Protein AF-A0AAU9RUQ5-F1 (afdb_monomer)

Radius of gyration: 40.22 Å; Cα contacts (8 Å, |Δi|>4): 1260; chains: 1; bounding box: 96×125×112 Å

Organism: Thlaspi arvense (NCBI:txid13288)

pLDDT: mean 75.15, std 22.43, range [21.08, 98.25]

Solvent-accessible surface area (backbone atoms only — not comparable to full-atom values): 66043 Å² total; per-residue (Å²): 98,69,48,56,52,53,36,49,50,48,51,51,51,40,51,61,57,54,75,52,42,85,72,29,80,54,49,41,46,38,46,51,52,51,51,52,52,50,50,51,50,53,50,49,52,51,50,49,44,64,73,44,45,58,80,89,43,51,86,71,60,43,67,57,38,50,53,24,33,45,54,48,31,50,45,52,50,54,44,42,52,51,48,51,60,51,56,45,94,63,49,65,67,31,46,44,61,70,46,74,74,62,55,43,58,57,67,43,44,48,37,51,41,43,49,43,48,61,29,39,55,52,26,51,50,60,37,22,36,67,37,75,87,53,67,67,61,18,51,53,43,43,51,53,61,54,59,70,46,39,74,89,51,69,41,74,68,55,35,38,72,75,42,8,72,82,64,76,42,36,71,70,63,58,58,43,62,62,50,26,55,53,49,31,49,50,55,45,49,52,53,39,50,52,63,53,68,54,84,57,93,82,68,50,78,58,54,45,54,51,33,57,48,51,47,44,70,74,67,54,84,48,82,79,78,42,79,50,44,58,40,61,58,57,72,64,37,95,65,50,43,79,77,47,73,41,77,93,61,82,41,30,30,36,30,32,44,54,91,40,70,30,28,33,42,46,51,73,54,76,57,81,88,43,31,68,60,52,39,53,52,54,66,54,77,52,77,20,38,61,47,41,67,50,46,26,35,32,84,91,74,33,36,39,38,38,34,26,68,66,65,76,45,30,44,43,61,53,46,62,75,63,47,46,100,89,38,56,73,78,63,56,70,73,40,44,51,50,47,52,38,33,50,29,48,28,50,35,54,34,50,44,71,73,45,62,58,75,70,52,46,44,72,29,30,33,34,30,80,42,94,90,43,94,84,40,63,50,43,24,42,46,82,54,71,65,63,74,61,52,58,58,52,58,72,72,61,85,70,80,85,92,60,83,65,76,66,80,42,56,26,48,67,45,57,53,53,59,65,57,48,81,76,57,96,72,82,81,78,86,63,62,45,78,48,39,46,36,23,10,49,25,50,46,50,49,24,64,73,58,62,43,66,81,56,70,90,50,96,64,63,63,71,60,40,54,51,40,42,56,75,60,57,72,74,81,80,62,91,76,59,60,64,72,60,52,53,52,37,57,38,28,54,39,82,56,53,86,73,26,65,54,43,64,58,49,35,55,45,45,44,45,53,52,28,52,47,37,57,42,62,84,53,79,46,83,71,77,75,68,75,96,60,64,61,65,64,50,49,55,50,50,46,72,73,64,59,86,81,60,100,61,73,65,78,79,59,68,78,49,46,45,52,53,56,47,44,50,49,28,59,53,53,59,72,68,52,78,87,86,79,88,80,86,84,80,87,81,87,82,88,78,88,86,87,89,87,92,88,90,86,86,89,88,83,85,86,82,82,90,80,89,81,84,88,87,88,88,84,88,82,90,84,78,88,84,89,85,86,87,84,90,81,89,86,82,88,80,88,81,89,82,84,88,85,84,81,88,82,86,85,85,84,84,83,90,83,91,86,85,88,85,86,90,91,90,86,91,90,92,91,89,89,89,91,84,88,90,87,88,89,89,88,86,86,87,88,87,80,86,86,85,86,88,87,84,89,90,85,90,86,88,90,88,81,84,89,88,85,90,76,62,69,66,59,54,56,51,50,54,56,48,52,55,52,54,71,70,48,91,55,66,66,59,51,53,56,49,47,60,76,68,69,59,57,73,69,59,54,50,52,55,51,54,53,60,73,66,51,96,79,71,51,63,72,54,51,54,52,51,49,56,48,35,52,75,68,62,51,64,75,41,57,67,55,49,32,51,51,34,46,52,27,42,74,51,74,35,54,67,62,27,48,53,57,56,72,73,46,87,75,69,44,67,66,38,52,41,44,53,36,38,39,30,20,75,68,70,37,50,68,62,24,51,51,50,50,52,52,35,70,74,41,97,52,70,82,51,53,66,42,54,25,38,49,25,43,29,26,29,75,69,59,39,61,68,61,35,50,49,53,52,51,52,35,39,76,69,71,43,59,70,34,66,67,24,39,25,31,41,28,37,18,28,17,70,56,69,39,47,68,62,22,50,52,55,56,67,70,32,92,77,71,51,73,64,34,51,27,26,51,26,26,23,26,9,72,67,68,44,31,68,63,19,50,53,50,49,52,51,40,49,76,72,68,51,78,80,48,79,61,38,56,46,16,54,38,55,25,45,52,49,52,89,42,46,68,56,52,50,50,57,49,51,49,29,60,75,70,59,51,54,81,38,60,71,41,32,27,39,50,17,36,24,27,19,47,24,65,37,53,71,60,16,50,54,44,51,73,68,38,93,73,70,49,73,64,28,52,47,27,44,32,50,22,29,37,76,70,69,41,28,67,62,21,54,51,52,51,52,52,45,50,74,72,73,53,83,79,55,66,67,50,51,20,51,51,28,43,29,23,21,77,67,42,37,56,70,62,36,50,54,52,49,59,48,33,52,78,69,71,38,67,79,39,65,62,32,42,39,22,48,30,43,20,29,42,58,47,70,39,52,68,62,20,50,54,55,60,71,70,54,89,73,84,49,74,64,46,52,52,47,51,51,52,59,75,73,105

Structure (mmCIF, N/CA/C/O backbone):
data_AF-A0AAU9RUQ5-F1
#
_entry.id   AF-A0AAU9RUQ5-F1
#
loop_
_atom_site.group_PDB
_atom_site.id
_atom_site.type_symbol
_atom_site.label_atom_id
_atom_site.label_alt_id
_atom_site.label_comp_id
_atom_site.label_asym_id
_atom_site.label_entity_id
_atom_site.label_seq_id
_atom_site.pdbx_PDB_ins_code
_atom_site.Cartn_x
_atom_site.Cartn_y
_atom_site.Cartn_z
_atom_site.occupancy
_atom_site.B_iso_or_equiv
_atom_site.auth_seq_id
_atom_site.auth_comp_id
_atom_site.auth_asym_id
_atom_site.auth_atom_id
_atom_site.pdbx_PDB_model_num
ATOM 1 N N . MET A 1 1 ? 15.666 9.505 -5.680 1.00 88.88 1 MET A N 1
ATOM 2 C CA . MET A 1 1 ? 15.274 10.873 -5.272 1.00 88.88 1 MET A CA 1
ATOM 3 C C . MET A 1 1 ? 13.767 11.008 -5.094 1.00 88.88 1 MET A C 1
ATOM 5 O O . MET A 1 1 ? 13.356 11.403 -4.017 1.00 88.88 1 MET A O 1
ATOM 9 N N . GLU A 1 2 ? 12.942 10.638 -6.081 1.00 90.69 2 GLU A N 1
ATOM 10 C CA . GLU A 1 2 ? 11.476 10.785 -5.973 1.00 90.69 2 GLU A CA 1
ATOM 11 C C . GLU A 1 2 ? 10.876 10.088 -4.742 1.00 90.69 2 GLU A C 1
ATOM 13 O O . GLU A 1 2 ? 10.156 10.710 -3.975 1.00 90.69 2 GLU A O 1
ATOM 18 N N . GLN A 1 3 ? 11.274 8.841 -4.466 1.00 93.81 3 GLN A N 1
ATOM 19 C CA . GLN A 1 3 ? 10.844 8.135 -3.250 1.00 93.81 3 GLN A CA 1
ATOM 20 C C . GLN A 1 3 ? 11.214 8.897 -1.963 1.00 93.81 3 GLN A C 1
ATOM 22 O O . GLN A 1 3 ? 10.429 8.956 -1.028 1.00 93.81 3 GLN A O 1
ATOM 27 N N . PHE A 1 4 ? 12.386 9.542 -1.922 1.00 96.12 4 PHE A N 1
ATOM 28 C CA . PHE A 1 4 ? 12.804 10.341 -0.767 1.00 96.12 4 PHE A CA 1
ATOM 29 C C . PHE A 1 4 ? 11.964 11.618 -0.609 1.00 96.12 4 PHE A C 1
ATOM 31 O O . PHE A 1 4 ? 11.578 11.972 0.504 1.00 96.12 4 PHE A O 1
ATOM 38 N N . ARG A 1 5 ? 11.616 12.270 -1.726 1.00 96.31 5 ARG A N 1
ATOM 39 C CA . ARG A 1 5 ? 10.698 13.418 -1.756 1.00 96.31 5 ARG A CA 1
ATOM 40 C C . ARG A 1 5 ? 9.328 13.039 -1.184 1.00 96.31 5 ARG A C 1
ATOM 42 O O . ARG A 1 5 ? 8.827 13.749 -0.321 1.00 96.31 5 ARG A O 1
ATOM 49 N N . GLN A 1 6 ? 8.786 11.891 -1.591 1.00 95.94 6 GLN A N 1
ATOM 50 C CA . GLN A 1 6 ? 7.507 11.366 -1.096 1.00 95.94 6 GLN A CA 1
ATOM 51 C C . GLN A 1 6 ? 7.524 11.082 0.415 1.00 95.94 6 GLN A C 1
ATOM 53 O O . GLN A 1 6 ? 6.544 11.362 1.102 1.00 95.94 6 GLN A O 1
ATOM 58 N N . ILE A 1 7 ? 8.636 10.572 0.965 1.00 97.31 7 ILE A N 1
ATOM 59 C CA . ILE A 1 7 ? 8.805 10.436 2.426 1.00 97.31 7 ILE A CA 1
ATOM 60 C C . ILE A 1 7 ? 8.715 11.812 3.098 1.00 97.31 7 ILE A C 1
ATOM 62 O O . ILE A 1 7 ? 8.012 11.961 4.097 1.00 97.31 7 ILE A O 1
ATOM 66 N N . GLY A 1 8 ? 9.383 12.820 2.528 1.00 97.44 8 GLY A N 1
ATOM 67 C CA . GLY A 1 8 ? 9.329 14.201 3.010 1.00 97.44 8 GLY A CA 1
ATOM 68 C C . GLY A 1 8 ? 7.918 14.797 2.981 1.00 97.44 8 GLY A C 1
ATOM 69 O O . GLY A 1 8 ? 7.518 15.448 3.940 1.00 97.44 8 GLY A O 1
ATOM 70 N N . GLU A 1 9 ? 7.130 14.527 1.938 1.00 97.25 9 GLU A N 1
ATOM 71 C CA . GLU A 1 9 ? 5.724 14.955 1.856 1.00 97.25 9 GLU A CA 1
ATOM 72 C C . GLU A 1 9 ? 4.858 14.314 2.943 1.00 97.25 9 GLU A C 1
ATOM 74 O O . GLU A 1 9 ? 4.066 15.000 3.590 1.00 97.25 9 GLU A O 1
ATOM 79 N N . VAL A 1 10 ? 5.025 13.010 3.184 1.00 97.00 10 VAL A N 1
ATOM 80 C CA . VAL A 1 10 ? 4.287 12.304 4.242 1.00 97.00 10 VAL A CA 1
ATOM 81 C C . VAL A 1 10 ? 4.681 12.826 5.619 1.00 97.00 10 VAL A C 1
ATOM 83 O O . VAL A 1 10 ? 3.803 13.056 6.448 1.00 97.00 10 VAL A O 1
ATOM 86 N N . LEU A 1 11 ? 5.971 13.071 5.861 1.00 97.81 11 LEU A N 1
ATOM 87 C CA . LEU A 1 11 ? 6.432 13.679 7.109 1.00 97.81 11 LEU A CA 1
ATOM 88 C C . LEU A 1 11 ? 5.920 15.121 7.266 1.00 97.81 11 LEU A C 1
ATOM 90 O O . LEU A 1 11 ? 5.547 15.521 8.365 1.00 97.81 11 LEU A O 1
ATOM 94 N N . GLY A 1 12 ? 5.858 15.899 6.184 1.00 97.06 12 GLY A N 1
ATOM 95 C CA . GLY A 1 12 ? 5.263 17.237 6.182 1.00 97.06 12 GLY A CA 1
ATOM 96 C C . GLY A 1 12 ? 3.772 17.210 6.527 1.00 97.06 12 GLY A C 1
ATOM 97 O O . GLY A 1 12 ? 3.315 17.992 7.356 1.00 97.06 12 GLY A O 1
ATOM 98 N N . SER A 1 13 ? 3.028 16.260 5.959 1.00 96.12 13 SER A N 1
ATOM 99 C CA . SER A 1 13 ? 1.619 16.023 6.289 1.00 96.12 13 SER A CA 1
ATOM 100 C C . SER A 1 13 ? 1.434 15.579 7.746 1.00 96.12 13 SER A C 1
ATOM 102 O O . SER A 1 13 ? 0.557 16.090 8.441 1.00 96.12 13 SER A O 1
ATOM 104 N N . LEU A 1 14 ? 2.300 14.693 8.249 1.00 95.31 14 LEU A N 1
ATOM 105 C CA . LEU A 1 14 ? 2.303 14.282 9.654 1.00 95.31 14 LEU A CA 1
ATOM 106 C C . LEU A 1 14 ? 2.566 15.466 10.593 1.00 95.31 14 LEU A C 1
ATOM 108 O O . LEU A 1 14 ? 1.846 15.632 11.572 1.00 95.31 14 LEU A O 1
ATOM 112 N N . ASN A 1 15 ? 3.545 16.315 10.272 1.00 95.50 15 ASN A N 1
ATOM 113 C CA . ASN A 1 15 ? 3.806 17.547 11.015 1.00 95.50 15 ASN A CA 1
ATOM 114 C C . ASN A 1 15 ? 2.582 18.468 11.024 1.00 95.50 15 ASN A C 1
ATOM 116 O O . ASN A 1 15 ? 2.203 18.950 12.084 1.00 95.50 15 ASN A O 1
ATOM 120 N N . ALA A 1 16 ? 1.932 18.671 9.874 1.00 95.00 16 ALA A N 1
ATOM 121 C CA . ALA A 1 16 ? 0.734 19.504 9.777 1.00 95.00 16 ALA A CA 1
ATOM 122 C C . ALA A 1 16 ? -0.424 18.978 10.642 1.00 95.00 16 ALA A C 1
ATOM 124 O O . ALA A 1 16 ? -1.115 19.768 11.278 1.00 95.00 16 ALA A O 1
ATOM 125 N N . LEU A 1 17 ? -0.611 17.655 10.710 1.00 93.38 17 LEU A N 1
ATOM 126 C CA . LEU A 1 17 ? -1.580 17.030 11.616 1.00 93.38 17 LEU A CA 1
ATOM 127 C C . LEU A 1 17 ? -1.211 17.264 13.087 1.00 93.38 17 LEU A C 1
ATOM 129 O O . LEU A 1 17 ? -2.061 17.634 13.890 1.00 93.38 17 LEU A O 1
ATOM 133 N N . MET A 1 18 ? 0.067 17.101 13.426 1.00 95.06 18 MET A N 1
ATOM 134 C CA . MET A 1 18 ? 0.565 17.230 14.797 1.00 95.06 18 MET A CA 1
ATOM 135 C C . MET A 1 18 ? 0.661 18.680 15.297 1.00 95.06 18 MET A C 1
ATOM 137 O O . MET A 1 18 ? 0.854 18.887 16.491 1.00 95.06 18 MET A O 1
ATOM 141 N N . VAL A 1 19 ? 0.444 19.693 14.447 1.00 94.06 19 VAL A N 1
ATOM 142 C CA . VAL A 1 19 ? 0.189 21.073 14.915 1.00 94.06 19 VAL A CA 1
ATOM 143 C C . VAL A 1 19 ? -1.044 21.116 15.826 1.00 94.06 19 VAL A C 1
ATOM 145 O O . VAL A 1 19 ? -1.069 21.877 16.787 1.00 94.06 19 VAL A O 1
ATOM 148 N N . LEU A 1 20 ? -2.036 20.261 15.565 1.00 90.94 20 LEU A N 1
ATOM 149 C CA . LEU A 1 20 ? -3.260 20.116 16.357 1.00 90.94 20 LEU A CA 1
ATOM 150 C C . LEU A 1 20 ? -3.142 18.982 17.391 1.00 90.94 20 LEU A C 1
ATOM 152 O O . LEU A 1 20 ? -4.118 18.307 17.707 1.00 90.94 20 LEU A O 1
ATOM 156 N N . GLN A 1 21 ? -1.935 18.718 17.903 1.00 90.75 21 GLN A N 1
ATOM 157 C CA . GLN A 1 21 ? -1.704 17.615 18.843 1.00 90.75 21 GLN A CA 1
ATOM 158 C C . GLN A 1 21 ? -2.541 17.711 20.123 1.00 90.75 21 GLN A C 1
ATOM 160 O O . GLN A 1 21 ? -2.805 16.679 20.731 1.00 90.75 21 GLN A O 1
ATOM 165 N N . ASP A 1 22 ? -2.946 18.909 20.548 1.00 88.94 22 ASP A N 1
ATOM 166 C CA . ASP A 1 22 ? -3.745 19.105 21.765 1.00 88.94 22 ASP A CA 1
ATOM 167 C C . ASP A 1 22 ? -5.185 18.583 21.612 1.00 88.94 22 ASP A C 1
ATOM 169 O O . ASP A 1 22 ? -5.830 18.243 22.604 1.00 88.94 22 ASP A O 1
ATOM 173 N N . ASP A 1 23 ? -5.656 18.401 20.373 1.00 88.25 23 ASP A N 1
ATOM 174 C CA . ASP A 1 23 ? -6.944 17.766 20.073 1.00 88.25 23 ASP A CA 1
ATOM 175 C C . ASP A 1 23 ? -6.878 16.227 20.192 1.00 88.25 23 ASP A C 1
ATOM 177 O O . ASP A 1 23 ? -7.902 15.531 20.162 1.00 88.25 23 ASP A O 1
ATOM 181 N N . ILE A 1 24 ? -5.675 15.652 20.339 1.00 89.00 24 ILE A N 1
ATOM 182 C CA . ILE A 1 24 ? -5.480 14.210 20.515 1.00 89.00 24 ILE A CA 1
ATOM 183 C C . ILE A 1 24 ? -5.749 13.836 21.973 1.00 89.00 24 ILE A C 1
ATOM 185 O O . ILE A 1 24 ? -4.873 13.862 22.831 1.00 89.00 24 ILE A O 1
ATOM 189 N N . LEU A 1 25 ? -6.977 13.399 22.238 1.00 85.75 25 LEU A N 1
ATOM 190 C CA . LEU A 1 25 ? -7.412 13.014 23.585 1.00 85.75 25 LEU A CA 1
ATOM 191 C C . LEU A 1 25 ? -6.837 11.673 24.078 1.00 85.75 25 LEU A C 1
ATOM 193 O O . LEU A 1 25 ? -6.913 11.378 25.269 1.00 85.75 25 LEU A O 1
ATOM 197 N N . ILE A 1 26 ? -6.341 10.818 23.176 1.00 87.56 26 ILE A N 1
ATOM 198 C CA . ILE A 1 26 ? -5.825 9.479 23.496 1.00 87.56 26 ILE A CA 1
ATOM 199 C C . ILE A 1 26 ? -4.575 9.217 22.657 1.00 87.56 26 ILE A C 1
ATOM 201 O O . ILE A 1 26 ? -4.599 9.417 21.445 1.00 87.56 26 ILE A O 1
ATOM 205 N N . ASN A 1 27 ? -3.519 8.711 23.297 1.00 91.12 27 ASN A N 1
ATOM 206 C CA . ASN A 1 27 ? -2.228 8.383 22.683 1.00 91.12 27 ASN A CA 1
ATOM 207 C C . ASN A 1 27 ? -1.432 9.593 22.154 1.00 91.12 27 ASN A C 1
ATOM 209 O O . ASN A 1 27 ? -0.665 9.457 21.196 1.00 91.12 27 ASN A O 1
ATOM 213 N N . GLN A 1 28 ? -1.606 10.777 22.751 1.00 93.88 28 GLN A N 1
ATOM 214 C CA . GLN A 1 28 ? -0.901 11.996 22.344 1.00 93.88 28 GLN A CA 1
ATOM 215 C C . GLN A 1 28 ? 0.623 11.816 22.425 1.00 93.88 28 GLN A C 1
ATOM 217 O O . GLN A 1 28 ? 1.320 12.065 21.440 1.00 93.88 28 GLN A O 1
ATOM 222 N N . ARG A 1 29 ? 1.154 11.314 23.550 1.00 94.81 29 ARG A N 1
ATOM 223 C CA . ARG A 1 29 ? 2.601 11.119 23.758 1.00 94.81 29 ARG A CA 1
ATOM 224 C C . ARG A 1 29 ? 3.181 10.090 22.803 1.00 94.81 29 ARG A C 1
ATOM 226 O O . ARG A 1 29 ? 4.263 10.308 22.260 1.00 94.81 29 ARG A O 1
ATOM 233 N N . GLN A 1 30 ? 2.456 9.006 22.541 1.00 94.62 30 GLN A N 1
ATOM 234 C CA . GLN A 1 30 ? 2.819 8.027 21.521 1.00 94.62 30 GLN A CA 1
ATOM 235 C C . GLN A 1 30 ? 2.865 8.647 20.116 1.00 94.62 30 GLN A C 1
ATOM 237 O O . GLN A 1 30 ? 3.784 8.336 19.360 1.00 94.62 30 GLN A O 1
ATOM 242 N N . CYS A 1 31 ? 1.929 9.533 19.758 1.00 95.69 31 CYS A N 1
ATOM 243 C CA . CYS A 1 31 ? 1.961 10.232 18.468 1.00 95.69 31 CYS A CA 1
ATOM 244 C C . CYS A 1 31 ? 3.152 11.203 18.372 1.00 95.69 31 CYS A C 1
ATOM 246 O O . CYS A 1 31 ? 3.827 11.228 17.342 1.00 95.69 31 CYS A O 1
ATOM 248 N N . CYS A 1 32 ? 3.470 11.937 19.446 1.00 95.69 32 CYS A N 1
ATOM 249 C CA . CYS A 1 32 ? 4.662 12.794 19.508 1.00 95.69 32 CYS A CA 1
ATOM 250 C C . CYS A 1 32 ? 5.956 11.977 19.364 1.00 95.69 32 CYS A C 1
ATOM 252 O O . CYS A 1 32 ? 6.831 12.338 18.583 1.00 95.69 32 CYS A O 1
ATOM 254 N N . LEU A 1 33 ? 6.068 10.843 20.066 1.00 95.88 33 LEU A N 1
ATOM 255 C CA . LEU A 1 33 ? 7.206 9.929 19.932 1.00 95.88 33 LEU A CA 1
ATOM 256 C C . LEU A 1 33 ? 7.366 9.445 18.485 1.00 95.88 33 LEU A C 1
ATOM 258 O O . LEU A 1 33 ? 8.481 9.424 17.965 1.00 95.88 33 LEU A O 1
ATOM 262 N N . LEU A 1 34 ? 6.265 9.066 17.831 1.00 96.62 34 LEU A N 1
ATOM 263 C CA . LEU A 1 34 ? 6.296 8.602 16.447 1.00 96.62 34 LEU A CA 1
ATOM 264 C C . LEU A 1 34 ? 6.790 9.700 15.498 1.00 96.62 34 LEU A C 1
ATOM 266 O O . LEU A 1 34 ? 7.645 9.433 14.652 1.00 96.62 34 LEU A O 1
ATOM 270 N N . LEU A 1 35 ? 6.298 10.932 15.671 1.00 96.69 35 LEU A N 1
ATOM 271 C CA . LEU A 1 35 ? 6.747 12.089 14.899 1.00 96.69 35 LEU A CA 1
ATOM 272 C C . LEU A 1 35 ? 8.244 12.360 15.099 1.00 96.69 35 LEU A C 1
ATOM 274 O O . LEU A 1 35 ? 8.956 12.576 14.116 1.00 96.69 35 LEU A O 1
ATOM 278 N N . ASP A 1 36 ? 8.730 12.313 16.339 1.00 95.56 36 ASP A N 1
ATOM 279 C CA . ASP A 1 36 ? 10.141 12.552 16.659 1.00 95.56 36 ASP A CA 1
ATOM 280 C C . ASP A 1 36 ? 11.050 11.504 16.010 1.00 95.56 36 ASP A C 1
ATOM 282 O O . ASP A 1 36 ? 12.063 11.842 15.392 1.00 95.56 36 ASP A O 1
ATOM 286 N N . VAL A 1 37 ? 10.677 10.225 16.103 1.00 96.44 37 VAL A N 1
ATOM 287 C CA . VAL A 1 37 ? 11.446 9.118 15.517 1.00 96.44 37 VAL A CA 1
ATOM 288 C C . VAL A 1 37 ? 11.427 9.186 13.987 1.00 96.44 37 VAL A C 1
ATOM 290 O O . VAL A 1 37 ? 12.459 8.962 13.354 1.00 96.44 37 VAL A O 1
ATOM 293 N N . PHE A 1 38 ? 10.293 9.534 13.374 1.00 97.75 38 PHE A N 1
ATOM 294 C CA . PHE A 1 38 ? 10.195 9.708 11.920 1.00 97.75 38 PHE A CA 1
ATOM 295 C C . PHE A 1 38 ? 10.985 10.924 11.432 1.00 97.75 38 PHE A C 1
ATOM 297 O O . PHE A 1 38 ? 11.667 10.840 10.410 1.00 97.75 38 PHE A O 1
ATOM 304 N N . SER A 1 39 ? 10.957 12.026 12.182 1.00 97.06 39 SER A N 1
ATOM 305 C CA . SER A 1 39 ? 11.746 13.224 11.887 1.00 97.06 39 SER A CA 1
ATOM 306 C C . SER A 1 39 ? 13.242 12.938 11.984 1.00 97.06 39 SER A C 1
ATOM 308 O O . SER A 1 39 ? 13.994 13.283 11.072 1.00 97.06 39 SER A O 1
ATOM 310 N N . LEU A 1 40 ? 13.673 12.231 13.034 1.00 96.19 40 LEU A N 1
ATOM 311 C CA . LEU A 1 40 ? 15.052 11.765 13.165 1.00 96.19 40 LEU A CA 1
ATOM 312 C C . LEU A 1 40 ? 15.432 10.844 11.998 1.00 96.19 40 LEU A C 1
ATOM 314 O O . LEU A 1 40 ? 16.466 11.055 11.374 1.00 96.19 40 LEU A O 1
ATOM 318 N N . GLY A 1 41 ? 14.568 9.886 11.650 1.00 97.44 41 GLY A N 1
ATOM 319 C CA . GLY A 1 41 ? 14.757 8.985 10.513 1.00 97.44 41 GLY A CA 1
ATOM 320 C C . GLY A 1 41 ? 14.969 9.718 9.193 1.00 97.44 41 GLY A C 1
ATOM 321 O O . GLY A 1 41 ? 15.933 9.441 8.479 1.00 97.44 41 GLY A O 1
ATOM 322 N N . PHE A 1 42 ? 14.105 10.682 8.880 1.00 98.25 42 PHE A N 1
ATOM 323 C CA . PHE A 1 42 ? 14.219 11.492 7.669 1.00 98.25 42 PHE A CA 1
ATOM 324 C C . PHE A 1 42 ? 15.503 12.329 7.655 1.00 98.25 42 PHE A C 1
ATOM 326 O O . PHE A 1 42 ? 16.222 12.321 6.655 1.00 98.25 42 PHE A O 1
ATOM 333 N N . ASN A 1 43 ? 15.821 13.001 8.766 1.00 97.50 43 ASN A N 1
ATOM 334 C CA . ASN A 1 43 ? 17.016 13.837 8.881 1.00 97.50 43 ASN A CA 1
ATOM 335 C C . ASN A 1 43 ? 18.301 13.014 8.748 1.00 97.50 43 ASN A C 1
ATOM 337 O O . ASN A 1 43 ? 19.187 13.398 7.988 1.00 97.50 43 ASN A O 1
ATOM 341 N N . THR A 1 44 ? 18.383 11.851 9.399 1.00 97.75 44 THR A N 1
ATOM 342 C CA . THR A 1 44 ? 19.530 10.942 9.273 1.00 97.75 44 THR A CA 1
ATOM 343 C C . THR A 1 44 ? 19.696 10.452 7.836 1.00 97.75 44 THR A C 1
ATOM 345 O O . THR A 1 44 ? 20.799 10.506 7.303 1.00 97.75 44 THR A O 1
ATOM 348 N N . VAL A 1 45 ? 18.617 10.044 7.155 1.00 97.75 45 VAL A N 1
ATOM 349 C CA . VAL A 1 45 ? 18.698 9.654 5.734 1.00 97.75 45 VAL A CA 1
ATOM 350 C C . VAL A 1 45 ? 19.146 10.834 4.863 1.00 97.75 45 VAL A C 1
ATOM 352 O O . VAL A 1 45 ? 19.984 10.652 3.980 1.00 97.75 45 VAL A O 1
ATOM 355 N N . ALA A 1 46 ? 18.640 12.045 5.114 1.00 97.25 46 ALA A N 1
ATOM 356 C CA . ALA A 1 46 ? 19.042 13.248 4.384 1.00 97.25 46 ALA A CA 1
ATOM 357 C C . ALA A 1 46 ? 20.539 13.554 4.554 1.00 97.25 46 ALA A C 1
ATOM 359 O O . ALA A 1 46 ? 21.219 13.883 3.579 1.00 97.25 46 ALA A O 1
ATOM 360 N N . GLU A 1 47 ? 21.048 13.453 5.783 1.00 96.56 47 GLU A N 1
ATOM 361 C CA . GLU A 1 47 ? 22.459 13.663 6.113 1.00 96.56 47 GLU A CA 1
ATOM 362 C C . GLU A 1 47 ? 23.355 12.614 5.455 1.00 96.56 47 GLU A C 1
ATOM 364 O O . GLU A 1 47 ? 24.340 12.978 4.815 1.00 96.56 47 GLU A O 1
ATOM 369 N N . GLU A 1 48 ? 22.985 11.336 5.525 1.00 95.56 48 GLU A N 1
ATOM 370 C CA . GLU A 1 48 ? 23.741 10.242 4.906 1.00 95.56 48 GLU A CA 1
ATOM 371 C C . GLU A 1 48 ? 23.753 10.345 3.375 1.00 95.56 48 GLU A C 1
ATOM 373 O O . GLU A 1 48 ? 24.789 10.117 2.749 1.00 95.56 48 GLU A O 1
ATOM 378 N N . ILE A 1 49 ? 22.641 10.751 2.752 1.00 95.12 49 ILE A N 1
ATOM 379 C CA . ILE A 1 49 ? 22.601 11.041 1.311 1.00 95.12 49 ILE A CA 1
ATOM 380 C C . ILE A 1 49 ? 23.532 12.212 0.980 1.00 95.12 49 ILE A C 1
ATOM 382 O O . ILE A 1 49 ? 24.308 12.117 0.032 1.00 95.12 49 ILE A O 1
ATOM 386 N N . ARG A 1 50 ? 23.486 13.302 1.757 1.00 94.00 50 ARG A N 1
ATOM 387 C CA . ARG A 1 50 ? 24.317 14.495 1.526 1.00 94.00 50 ARG A CA 1
ATOM 388 C C . ARG A 1 50 ? 25.808 14.206 1.703 1.00 94.00 50 ARG A C 1
ATOM 390 O O . ARG A 1 50 ? 26.620 14.792 0.996 1.00 94.00 50 ARG A O 1
ATOM 397 N N . HIS A 1 51 ? 26.167 13.340 2.649 1.00 92.25 51 HIS A N 1
ATOM 398 C CA . HIS A 1 51 ? 27.559 13.020 2.954 1.00 92.25 51 HIS A CA 1
ATOM 399 C C . HIS A 1 51 ? 28.155 11.996 1.978 1.00 92.25 51 HIS A C 1
ATOM 401 O O . HIS A 1 51 ? 29.313 12.126 1.585 1.00 92.25 51 HIS A O 1
ATOM 407 N N . ASN A 1 52 ? 27.371 10.993 1.566 1.00 92.00 52 ASN A N 1
ATOM 408 C CA . ASN A 1 52 ? 27.892 9.850 0.814 1.00 92.00 52 ASN A CA 1
ATOM 409 C C . ASN A 1 52 ? 27.554 9.866 -0.684 1.00 92.00 52 ASN A C 1
ATOM 411 O O . ASN A 1 52 ? 28.214 9.160 -1.443 1.00 92.00 52 ASN A O 1
ATOM 415 N N . LEU A 1 53 ? 26.571 10.641 -1.154 1.00 92.62 53 LEU A N 1
ATOM 416 C CA . LEU A 1 53 ? 26.131 10.618 -2.557 1.00 92.62 53 LEU A CA 1
ATOM 417 C C . LEU A 1 53 ? 26.290 11.979 -3.242 1.00 92.62 53 LEU A C 1
ATOM 419 O O . LEU A 1 53 ? 26.144 13.029 -2.621 1.00 92.62 53 LEU A O 1
ATOM 423 N N . LYS A 1 54 ? 26.533 11.957 -4.558 1.00 89.12 54 LYS A N 1
ATOM 424 C CA . LYS A 1 54 ? 26.529 13.156 -5.415 1.00 89.12 54 LYS A CA 1
ATOM 425 C C . LYS A 1 54 ? 25.155 13.334 -6.073 1.00 89.12 54 LYS A C 1
ATOM 427 O O . LYS A 1 54 ? 24.596 12.380 -6.624 1.00 89.12 54 LYS A O 1
ATOM 432 N N . LEU A 1 55 ? 24.581 14.537 -5.983 1.00 88.38 55 LEU A N 1
ATOM 433 C CA . LEU A 1 55 ? 23.209 14.836 -6.432 1.00 88.38 55 LEU A CA 1
ATOM 434 C C . LEU A 1 55 ? 23.066 14.820 -7.960 1.00 88.38 55 LEU A C 1
ATOM 436 O O . LEU A 1 55 ? 21.983 14.549 -8.483 1.00 88.38 55 LEU A O 1
ATOM 440 N N . GLU A 1 56 ? 24.157 15.068 -8.674 1.00 87.44 56 GLU A N 1
ATOM 441 C CA . GLU A 1 56 ? 24.245 15.050 -10.133 1.00 87.44 56 GLU A CA 1
ATOM 442 C C . GLU A 1 56 ? 24.002 13.636 -10.690 1.00 87.44 56 GLU A C 1
ATOM 444 O O . GLU A 1 56 ? 23.467 13.469 -11.784 1.00 87.44 56 GLU A O 1
ATOM 449 N N . GLU A 1 57 ? 24.316 12.600 -9.905 1.00 88.38 57 GLU A N 1
ATOM 450 C CA . GLU A 1 57 ? 24.228 11.184 -10.291 1.00 88.38 57 GLU A CA 1
ATOM 451 C C . GLU A 1 57 ? 22.856 10.550 -9.967 1.00 88.38 57 GLU A C 1
ATOM 453 O O . GLU A 1 57 ? 22.687 9.326 -10.031 1.00 88.38 57 GLU A O 1
ATOM 458 N N . LYS A 1 58 ? 21.847 11.370 -9.631 1.00 84.81 58 LYS A N 1
ATOM 459 C CA . LYS A 1 58 ? 20.541 10.921 -9.108 1.00 84.81 58 LYS A CA 1
ATOM 460 C C . LYS A 1 58 ? 19.733 10.001 -10.033 1.00 84.81 58 LYS A C 1
ATOM 462 O O . LYS A 1 58 ? 18.853 9.296 -9.544 1.00 84.81 58 LYS A O 1
ATOM 467 N N . HIS A 1 59 ? 19.990 10.014 -11.343 1.00 82.75 59 HIS A N 1
ATOM 468 C CA . HIS A 1 59 ? 19.274 9.195 -12.335 1.00 82.75 59 HIS A CA 1
ATOM 469 C C . HIS A 1 59 ? 20.047 7.950 -12.789 1.00 82.75 59 HIS A C 1
ATOM 471 O O . HIS A 1 59 ? 19.476 7.096 -13.459 1.00 82.75 59 HIS A O 1
ATOM 477 N N . THR A 1 60 ? 21.331 7.838 -12.441 1.00 83.44 60 THR A N 1
ATOM 478 C CA . THR A 1 60 ? 22.209 6.768 -12.935 1.00 83.44 60 THR A CA 1
ATOM 479 C C . THR A 1 60 ? 22.599 5.805 -11.820 1.00 83.44 60 THR A C 1
ATOM 481 O O . THR A 1 60 ? 22.305 4.615 -11.906 1.00 83.44 60 THR A O 1
ATOM 484 N N . LYS A 1 61 ? 23.212 6.310 -10.744 1.00 84.88 61 LYS A N 1
ATOM 485 C CA . LYS A 1 61 ? 23.814 5.476 -9.688 1.00 84.88 61 LYS A CA 1
ATOM 486 C C . LYS A 1 61 ? 22.911 5.246 -8.474 1.00 84.88 61 LYS A C 1
ATOM 488 O O . LYS A 1 61 ? 23.187 4.380 -7.655 1.00 84.88 61 LYS A O 1
ATOM 493 N N . TRP A 1 62 ? 21.797 5.972 -8.370 1.00 89.50 62 TRP A N 1
ATOM 494 C CA . TRP A 1 62 ? 20.885 5.895 -7.219 1.00 89.50 62 TRP A CA 1
ATOM 495 C C . TRP A 1 62 ? 19.814 4.797 -7.337 1.00 89.50 62 TRP A C 1
ATOM 497 O O . TRP A 1 62 ? 18.922 4.715 -6.491 1.00 89.50 62 TRP A O 1
ATOM 507 N N . ARG A 1 63 ? 19.877 3.942 -8.369 1.00 86.81 63 ARG A N 1
ATOM 508 C CA . ARG A 1 63 ? 18.874 2.890 -8.616 1.00 86.81 63 ARG A CA 1
ATOM 509 C C . ARG A 1 63 ? 18.722 1.925 -7.432 1.00 86.81 63 ARG A C 1
ATOM 511 O O . ARG A 1 63 ? 17.606 1.540 -7.108 1.00 86.81 63 ARG A O 1
ATOM 518 N N . ALA A 1 64 ? 19.817 1.605 -6.737 1.00 87.00 64 ALA A N 1
ATOM 519 C CA . ALA A 1 64 ? 19.804 0.718 -5.569 1.00 87.00 64 ALA A CA 1
ATOM 520 C C . ALA A 1 64 ? 18.980 1.257 -4.379 1.00 87.00 64 ALA A C 1
ATOM 522 O O . ALA A 1 64 ? 18.524 0.480 -3.545 1.00 87.00 64 ALA A O 1
ATOM 523 N N . LEU A 1 65 ? 18.744 2.575 -4.301 1.00 92.44 65 LEU A N 1
ATOM 524 C CA . LEU A 1 65 ? 17.961 3.180 -3.217 1.00 92.44 65 LEU A CA 1
ATOM 525 C C . LEU A 1 65 ? 16.443 3.088 -3.427 1.00 92.44 65 LEU A C 1
ATOM 527 O O . LEU A 1 65 ? 15.690 3.368 -2.496 1.00 92.44 65 LEU A O 1
ATOM 531 N N . GLU A 1 66 ? 15.973 2.740 -4.627 1.00 91.50 66 GLU A N 1
ATOM 532 C CA . GLU A 1 66 ? 14.552 2.828 -4.979 1.00 91.50 66 GLU A CA 1
ATOM 533 C C . GLU A 1 66 ? 13.666 1.965 -4.072 1.00 91.50 66 GLU A C 1
ATOM 535 O O . GLU A 1 66 ? 12.736 2.484 -3.453 1.00 91.50 66 GLU A O 1
ATOM 540 N N . GLN A 1 67 ? 13.965 0.668 -3.960 1.00 91.62 67 GLN A N 1
ATOM 541 C CA . GLN A 1 67 ? 13.148 -0.265 -3.185 1.00 91.62 67 GLN A CA 1
ATOM 542 C C . GLN A 1 67 ? 13.245 -0.030 -1.662 1.00 91.62 67 GLN A C 1
ATOM 544 O O . GLN A 1 67 ? 12.192 0.027 -1.022 1.00 91.62 67 GLN A O 1
ATOM 549 N N . PRO A 1 68 ? 14.434 0.185 -1.059 1.00 95.25 68 PRO A N 1
ATOM 550 C CA . PRO A 1 68 ? 14.537 0.537 0.359 1.00 95.25 68 PRO A CA 1
ATOM 551 C C . PRO A 1 68 ? 13.772 1.810 0.732 1.00 95.25 68 PRO A C 1
ATOM 553 O O . PRO A 1 68 ? 13.054 1.823 1.733 1.00 95.25 68 PRO A O 1
ATOM 556 N N . LEU A 1 69 ? 13.863 2.867 -0.083 1.00 96.25 69 LEU A N 1
ATOM 557 C CA . LEU A 1 69 ? 13.126 4.107 0.173 1.00 96.25 69 LEU A CA 1
ATOM 558 C C . LEU A 1 69 ? 11.617 3.944 -0.047 1.00 96.25 69 LEU A C 1
ATOM 560 O O . LEU A 1 69 ? 10.841 4.546 0.687 1.00 96.25 69 LEU A O 1
ATOM 564 N N . ARG A 1 70 ? 11.184 3.104 -0.994 1.00 93.50 70 ARG A N 1
ATOM 565 C CA . ARG A 1 70 ? 9.761 2.782 -1.188 1.00 93.50 70 ARG A CA 1
ATOM 566 C C . ARG A 1 70 ? 9.157 2.083 0.030 1.00 93.50 70 ARG A C 1
ATOM 568 O O . ARG A 1 70 ? 8.041 2.396 0.441 1.00 93.50 70 ARG A O 1
ATOM 575 N N . GLU A 1 71 ? 9.884 1.142 0.624 1.00 92.25 71 GLU A N 1
ATOM 576 C CA . GLU A 1 71 ? 9.441 0.471 1.850 1.00 92.25 71 GLU A CA 1
ATOM 577 C C . GLU A 1 71 ? 9.464 1.425 3.053 1.00 92.25 71 GLU A C 1
ATOM 579 O O . GLU A 1 71 ? 8.540 1.405 3.865 1.00 92.25 71 GLU A O 1
ATOM 584 N N . LEU A 1 72 ? 10.452 2.323 3.140 1.00 95.81 72 LEU A N 1
ATOM 585 C CA . LEU A 1 72 ? 10.479 3.362 4.173 1.00 95.81 72 LEU A CA 1
ATOM 586 C C . LEU A 1 72 ? 9.293 4.333 4.037 1.00 95.81 72 LEU A C 1
ATOM 588 O O . LEU A 1 72 ? 8.621 4.621 5.025 1.00 95.81 72 LEU A O 1
ATOM 592 N N . TYR A 1 73 ? 8.978 4.770 2.814 1.00 95.69 73 TYR A N 1
ATOM 593 C CA . TYR A 1 73 ? 7.780 5.558 2.505 1.00 95.69 73 TYR A CA 1
ATOM 594 C C . TYR A 1 73 ? 6.504 4.870 2.989 1.00 95.69 73 TYR A C 1
ATOM 596 O O . TYR A 1 73 ? 5.666 5.504 3.635 1.00 95.69 73 TYR A O 1
ATOM 604 N N . ARG A 1 74 ? 6.378 3.560 2.748 1.00 92.75 74 ARG A N 1
ATOM 605 C CA . ARG A 1 74 ? 5.242 2.774 3.236 1.00 92.75 74 ARG A CA 1
ATOM 606 C C . ARG A 1 74 ? 5.103 2.859 4.755 1.00 92.75 74 ARG A C 1
ATOM 608 O O . ARG A 1 74 ? 4.008 3.129 5.238 1.00 92.75 74 ARG A O 1
ATOM 615 N N . VAL A 1 75 ? 6.192 2.653 5.496 1.00 94.38 75 VAL A N 1
ATOM 616 C CA . VAL A 1 75 ? 6.175 2.723 6.968 1.00 94.38 75 VAL A CA 1
ATOM 617 C C . VAL A 1 75 ? 5.751 4.110 7.453 1.00 94.38 75 VAL A C 1
ATOM 619 O O . VAL A 1 75 ? 4.923 4.216 8.358 1.00 94.38 75 VAL A O 1
ATOM 622 N N . PHE A 1 76 ? 6.262 5.173 6.825 1.00 96.06 76 PHE A N 1
ATOM 623 C CA . PHE A 1 76 ? 5.876 6.547 7.156 1.00 96.06 76 PHE A CA 1
ATOM 624 C C . PHE A 1 76 ? 4.381 6.777 6.917 1.00 96.06 76 PHE A C 1
ATOM 626 O O . PHE A 1 76 ? 3.699 7.359 7.762 1.00 96.06 76 PHE A O 1
ATOM 633 N N . LYS A 1 77 ? 3.846 6.263 5.804 1.00 94.44 77 LYS A N 1
ATOM 634 C CA . LYS A 1 77 ? 2.419 6.365 5.483 1.00 94.44 77 LYS A CA 1
ATOM 635 C C . LYS A 1 77 ? 1.547 5.593 6.473 1.00 94.44 77 LYS A C 1
ATOM 637 O O . LYS A 1 77 ? 0.500 6.092 6.877 1.00 94.44 77 LYS A O 1
ATOM 642 N N . GLU A 1 78 ? 1.975 4.405 6.900 1.00 92.69 78 GLU A N 1
ATOM 643 C CA . GLU A 1 78 ? 1.281 3.636 7.941 1.00 92.69 78 GLU A CA 1
ATOM 644 C C . GLU A 1 78 ? 1.246 4.392 9.278 1.00 92.69 78 GLU A C 1
ATOM 646 O O . GLU A 1 78 ? 0.196 4.436 9.920 1.00 92.69 78 GLU A O 1
ATOM 651 N N . GLY A 1 79 ? 2.354 5.023 9.680 1.00 94.06 79 GLY A N 1
ATOM 652 C CA . GLY A 1 79 ? 2.400 5.834 10.901 1.00 94.06 79 GLY A CA 1
ATOM 653 C C . GLY A 1 79 ? 1.540 7.099 10.820 1.00 94.06 79 GLY A C 1
ATOM 654 O O . GLY A 1 79 ? 0.836 7.429 11.772 1.00 94.06 79 GLY A O 1
ATOM 655 N N . GLU A 1 80 ? 1.501 7.764 9.664 1.00 94.75 80 GLU A N 1
ATOM 656 C CA . GLU A 1 80 ? 0.599 8.900 9.431 1.00 94.75 80 GLU A CA 1
ATOM 657 C C . GLU A 1 80 ? -0.878 8.496 9.578 1.00 94.75 80 GLU A C 1
ATOM 659 O O . GLU A 1 80 ? -1.675 9.209 10.191 1.00 94.75 80 GLU A O 1
ATOM 664 N N . MET A 1 81 ? -1.253 7.327 9.054 1.00 91.94 81 MET A N 1
ATOM 665 C CA . MET A 1 81 ? -2.614 6.802 9.185 1.00 91.94 81 MET A CA 1
ATOM 666 C C . MET A 1 81 ? -2.981 6.456 10.628 1.00 91.94 81 MET A C 1
ATOM 668 O O . MET A 1 81 ? -4.130 6.662 11.025 1.00 91.94 81 MET A O 1
ATOM 672 N N . TYR A 1 82 ? -2.024 5.973 11.420 1.00 92.62 82 TYR A N 1
ATOM 673 C CA . TYR A 1 82 ? -2.217 5.763 12.852 1.00 92.62 82 TYR A CA 1
ATOM 674 C C . TYR A 1 82 ? -2.518 7.075 13.581 1.00 92.62 82 TYR A C 1
ATOM 676 O O . TYR A 1 82 ? -3.530 7.155 14.278 1.00 92.62 82 TYR A O 1
ATOM 684 N N . VAL A 1 83 ? -1.742 8.135 13.327 1.00 93.69 83 VAL A N 1
ATOM 685 C CA . VAL A 1 83 ? -1.998 9.463 13.914 1.00 93.69 83 VAL A CA 1
ATOM 686 C C . VAL A 1 83 ? -3.366 10.007 13.499 1.00 93.69 83 VAL A C 1
ATOM 688 O O . VAL A 1 83 ? -4.137 10.442 14.356 1.00 93.69 83 VAL A O 1
ATOM 691 N N . ARG A 1 84 ? -3.745 9.893 12.217 1.00 92.06 84 ARG A N 1
ATOM 692 C CA . ARG A 1 84 ? -5.100 10.268 11.763 1.00 92.06 84 ARG A CA 1
ATOM 693 C C . ARG A 1 84 ? -6.201 9.507 12.505 1.00 92.06 84 ARG A C 1
ATOM 695 O O . ARG A 1 84 ? -7.245 10.082 12.806 1.00 92.06 84 ARG A O 1
ATOM 702 N N . ASN A 1 85 ? -5.995 8.221 12.790 1.00 89.75 85 ASN A N 1
ATOM 703 C CA . ASN A 1 85 ? -6.973 7.417 13.519 1.00 89.75 85 ASN A CA 1
ATOM 704 C C . ASN A 1 85 ? -7.117 7.896 14.976 1.00 89.75 85 ASN A C 1
ATOM 706 O O . ASN A 1 85 ? -8.245 8.053 15.453 1.00 89.75 85 ASN A O 1
ATOM 710 N N . CYS A 1 86 ? -6.002 8.222 15.641 1.00 89.75 86 CYS A N 1
ATOM 711 C CA . CYS A 1 86 ? -5.997 8.831 16.975 1.00 89.75 86 CYS A CA 1
ATOM 712 C C . CYS A 1 86 ? -6.732 10.187 16.989 1.00 89.75 86 CYS A C 1
ATOM 714 O O . CYS A 1 86 ? -7.536 10.442 17.890 1.00 89.75 86 CYS A O 1
ATOM 716 N N . MET A 1 87 ? -6.558 11.005 15.944 1.00 88.81 87 MET A N 1
ATOM 717 C CA . MET A 1 87 ? -7.212 12.314 15.777 1.00 88.81 87 MET A CA 1
ATOM 718 C C . MET A 1 87 ? -8.690 12.262 15.354 1.00 88.81 87 MET A C 1
ATOM 720 O O . MET A 1 87 ? -9.376 13.269 15.441 1.00 88.81 87 MET A O 1
ATOM 724 N N . SER A 1 88 ? -9.211 11.124 14.884 1.00 85.00 88 SER A N 1
ATOM 725 C CA . SER A 1 88 ? -10.542 11.052 14.245 1.00 85.00 88 SER A CA 1
ATOM 726 C C . SER A 1 88 ? -11.694 11.628 15.092 1.00 85.00 88 SER A C 1
ATOM 728 O O . SER A 1 88 ? -11.723 11.443 16.294 1.00 85.00 88 SER A O 1
ATOM 730 N N . ASN A 1 89 ? -12.735 12.235 14.522 1.00 74.56 89 ASN A N 1
ATOM 731 C CA . ASN A 1 89 ? -13.861 12.765 15.329 1.00 74.56 89 ASN A CA 1
ATOM 732 C C . ASN A 1 89 ? -14.861 11.680 15.796 1.00 74.56 89 ASN A C 1
ATOM 734 O O . ASN A 1 89 ? -16.052 11.943 15.940 1.00 74.56 89 ASN A O 1
ATOM 738 N N . LYS A 1 90 ? -14.402 10.433 15.966 1.00 78.38 90 LYS A N 1
ATOM 739 C CA . LYS A 1 90 ? -15.224 9.316 16.449 1.00 78.38 90 LYS A CA 1
ATOM 740 C C . LYS A 1 90 ? -15.612 9.493 17.916 1.00 78.38 90 LYS A C 1
ATOM 742 O O . LYS A 1 90 ? -14.932 10.204 18.655 1.00 78.38 90 LYS A O 1
ATOM 747 N N . ASP A 1 91 ? -16.666 8.780 18.321 1.00 83.62 91 ASP A N 1
ATOM 748 C CA . ASP A 1 91 ? -17.120 8.724 19.709 1.00 83.62 91 ASP A CA 1
ATOM 749 C C . ASP A 1 91 ? -15.954 8.446 20.670 1.00 83.62 91 ASP A C 1
ATOM 751 O O . ASP A 1 91 ? -15.138 7.538 20.463 1.00 83.62 91 ASP A O 1
ATOM 755 N N . TRP A 1 92 ? -15.862 9.263 21.719 1.00 86.62 92 TRP A N 1
ATOM 756 C CA . TRP A 1 92 ? -14.740 9.218 22.647 1.00 86.62 92 TRP A CA 1
ATOM 757 C C . TRP A 1 92 ? -14.676 7.882 23.394 1.00 86.62 92 TRP A C 1
ATOM 759 O O . TRP A 1 92 ? -13.588 7.328 23.541 1.00 86.62 92 TRP A O 1
ATOM 769 N N . TRP A 1 93 ? -15.813 7.320 23.815 1.00 86.12 93 TRP A N 1
ATOM 770 C CA . TRP A 1 93 ? -15.843 6.034 24.513 1.00 86.12 93 TRP A CA 1
ATOM 771 C C . TRP A 1 93 ? -15.450 4.884 23.590 1.00 86.12 93 TRP A C 1
ATOM 773 O O . TRP A 1 93 ? -14.653 4.034 23.994 1.00 86.12 93 TRP A O 1
ATOM 783 N N . GLY A 1 94 ? -15.933 4.884 22.345 1.00 85.88 94 GLY A N 1
ATOM 784 C CA . GLY A 1 94 ? -15.526 3.905 21.332 1.00 85.88 94 GLY A CA 1
ATOM 785 C C . GLY A 1 94 ? -14.011 3.914 21.106 1.00 85.88 94 GLY A C 1
ATOM 786 O O . GLY A 1 94 ? -13.366 2.859 21.080 1.00 85.88 94 GLY A O 1
ATOM 787 N N . LYS A 1 95 ? -13.407 5.109 21.055 1.00 88.25 95 LYS A N 1
ATOM 788 C CA . LYS A 1 95 ? -11.948 5.254 20.999 1.00 88.25 95 LYS A CA 1
ATOM 789 C C . LYS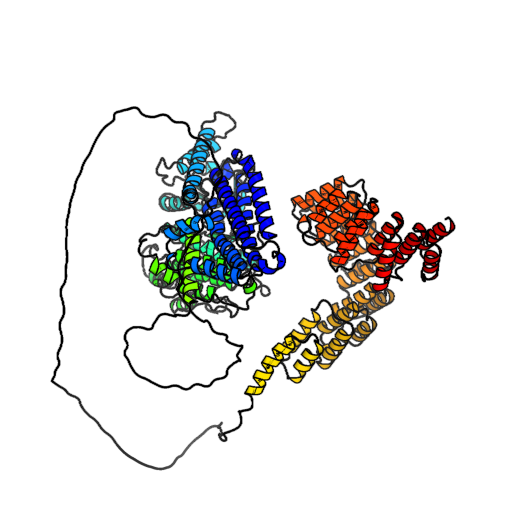 A 1 95 ? -11.248 4.742 22.253 1.00 88.25 95 LYS A C 1
ATOM 791 O O . LYS A 1 95 ? -10.264 4.022 22.119 1.00 88.25 95 LYS A O 1
ATOM 796 N N . VAL A 1 96 ? -11.721 5.080 23.454 1.00 89.50 96 VAL A N 1
ATOM 797 C CA . VAL A 1 96 ? -11.120 4.585 24.707 1.00 89.50 96 VAL A CA 1
ATOM 798 C C . VAL A 1 96 ? -11.098 3.059 24.714 1.00 89.50 96 VAL A C 1
ATOM 800 O O . VAL A 1 96 ? -10.056 2.462 24.979 1.00 89.50 96 VAL A O 1
ATOM 803 N N . ILE A 1 97 ? -12.202 2.409 24.344 1.00 87.75 97 ILE A N 1
ATOM 804 C CA . ILE A 1 97 ? -12.261 0.946 24.277 1.00 87.75 97 ILE A CA 1
ATOM 805 C C . ILE A 1 97 ? -11.242 0.385 23.278 1.00 87.75 97 ILE A C 1
ATOM 807 O O . ILE A 1 97 ? -10.530 -0.551 23.633 1.00 87.75 97 ILE A O 1
ATOM 811 N N . ASN A 1 98 ? -11.079 0.988 22.099 1.00 85.94 98 ASN A N 1
ATOM 812 C CA . ASN A 1 98 ? -10.080 0.553 21.116 1.00 85.94 98 ASN A CA 1
ATOM 813 C C . ASN A 1 98 ? -8.622 0.829 21.534 1.00 85.94 98 ASN A C 1
ATOM 815 O O . ASN A 1 98 ? -7.736 0.033 21.225 1.00 85.94 98 ASN A O 1
ATOM 819 N N . PHE A 1 99 ? -8.353 1.942 22.226 1.00 86.44 99 PHE A N 1
ATOM 820 C CA . PHE A 1 99 ? -6.990 2.450 22.415 1.00 86.44 99 PHE A CA 1
ATOM 821 C C . PHE A 1 99 ? -6.417 2.322 23.833 1.00 86.44 99 PHE A C 1
ATOM 823 O O . PHE A 1 99 ? -5.205 2.431 23.983 1.00 86.44 99 PHE A O 1
ATOM 830 N N . HIS A 1 100 ? -7.216 2.044 24.869 1.00 83.81 100 HIS A N 1
ATOM 831 C CA . HIS A 1 100 ? -6.757 2.060 26.273 1.00 83.81 100 HIS A CA 1
ATOM 832 C C . HIS A 1 100 ? -5.594 1.106 26.603 1.00 83.81 100 HIS A C 1
ATOM 834 O O . HIS A 1 100 ? -4.879 1.320 27.580 1.00 83.81 100 HIS A O 1
ATOM 840 N N . GLN A 1 101 ? -5.419 0.036 25.825 1.00 82.06 101 GLN A N 1
ATOM 841 C CA . GLN A 1 101 ? -4.300 -0.901 25.953 1.00 82.06 101 GLN A CA 1
ATOM 842 C C . GLN A 1 101 ? -3.285 -0.769 24.810 1.00 82.06 101 GLN A C 1
ATOM 844 O O . GLN A 1 101 ? -2.255 -1.427 24.862 1.00 82.06 101 GLN A O 1
ATOM 849 N N . ASN A 1 102 ? -3.529 0.079 23.810 1.00 85.50 102 ASN A N 1
ATOM 850 C CA . ASN A 1 102 ? -2.776 0.104 22.559 1.00 85.50 102 ASN A CA 1
ATOM 851 C C . ASN A 1 102 ? -1.278 0.384 22.768 1.00 85.50 102 ASN A C 1
ATOM 853 O O . ASN A 1 102 ? -0.905 1.331 23.462 1.00 85.50 102 ASN A O 1
ATOM 857 N N . LYS A 1 103 ? -0.442 -0.447 22.137 1.00 87.31 103 LYS A N 1
ATOM 858 C CA . LYS A 1 103 ? 1.023 -0.321 22.084 1.00 87.31 103 LYS A CA 1
ATOM 859 C C . LYS A 1 103 ? 1.548 -0.216 20.646 1.00 87.31 103 LYS A C 1
ATOM 861 O O . LYS A 1 103 ? 2.749 -0.345 20.414 1.00 87.31 103 LYS A O 1
ATOM 866 N N . ASP A 1 104 ? 0.668 0.012 19.669 1.00 88.69 104 ASP A N 1
ATOM 867 C CA . ASP A 1 104 ? 0.992 -0.123 18.243 1.00 88.69 104 ASP A CA 1
ATOM 868 C C . ASP A 1 104 ? 2.043 0.893 17.777 1.00 88.69 104 ASP A C 1
ATOM 870 O O . ASP A 1 104 ? 2.784 0.619 16.833 1.00 88.69 104 ASP A O 1
ATOM 874 N N . CYS A 1 105 ? 2.171 2.046 18.446 1.00 92.19 105 CYS A N 1
ATOM 875 C CA . CYS A 1 105 ? 3.226 3.011 18.134 1.00 92.19 105 CYS A CA 1
ATOM 876 C C . CYS A 1 105 ? 4.618 2.354 18.159 1.00 92.19 105 CYS A C 1
ATOM 878 O O . CYS A 1 105 ? 5.338 2.383 17.157 1.00 92.19 105 CYS A O 1
ATOM 880 N N . VAL A 1 106 ? 4.968 1.699 19.269 1.00 89.50 106 VAL A N 1
ATOM 881 C CA . VAL A 1 106 ? 6.267 1.030 19.424 1.00 89.50 106 VAL A CA 1
ATOM 882 C C . VAL A 1 106 ? 6.240 -0.348 18.766 1.00 89.50 106 VAL A C 1
ATOM 884 O O . VAL A 1 106 ? 7.087 -0.650 17.921 1.00 89.50 106 VAL A O 1
ATOM 887 N N . GLU A 1 107 ? 5.233 -1.156 19.097 1.00 90.06 107 GLU A N 1
ATOM 888 C CA . GLU A 1 107 ? 5.190 -2.570 18.722 1.00 90.06 107 GLU A CA 1
ATOM 889 C C . GLU A 1 107 ? 4.890 -2.808 17.245 1.00 90.06 107 GLU A C 1
ATOM 891 O O . GLU A 1 107 ? 5.201 -3.876 16.720 1.00 90.06 107 GLU A O 1
ATOM 896 N N . PHE A 1 108 ? 4.344 -1.833 16.526 1.00 92.25 108 PHE A N 1
ATOM 897 C CA . PHE A 1 108 ? 4.043 -1.986 15.109 1.00 92.25 108 PHE A CA 1
ATOM 898 C C . PHE A 1 108 ? 4.781 -0.965 14.244 1.00 92.25 108 PHE A C 1
ATOM 900 O O . PHE A 1 108 ? 5.562 -1.360 13.373 1.00 92.25 108 PHE A O 1
ATOM 907 N N . HIS A 1 109 ? 4.596 0.334 14.485 1.00 94.81 109 HIS A N 1
ATOM 908 C CA . HIS A 1 109 ? 5.142 1.367 13.598 1.00 94.81 109 HIS A CA 1
ATOM 909 C C . HIS A 1 109 ? 6.661 1.532 13.739 1.00 94.81 109 HIS A C 1
ATOM 911 O O . HIS A 1 109 ? 7.375 1.447 12.735 1.00 94.81 109 HIS A O 1
ATOM 917 N N . ILE A 1 110 ? 7.177 1.701 14.963 1.00 95.94 110 ILE A N 1
ATOM 918 C CA . ILE A 1 110 ? 8.627 1.812 15.211 1.00 95.94 110 ILE A CA 1
ATOM 919 C C . ILE A 1 110 ? 9.328 0.478 14.929 1.00 95.94 110 ILE A C 1
ATOM 921 O O . ILE A 1 110 ? 10.391 0.468 14.307 1.00 95.94 110 ILE A O 1
ATOM 925 N N . HIS A 1 111 ? 8.713 -0.656 15.284 1.00 94.88 111 HIS A N 1
ATOM 926 C CA . HIS A 1 111 ? 9.213 -1.974 14.885 1.00 94.88 111 HIS A CA 1
ATOM 927 C C . HIS A 1 111 ? 9.426 -2.076 13.366 1.00 94.88 111 HIS A C 1
ATOM 929 O O . HIS A 1 111 ? 10.506 -2.467 12.910 1.00 94.88 111 HIS A O 1
ATOM 935 N N . ASN A 1 112 ? 8.413 -1.724 12.564 1.00 94.38 112 ASN A N 1
ATOM 936 C CA . ASN A 1 112 ? 8.522 -1.787 11.108 1.00 94.38 112 ASN A CA 1
ATOM 937 C C . ASN A 1 112 ? 9.597 -0.825 10.599 1.00 94.38 112 ASN A C 1
ATOM 939 O O . ASN A 1 112 ? 10.410 -1.230 9.767 1.00 94.38 112 ASN A O 1
ATOM 943 N N . LEU A 1 113 ? 9.677 0.391 11.147 1.00 96.81 113 LEU A N 1
ATOM 944 C CA . LEU A 1 113 ? 10.751 1.331 10.827 1.00 96.81 113 LEU A CA 1
ATOM 945 C C . LEU A 1 113 ? 12.126 0.693 11.043 1.00 96.81 113 LEU A C 1
ATOM 947 O O . LEU A 1 113 ? 12.928 0.662 10.115 1.00 96.81 113 LEU A O 1
ATOM 951 N N . PHE A 1 114 ? 12.383 0.109 12.212 1.00 96.50 114 PHE A N 1
ATOM 952 C CA . PHE A 1 114 ? 13.673 -0.511 12.531 1.00 96.50 114 PHE A CA 1
ATOM 953 C C . PHE A 1 114 ? 13.982 -1.770 11.719 1.00 96.50 114 PHE A C 1
ATOM 955 O O . PHE A 1 114 ? 15.154 -2.098 11.537 1.00 96.50 114 PHE A O 1
ATOM 962 N N . CYS A 1 115 ? 12.974 -2.454 11.177 1.00 94.94 115 CYS A N 1
ATOM 963 C CA . CYS A 1 115 ? 13.196 -3.561 10.248 1.00 94.94 115 CYS A CA 1
ATOM 964 C C . CYS A 1 115 ? 13.712 -3.093 8.878 1.00 94.94 115 CYS A C 1
ATOM 966 O O . CYS A 1 115 ? 14.512 -3.794 8.259 1.00 94.94 115 CYS A O 1
ATOM 968 N N . TYR A 1 116 ? 13.257 -1.932 8.395 1.00 95.12 116 TYR A N 1
ATOM 969 C CA . TYR A 1 116 ? 13.603 -1.424 7.062 1.00 95.12 116 TYR A CA 1
ATOM 970 C C . TYR A 1 116 ? 14.740 -0.397 7.069 1.00 95.12 116 TYR A C 1
ATOM 972 O O . TYR A 1 116 ? 15.490 -0.316 6.098 1.00 95.12 116 TYR A O 1
ATOM 980 N N . PHE A 1 117 ? 14.919 0.359 8.154 1.00 97.06 117 PHE A N 1
ATOM 981 C CA . PHE A 1 117 ? 15.917 1.429 8.232 1.00 97.06 117 PHE A CA 1
ATOM 982 C C . PHE A 1 117 ? 17.358 0.942 7.978 1.00 97.06 117 PHE A C 1
ATOM 984 O O . PHE A 1 117 ? 18.063 1.581 7.196 1.00 97.06 117 PHE A O 1
ATOM 991 N N . PRO A 1 118 ? 17.802 -0.222 8.504 1.00 96.94 118 PRO A N 1
ATOM 992 C CA . PRO A 1 118 ? 19.122 -0.757 8.176 1.00 96.94 118 PRO A CA 1
ATOM 993 C C . PRO A 1 118 ? 19.325 -1.066 6.687 1.00 96.94 118 PRO A C 1
ATOM 995 O O . PRO A 1 118 ? 20.447 -0.957 6.204 1.00 96.94 118 PRO A O 1
ATOM 998 N N . ALA A 1 119 ? 18.267 -1.431 5.949 1.00 95.12 119 ALA A N 1
ATOM 999 C CA . ALA A 1 119 ? 18.347 -1.627 4.498 1.00 95.12 119 ALA A CA 1
ATOM 1000 C C . ALA A 1 119 ? 18.575 -0.301 3.758 1.00 95.12 119 ALA A C 1
ATOM 1002 O O . ALA A 1 119 ? 19.297 -0.271 2.768 1.00 95.12 119 ALA A 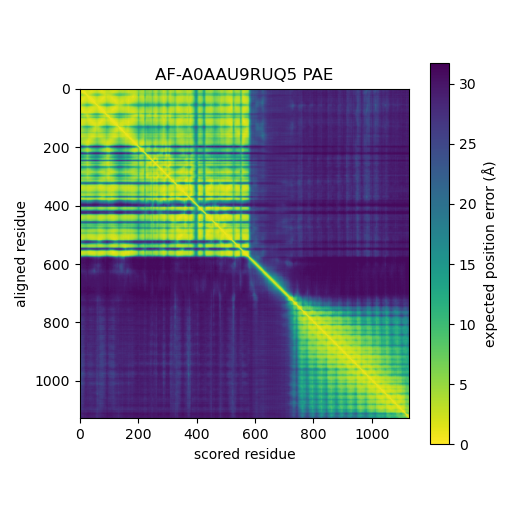O 1
ATOM 1003 N N . VAL A 1 120 ? 17.981 0.794 4.245 1.00 96.75 120 VAL A N 1
ATOM 1004 C CA . VAL A 1 120 ? 18.157 2.135 3.669 1.00 96.75 120 VAL A CA 1
ATOM 1005 C C . VAL A 1 120 ? 19.589 2.621 3.868 1.00 96.75 120 VAL A C 1
ATOM 1007 O O . VAL A 1 120 ? 20.210 3.057 2.902 1.00 96.75 120 VAL A O 1
ATOM 1010 N N . ILE A 1 121 ? 20.134 2.488 5.082 1.00 96.19 121 ILE A N 1
ATOM 1011 C CA . ILE A 1 121 ? 21.532 2.844 5.369 1.00 96.19 121 ILE A CA 1
ATOM 1012 C C . ILE A 1 121 ? 22.484 2.022 4.494 1.00 96.19 121 ILE A C 1
ATOM 1014 O O . ILE A 1 121 ? 23.322 2.593 3.806 1.00 96.19 121 ILE A O 1
ATOM 1018 N N . GLU A 1 122 ? 22.307 0.701 4.430 1.00 93.31 122 GLU A N 1
ATOM 1019 C CA . GLU A 1 122 ? 23.154 -0.158 3.594 1.00 93.31 122 GLU A CA 1
ATOM 1020 C C . GLU A 1 122 ? 23.042 0.162 2.091 1.00 93.31 122 GLU A C 1
ATOM 1022 O O . GLU A 1 122 ? 24.037 0.108 1.366 1.00 93.31 122 GLU A O 1
ATOM 1027 N N . ALA A 1 123 ? 21.857 0.534 1.603 1.00 93.62 123 ALA A N 1
ATOM 1028 C CA . ALA A 1 123 ? 21.675 0.938 0.212 1.00 93.62 123 ALA A CA 1
ATOM 1029 C C . ALA A 1 123 ? 22.353 2.282 -0.105 1.00 93.62 123 ALA A C 1
ATOM 1031 O O . ALA A 1 123 ? 22.912 2.434 -1.193 1.00 93.62 123 ALA A O 1
ATOM 1032 N N . ILE A 1 124 ? 22.348 3.234 0.838 1.00 94.62 124 ILE A N 1
ATOM 1033 C CA . ILE A 1 124 ? 23.102 4.494 0.718 1.00 94.62 124 ILE A CA 1
ATOM 1034 C C . ILE A 1 124 ? 24.603 4.205 0.674 1.00 94.62 124 ILE A C 1
ATOM 1036 O O . ILE A 1 124 ? 25.292 4.749 -0.183 1.00 94.62 124 ILE A O 1
ATOM 1040 N N . GLU A 1 125 ? 25.103 3.321 1.540 1.00 92.38 125 GLU A N 1
ATOM 1041 C CA . GLU A 1 125 ? 26.515 2.913 1.558 1.00 92.38 125 GLU A CA 1
ATOM 1042 C C . GLU A 1 125 ? 26.925 2.259 0.237 1.00 92.38 125 GLU A C 1
ATOM 1044 O O . GLU A 1 125 ? 27.900 2.674 -0.383 1.00 92.38 125 GLU A O 1
ATOM 1049 N N . THR A 1 126 ? 26.128 1.305 -0.248 1.00 90.19 126 THR A N 1
ATOM 1050 C CA . THR A 1 126 ? 26.383 0.591 -1.509 1.00 90.19 126 THR A CA 1
ATOM 1051 C C . THR A 1 126 ? 26.388 1.546 -2.707 1.00 90.19 126 THR A C 1
ATOM 1053 O O . THR A 1 126 ? 27.252 1.454 -3.577 1.00 90.19 126 THR A O 1
ATOM 1056 N N . ALA A 1 127 ? 25.459 2.505 -2.751 1.00 91.25 127 ALA A N 1
ATOM 1057 C CA . ALA A 1 127 ? 25.468 3.552 -3.771 1.00 91.25 127 ALA A CA 1
ATOM 1058 C C . ALA A 1 127 ? 26.650 4.527 -3.591 1.00 91.25 127 ALA A C 1
ATOM 1060 O O . ALA A 1 127 ? 27.187 5.033 -4.577 1.00 91.25 127 ALA A O 1
ATOM 1061 N N . GLY A 1 128 ? 27.083 4.764 -2.351 1.00 90.12 128 GLY A N 1
ATOM 1062 C CA . GLY A 1 128 ? 28.221 5.611 -1.996 1.00 90.12 128 GLY A CA 1
ATOM 1063 C C . GLY A 1 128 ? 29.575 5.033 -2.409 1.00 90.12 128 GLY A C 1
ATOM 1064 O O . GLY A 1 128 ? 30.455 5.811 -2.779 1.00 90.12 128 GLY A O 1
ATOM 1065 N N . GLU A 1 129 ? 29.730 3.703 -2.412 1.00 89.94 129 GLU A N 1
ATOM 1066 C CA . GLU A 1 129 ? 30.934 2.996 -2.893 1.00 89.94 129 GLU A CA 1
ATOM 1067 C C . GLU A 1 129 ? 31.225 3.261 -4.376 1.00 89.94 129 GLU A C 1
ATOM 1069 O O . GLU A 1 129 ? 32.383 3.261 -4.786 1.00 89.94 129 GLU A O 1
ATOM 1074 N N . ILE A 1 130 ? 30.180 3.486 -5.179 1.00 87.75 130 ILE A N 1
ATOM 1075 C CA . ILE A 1 130 ? 30.282 3.719 -6.628 1.00 87.75 130 ILE A CA 1
ATOM 1076 C C . ILE A 1 130 ? 30.037 5.183 -7.023 1.00 87.75 130 ILE A C 1
ATOM 1078 O O . ILE A 1 130 ? 30.096 5.521 -8.210 1.00 87.75 130 ILE A O 1
ATOM 1082 N N . SER A 1 131 ? 29.710 6.057 -6.065 1.00 87.12 131 SER A N 1
ATOM 1083 C CA . SER A 1 131 ? 29.398 7.465 -6.332 1.00 87.12 131 SER A CA 1
ATOM 1084 C C . SER A 1 131 ? 30.670 8.288 -6.539 1.00 87.12 131 SER A C 1
ATOM 1086 O O . SER A 1 131 ? 31.653 8.137 -5.815 1.00 87.12 131 SER A O 1
ATOM 1088 N N . GLY A 1 132 ? 30.636 9.195 -7.517 1.00 84.69 132 GLY A N 1
ATOM 1089 C CA . GLY A 1 132 ? 31.789 9.987 -7.938 1.00 84.69 132 GLY A CA 1
ATOM 1090 C C . GLY A 1 132 ? 32.547 9.420 -9.139 1.00 84.69 132 GLY A C 1
ATOM 1091 O O . GLY A 1 132 ? 32.282 8.321 -9.624 1.00 84.69 132 GLY A O 1
ATOM 1092 N N . LEU A 1 133 ? 33.469 10.236 -9.656 1.00 79.19 133 LEU A N 1
ATOM 1093 C CA . LEU A 1 133 ? 34.312 9.909 -10.809 1.00 79.19 133 LEU A CA 1
ATOM 1094 C C . LEU A 1 133 ? 35.743 9.526 -10.405 1.00 79.19 133 LEU A C 1
ATOM 1096 O O . LEU A 1 133 ? 36.439 8.932 -11.216 1.00 79.19 133 LEU A O 1
ATOM 1100 N N . ASP A 1 134 ? 36.171 9.852 -9.179 1.00 88.06 134 ASP A N 1
ATOM 1101 C CA . ASP A 1 134 ? 37.523 9.584 -8.681 1.00 88.06 134 ASP A CA 1
ATOM 1102 C C . ASP A 1 134 ? 37.636 8.149 -8.124 1.00 88.06 134 ASP A C 1
ATOM 1104 O O . ASP A 1 134 ? 37.024 7.841 -7.094 1.00 88.06 134 ASP A O 1
ATOM 1108 N N . PRO A 1 135 ? 38.426 7.260 -8.759 1.00 88.56 135 PRO A N 1
ATOM 1109 C CA . PRO A 1 135 ? 38.644 5.899 -8.273 1.00 88.56 135 PRO A CA 1
ATOM 1110 C C . PRO A 1 135 ? 39.287 5.824 -6.887 1.00 88.56 135 PRO A C 1
ATOM 1112 O O . PRO A 1 135 ? 39.002 4.885 -6.142 1.00 88.56 135 PRO A O 1
ATOM 1115 N N . SER A 1 136 ? 40.113 6.806 -6.518 1.00 88.75 136 SER A N 1
ATOM 1116 C CA . SER A 1 136 ? 40.757 6.865 -5.201 1.00 88.75 136 SER A CA 1
ATOM 1117 C C . SER A 1 136 ? 39.733 7.146 -4.098 1.00 88.75 136 SER A C 1
ATOM 1119 O O . SER A 1 136 ? 39.705 6.463 -3.069 1.00 88.75 136 SER A O 1
ATOM 1121 N N . GLU A 1 137 ? 38.824 8.098 -4.338 1.00 86.44 137 GLU A N 1
ATOM 1122 C CA . GLU A 1 137 ? 37.711 8.404 -3.435 1.00 86.44 137 GLU A CA 1
ATOM 1123 C C . GLU A 1 137 ? 36.778 7.190 -3.261 1.00 86.44 137 GLU A C 1
ATOM 1125 O O . GLU A 1 137 ? 36.402 6.859 -2.131 1.00 86.44 137 GLU A O 1
ATOM 1130 N N . MET A 1 138 ? 36.455 6.489 -4.356 1.00 86.06 138 MET A N 1
ATOM 1131 C CA . MET A 1 138 ? 35.630 5.271 -4.330 1.00 86.06 138 MET A CA 1
ATOM 1132 C C . MET A 1 138 ? 36.276 4.153 -3.499 1.00 86.06 138 MET A C 1
ATOM 1134 O O . MET A 1 138 ? 35.619 3.564 -2.635 1.00 86.06 138 MET A O 1
ATOM 1138 N N . GLU A 1 139 ? 37.572 3.891 -3.689 1.00 88.94 139 GLU A N 1
ATOM 1139 C CA . GLU A 1 139 ? 38.286 2.864 -2.921 1.00 88.94 139 GLU A CA 1
ATOM 1140 C C . GLU A 1 139 ? 38.390 3.237 -1.435 1.00 88.94 139 GLU A C 1
ATOM 1142 O O . GLU A 1 139 ? 38.129 2.407 -0.560 1.00 88.94 139 GLU A O 1
ATOM 1147 N N . ARG A 1 140 ? 38.660 4.511 -1.116 1.00 89.19 140 ARG A N 1
ATOM 1148 C CA . ARG A 1 140 ? 38.652 4.997 0.273 1.00 89.19 140 ARG A CA 1
ATOM 1149 C C . ARG A 1 140 ? 37.293 4.762 0.941 1.00 89.19 140 ARG A C 1
ATOM 1151 O O . ARG A 1 140 ? 37.255 4.299 2.082 1.00 89.19 140 ARG A O 1
ATOM 1158 N N . ARG A 1 141 ? 36.183 5.058 0.257 1.00 87.94 141 ARG A N 1
ATOM 1159 C CA . ARG A 1 141 ? 34.822 4.830 0.780 1.00 87.94 141 ARG A CA 1
ATOM 1160 C C . ARG A 1 141 ? 34.534 3.346 0.987 1.00 87.94 141 ARG A C 1
ATOM 1162 O O . ARG A 1 141 ? 34.041 2.976 2.051 1.00 87.94 141 ARG A O 1
ATOM 1169 N N . ARG A 1 142 ? 34.928 2.490 0.041 1.00 87.69 142 ARG A N 1
ATOM 1170 C CA . ARG A 1 142 ? 34.818 1.028 0.171 1.00 87.69 142 ARG A CA 1
ATOM 1171 C C . ARG A 1 142 ? 35.554 0.505 1.406 1.00 87.69 142 ARG A C 1
ATOM 1173 O O . ARG A 1 142 ? 35.001 -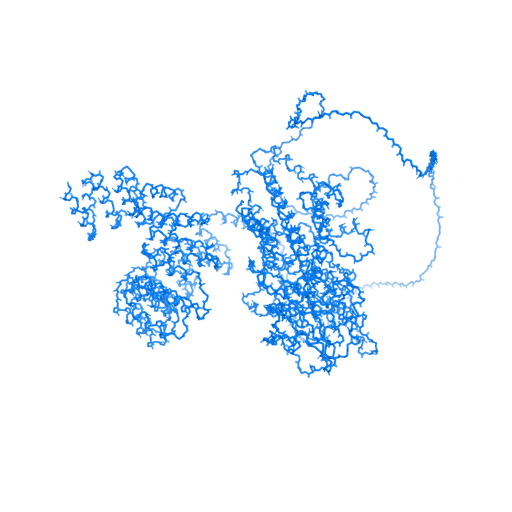0.303 2.151 1.00 87.69 142 ARG A O 1
ATOM 1180 N N . VAL A 1 143 ? 36.764 0.999 1.680 1.00 89.19 143 VAL A N 1
ATOM 1181 C CA . VAL A 1 143 ? 37.518 0.634 2.893 1.00 89.19 143 VAL A CA 1
ATOM 1182 C C . VAL A 1 143 ? 36.809 1.118 4.161 1.00 89.19 143 VAL A C 1
ATOM 1184 O O . VAL A 1 143 ? 36.704 0.354 5.123 1.00 89.19 143 VAL A O 1
ATOM 1187 N N . VAL A 1 144 ? 36.289 2.350 4.174 1.00 89.25 144 VAL A N 1
ATOM 1188 C CA . VAL A 1 144 ? 35.539 2.899 5.320 1.00 89.25 144 VAL A CA 1
ATOM 1189 C C . VAL A 1 144 ? 34.298 2.055 5.622 1.00 89.25 144 VAL A C 1
ATOM 1191 O O . VAL A 1 144 ? 34.118 1.628 6.765 1.00 89.25 144 VAL A O 1
ATOM 1194 N N . PHE A 1 145 ? 33.478 1.750 4.613 1.00 88.94 145 PHE A N 1
ATOM 1195 C CA . PHE A 1 145 ? 32.295 0.907 4.795 1.00 88.94 145 PHE A CA 1
ATOM 1196 C C . PHE A 1 145 ? 32.660 -0.541 5.125 1.00 88.94 145 PHE A C 1
ATOM 1198 O O . PHE A 1 145 ? 31.966 -1.177 5.910 1.00 88.94 145 PHE A O 1
ATOM 1205 N N . SER A 1 146 ? 33.778 -1.066 4.619 1.00 87.56 146 SER A N 1
ATOM 1206 C CA . SER A 1 146 ? 34.278 -2.383 5.027 1.00 87.56 146 SER A CA 1
ATOM 1207 C C . SER A 1 146 ? 34.635 -2.426 6.516 1.00 87.56 146 SER A C 1
ATOM 1209 O O . SER A 1 146 ? 34.194 -3.339 7.213 1.00 87.56 146 SER A O 1
ATOM 1211 N N . ARG A 1 147 ? 35.370 -1.425 7.022 1.00 89.69 147 ARG A N 1
ATOM 1212 C CA . ARG A 1 147 ? 35.762 -1.341 8.443 1.00 89.69 147 ARG A CA 1
ATOM 1213 C C . ARG A 1 147 ? 34.577 -1.127 9.385 1.00 89.69 147 ARG A C 1
ATOM 1215 O O . ARG A 1 147 ? 34.612 -1.553 10.537 1.00 89.69 147 ARG A O 1
ATOM 1222 N N . LYS A 1 148 ? 33.489 -0.512 8.903 1.00 91.12 148 LYS A N 1
ATOM 1223 C CA . LYS A 1 148 ? 32.239 -0.382 9.671 1.00 91.12 148 LYS A CA 1
ATOM 1224 C C . LYS A 1 148 ? 31.689 -1.738 10.121 1.00 91.12 148 LYS A C 1
ATOM 1226 O O . LYS A 1 148 ? 31.037 -1.785 11.158 1.00 91.12 148 LYS A O 1
ATOM 1231 N N . TYR A 1 149 ? 31.938 -2.817 9.379 1.00 91.50 149 TYR A N 1
ATOM 1232 C CA . TYR A 1 149 ? 31.433 -4.160 9.682 1.00 91.50 149 TYR A CA 1
ATOM 1233 C C . TYR A 1 149 ? 32.518 -5.103 10.235 1.00 91.50 149 TYR A C 1
ATOM 1235 O O . TYR A 1 149 ? 32.392 -6.318 10.105 1.00 91.50 149 TYR A O 1
ATOM 1243 N N . ASP A 1 150 ? 33.580 -4.570 10.848 1.00 89.06 150 ASP A N 1
ATOM 1244 C CA . ASP A 1 150 ? 34.582 -5.388 11.541 1.00 89.06 150 ASP A CA 1
ATOM 1245 C C . ASP A 1 150 ? 34.009 -6.057 12.804 1.00 89.06 150 ASP A C 1
ATOM 1247 O O . ASP A 1 150 ? 33.149 -5.506 13.498 1.00 89.06 150 ASP A O 1
ATOM 1251 N N . ARG A 1 151 ? 34.519 -7.252 13.142 1.00 86.19 151 ARG A N 1
ATOM 1252 C CA . ARG A 1 151 ? 34.046 -8.053 14.291 1.00 86.19 151 ARG A CA 1
ATOM 1253 C C . ARG A 1 151 ? 34.138 -7.339 15.635 1.00 86.19 151 ARG A C 1
ATOM 1255 O O . ARG A 1 151 ? 33.369 -7.666 16.539 1.00 86.19 151 ARG A O 1
ATOM 1262 N N . GLU A 1 152 ? 35.070 -6.403 15.764 1.00 87.81 152 GLU A N 1
ATOM 1263 C CA . GLU A 1 152 ? 35.305 -5.611 16.975 1.00 87.81 152 GLU A CA 1
ATOM 1264 C C . GLU A 1 152 ? 34.069 -4.798 17.377 1.00 87.81 152 GLU A C 1
ATOM 1266 O O . GLU A 1 152 ? 33.815 -4.592 18.561 1.00 87.81 152 GLU A O 1
ATOM 1271 N N . TRP A 1 153 ? 33.250 -4.408 16.397 1.00 87.31 153 TRP A N 1
ATOM 1272 C CA . TRP A 1 153 ? 32.027 -3.639 16.613 1.00 87.31 153 TRP A CA 1
ATOM 1273 C C . TRP A 1 153 ? 30.795 -4.505 16.898 1.00 87.31 153 TRP A C 1
ATOM 1275 O O . TRP A 1 153 ? 29.712 -3.973 17.143 1.00 87.31 153 TRP A O 1
ATOM 1285 N N . ASN A 1 154 ? 30.926 -5.836 16.869 1.00 90.69 154 ASN A N 1
ATOM 1286 C CA . ASN A 1 154 ? 29.815 -6.769 17.056 1.00 90.69 154 ASN A CA 1
ATOM 1287 C C . ASN A 1 154 ? 29.515 -7.000 18.553 1.00 90.69 154 ASN A C 1
ATOM 1289 O O . ASN A 1 154 ? 29.641 -8.123 19.051 1.00 90.69 154 ASN A O 1
ATOM 1293 N N . ASP A 1 155 ? 29.148 -5.919 19.245 1.00 90.88 155 ASP A N 1
ATOM 1294 C CA . ASP A 1 155 ? 28.682 -5.846 20.636 1.00 90.88 155 ASP A CA 1
ATOM 1295 C C . ASP A 1 155 ? 27.531 -4.816 20.739 1.00 90.88 155 ASP A C 1
ATOM 1297 O O . ASP A 1 155 ? 27.646 -3.734 20.151 1.00 90.88 155 ASP A O 1
ATOM 1301 N N . PRO A 1 156 ? 26.435 -5.092 21.476 1.00 89.88 156 PRO A N 1
ATOM 1302 C CA . PRO A 1 156 ? 25.280 -4.192 21.534 1.00 89.88 156 PRO A CA 1
ATOM 1303 C C . PRO A 1 156 ? 25.604 -2.784 22.057 1.00 89.88 156 PRO A C 1
ATOM 1305 O O . PRO A 1 156 ? 25.082 -1.793 21.539 1.00 89.88 156 PRO A O 1
ATOM 1308 N N . LYS A 1 157 ? 26.464 -2.669 23.079 1.00 90.38 157 LYS A N 1
ATOM 1309 C CA . LYS A 1 157 ? 26.792 -1.385 23.719 1.00 90.38 157 LYS A CA 1
ATOM 1310 C C . LYS A 1 157 ? 27.724 -0.566 22.832 1.00 90.38 157 LYS A C 1
ATOM 1312 O O . LYS A 1 157 ? 27.498 0.636 22.672 1.00 90.38 157 LYS A O 1
ATOM 1317 N N . LEU A 1 158 ? 28.731 -1.204 22.230 1.00 92.12 158 LEU A N 1
ATOM 1318 C CA . LEU A 1 158 ? 29.634 -0.555 21.273 1.00 92.12 158 LEU A CA 1
ATOM 1319 C C . LEU A 1 158 ? 28.884 -0.098 20.021 1.00 92.12 158 LEU A C 1
ATOM 1321 O O . LEU A 1 158 ? 29.059 1.044 19.590 1.00 92.12 158 LEU A O 1
ATOM 1325 N N . PHE A 1 159 ? 27.995 -0.939 19.486 1.00 93.50 159 PHE A N 1
ATOM 1326 C CA . PHE A 1 159 ? 27.129 -0.581 18.367 1.00 93.50 159 PHE A CA 1
ATOM 1327 C C . PHE A 1 159 ? 26.255 0.631 18.702 1.00 93.50 159 PHE A C 1
ATOM 1329 O O . PHE A 1 159 ? 26.226 1.597 17.939 1.00 93.50 159 PHE A O 1
ATOM 1336 N N . GLN A 1 160 ? 25.585 0.628 19.859 1.00 92.69 160 GLN A N 1
ATOM 1337 C CA . GLN A 1 160 ? 24.733 1.746 20.264 1.00 92.69 160 GLN A CA 1
ATOM 1338 C C . GLN A 1 160 ? 25.537 3.039 20.455 1.00 92.69 160 GLN A C 1
ATOM 1340 O O . GLN A 1 160 ? 25.089 4.113 20.054 1.00 92.69 160 GLN A O 1
ATOM 1345 N N . TRP A 1 161 ? 26.731 2.959 21.042 1.00 91.62 161 TRP A N 1
ATOM 1346 C CA . TRP A 1 161 ? 27.590 4.127 21.227 1.00 91.62 161 TRP A CA 1
ATOM 1347 C C . TRP A 1 161 ? 28.084 4.697 19.892 1.00 91.62 161 TRP A C 1
ATOM 1349 O O . TRP A 1 161 ? 28.013 5.908 19.677 1.00 91.62 161 TRP A O 1
ATOM 1359 N N . ARG A 1 162 ? 28.549 3.837 18.977 1.00 92.81 162 ARG A N 1
ATOM 1360 C CA . ARG A 1 162 ? 29.179 4.265 17.722 1.00 92.81 162 ARG A CA 1
ATOM 1361 C C . ARG A 1 162 ? 28.175 4.615 16.628 1.00 92.81 162 ARG A C 1
ATOM 1363 O O . ARG A 1 162 ? 28.360 5.615 15.936 1.00 92.81 162 ARG A O 1
ATOM 1370 N N . PHE A 1 163 ? 27.146 3.789 16.469 1.00 94.81 163 PHE A N 1
ATOM 1371 C CA . PHE A 1 163 ? 26.190 3.844 15.362 1.00 94.81 163 PHE A CA 1
ATOM 1372 C C . PHE A 1 163 ? 24.752 4.120 15.820 1.00 94.81 163 PHE A C 1
ATOM 1374 O O . PHE A 1 163 ? 23.858 4.218 14.983 1.00 94.81 163 PHE A O 1
ATOM 1381 N N . GLY A 1 164 ? 24.493 4.303 17.120 1.00 92.81 164 GLY A N 1
ATOM 1382 C CA . GLY A 1 164 ? 23.127 4.451 17.630 1.00 92.81 164 GLY A CA 1
ATOM 1383 C C . GLY A 1 164 ? 22.355 5.626 17.033 1.00 92.81 164 GLY A C 1
ATOM 1384 O O . GLY A 1 164 ? 21.174 5.478 16.746 1.00 92.81 164 GLY A O 1
ATOM 1385 N N . LYS A 1 165 ? 23.007 6.765 16.754 1.00 92.56 165 LYS A N 1
ATOM 1386 C CA . LYS A 1 165 ? 22.365 7.882 16.033 1.00 92.56 165 LYS A CA 1
ATOM 1387 C C . LYS A 1 165 ? 22.013 7.506 14.589 1.00 92.56 165 LYS A C 1
ATOM 1389 O O . LYS A 1 165 ? 20.907 7.783 14.149 1.00 92.56 165 LYS A O 1
ATOM 1394 N N . GLN A 1 166 ? 22.928 6.824 13.897 1.00 94.75 166 GLN A N 1
ATOM 1395 C CA . GLN A 1 166 ? 22.752 6.397 12.507 1.00 94.75 166 GLN A CA 1
ATOM 1396 C C . GLN A 1 166 ? 21.632 5.360 12.345 1.00 94.75 166 GLN A C 1
ATOM 1398 O O . GLN A 1 166 ? 21.012 5.304 11.296 1.00 94.75 166 GLN A O 1
ATOM 1403 N N . TYR A 1 167 ? 21.355 4.551 13.371 1.00 95.94 167 TYR A N 1
ATOM 1404 C CA . TYR A 1 167 ? 20.303 3.527 13.352 1.00 95.94 167 TYR A CA 1
ATOM 1405 C C . TYR A 1 167 ? 19.107 3.854 14.258 1.00 95.94 167 TYR A C 1
ATOM 1407 O O . TYR A 1 167 ? 18.365 2.950 14.633 1.00 95.94 167 TYR A O 1
ATOM 1415 N N . LEU A 1 168 ? 18.906 5.132 14.602 1.00 95.62 168 LEU A N 1
ATOM 1416 C CA . LEU A 1 168 ? 17.738 5.623 15.352 1.00 95.62 168 LEU A CA 1
ATOM 1417 C C . LEU A 1 168 ? 17.548 5.020 16.756 1.00 95.62 168 LEU A C 1
ATOM 1419 O O . LEU A 1 168 ? 16.449 5.042 17.306 1.00 95.62 168 LEU A O 1
ATOM 1423 N N . VAL A 1 169 ? 18.626 4.535 17.372 1.00 94.00 169 VAL A N 1
ATOM 1424 C CA . VAL A 1 169 ? 18.641 3.972 18.733 1.00 94.00 169 VAL A CA 1
ATOM 1425 C C . VAL A 1 169 ? 19.542 4.749 19.713 1.00 94.00 169 VAL A C 1
ATOM 1427 O O . VAL A 1 169 ? 20.296 4.135 20.478 1.00 94.00 169 VAL A O 1
ATOM 1430 N N . PRO A 1 170 ? 19.507 6.101 19.758 1.00 92.19 170 PRO A N 1
ATOM 1431 C CA . PRO A 1 170 ? 20.169 6.825 20.836 1.00 92.19 170 PRO A CA 1
ATOM 1432 C C . PRO A 1 170 ? 19.483 6.509 22.176 1.00 92.19 170 PRO A C 1
ATOM 1434 O O . PRO A 1 170 ? 18.278 6.249 22.224 1.00 92.19 170 PRO A O 1
ATOM 1437 N N . LYS A 1 171 ? 20.246 6.555 23.277 1.00 87.94 171 LYS A N 1
ATOM 1438 C CA . LYS A 1 171 ? 19.745 6.216 24.625 1.00 87.94 171 LYS A CA 1
ATOM 1439 C C . LYS A 1 171 ? 18.488 7.004 25.011 1.00 87.94 171 LYS A C 1
ATOM 1441 O O . LYS A 1 171 ? 17.579 6.435 25.603 1.00 87.94 171 LYS A O 1
ATOM 1446 N N . ASP A 1 172 ? 18.439 8.275 24.621 1.00 88.25 172 ASP A N 1
ATOM 1447 C CA . ASP A 1 172 ? 17.339 9.192 24.920 1.00 88.25 172 ASP A CA 1
ATOM 1448 C C . ASP A 1 172 ? 16.013 8.716 24.292 1.00 88.25 172 ASP A C 1
ATOM 1450 O O . ASP A 1 172 ? 15.044 8.448 24.997 1.00 88.25 172 ASP A O 1
ATOM 1454 N N . ILE A 1 173 ? 16.005 8.451 22.977 1.00 87.94 173 ILE A N 1
ATOM 1455 C CA . ILE A 1 173 ? 14.836 7.913 22.253 1.00 87.94 173 ILE A CA 1
ATOM 1456 C C . ILE A 1 173 ? 14.418 6.546 22.811 1.00 87.94 173 ILE A C 1
ATOM 1458 O O . ILE A 1 173 ? 13.234 6.320 23.043 1.00 87.94 173 ILE A O 1
ATOM 1462 N N . CYS A 1 174 ? 15.377 5.648 23.068 1.00 88.75 174 CYS A N 1
ATOM 1463 C CA . CYS A 1 174 ? 15.070 4.301 23.560 1.00 88.75 174 CYS A CA 1
ATOM 1464 C C . CYS A 1 174 ? 14.385 4.330 24.933 1.00 88.75 174 CYS A C 1
ATOM 1466 O O . CYS A 1 174 ? 13.486 3.532 25.185 1.00 88.75 174 CYS A O 1
ATOM 1468 N N . SER A 1 175 ? 14.780 5.260 25.811 1.00 87.31 175 SER A N 1
ATOM 1469 C CA . SER A 1 175 ? 14.137 5.423 27.119 1.00 87.31 175 SER A CA 1
ATOM 1470 C C . SER A 1 175 ? 12.672 5.857 26.988 1.00 87.31 175 SER A C 1
ATOM 1472 O O . SER A 1 175 ? 11.815 5.407 27.749 1.00 87.31 175 SER A O 1
ATOM 1474 N N . ARG A 1 176 ? 12.345 6.654 25.962 1.00 91.56 176 ARG A N 1
ATOM 1475 C CA . ARG A 1 176 ? 11.001 7.205 25.743 1.00 91.56 176 ARG A CA 1
ATOM 1476 C C . ARG A 1 176 ? 9.965 6.185 25.269 1.00 91.56 176 ARG A C 1
ATOM 1478 O O . ARG A 1 176 ? 8.776 6.480 25.384 1.00 91.56 176 ARG A O 1
ATOM 1485 N N . PHE A 1 177 ? 10.365 5.014 24.767 1.00 89.56 177 PHE A N 1
ATOM 1486 C CA . PHE A 1 177 ? 9.430 3.994 24.264 1.00 89.56 177 PHE A CA 1
ATOM 1487 C C . PHE A 1 177 ? 8.437 3.536 25.338 1.00 89.56 177 PHE A C 1
ATOM 1489 O O . PHE A 1 177 ? 7.228 3.576 25.124 1.00 89.56 177 PHE A O 1
ATOM 1496 N N . GLU A 1 178 ? 8.940 3.193 26.522 1.00 87.00 178 GLU A N 1
ATOM 1497 C CA . GLU A 1 178 ? 8.109 2.791 27.661 1.00 87.00 178 GLU A CA 1
ATOM 1498 C C . GLU A 1 178 ? 7.434 3.989 28.341 1.00 87.00 178 GLU A C 1
ATOM 1500 O O . GLU A 1 178 ? 6.267 3.911 28.726 1.00 87.00 178 GLU A O 1
ATOM 1505 N N . HIS A 1 179 ? 8.144 5.117 28.473 1.00 90.62 179 HIS A N 1
ATOM 1506 C CA . HIS A 1 179 ? 7.605 6.306 29.138 1.00 90.62 179 HIS A CA 1
ATOM 1507 C C . HIS A 1 179 ? 6.383 6.879 28.414 1.00 90.62 179 HIS A C 1
ATOM 1509 O O . HIS A 1 179 ? 5.382 7.161 29.066 1.00 90.62 179 HIS A O 1
ATOM 1515 N N . SER A 1 180 ? 6.416 6.965 27.080 1.00 92.19 180 SER A N 1
ATOM 1516 C CA . SER A 1 180 ? 5.316 7.549 26.295 1.00 92.19 180 SER A CA 1
ATOM 1517 C C . SER A 1 180 ? 4.009 6.770 26.473 1.00 92.19 180 SER A C 1
ATOM 1519 O O . SER A 1 180 ? 2.951 7.365 26.662 1.00 92.19 180 SER A O 1
ATOM 1521 N N . TRP A 1 181 ? 4.080 5.433 26.488 1.00 89.19 181 TRP A N 1
ATOM 1522 C CA . TRP A 1 181 ? 2.912 4.582 26.734 1.00 89.19 181 TRP A CA 1
ATOM 1523 C C . TRP A 1 181 ? 2.367 4.733 28.164 1.00 89.19 181 TRP A C 1
ATOM 1525 O O . TRP A 1 181 ? 1.152 4.791 28.367 1.00 89.19 181 TRP A O 1
ATOM 1535 N N . ARG A 1 182 ? 3.250 4.832 29.168 1.00 89.81 182 ARG A N 1
ATOM 1536 C CA . ARG A 1 182 ? 2.844 5.018 30.573 1.00 89.81 182 ARG A CA 1
ATOM 1537 C C . ARG A 1 182 ? 2.210 6.384 30.820 1.00 89.81 182 ARG A C 1
ATOM 1539 O O . ARG A 1 182 ? 1.214 6.451 31.536 1.00 89.81 182 ARG A O 1
ATOM 1546 N N . GLU A 1 183 ? 2.757 7.443 30.229 1.00 92.12 183 GLU A N 1
ATOM 1547 C CA . GLU A 1 183 ? 2.203 8.796 30.330 1.00 92.12 183 GLU A CA 1
ATOM 1548 C C . GLU A 1 183 ? 0.813 8.886 29.699 1.00 92.12 183 GLU A C 1
ATOM 1550 O O . GLU A 1 183 ? -0.113 9.369 30.343 1.00 92.12 183 GLU A O 1
ATOM 1555 N N . ASP A 1 184 ? 0.622 8.356 28.487 1.00 92.12 184 ASP A N 1
ATOM 1556 C CA . ASP A 1 184 ? -0.701 8.348 27.850 1.00 92.12 184 ASP A CA 1
ATOM 1557 C C . ASP A 1 184 ? -1.733 7.570 28.674 1.00 92.12 184 ASP A C 1
ATOM 1559 O O . ASP A 1 184 ? -2.884 7.992 28.804 1.00 92.12 184 ASP A O 1
ATOM 1563 N N . ARG A 1 185 ? -1.319 6.456 29.290 1.00 89.50 185 ARG A N 1
ATOM 1564 C CA . ARG A 1 185 ? -2.176 5.700 30.210 1.00 89.50 185 ARG A CA 1
ATOM 1565 C C . ARG A 1 185 ? -2.552 6.523 31.442 1.00 89.50 185 ARG A C 1
ATOM 1567 O O . ARG A 1 185 ? -3.702 6.458 31.874 1.00 89.50 185 ARG A O 1
ATOM 1574 N N . TRP A 1 186 ? -1.613 7.281 32.007 1.00 90.69 186 TRP A N 1
ATOM 1575 C CA . TRP A 1 186 ? -1.878 8.172 33.138 1.00 90.69 186 TRP A CA 1
ATOM 1576 C C . TRP A 1 186 ? -2.860 9.287 32.758 1.00 90.69 186 TRP A C 1
ATOM 1578 O O . TRP A 1 186 ? -3.878 9.460 33.430 1.00 90.69 186 TRP A O 1
ATOM 1588 N N . ASN A 1 187 ? -2.620 9.963 31.632 1.00 91.44 187 ASN A N 1
ATOM 1589 C CA . ASN A 1 187 ? -3.491 11.016 31.102 1.00 91.44 187 ASN A CA 1
ATOM 1590 C C . ASN A 1 187 ? -4.914 10.493 30.848 1.00 91.44 187 ASN A C 1
ATOM 1592 O O . ASN A 1 187 ? -5.901 11.155 31.168 1.00 91.44 187 ASN A O 1
ATOM 1596 N N . LEU A 1 188 ? -5.038 9.266 30.331 1.00 91.69 188 LEU A N 1
ATOM 1597 C CA . LEU A 1 188 ? -6.333 8.619 30.128 1.00 91.69 188 LEU A CA 1
ATOM 1598 C C . LEU A 1 188 ? -7.063 8.355 31.454 1.00 91.69 188 LEU A C 1
ATOM 1600 O O . LEU A 1 188 ? -8.274 8.570 31.543 1.00 91.69 188 LEU A O 1
ATOM 1604 N N . VAL A 1 189 ? -6.351 7.898 32.489 1.00 91.06 189 VAL A N 1
ATOM 1605 C CA . VAL A 1 189 ? -6.922 7.703 33.832 1.00 91.06 189 VAL A CA 1
ATOM 1606 C C . VAL A 1 189 ? -7.431 9.030 34.394 1.00 91.06 189 VAL A C 1
ATOM 1608 O O . VAL A 1 189 ? -8.548 9.078 34.910 1.00 91.06 189 VAL A O 1
ATOM 1611 N N . GLU A 1 190 ? -6.670 10.112 34.257 1.00 90.38 190 GLU A N 1
ATOM 1612 C CA . GLU A 1 190 ? -7.090 11.446 34.692 1.00 90.38 190 GLU A CA 1
ATOM 1613 C C . GLU A 1 190 ? -8.341 11.927 33.936 1.00 90.38 190 GLU A C 1
ATOM 1615 O O . GLU A 1 190 ? -9.336 12.310 34.560 1.00 90.38 190 GLU A O 1
ATOM 1620 N N . ALA A 1 191 ? -8.361 11.794 32.607 1.00 89.69 191 ALA A N 1
ATOM 1621 C CA . ALA A 1 191 ? -9.514 12.148 31.779 1.00 89.69 191 ALA A CA 1
ATOM 1622 C C . ALA A 1 191 ? -10.784 11.362 32.167 1.00 89.69 191 ALA A C 1
ATOM 1624 O O . ALA A 1 191 ? -11.883 11.927 32.245 1.00 89.69 191 ALA A O 1
ATOM 1625 N N . LEU A 1 192 ? -10.645 10.067 32.473 1.00 89.69 192 LEU A N 1
ATOM 1626 C CA . LEU A 1 192 ? -11.739 9.228 32.972 1.00 89.69 192 LEU A CA 1
ATOM 1627 C C . LEU A 1 192 ? -12.240 9.691 34.350 1.00 89.69 192 LEU A C 1
ATOM 1629 O O . LEU A 1 192 ? -13.452 9.708 34.581 1.00 89.69 192 LEU A O 1
ATOM 1633 N N . GLN A 1 193 ? -11.349 10.100 35.259 1.00 88.69 193 GLN A N 1
ATOM 1634 C CA . GLN A 1 193 ? -11.739 10.633 36.572 1.00 88.69 193 GLN A CA 1
ATOM 1635 C C . GLN A 1 193 ? -12.505 11.955 36.456 1.00 88.69 193 GLN A C 1
ATOM 1637 O O . GLN A 1 193 ? -13.490 12.150 37.174 1.00 88.69 193 GLN A O 1
ATOM 1642 N N . VAL A 1 194 ? -12.086 12.846 35.553 1.00 86.94 194 VAL A N 1
ATOM 1643 C CA . VAL A 1 194 ? -12.776 14.119 35.291 1.00 86.94 194 VAL A CA 1
ATOM 1644 C C . VAL A 1 194 ? -14.186 13.861 34.756 1.00 86.94 194 VAL A C 1
ATOM 1646 O O . VAL A 1 194 ? -15.158 14.367 35.322 1.00 86.94 194 VAL A O 1
ATOM 1649 N N . LYS A 1 195 ? -14.331 12.998 33.741 1.00 83.62 195 LYS A N 1
ATOM 1650 C CA . LYS A 1 195 ? -15.650 12.626 33.194 1.00 83.62 195 LYS A CA 1
ATOM 1651 C C . LYS A 1 195 ? -16.546 11.933 34.219 1.00 83.62 195 LYS A C 1
ATOM 1653 O O . LYS A 1 195 ? -17.739 12.217 34.262 1.00 83.62 195 LYS A O 1
ATOM 1658 N N . ARG A 1 196 ? -15.988 11.086 35.091 1.00 83.50 196 ARG A N 1
ATOM 1659 C CA . ARG A 1 196 ? -16.730 10.460 36.199 1.00 83.50 196 ARG A CA 1
ATOM 1660 C C . ARG A 1 196 ? -17.298 11.500 37.175 1.00 83.50 196 ARG A C 1
ATOM 1662 O O . ARG A 1 196 ? -18.422 11.336 37.645 1.00 83.50 196 ARG A O 1
ATOM 1669 N N . LYS A 1 197 ? -16.516 12.531 37.518 1.00 79.56 197 LYS A N 1
ATOM 1670 C CA . LYS A 1 197 ? -16.876 13.562 38.512 1.00 79.56 197 LYS A CA 1
ATOM 1671 C C . LYS A 1 197 ? -17.784 14.667 37.957 1.00 79.56 197 LYS A C 1
ATOM 1673 O O . LYS A 1 197 ? -18.364 15.403 38.755 1.00 79.56 197 LYS A O 1
ATOM 1678 N N . SER A 1 198 ? -17.915 14.792 36.634 1.00 73.56 198 SER A N 1
ATOM 1679 C CA . SER A 1 198 ? -18.782 15.801 36.020 1.00 73.56 198 SER A CA 1
ATOM 1680 C C . SER A 1 198 ? -20.245 15.606 36.442 1.00 73.56 198 SER A C 1
ATOM 1682 O O . SER A 1 198 ? -20.823 14.524 36.300 1.00 73.56 198 SER A O 1
ATOM 1684 N N . LYS A 1 199 ? -20.837 16.670 36.999 1.00 53.84 199 LYS A N 1
ATOM 1685 C CA . LYS A 1 199 ? -22.217 16.706 37.509 1.00 53.84 199 LYS A CA 1
ATOM 1686 C C . LYS A 1 199 ? -23.261 17.018 36.428 1.00 53.84 199 LYS A C 1
ATOM 1688 O O . LYS A 1 199 ? -24.432 17.109 36.774 1.00 53.84 199 LYS A O 1
ATOM 1693 N N . SER A 1 200 ? -22.869 17.198 35.163 1.00 53.09 200 SER A N 1
ATOM 1694 C CA . SER A 1 200 ? -23.822 17.515 34.095 1.00 53.09 200 SER A CA 1
ATOM 1695 C C . SER A 1 200 ? -24.790 16.351 33.836 1.00 53.09 200 SER A C 1
ATOM 1697 O O . SER A 1 200 ? -24.390 15.183 33.819 1.00 53.09 200 SER A O 1
ATOM 1699 N N . ASP A 1 201 ? -26.061 16.688 33.599 1.00 51.16 201 ASP A N 1
ATOM 1700 C CA . ASP A 1 201 ? -27.139 15.765 33.201 1.00 51.16 201 ASP A CA 1
ATOM 1701 C C . ASP A 1 201 ? -26.903 15.100 31.826 1.00 51.16 201 ASP A C 1
ATOM 1703 O O . ASP A 1 201 ? -27.681 14.252 31.396 1.00 51.16 201 ASP A O 1
ATOM 1707 N N . GLU A 1 202 ? -25.809 15.447 31.139 1.00 51.12 202 GLU A N 1
ATOM 1708 C CA . GLU A 1 202 ? -25.443 14.918 29.821 1.00 51.12 202 GLU A CA 1
ATOM 1709 C C . GLU A 1 202 ? -24.808 13.520 29.863 1.00 51.12 202 GLU A C 1
ATOM 1711 O O . GLU A 1 202 ? -24.933 12.778 28.892 1.00 51.12 202 GLU A O 1
ATOM 1716 N N . ILE A 1 203 ? -24.148 13.126 30.965 1.00 59.91 203 ILE A N 1
ATOM 1717 C CA . ILE A 1 203 ? -23.475 11.817 31.052 1.00 59.91 203 ILE A CA 1
ATOM 1718 C C . ILE A 1 203 ? -24.443 10.765 31.603 1.00 59.91 203 ILE A C 1
ATOM 1720 O O . ILE A 1 203 ? -24.833 10.795 32.779 1.00 59.91 203 ILE A O 1
ATOM 1724 N N . GLY A 1 204 ? -24.785 9.788 30.764 1.00 68.50 204 GLY A N 1
ATOM 1725 C CA . GLY A 1 204 ? -25.701 8.702 31.091 1.00 68.50 204 GLY A CA 1
ATOM 1726 C C . GLY A 1 204 ? -25.202 7.829 32.250 1.00 68.50 204 GLY A C 1
ATOM 1727 O O . GLY A 1 204 ? -24.006 7.612 32.451 1.00 68.50 204 GLY A O 1
ATOM 1728 N N . LYS A 1 205 ? -26.132 7.250 33.023 1.00 73.75 205 LYS A N 1
ATOM 1729 C CA . LYS A 1 205 ? -25.827 6.328 34.142 1.00 73.75 205 LYS A CA 1
ATOM 1730 C C . LYS A 1 205 ? -24.952 5.133 33.716 1.00 73.75 205 LYS A C 1
ATOM 1732 O O . LYS A 1 205 ? -24.189 4.610 34.526 1.00 73.75 205 LYS A O 1
ATOM 1737 N N . THR A 1 206 ? -25.061 4.704 32.460 1.00 74.19 206 THR A N 1
ATOM 1738 C CA . THR A 1 206 ? -24.250 3.646 31.836 1.00 74.19 206 THR A CA 1
ATOM 1739 C C . THR A 1 206 ? -22.797 4.073 31.610 1.00 74.19 206 THR A C 1
ATOM 1741 O O . THR A 1 206 ? -21.888 3.301 31.905 1.00 74.19 206 THR A O 1
ATOM 1744 N N . GLU A 1 207 ? -22.557 5.312 31.185 1.00 77.94 207 GLU A N 1
ATOM 1745 C CA . GLU A 1 207 ? -21.217 5.857 30.929 1.00 77.94 207 GLU A CA 1
ATOM 1746 C C . GLU A 1 207 ? -20.425 6.060 32.225 1.00 77.94 207 GLU A C 1
ATOM 1748 O O . GLU A 1 207 ? -19.241 5.738 32.283 1.00 77.94 207 GLU A O 1
ATOM 1753 N N . LYS A 1 208 ? -21.085 6.496 33.309 1.00 80.00 208 LYS A N 1
ATOM 1754 C CA . LYS A 1 208 ? -20.455 6.576 34.644 1.00 80.00 208 LYS A CA 1
ATOM 1755 C C . LYS A 1 208 ? -19.980 5.202 35.131 1.00 80.00 208 LYS A C 1
ATOM 1757 O O . LYS A 1 208 ? -18.866 5.078 35.633 1.00 80.00 208 LYS A O 1
ATOM 1762 N N . ARG A 1 209 ? -20.784 4.151 34.917 1.00 78.88 209 ARG A N 1
ATOM 1763 C CA . ARG A 1 209 ? -20.408 2.760 35.241 1.00 78.88 209 ARG A CA 1
ATOM 1764 C C . ARG A 1 209 ? -19.236 2.264 34.390 1.00 78.88 209 ARG A C 1
ATOM 1766 O O . ARG A 1 209 ? -18.359 1.579 34.913 1.00 78.88 209 ARG A O 1
ATOM 1773 N N . LEU A 1 210 ? -19.209 2.618 33.103 1.00 82.62 210 LEU A N 1
ATOM 1774 C CA . LEU A 1 210 ? -18.097 2.298 32.205 1.00 82.62 210 LEU A CA 1
ATOM 1775 C C . LEU A 1 210 ? -16.800 2.993 32.655 1.00 82.62 210 LEU A C 1
ATOM 1777 O O . LEU A 1 210 ? -15.755 2.343 32.720 1.00 82.62 210 LEU A O 1
ATOM 1781 N N . ALA A 1 211 ? -16.882 4.271 33.044 1.00 85.31 211 ALA A N 1
ATOM 1782 C CA . ALA A 1 211 ? -15.766 5.046 33.591 1.00 85.31 211 ALA A CA 1
ATOM 1783 C C . ALA A 1 211 ? -15.165 4.382 34.838 1.00 85.31 211 ALA A C 1
ATOM 1785 O O . ALA A 1 211 ? -13.959 4.144 34.899 1.00 85.31 211 ALA A O 1
ATOM 1786 N N . ASP A 1 212 ? -16.013 4.045 35.814 1.00 80.44 212 ASP A N 1
ATOM 1787 C CA . ASP A 1 212 ? -15.604 3.434 37.082 1.00 80.44 212 ASP A CA 1
ATOM 1788 C C . ASP A 1 212 ? -14.845 2.131 36.875 1.00 80.44 212 ASP A C 1
ATOM 1790 O O . ASP A 1 212 ? -13.836 1.869 37.532 1.00 80.44 212 ASP A O 1
ATOM 1794 N N . PHE A 1 213 ? -15.314 1.316 35.941 1.00 76.62 213 PHE A N 1
ATOM 1795 C CA . PHE A 1 213 ? -14.706 0.030 35.675 1.00 76.62 213 PHE A CA 1
ATOM 1796 C C . PHE A 1 213 ? -13.402 0.153 34.882 1.00 76.62 213 PHE A C 1
ATOM 1798 O O . PHE A 1 213 ? -12.422 -0.510 35.221 1.00 76.62 213 PHE A O 1
ATOM 1805 N N . LEU A 1 214 ? -13.347 1.011 33.856 1.00 84.00 214 LEU A N 1
ATOM 1806 C CA . LEU A 1 214 ? -12.099 1.269 33.130 1.00 84.00 214 LEU A CA 1
ATOM 1807 C C . LEU A 1 214 ? -11.024 1.831 34.066 1.00 84.00 214 LEU A C 1
ATOM 1809 O O . LEU A 1 214 ? -9.874 1.406 33.989 1.00 84.00 214 LEU A O 1
ATOM 1813 N N . LEU A 1 215 ? -11.400 2.696 35.013 1.00 85.62 215 LEU A N 1
ATOM 1814 C CA . LEU A 1 215 ? -10.502 3.169 36.069 1.00 85.62 215 LEU A CA 1
ATOM 1815 C C . LEU A 1 215 ? -9.970 2.020 36.931 1.00 85.62 215 LEU A C 1
ATOM 1817 O O . LEU A 1 215 ? -8.768 1.977 37.194 1.00 85.62 215 LEU A O 1
ATOM 1821 N N . LYS A 1 216 ? -10.817 1.062 37.327 1.00 78.25 216 LYS A N 1
ATOM 1822 C CA . LYS A 1 216 ? -10.371 -0.148 38.044 1.00 78.25 216 LYS A CA 1
ATOM 1823 C C . LYS A 1 216 ? -9.412 -0.997 37.201 1.00 78.25 216 LYS A C 1
ATOM 1825 O O . LYS A 1 216 ? -8.368 -1.403 37.706 1.00 78.25 216 LYS A O 1
ATOM 1830 N N . LYS A 1 217 ? -9.720 -1.211 35.913 1.00 78.00 217 LYS A N 1
ATOM 1831 C CA . LYS A 1 217 ? -8.875 -1.977 34.973 1.00 78.00 217 LYS A CA 1
ATOM 1832 C C . LYS A 1 217 ? -7.506 -1.316 34.779 1.00 78.00 217 LYS A C 1
ATOM 1834 O O . LYS A 1 217 ? -6.488 -2.000 34.714 1.00 78.00 217 LYS A O 1
ATOM 1839 N N . LEU A 1 218 ? -7.472 0.012 34.675 1.00 81.38 218 LEU A N 1
ATOM 1840 C CA . LEU A 1 218 ? -6.258 0.762 34.356 1.00 81.38 218 LEU A CA 1
ATOM 1841 C C . LEU A 1 218 ? -5.369 1.042 35.574 1.00 81.38 218 LEU A C 1
ATOM 1843 O O . LEU A 1 218 ? -4.150 1.078 35.403 1.00 81.38 218 LEU A O 1
ATOM 1847 N N . THR A 1 219 ? -5.934 1.220 36.772 1.00 74.25 219 THR A N 1
ATOM 1848 C CA . THR A 1 219 ? -5.159 1.532 37.990 1.00 74.25 219 THR A CA 1
ATOM 1849 C C . THR A 1 219 ? -4.695 0.301 38.763 1.00 74.25 219 THR A C 1
ATOM 1851 O O . THR A 1 219 ? -3.748 0.409 39.533 1.00 74.25 219 THR A O 1
ATOM 1854 N N . GLY A 1 220 ? -5.331 -0.864 38.576 1.00 64.69 220 GLY A N 1
ATOM 1855 C CA . GLY A 1 220 ? -4.960 -2.095 39.287 1.00 64.69 220 GLY A CA 1
ATOM 1856 C C . GLY A 1 220 ? -5.118 -2.018 40.815 1.00 64.69 220 GLY A C 1
ATOM 1857 O O . GLY A 1 220 ? -4.558 -2.849 41.521 1.00 64.69 220 GLY A O 1
ATOM 1858 N N . LEU A 1 221 ? -5.857 -1.018 41.325 1.00 46.56 221 LEU A N 1
ATOM 1859 C CA . LEU A 1 221 ? -6.022 -0.711 42.758 1.00 46.56 221 LEU A CA 1
ATOM 1860 C C . LEU A 1 221 ? -6.867 -1.736 43.536 1.00 46.56 221 LEU A C 1
ATOM 1862 O O . LEU A 1 221 ? -6.886 -1.723 44.761 1.00 46.56 221 LEU A O 1
ATOM 1866 N N . GLU A 1 222 ? -7.520 -2.655 42.838 1.00 41.19 222 GLU A N 1
ATOM 1867 C CA . GLU A 1 222 ? -8.004 -3.918 43.385 1.00 41.19 222 GLU A CA 1
ATOM 1868 C C . GLU A 1 222 ? -7.385 -4.994 42.493 1.00 41.19 222 GLU A C 1
ATOM 1870 O O . GLU A 1 222 ? -7.323 -4.786 41.276 1.00 41.19 222 GLU A O 1
ATOM 1875 N N . GLN A 1 223 ? -6.933 -6.128 43.051 1.00 40.59 223 GLN A N 1
ATOM 1876 C CA . GLN A 1 223 ? -6.704 -7.323 42.233 1.00 40.59 223 GLN A CA 1
ATOM 1877 C C . GLN A 1 223 ? -7.934 -7.458 41.345 1.00 40.59 223 GLN A C 1
ATOM 1879 O O . GLN A 1 223 ? -9.053 -7.619 41.839 1.00 40.59 223 GLN A O 1
ATOM 1884 N N . PHE A 1 224 ? -7.752 -7.250 40.046 1.00 45.88 224 PHE A N 1
ATOM 1885 C CA . PHE A 1 224 ? -8.841 -7.331 39.103 1.00 45.88 224 PHE A CA 1
ATOM 1886 C C . PHE A 1 224 ? -9.191 -8.817 39.051 1.00 45.88 224 PHE A C 1
ATOM 1888 O O . PHE A 1 224 ? -8.612 -9.567 38.274 1.00 45.88 224 PHE A O 1
ATOM 1895 N N . ASN A 1 225 ? -10.061 -9.254 39.967 1.00 44.06 225 ASN A N 1
ATOM 1896 C CA . ASN A 1 225 ? -10.435 -10.645 40.231 1.00 44.06 225 ASN A CA 1
ATOM 1897 C C . ASN A 1 225 ? -11.315 -11.196 39.101 1.00 44.06 225 ASN A C 1
ATOM 1899 O O . ASN A 1 225 ? -12.343 -11.817 39.358 1.00 44.06 225 ASN A O 1
ATOM 1903 N N . GLY A 1 226 ? -10.991 -10.862 37.851 1.00 51.12 226 GLY A N 1
ATOM 1904 C CA . GLY A 1 226 ? -11.723 -11.254 36.658 1.00 51.12 226 GLY A CA 1
ATOM 1905 C C . GLY A 1 226 ? -13.203 -10.890 36.646 1.00 51.12 226 GLY A C 1
ATOM 1906 O O . GLY A 1 226 ? -13.947 -11.423 35.831 1.00 51.12 226 GLY A O 1
ATOM 1907 N N . LYS A 1 227 ? -13.661 -9.972 37.513 1.00 58.81 227 LYS A N 1
ATOM 1908 C CA . LYS A 1 227 ? -15.062 -9.544 37.517 1.00 58.81 227 LYS A CA 1
ATOM 1909 C C . LYS A 1 227 ? -15.373 -8.871 36.187 1.00 58.81 227 LYS A C 1
ATOM 1911 O O . LYS A 1 227 ? -14.991 -7.730 35.947 1.00 58.81 227 LYS A O 1
ATOM 1916 N N . LEU A 1 228 ? -16.039 -9.627 35.324 1.00 74.62 228 LEU A N 1
ATOM 1917 C CA . LEU A 1 228 ? -16.557 -9.186 34.044 1.00 74.62 228 LEU A CA 1
ATOM 1918 C C . LEU A 1 228 ? -17.569 -8.052 34.256 1.00 74.62 228 LEU A C 1
ATOM 1920 O O . LEU A 1 228 ? -18.207 -7.938 35.304 1.00 74.62 228 LEU A O 1
ATOM 1924 N N . PHE A 1 229 ? -17.709 -7.194 33.253 1.00 79.81 229 PHE A N 1
ATOM 1925 C CA . PHE A 1 229 ? -18.725 -6.151 33.225 1.00 79.81 229 PHE A CA 1
ATOM 1926 C C . PHE A 1 229 ? -20.132 -6.779 33.309 1.00 79.81 229 PHE A C 1
ATOM 1928 O O . PHE A 1 229 ? -20.380 -7.797 32.667 1.00 79.81 229 PHE A O 1
ATOM 1935 N N . PRO A 1 230 ? -21.109 -6.186 34.007 1.00 81.88 230 PRO A N 1
ATOM 1936 C CA . PRO A 1 230 ? -22.489 -6.645 33.882 1.00 81.88 230 PRO A CA 1
ATOM 1937 C C . PRO A 1 230 ? -22.991 -6.431 32.444 1.00 81.88 230 PRO A C 1
ATOM 1939 O O . PRO A 1 230 ? -22.819 -5.343 31.880 1.00 81.88 230 PRO A O 1
ATOM 1942 N N . SER A 1 231 ? -23.642 -7.446 31.864 1.00 83.56 231 SER A N 1
ATOM 1943 C CA . SER A 1 231 ? -24.184 -7.433 30.487 1.00 83.56 231 SER A CA 1
ATOM 1944 C C . SER A 1 231 ? -25.076 -6.215 30.191 1.00 83.56 231 SER A C 1
ATOM 1946 O O . SER A 1 231 ? -25.099 -5.716 29.064 1.00 83.56 231 SER A O 1
ATOM 1948 N N . SER A 1 232 ? -25.729 -5.663 31.220 1.00 80.12 232 SER A N 1
ATOM 1949 C CA . SER A 1 232 ? -26.547 -4.443 31.149 1.00 80.12 232 SER A CA 1
ATOM 1950 C C . SER A 1 232 ? -25.813 -3.192 30.645 1.00 80.12 232 SER A C 1
ATOM 1952 O O . SER A 1 232 ? -26.468 -2.295 30.123 1.00 80.12 232 SER A O 1
ATOM 1954 N N . ILE A 1 233 ? -24.481 -3.104 30.757 1.00 81.69 233 ILE A N 1
ATOM 1955 C CA . ILE A 1 233 ? -23.705 -1.978 30.196 1.00 81.69 233 ILE A CA 1
ATOM 1956 C C . ILE A 1 233 ? -23.661 -2.059 28.665 1.00 81.69 233 ILE A C 1
ATOM 1958 O O . ILE A 1 233 ? -23.743 -1.034 27.993 1.00 81.69 233 ILE A O 1
ATOM 1962 N N . LEU A 1 234 ? -23.549 -3.276 28.127 1.00 83.50 234 LEU A N 1
ATOM 1963 C CA . LEU A 1 234 ? -23.507 -3.525 26.690 1.00 83.50 234 LEU A CA 1
ATOM 1964 C C . LEU A 1 234 ? -24.916 -3.439 26.090 1.00 83.50 234 LEU A C 1
ATOM 1966 O O . LEU A 1 234 ? -25.167 -2.619 25.213 1.00 83.50 234 LEU A O 1
ATOM 1970 N N . VAL A 1 235 ? -25.850 -4.241 26.611 1.00 80.12 235 VAL A N 1
ATOM 1971 C CA . VAL A 1 235 ? -27.224 -4.356 26.086 1.00 80.12 235 VAL A CA 1
ATOM 1972 C C . VAL A 1 235 ? -28.064 -3.113 26.394 1.00 80.12 235 VAL A C 1
ATOM 1974 O O . VAL A 1 235 ? -28.972 -2.780 25.641 1.00 80.12 235 VAL A O 1
ATOM 1977 N N . GLY A 1 236 ? -27.762 -2.406 27.485 1.00 73.56 236 GLY A N 1
ATOM 1978 C CA . GLY A 1 236 ? -28.454 -1.176 27.871 1.00 73.56 236 GLY A CA 1
ATOM 1979 C C . GLY A 1 236 ? -27.964 0.084 27.151 1.00 73.56 236 GLY A C 1
ATOM 1980 O O . GLY A 1 236 ? -28.495 1.163 27.420 1.00 73.56 236 GLY A O 1
ATOM 1981 N N . SER A 1 237 ? -26.958 -0.012 26.271 1.00 80.44 237 SER A N 1
ATOM 1982 C CA . SER A 1 237 ? -26.529 1.128 25.452 1.00 80.44 237 SER A CA 1
ATOM 1983 C C . SER A 1 237 ? -27.562 1.435 24.370 1.00 80.44 237 SER A C 1
ATOM 1985 O O . SER A 1 237 ? -28.061 0.528 23.708 1.00 80.44 237 SER A O 1
ATOM 1987 N N . LYS A 1 238 ? -27.852 2.723 24.144 1.00 77.81 238 LYS A N 1
ATOM 1988 C CA . LYS A 1 238 ? -28.858 3.165 23.157 1.00 77.81 238 LYS A CA 1
ATOM 1989 C C . LYS A 1 238 ? -28.510 2.763 21.719 1.00 77.81 238 LYS A C 1
ATOM 1991 O O . LYS A 1 238 ? -29.405 2.628 20.892 1.00 77.81 238 LYS A O 1
ATOM 1996 N N . ASP A 1 239 ? -27.225 2.606 21.422 1.00 85.19 239 ASP A N 1
ATOM 1997 C CA . ASP A 1 239 ? -26.685 2.343 20.088 1.00 85.19 239 ASP A CA 1
ATOM 1998 C C . ASP A 1 239 ? -26.242 0.885 19.874 1.00 85.19 239 ASP A C 1
ATOM 2000 O O . ASP A 1 239 ? -25.715 0.559 18.810 1.00 85.19 239 ASP A O 1
ATOM 2004 N N . TYR A 1 240 ? -26.459 0.003 20.858 1.00 89.19 240 TYR A N 1
ATOM 2005 C CA . TYR A 1 240 ? -26.079 -1.402 20.744 1.00 89.19 240 TYR A CA 1
ATOM 2006 C C . TYR A 1 240 ? -26.950 -2.132 19.717 1.00 89.19 240 TYR A C 1
ATOM 2008 O O . TYR A 1 240 ? -28.163 -2.269 19.891 1.00 89.19 240 TYR A O 1
ATOM 2016 N N . GLN A 1 241 ? -26.328 -2.646 18.655 1.00 91.50 241 GLN A N 1
ATOM 2017 C CA . GLN A 1 241 ? -27.009 -3.432 17.624 1.00 91.50 241 GLN A CA 1
ATOM 2018 C C . GLN A 1 241 ? -26.154 -4.604 17.146 1.00 91.50 241 GLN A C 1
ATOM 2020 O O . GLN A 1 241 ? -24.960 -4.465 16.893 1.00 91.50 241 GLN A O 1
ATOM 2025 N N . VAL A 1 242 ? -26.768 -5.772 16.949 1.00 90.06 242 VAL A N 1
ATOM 2026 C CA . VAL A 1 242 ? -26.106 -6.918 16.308 1.00 90.06 242 VAL A CA 1
ATOM 2027 C C . VAL A 1 242 ? -26.286 -6.797 14.795 1.00 90.06 242 VAL A C 1
ATOM 2029 O O . VAL A 1 242 ? -27.402 -6.933 14.301 1.00 90.06 242 VAL A O 1
ATOM 2032 N N . ARG A 1 243 ? -25.200 -6.566 14.047 1.00 89.50 243 ARG A N 1
ATOM 2033 C CA . ARG A 1 243 ? -25.249 -6.357 12.587 1.00 89.50 243 ARG A CA 1
ATOM 2034 C C . ARG A 1 243 ? -25.378 -7.666 11.818 1.00 89.50 243 ARG A C 1
ATOM 2036 O O . ARG A 1 243 ? -26.186 -7.774 10.903 1.00 89.50 243 ARG A O 1
ATOM 2043 N N . ARG A 1 244 ? -24.563 -8.664 12.172 1.00 87.19 244 ARG A N 1
ATOM 2044 C CA . ARG A 1 244 ? -24.580 -10.005 11.561 1.00 87.19 244 ARG A CA 1
ATOM 2045 C C . ARG A 1 244 ? -23.916 -11.040 12.462 1.00 87.19 244 ARG A C 1
ATOM 2047 O O . ARG A 1 244 ? -23.158 -10.697 13.364 1.00 87.19 244 ARG A O 1
ATOM 2054 N N . ARG A 1 245 ? -24.175 -12.322 12.203 1.00 84.12 245 ARG A N 1
ATOM 2055 C CA . ARG A 1 245 ? -23.440 -13.437 12.822 1.00 84.12 245 ARG A CA 1
ATOM 2056 C C . ARG A 1 245 ? -22.233 -13.785 11.951 1.00 84.12 245 ARG A C 1
ATOM 2058 O O . ARG A 1 245 ? -22.345 -13.770 10.727 1.00 84.12 245 ARG A O 1
ATOM 2065 N N . LEU A 1 246 ? -21.090 -14.045 12.578 1.00 76.44 246 LEU A N 1
ATOM 2066 C CA . LEU A 1 246 ? -19.832 -14.364 11.903 1.00 76.44 246 LEU A CA 1
ATOM 2067 C C . LEU A 1 246 ? -19.524 -15.859 12.072 1.00 76.44 246 LEU A C 1
ATOM 2069 O O . LEU A 1 246 ? -19.627 -16.392 13.175 1.00 76.44 246 LEU A O 1
ATOM 2073 N N . GLY A 1 247 ? -19.126 -16.524 10.984 1.00 64.56 247 GLY A N 1
ATOM 2074 C CA . GLY A 1 247 ? -18.805 -17.957 10.975 1.00 64.56 247 GLY A CA 1
ATOM 2075 C C . GLY A 1 247 ? -20.025 -18.895 10.997 1.00 64.56 247 GLY A C 1
ATOM 2076 O O . GLY A 1 247 ? -21.171 -18.461 11.094 1.00 64.56 247 GLY A O 1
ATOM 2077 N N . GLY A 1 248 ? -19.769 -20.205 10.868 1.00 49.50 248 GLY A N 1
ATOM 2078 C CA . GLY A 1 248 ? -20.811 -21.248 10.819 1.00 49.50 248 GLY A CA 1
ATOM 2079 C C . GLY A 1 248 ? -21.356 -21.681 12.187 1.00 49.50 248 GLY A C 1
ATOM 2080 O O . GLY A 1 248 ? -22.490 -22.140 12.283 1.00 49.50 248 GLY A O 1
ATOM 2081 N N . GLY A 1 249 ? -20.580 -21.502 13.260 1.00 56.22 249 GLY A N 1
ATOM 2082 C CA . GLY A 1 249 ? -21.031 -21.702 14.637 1.00 56.22 249 GLY A CA 1
ATOM 2083 C C . GLY A 1 249 ? -21.402 -20.351 15.226 1.00 56.22 249 GLY A C 1
ATOM 2084 O O . GLY A 1 249 ? -20.530 -19.503 15.370 1.00 56.22 249 GLY A O 1
ATOM 2085 N N . GLY A 1 250 ? -22.674 -20.126 15.552 1.00 62.53 250 GLY A N 1
ATOM 2086 C CA . GLY A 1 250 ? -23.226 -18.812 15.909 1.00 62.53 250 GLY A CA 1
ATOM 2087 C C . GLY A 1 250 ? -22.681 -18.127 17.173 1.00 62.53 250 GLY A C 1
ATOM 2088 O O . GLY A 1 250 ? -23.396 -17.292 17.705 1.00 62.53 250 GLY A O 1
ATOM 2089 N N . GLN A 1 251 ? -21.477 -18.460 17.652 1.00 78.94 251 GLN A N 1
ATOM 2090 C CA . GLN A 1 251 ? -20.786 -17.903 18.823 1.00 78.94 251 GLN A CA 1
ATOM 2091 C C . GLN A 1 251 ? -20.231 -16.489 18.593 1.00 78.94 251 GLN A C 1
ATOM 2093 O O . GLN A 1 251 ? -20.108 -15.727 19.552 1.00 78.94 251 GLN A O 1
ATOM 2098 N N . TYR A 1 252 ? -19.921 -16.121 17.346 1.00 86.81 252 TYR A N 1
ATOM 2099 C CA . TYR A 1 252 ? -19.375 -14.807 16.998 1.00 86.81 252 TYR A CA 1
ATOM 2100 C C . TYR A 1 252 ? -20.439 -13.923 16.338 1.00 86.81 252 TYR A C 1
ATOM 2102 O O . TYR A 1 252 ? -21.178 -14.351 15.447 1.00 86.81 252 TYR A O 1
ATOM 2110 N N . LYS A 1 253 ? -20.519 -12.667 16.769 1.00 90.06 253 LYS A N 1
ATOM 2111 C CA . LYS A 1 253 ? -21.450 -11.653 16.260 1.00 90.06 253 LYS A CA 1
ATOM 2112 C C . LYS A 1 253 ? -20.676 -10.380 15.936 1.00 90.06 253 LYS A C 1
ATOM 2114 O O . LYS A 1 253 ? -19.869 -9.946 16.745 1.00 90.06 253 LYS A O 1
ATOM 2119 N N . GLU A 1 254 ? -20.926 -9.767 14.787 1.00 92.31 254 GLU A N 1
ATOM 2120 C CA . GLU A 1 254 ? -20.523 -8.379 14.553 1.00 92.31 254 GLU A CA 1
ATOM 2121 C C . GLU A 1 254 ? -21.540 -7.476 15.250 1.00 92.31 254 GLU A C 1
ATOM 2123 O O . GLU A 1 254 ? -22.739 -7.554 14.962 1.00 92.31 254 GLU A O 1
ATOM 2128 N N . ILE A 1 255 ? -21.066 -6.649 16.174 1.00 92.50 255 ILE A N 1
ATOM 2129 C CA . ILE A 1 255 ? -21.879 -5.707 16.938 1.00 92.50 255 ILE A CA 1
ATOM 2130 C C . ILE A 1 255 ? -21.471 -4.274 16.606 1.00 92.50 255 ILE A C 1
ATOM 2132 O O . ILE A 1 255 ? -20.309 -4.000 16.317 1.00 92.50 255 ILE A O 1
ATOM 2136 N N . GLN A 1 256 ? -22.431 -3.364 16.663 1.00 91.81 256 GLN A N 1
ATOM 2137 C CA . GLN A 1 256 ? -22.214 -1.928 16.686 1.00 91.81 256 GLN A CA 1
ATOM 2138 C C . GLN A 1 256 ? -22.450 -1.450 18.116 1.00 91.81 256 GLN A C 1
ATOM 2140 O O . GLN A 1 256 ? -23.480 -1.781 18.702 1.00 91.81 256 GLN A O 1
ATOM 2145 N N . TRP A 1 257 ? -21.475 -0.753 18.691 1.00 89.88 257 TRP A N 1
ATOM 2146 C CA . TRP A 1 257 ? -21.513 -0.252 20.065 1.00 89.88 257 TRP A CA 1
ATOM 2147 C C . TRP A 1 257 ? -20.543 0.925 20.200 1.00 89.88 257 TRP A C 1
ATOM 2149 O O . TRP A 1 257 ? -19.448 0.869 19.648 1.00 89.88 257 TRP A O 1
ATOM 2159 N N . LEU A 1 258 ? -20.930 1.988 20.905 1.00 86.06 258 LEU A N 1
ATOM 2160 C CA . LEU A 1 258 ? -20.156 3.231 21.045 1.00 86.06 258 LEU A CA 1
ATOM 2161 C C . LEU A 1 258 ? -19.733 3.827 19.689 1.00 86.06 258 LEU A C 1
ATOM 2163 O O . LEU A 1 258 ? -18.589 4.240 19.498 1.00 86.06 258 LEU A O 1
ATOM 2167 N N . GLY A 1 259 ? -20.640 3.795 18.709 1.00 82.75 259 GLY A N 1
ATOM 2168 C CA . GLY A 1 259 ? -20.404 4.324 17.360 1.00 82.75 259 GLY A CA 1
ATOM 2169 C C . GLY A 1 259 ? -19.384 3.561 16.496 1.00 82.75 259 GLY A C 1
ATOM 2170 O O . GLY A 1 259 ? -19.163 3.961 15.352 1.00 82.75 259 GLY A O 1
ATOM 2171 N N . ASP A 1 260 ? -18.797 2.464 16.984 1.00 87.19 260 ASP A N 1
ATOM 2172 C CA . ASP A 1 260 ? -17.836 1.632 16.248 1.00 87.19 260 ASP A CA 1
ATOM 2173 C C . ASP A 1 260 ? -18.320 0.176 16.116 1.00 87.19 260 ASP A C 1
ATOM 2175 O O . ASP A 1 260 ? -19.293 -0.250 16.742 1.00 87.19 260 ASP A O 1
ATOM 2179 N N . SER A 1 261 ? -17.674 -0.588 15.229 1.00 90.38 261 SER A N 1
ATOM 2180 C CA . SER A 1 261 ? -17.989 -2.005 15.003 1.00 90.38 261 SER A CA 1
ATOM 2181 C C . SER A 1 261 ? -16.970 -2.918 15.679 1.00 90.38 261 SER A C 1
ATOM 2183 O O . SER A 1 261 ? -15.764 -2.775 15.474 1.00 90.38 261 SER A O 1
ATOM 2185 N N . PHE A 1 262 ? -17.471 -3.896 16.426 1.00 92.25 262 PHE A N 1
ATOM 2186 C CA . PHE A 1 262 ? -16.690 -4.865 17.187 1.00 92.25 262 PHE A CA 1
ATOM 2187 C C . PHE A 1 262 ? -17.156 -6.292 16.896 1.00 92.25 262 PHE A C 1
ATOM 2189 O O . PHE A 1 262 ? -18.233 -6.520 16.340 1.00 92.25 262 PHE A O 1
ATOM 2196 N N . VAL A 1 263 ? -16.357 -7.270 17.311 1.00 92.31 263 VAL A N 1
ATOM 2197 C CA . VAL A 1 263 ? -16.774 -8.673 17.355 1.00 92.31 263 VAL A CA 1
ATOM 2198 C C . VAL A 1 263 ? -17.159 -9.016 18.785 1.00 92.31 263 VAL A C 1
ATOM 2200 O O . VAL A 1 263 ? -16.474 -8.647 19.728 1.00 92.31 263 VAL A O 1
ATOM 2203 N N . LEU A 1 264 ? -18.256 -9.739 18.956 1.00 91.31 264 LEU A N 1
ATOM 2204 C CA . LEU A 1 264 ? -18.710 -10.278 20.225 1.00 91.31 264 LEU A CA 1
ATOM 2205 C C . LEU A 1 264 ? -18.666 -11.801 20.155 1.00 91.31 264 LEU A C 1
ATOM 2207 O O . LEU A 1 264 ? -19.409 -12.411 19.381 1.00 91.31 264 LEU A O 1
ATOM 2211 N N . ARG A 1 265 ? -17.820 -12.414 20.978 1.00 89.75 265 ARG A N 1
ATOM 2212 C CA . ARG A 1 265 ? -17.818 -13.857 21.227 1.00 89.75 265 ARG A CA 1
ATOM 2213 C C . ARG A 1 265 ? -18.651 -14.130 22.472 1.00 89.75 265 ARG A C 1
ATOM 2215 O O . ARG A 1 265 ? -18.313 -13.624 23.533 1.00 89.75 265 ARG A O 1
ATOM 2222 N N . HIS A 1 266 ? -19.693 -14.945 22.366 1.00 87.56 266 HIS A N 1
ATOM 2223 C CA . HIS A 1 266 ? -20.509 -15.327 23.522 1.00 87.56 266 HIS A CA 1
ATOM 2224 C C . HIS A 1 266 ? -20.561 -16.841 23.710 1.00 87.56 266 HIS A C 1
ATOM 2226 O O . HIS A 1 266 ? -20.496 -17.604 22.742 1.00 87.56 266 HIS A O 1
ATOM 2232 N N . PHE A 1 267 ? -20.651 -17.266 24.966 1.00 86.31 267 PHE A N 1
ATOM 2233 C CA . PHE A 1 267 ? -20.782 -18.662 25.369 1.00 86.31 267 PHE A CA 1
ATOM 2234 C C . PHE A 1 267 ? -21.477 -18.764 26.732 1.00 86.31 267 PHE A C 1
ATOM 2236 O O . PHE A 1 267 ? -21.501 -17.805 27.500 1.00 86.31 267 PHE A O 1
ATOM 2243 N N . PHE A 1 268 ? -22.037 -19.936 27.027 1.00 83.81 268 PHE A N 1
ATOM 2244 C CA . PHE A 1 268 ? -22.750 -20.212 28.276 1.00 83.81 268 PHE A CA 1
ATOM 2245 C C . PHE A 1 268 ? -21.896 -21.090 29.189 1.00 83.81 268 PHE A C 1
ATOM 2247 O O . PHE A 1 268 ? -21.282 -22.045 28.708 1.00 83.81 268 PHE A O 1
ATOM 2254 N N . GLY A 1 269 ? -21.867 -20.786 30.484 1.00 77.56 269 GLY A N 1
ATOM 2255 C CA . GLY A 1 269 ? -21.132 -21.570 31.477 1.00 77.56 269 GLY A CA 1
ATOM 2256 C C . GLY A 1 269 ? -20.897 -20.812 32.781 1.00 77.56 269 GLY A C 1
ATOM 2257 O O . GLY A 1 269 ? -20.992 -19.586 32.819 1.00 77.56 269 GLY A O 1
ATOM 2258 N N . ASP A 1 270 ? -20.581 -21.551 33.845 1.00 74.88 270 ASP A N 1
ATOM 2259 C CA . ASP A 1 270 ? -20.247 -20.962 35.142 1.00 74.88 270 ASP A CA 1
ATOM 2260 C C . ASP A 1 270 ? -18.911 -20.201 35.068 1.00 74.88 270 ASP A C 1
ATOM 2262 O O . ASP A 1 270 ? -17.932 -20.680 34.488 1.00 74.88 270 ASP A O 1
ATOM 2266 N N . LEU A 1 271 ? -18.875 -19.001 35.657 1.00 73.00 271 LEU A N 1
ATOM 2267 C CA . LEU A 1 271 ? -17.723 -18.098 35.573 1.00 73.00 271 LEU A CA 1
ATOM 2268 C C . LEU A 1 271 ? -16.534 -18.550 36.433 1.00 73.00 271 LEU A C 1
ATOM 2270 O O . LEU A 1 271 ? -15.391 -18.379 36.015 1.00 73.00 271 LEU A O 1
ATOM 2274 N N . GLU A 1 272 ? -16.782 -19.135 37.609 1.00 73.75 272 GLU A N 1
ATOM 2275 C CA . GLU A 1 272 ? -15.733 -19.514 38.570 1.00 73.75 272 GLU A CA 1
ATOM 2276 C C . GLU A 1 272 ? -14.573 -20.332 37.966 1.00 73.75 272 GLU A C 1
ATOM 2278 O O . GLU A 1 272 ? -13.424 -19.918 38.140 1.00 73.75 272 GLU A O 1
ATOM 2283 N N . PRO A 1 273 ? -14.802 -21.420 37.199 1.00 73.50 273 PRO A N 1
ATOM 2284 C CA . PRO A 1 273 ? -13.706 -22.202 36.620 1.00 73.50 273 PRO A CA 1
ATOM 2285 C C . PRO A 1 273 ? -12.949 -21.482 35.492 1.00 73.50 273 PRO A C 1
ATOM 2287 O O . PRO A 1 273 ? -11.817 -21.854 35.184 1.00 73.50 273 PRO A O 1
ATOM 2290 N N . LEU A 1 274 ? -13.554 -20.473 34.857 1.00 75.50 274 LEU A N 1
ATOM 2291 C CA . LEU A 1 274 ? -12.999 -19.775 33.688 1.00 75.50 274 LEU A CA 1
ATOM 2292 C C . LEU A 1 274 ? -12.385 -18.414 34.035 1.00 75.50 274 LEU A C 1
ATOM 2294 O O . LEU A 1 274 ? -11.698 -17.817 33.206 1.00 75.50 274 LEU A O 1
ATOM 2298 N N . ASN A 1 275 ? -12.604 -17.919 35.252 1.00 77.50 275 ASN A N 1
ATOM 2299 C CA . ASN A 1 275 ? -12.286 -16.550 35.634 1.00 77.50 275 ASN A CA 1
ATOM 2300 C C . ASN A 1 275 ? -10.792 -16.209 35.489 1.00 77.50 275 ASN A C 1
ATOM 2302 O O . ASN A 1 275 ? -10.431 -15.163 34.947 1.00 77.50 275 ASN A O 1
ATOM 2306 N N . ALA A 1 276 ? -9.912 -17.119 35.919 1.00 76.50 276 ALA A N 1
ATOM 2307 C CA . ALA A 1 276 ? -8.465 -16.947 35.794 1.00 76.50 276 ALA A CA 1
ATOM 2308 C C . ALA A 1 276 ? -8.006 -16.931 34.322 1.00 76.50 276 ALA A C 1
ATOM 2310 O O . ALA A 1 276 ? -7.174 -16.110 33.938 1.00 76.50 276 ALA A O 1
ATOM 2311 N N . GLU A 1 277 ? -8.593 -17.789 33.482 1.00 79.31 277 GLU A N 1
ATOM 2312 C CA . GLU A 1 277 ? -8.265 -17.886 32.055 1.00 79.31 277 GLU A CA 1
ATOM 2313 C C . GLU A 1 277 ? -8.734 -16.641 31.285 1.00 79.31 277 GLU A C 1
ATOM 2315 O O . GLU A 1 277 ? -7.973 -16.068 30.508 1.00 79.31 277 GLU A O 1
ATOM 2320 N N . ILE A 1 278 ? -9.952 -16.159 31.553 1.00 81.69 278 ILE A N 1
ATOM 2321 C CA . ILE A 1 278 ? -10.479 -14.928 30.942 1.00 81.69 278 ILE A CA 1
ATOM 2322 C C . ILE A 1 278 ? -9.679 -13.701 31.398 1.00 81.69 278 ILE A C 1
ATOM 2324 O O . ILE A 1 278 ? -9.383 -12.824 30.587 1.00 81.69 278 ILE A O 1
ATOM 2328 N N . SER A 1 279 ? -9.290 -13.645 32.675 1.00 81.31 279 SER A N 1
ATOM 2329 C CA . SER A 1 279 ? -8.458 -12.556 33.205 1.00 81.31 279 SER A CA 1
ATOM 2330 C C . SER A 1 279 ? -7.099 -12.493 32.516 1.00 81.31 279 SER A C 1
ATOM 2332 O O . SER A 1 279 ? -6.664 -11.411 32.124 1.00 81.31 279 SER A O 1
ATOM 2334 N N . SER A 1 280 ? -6.464 -13.652 32.311 1.00 81.94 280 SER A N 1
ATOM 2335 C CA . SER A 1 280 ? -5.222 -13.750 31.542 1.00 81.94 280 SER A CA 1
ATOM 2336 C C . SER A 1 280 ? -5.427 -13.236 30.112 1.00 81.94 280 SER A C 1
ATOM 2338 O O . SER A 1 280 ? -4.702 -12.338 29.686 1.00 81.94 280 SER A O 1
ATOM 2340 N N . LEU A 1 281 ? -6.482 -13.669 29.410 1.00 83.50 281 LEU A N 1
ATOM 2341 C CA . LEU A 1 281 ? -6.782 -13.214 28.043 1.00 83.50 281 LEU A CA 1
ATOM 2342 C C . LEU A 1 281 ? -7.006 -11.697 27.924 1.00 83.50 281 LEU A C 1
ATOM 2344 O O . LEU A 1 281 ? -6.542 -11.091 26.962 1.00 83.50 281 LEU A O 1
ATOM 2348 N N . LEU A 1 282 ? -7.690 -11.075 28.888 1.00 84.12 282 LEU A N 1
ATOM 2349 C CA . LEU A 1 282 ? -7.946 -9.624 28.907 1.00 84.12 282 LEU A CA 1
ATOM 2350 C C . LEU A 1 282 ? -6.700 -8.782 29.247 1.00 84.12 282 LEU A C 1
ATOM 2352 O O . LEU A 1 282 ? -6.712 -7.557 29.061 1.00 84.12 282 LEU A O 1
ATOM 2356 N N . SER A 1 283 ? -5.655 -9.418 29.785 1.00 82.81 283 SER A N 1
ATOM 2357 C CA . SER A 1 283 ? -4.385 -8.770 30.129 1.00 82.81 283 SER A CA 1
ATOM 2358 C C . SER A 1 283 ? -3.399 -8.714 28.961 1.00 82.81 283 SER A C 1
ATOM 2360 O O . SER A 1 283 ? -2.547 -7.824 28.933 1.00 82.81 283 SER A O 1
ATOM 2362 N N . LEU A 1 284 ? -3.545 -9.617 27.985 1.00 86.19 284 LEU A N 1
ATOM 2363 C CA . LEU A 1 284 ? -2.686 -9.677 26.807 1.00 86.19 284 LEU A CA 1
ATOM 2364 C C . LEU A 1 284 ? -2.858 -8.424 25.959 1.00 86.19 284 LEU A C 1
ATOM 2366 O O . LEU A 1 284 ? -3.976 -7.953 25.770 1.00 86.19 284 LEU A O 1
ATOM 2370 N N . CYS A 1 285 ? -1.754 -7.894 25.444 1.00 86.56 285 CYS A N 1
ATOM 2371 C CA . CYS A 1 285 ? -1.759 -6.788 24.501 1.00 86.56 285 CYS A CA 1
ATOM 2372 C C . CYS A 1 285 ? -0.534 -6.844 23.594 1.00 86.56 285 CYS A C 1
ATOM 2374 O O . CYS A 1 285 ? 0.589 -6.614 24.043 1.00 86.56 285 CYS A O 1
ATOM 2376 N N . HIS A 1 286 ? -0.774 -7.112 22.312 1.00 90.50 286 HIS A N 1
ATOM 2377 C CA . HIS A 1 286 ? 0.250 -7.103 21.277 1.00 90.50 286 HIS A CA 1
ATOM 2378 C C . HIS A 1 286 ? -0.391 -6.861 19.904 1.00 90.50 286 HIS A C 1
ATOM 2380 O O . HIS A 1 286 ? -1.477 -7.369 19.619 1.00 90.50 286 HIS A O 1
ATOM 2386 N N . SER A 1 287 ? 0.293 -6.137 19.015 1.00 91.19 287 SER A N 1
ATOM 2387 C CA . SER A 1 287 ? -0.256 -5.744 17.709 1.00 91.19 287 SER A CA 1
ATOM 2388 C C . SER A 1 287 ? -0.601 -6.929 16.800 1.00 91.19 287 SER A C 1
ATOM 2390 O O . SER A 1 287 ? -1.450 -6.798 15.931 1.00 91.19 287 SER A O 1
ATOM 2392 N N . ASN A 1 288 ? 0.021 -8.097 16.985 1.00 95.00 288 ASN A N 1
ATOM 2393 C CA . ASN A 1 288 ? -0.266 -9.316 16.208 1.00 95.00 288 ASN A CA 1
ATOM 2394 C C . ASN A 1 288 ? -1.105 -10.363 16.955 1.00 95.00 288 ASN A C 1
ATOM 2396 O O . ASN A 1 288 ? -1.227 -11.498 16.493 1.00 95.00 288 ASN A O 1
ATOM 2400 N N . ILE A 1 289 ? -1.696 -9.999 18.090 1.00 93.50 289 ILE A N 1
ATOM 2401 C CA . ILE A 1 289 ? -2.636 -10.836 18.837 1.00 93.50 289 ILE A CA 1
ATOM 2402 C C . ILE A 1 289 ? -4.018 -10.194 18.773 1.00 93.50 289 ILE A C 1
ATOM 2404 O O . ILE A 1 289 ? -4.144 -8.979 18.905 1.00 93.50 289 ILE A O 1
ATOM 2408 N N . LEU A 1 290 ? -5.054 -11.001 18.527 1.00 91.69 290 LEU A N 1
ATOM 2409 C CA . LEU A 1 290 ? -6.429 -10.515 18.529 1.00 91.69 290 LEU A CA 1
ATOM 2410 C C . LEU A 1 290 ? -6.786 -10.018 19.932 1.00 91.69 290 LEU A C 1
ATOM 2412 O O . LEU A 1 290 ? -6.845 -10.806 20.880 1.00 91.69 290 LEU A O 1
ATOM 2416 N N . GLN A 1 291 ? -7.040 -8.718 20.047 1.00 88.75 291 GLN A N 1
ATOM 2417 C CA . GLN A 1 291 ? -7.253 -8.084 21.340 1.00 88.75 291 GLN A CA 1
ATOM 2418 C C . GLN A 1 291 ? -8.657 -8.367 21.883 1.00 88.75 291 GLN A C 1
ATOM 2420 O O . GLN A 1 291 ? -9.665 -8.054 21.241 1.00 88.75 291 GLN A O 1
ATOM 2425 N N . TYR A 1 292 ? -8.719 -8.881 23.113 1.00 87.88 292 TYR A N 1
ATOM 2426 C CA . TYR A 1 292 ? -9.940 -8.914 23.916 1.00 87.88 292 TYR A CA 1
ATOM 2427 C C . TYR A 1 292 ? -10.042 -7.605 24.708 1.00 87.88 292 TYR A C 1
ATOM 2429 O O . TYR A 1 292 ? -9.293 -7.369 25.656 1.00 87.88 292 TYR A O 1
ATOM 2437 N N . LEU A 1 293 ? -10.952 -6.724 24.297 1.00 86.69 293 LEU A N 1
ATOM 2438 C CA . LEU A 1 293 ? -11.038 -5.356 24.817 1.00 86.69 293 LEU A CA 1
ATOM 2439 C C . LEU A 1 293 ? -11.758 -5.330 26.172 1.00 86.69 293 LEU A C 1
ATOM 2441 O O . LEU A 1 293 ? -11.274 -4.749 27.151 1.00 86.69 293 LEU A O 1
ATOM 2445 N N . CYS A 1 294 ? -12.906 -6.002 26.245 1.00 86.31 294 CYS A N 1
ATOM 2446 C CA . CYS A 1 294 ? -13.746 -6.077 27.434 1.00 86.31 294 CYS A CA 1
ATOM 2447 C C . CYS A 1 294 ? -14.531 -7.393 27.485 1.00 86.31 294 CYS A C 1
ATOM 2449 O O . CYS A 1 294 ? -14.814 -8.003 26.457 1.00 86.31 294 CYS A O 1
ATOM 2451 N N . GLY A 1 295 ? -14.884 -7.838 28.691 1.00 87.56 295 GLY A N 1
ATOM 2452 C CA . GLY A 1 295 ? -15.662 -9.056 28.898 1.00 87.56 295 GLY A CA 1
ATOM 2453 C C . GLY A 1 295 ? -16.837 -8.824 29.834 1.00 87.56 295 GLY A C 1
ATOM 2454 O O . GLY A 1 295 ? -16.662 -8.241 30.896 1.00 87.56 295 GLY A O 1
ATOM 2455 N N . PHE A 1 296 ? -18.018 -9.278 29.441 1.00 87.12 296 PHE A N 1
ATOM 2456 C CA . PHE A 1 296 ? -19.289 -9.098 30.124 1.00 87.12 296 PHE A CA 1
ATOM 2457 C C . PHE A 1 296 ? -19.827 -10.439 30.634 1.00 87.12 296 PHE A C 1
ATOM 2459 O O . PHE A 1 296 ? -19.598 -11.474 30.007 1.00 87.12 296 PHE A O 1
ATOM 2466 N N . TYR A 1 297 ? -20.558 -10.419 31.743 1.00 86.94 297 TYR A N 1
ATOM 2467 C CA . TYR A 1 297 ? -21.242 -11.580 32.300 1.00 86.94 297 TYR A CA 1
ATOM 2468 C C . TYR A 1 297 ? -22.669 -11.231 32.703 1.00 86.94 297 TYR A C 1
ATOM 2470 O O . TYR A 1 297 ? -22.949 -10.137 33.203 1.00 86.94 297 TYR A O 1
ATOM 2478 N N . ASP A 1 298 ? -23.561 -12.178 32.455 1.00 85.69 298 ASP A N 1
ATOM 2479 C CA . ASP A 1 298 ? -24.957 -12.144 32.852 1.00 85.69 298 ASP A CA 1
ATOM 2480 C C . ASP A 1 298 ? -25.201 -13.265 33.869 1.00 85.69 298 ASP A C 1
ATOM 2482 O O . ASP A 1 298 ? -25.157 -14.445 33.514 1.00 85.69 298 ASP A O 1
ATOM 2486 N N . GLU A 1 299 ? -25.410 -12.899 35.137 1.00 82.44 299 GLU A N 1
ATOM 2487 C CA . GLU A 1 299 ? -25.619 -13.865 36.224 1.00 82.44 299 GLU A CA 1
ATOM 2488 C C . GLU A 1 299 ? -26.925 -14.653 36.055 1.00 82.44 299 GLU A C 1
ATOM 2490 O O . GLU A 1 299 ? -26.957 -15.845 36.359 1.00 82.44 299 GLU A O 1
ATOM 2495 N N . GLU A 1 300 ? -27.976 -14.025 35.519 1.00 83.19 300 GLU A N 1
ATOM 2496 C CA . GLU A 1 300 ? -29.285 -14.659 35.329 1.00 83.19 300 GLU A CA 1
ATOM 2497 C C . GLU A 1 300 ? -29.238 -15.694 34.201 1.00 83.19 300 GLU A C 1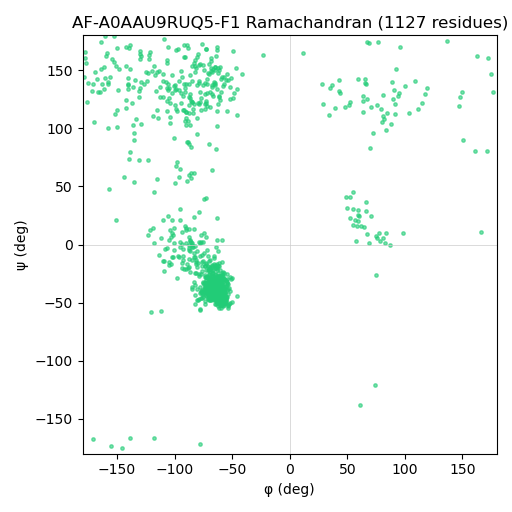
ATOM 2499 O O . GLU A 1 300 ? -29.809 -16.781 34.311 1.00 83.19 300 GLU A O 1
ATOM 2504 N N . ARG A 1 301 ? -28.532 -15.375 33.110 1.00 81.94 301 ARG A N 1
ATOM 2505 C CA . ARG A 1 301 ? -28.434 -16.238 31.918 1.00 81.94 301 ARG A CA 1
ATOM 2506 C C . ARG A 1 301 ? -27.237 -17.182 31.926 1.00 81.94 301 ARG A C 1
ATOM 2508 O O . ARG A 1 301 ? -27.149 -18.037 31.042 1.00 81.94 301 ARG A O 1
ATOM 2515 N N . LYS A 1 302 ? -26.309 -17.014 32.873 1.00 85.31 302 LYS A N 1
ATOM 2516 C CA . LYS A 1 302 ? -24.981 -17.655 32.867 1.00 85.31 302 LYS A CA 1
ATOM 2517 C C . LYS A 1 302 ? -24.268 -17.487 31.518 1.00 85.31 302 LYS A C 1
ATOM 2519 O O . LYS A 1 302 ? -23.677 -18.428 30.980 1.00 85.31 302 LYS A O 1
ATOM 2524 N N . GLU A 1 303 ? -24.382 -16.295 30.934 1.00 87.00 303 GLU A N 1
ATOM 2525 C CA . GLU A 1 303 ? -23.848 -15.966 29.609 1.00 87.00 303 GLU A CA 1
ATOM 2526 C C . GLU A 1 303 ? -22.616 -15.068 29.750 1.00 87.00 303 GLU A C 1
ATOM 2528 O O . GLU A 1 303 ? -22.678 -13.988 30.337 1.00 87.00 303 GLU A O 1
ATOM 2533 N N . CYS A 1 304 ? -21.492 -15.500 29.180 1.00 88.00 304 CYS A N 1
ATOM 2534 C CA . CYS A 1 304 ? -20.279 -14.700 29.061 1.00 88.00 304 CYS A CA 1
ATOM 2535 C C . CYS A 1 304 ? -20.173 -14.125 27.646 1.00 88.00 304 CYS A C 1
ATOM 2537 O O . CYS A 1 304 ? -20.407 -14.821 26.658 1.00 88.00 304 CYS A O 1
ATOM 2539 N N . SER A 1 305 ? -19.805 -12.852 27.552 1.00 90.06 305 SER A N 1
ATOM 2540 C CA . SER A 1 305 ? -19.768 -12.063 26.324 1.00 90.06 305 SER A CA 1
ATOM 2541 C C . SER A 1 305 ? -18.449 -11.298 26.233 1.00 90.06 305 SER A C 1
ATOM 2543 O O . SER A 1 305 ? -18.236 -10.336 26.956 1.00 90.06 305 SER A O 1
ATOM 2545 N N . LEU A 1 306 ? -17.546 -11.699 25.347 1.00 90.19 306 LEU A N 1
ATOM 2546 C CA . LEU A 1 306 ? -16.237 -11.076 25.157 1.00 90.19 306 LEU A CA 1
ATOM 2547 C C . LEU A 1 306 ? -16.232 -10.213 23.895 1.00 90.19 306 LEU A C 1
ATOM 2549 O O . LEU A 1 306 ? -16.472 -10.712 22.795 1.00 90.19 306 LEU A O 1
ATOM 2553 N N . VAL A 1 307 ? -15.939 -8.926 24.052 1.00 91.25 307 VAL A N 1
ATOM 2554 C CA . VAL A 1 307 ? -15.811 -7.964 22.955 1.00 91.25 307 VAL A CA 1
ATOM 2555 C C . VAL A 1 307 ? -14.361 -7.916 22.482 1.00 91.25 307 VAL A C 1
ATOM 2557 O O . VAL A 1 307 ? -13.424 -7.789 23.273 1.00 91.25 307 VAL A O 1
ATOM 2560 N N . MET A 1 308 ? -14.195 -8.005 21.171 1.00 91.00 308 MET A N 1
ATOM 2561 C CA . MET A 1 308 ? -12.930 -8.071 20.450 1.00 91.00 308 MET A CA 1
ATOM 2562 C C . MET A 1 308 ? -12.926 -7.042 19.319 1.00 91.00 308 MET A C 1
ATOM 2564 O O . MET A 1 308 ? -13.976 -6.594 18.848 1.00 91.00 308 MET A O 1
ATOM 2568 N N . GLU A 1 309 ? -11.737 -6.694 18.847 1.00 89.75 309 GLU A N 1
ATOM 2569 C CA . GLU A 1 309 ? -11.591 -5.881 17.640 1.00 89.75 309 GLU A CA 1
ATOM 2570 C C . GLU A 1 309 ? -12.113 -6.599 16.380 1.00 89.75 309 GLU A C 1
ATOM 2572 O O . GLU A 1 309 ? -12.113 -7.830 16.278 1.00 89.75 309 GLU A O 1
ATOM 2577 N N . LEU A 1 310 ? -12.548 -5.817 15.390 1.00 89.69 310 LEU A N 1
ATOM 2578 C CA . LEU A 1 310 ? -13.045 -6.339 14.120 1.00 89.69 310 LEU A CA 1
ATOM 2579 C C . LEU A 1 310 ? -11.910 -6.557 13.105 1.00 89.69 310 LEU A C 1
ATOM 2581 O O . LEU A 1 310 ? -11.242 -5.612 12.676 1.00 89.69 310 LEU A O 1
ATOM 2585 N N . MET A 1 311 ? -11.764 -7.809 12.666 1.00 89.69 311 MET A N 1
ATOM 2586 C CA . MET A 1 311 ? -10.899 -8.235 11.558 1.00 89.69 311 MET A CA 1
ATOM 2587 C C . MET A 1 311 ? -11.742 -8.588 10.322 1.00 89.69 311 MET A C 1
ATOM 2589 O O . MET A 1 311 ? -12.925 -8.901 10.452 1.00 89.69 311 MET A O 1
ATOM 2593 N N . HIS A 1 312 ? -11.165 -8.527 9.114 1.00 85.88 312 HIS A N 1
ATOM 2594 C CA . HIS A 1 312 ? -11.947 -8.687 7.879 1.00 85.88 312 HIS A CA 1
ATOM 2595 C C . HIS A 1 312 ? -12.288 -10.153 7.578 1.00 85.88 312 HIS A C 1
ATOM 2597 O O . HIS A 1 312 ? -13.463 -10.469 7.382 1.00 85.88 312 HIS A O 1
ATOM 2603 N N . LYS A 1 313 ? -11.277 -11.031 7.498 1.00 87.19 313 LYS A N 1
ATOM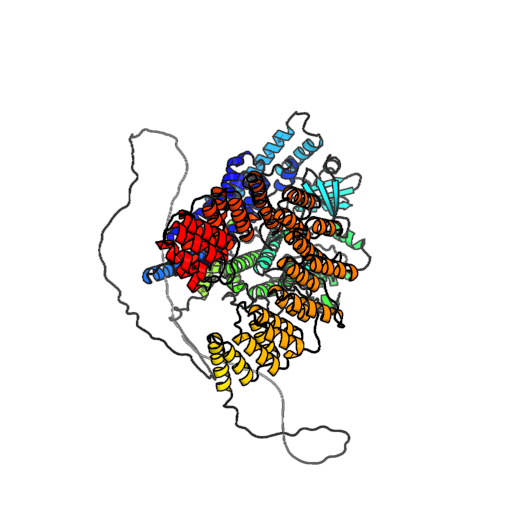 2604 C CA . LYS A 1 313 ? -11.420 -12.458 7.137 1.00 87.19 313 LYS A CA 1
ATOM 2605 C C . LYS A 1 313 ? -10.301 -13.299 7.750 1.00 87.19 313 LYS A C 1
ATOM 2607 O O . LYS A 1 313 ? -9.230 -12.767 8.022 1.00 87.19 313 LYS A O 1
ATOM 2612 N N . ASP A 1 314 ? -10.519 -14.599 7.928 1.00 90.19 314 ASP A N 1
ATOM 2613 C CA . ASP A 1 314 ? -9.444 -15.544 8.245 1.00 90.19 314 ASP A CA 1
ATOM 2614 C C . ASP A 1 314 ? -8.620 -15.922 6.998 1.00 90.19 314 ASP A C 1
ATOM 2616 O O . ASP A 1 314 ? -9.097 -15.825 5.861 1.00 90.19 314 ASP A O 1
ATOM 2620 N N . LEU A 1 315 ? -7.369 -16.341 7.210 1.00 91.69 315 LEU A N 1
ATOM 2621 C CA . LEU A 1 315 ? -6.417 -16.675 6.150 1.00 91.69 315 LEU A CA 1
ATOM 2622 C C . LEU A 1 315 ? -6.931 -17.831 5.280 1.00 91.69 315 LEU A C 1
ATOM 2624 O O . LEU A 1 315 ? -6.820 -17.746 4.059 1.00 91.69 315 LEU A O 1
ATOM 2628 N N . LYS A 1 316 ? -7.561 -18.862 5.861 1.00 89.50 316 LYS A N 1
ATOM 2629 C CA . LYS A 1 316 ? -8.123 -19.991 5.094 1.00 89.50 316 LYS A CA 1
ATOM 2630 C C . LYS A 1 316 ? -9.202 -19.532 4.118 1.00 89.50 316 LYS A C 1
ATOM 2632 O O . LYS A 1 316 ? -9.160 -19.881 2.937 1.00 89.50 316 LYS A O 1
ATOM 2637 N N . SER A 1 317 ? -10.168 -18.754 4.602 1.00 88.88 317 SER A N 1
ATOM 2638 C CA . SER A 1 317 ? -11.245 -18.199 3.780 1.00 88.88 317 SER A CA 1
ATOM 2639 C C . SER A 1 317 ? -10.684 -17.294 2.687 1.00 88.88 317 SER A C 1
ATOM 2641 O O . SER A 1 317 ? -11.075 -17.421 1.527 1.00 88.88 317 SER A O 1
ATOM 2643 N N . TYR A 1 318 ? -9.711 -16.444 3.027 1.00 88.88 318 TYR A N 1
ATOM 2644 C CA . TYR A 1 318 ? -9.054 -15.567 2.060 1.00 88.88 318 TYR A CA 1
ATOM 2645 C C . TYR A 1 318 ? -8.332 -16.358 0.960 1.00 88.88 318 TYR A C 1
ATOM 2647 O O . TYR A 1 318 ? -8.457 -16.035 -0.222 1.00 88.88 318 TYR A O 1
ATOM 2655 N N . MET A 1 319 ? -7.607 -17.417 1.320 1.00 86.19 319 MET A N 1
ATOM 2656 C CA . MET A 1 319 ? -6.919 -18.265 0.349 1.00 86.19 319 MET A CA 1
ATOM 2657 C C . MET A 1 319 ? -7.909 -19.017 -0.538 1.00 86.19 319 MET A C 1
ATOM 2659 O O . MET A 1 319 ? -7.775 -18.983 -1.756 1.00 86.19 319 MET A O 1
ATOM 2663 N N . LYS A 1 320 ? -8.962 -19.607 0.033 1.00 84.12 320 LYS A N 1
ATOM 2664 C CA . LYS A 1 320 ? -9.982 -20.338 -0.734 1.00 84.12 320 LYS A CA 1
ATOM 2665 C C . LYS A 1 320 ? -10.705 -19.465 -1.766 1.00 84.12 320 LYS A C 1
ATOM 2667 O O . LYS A 1 320 ? -11.017 -19.945 -2.850 1.00 84.12 320 LYS A O 1
ATOM 2672 N N . GLU A 1 321 ? -10.996 -18.210 -1.432 1.00 83.81 321 GLU A N 1
ATOM 2673 C CA . GLU A 1 321 ? -11.685 -17.283 -2.338 1.00 83.81 321 GLU A CA 1
ATOM 2674 C C . GLU A 1 321 ? -10.791 -16.785 -3.483 1.00 83.81 321 GLU A C 1
ATOM 2676 O O . GLU A 1 321 ? -11.282 -16.532 -4.582 1.00 83.81 321 GLU A O 1
ATOM 2681 N N . ASN A 1 322 ? -9.487 -16.632 -3.233 1.00 77.00 322 ASN A N 1
ATOM 2682 C CA . ASN A 1 322 ? -8.572 -15.987 -4.176 1.00 77.00 322 ASN A CA 1
ATOM 2683 C C . ASN A 1 322 ? -7.648 -16.967 -4.925 1.00 77.00 322 ASN A C 1
ATOM 2685 O O . ASN A 1 322 ? -7.055 -16.593 -5.944 1.00 77.00 322 ASN A O 1
ATOM 2689 N N . CYS A 1 323 ? -7.531 -18.213 -4.461 1.00 69.94 323 CYS A N 1
ATOM 2690 C CA . CYS A 1 323 ? -6.809 -19.285 -5.141 1.00 69.94 323 CYS A CA 1
ATOM 2691 C C . CYS A 1 323 ? -7.733 -20.012 -6.126 1.00 69.94 323 CYS A C 1
ATOM 2693 O O . CYS A 1 323 ? -8.800 -20.508 -5.777 1.00 69.94 323 CYS A O 1
ATOM 2695 N N . GLY A 1 324 ? -7.292 -20.119 -7.379 1.00 61.06 324 GLY A N 1
ATOM 2696 C CA . GLY A 1 324 ? -7.972 -20.896 -8.415 1.00 61.06 324 GLY A CA 1
ATOM 2697 C C . GLY A 1 324 ? -6.968 -21.606 -9.324 1.00 61.06 324 GLY A C 1
ATOM 2698 O O . GLY A 1 324 ? -5.777 -21.284 -9.291 1.00 61.06 324 GLY A O 1
ATOM 2699 N N . PRO A 1 325 ? -7.409 -22.527 -10.202 1.00 53.41 325 PRO A N 1
ATOM 2700 C CA . PRO A 1 325 ? -6.507 -23.335 -11.030 1.00 53.41 325 PRO A CA 1
ATOM 2701 C C . PRO A 1 325 ? -5.562 -22.509 -11.923 1.00 53.41 325 PRO A C 1
ATOM 2703 O O . PRO A 1 325 ? -4.479 -22.978 -12.271 1.00 53.41 325 PRO A O 1
ATOM 2706 N N . ARG A 1 326 ? -5.943 -21.264 -12.256 1.00 51.41 326 ARG A N 1
ATOM 2707 C CA . ARG A 1 326 ? -5.153 -20.307 -13.054 1.00 51.41 326 ARG A CA 1
ATOM 2708 C C . ARG A 1 326 ? -4.269 -19.354 -12.226 1.00 51.41 326 ARG A C 1
ATOM 2710 O O . ARG A 1 326 ? -3.394 -18.719 -12.804 1.00 51.41 326 ARG A O 1
ATOM 2717 N N . ARG A 1 327 ? -4.463 -19.247 -10.902 1.00 58.41 327 ARG A N 1
ATOM 2718 C CA . ARG A 1 327 ? -3.784 -18.282 -10.010 1.00 58.41 327 ARG A CA 1
ATOM 2719 C C . ARG A 1 327 ? -3.215 -19.003 -8.780 1.00 58.41 327 ARG A C 1
ATOM 2721 O O . ARG A 1 327 ? -3.762 -18.916 -7.688 1.00 58.41 327 ARG A O 1
ATOM 2728 N N . ARG A 1 328 ? -2.134 -19.768 -8.990 1.00 58.06 328 ARG A N 1
ATOM 2729 C CA . ARG A 1 328 ? -1.490 -20.593 -7.944 1.00 58.06 328 ARG A CA 1
ATOM 2730 C C . ARG A 1 328 ? -0.684 -19.783 -6.920 1.00 58.06 328 ARG A C 1
ATOM 2732 O O . ARG A 1 328 ? -0.561 -20.215 -5.786 1.00 58.06 328 ARG A O 1
ATOM 2739 N N . TYR A 1 329 ? -0.157 -18.619 -7.304 1.00 67.19 329 TYR A N 1
ATOM 2740 C CA . TYR A 1 329 ? 0.594 -17.733 -6.409 1.00 67.19 329 TYR A CA 1
ATOM 2741 C C . TYR A 1 329 ? -0.287 -16.551 -6.012 1.00 67.19 329 TYR A C 1
ATOM 2743 O O . TYR A 1 329 ? -0.545 -15.669 -6.834 1.00 67.19 329 TYR A O 1
ATOM 2751 N N . LEU A 1 330 ? -0.790 -16.576 -4.776 1.00 72.56 330 LEU A N 1
ATOM 2752 C CA . LEU A 1 330 ? -1.690 -15.546 -4.256 1.00 72.56 330 LEU A CA 1
ATOM 2753 C C . LEU A 1 330 ? -0.928 -14.297 -3.800 1.00 72.56 330 LEU A C 1
ATOM 2755 O O . LEU A 1 330 ? -1.285 -13.181 -4.169 1.00 72.56 330 LEU A O 1
ATOM 2759 N N . PHE A 1 331 ? 0.135 -14.503 -3.024 1.00 84.00 331 PHE A N 1
ATOM 2760 C CA . PHE A 1 331 ? 0.944 -13.444 -2.432 1.00 84.00 331 PHE A CA 1
ATOM 2761 C C . PHE A 1 331 ? 2.325 -13.382 -3.087 1.00 84.00 331 PHE A C 1
ATOM 2763 O O . PHE A 1 331 ? 2.899 -14.406 -3.462 1.00 84.00 331 PHE A O 1
ATOM 2770 N N . SER A 1 332 ? 2.884 -12.176 -3.200 1.00 85.50 332 SER A N 1
ATOM 2771 C CA . SER A 1 332 ? 4.295 -12.009 -3.547 1.00 85.50 332 SER A CA 1
ATOM 2772 C C . SER A 1 332 ? 5.181 -12.471 -2.383 1.00 85.50 332 SER A C 1
ATOM 2774 O O . SER A 1 332 ? 4.765 -12.447 -1.224 1.00 85.50 332 SER A O 1
ATOM 2776 N N . VAL A 1 333 ? 6.424 -12.869 -2.668 1.00 86.94 333 VAL A N 1
ATOM 2777 C CA . VAL A 1 333 ? 7.368 -13.325 -1.629 1.00 86.94 333 VAL A CA 1
ATOM 2778 C C . VAL A 1 333 ? 7.539 -12.302 -0.484 1.00 86.94 333 VAL A C 1
ATOM 2780 O O . VAL A 1 333 ? 7.487 -12.722 0.674 1.00 86.94 333 VAL A O 1
ATOM 2783 N N . PRO A 1 334 ? 7.652 -10.978 -0.737 1.00 88.50 334 PRO A N 1
ATOM 2784 C CA . PRO A 1 334 ? 7.709 -9.978 0.334 1.00 88.50 334 PRO A CA 1
ATOM 2785 C C . PRO A 1 334 ? 6.471 -9.956 1.241 1.00 88.50 334 PRO A C 1
ATOM 2787 O O . PRO A 1 334 ? 6.609 -9.787 2.451 1.00 88.50 334 PRO A O 1
ATOM 2790 N N . VAL A 1 335 ? 5.274 -10.158 0.678 1.00 90.38 335 VAL A N 1
ATOM 2791 C CA . VAL A 1 335 ? 4.018 -10.216 1.444 1.00 90.38 335 VAL A CA 1
ATOM 2792 C C . VAL A 1 335 ? 3.953 -11.492 2.280 1.00 90.38 335 VAL A C 1
ATOM 2794 O O . VAL A 1 335 ? 3.594 -11.431 3.453 1.00 90.38 335 VAL A O 1
ATOM 2797 N N . VAL A 1 336 ? 4.349 -12.639 1.714 1.00 92.06 336 VAL A N 1
ATOM 2798 C CA . VAL A 1 336 ? 4.411 -13.915 2.449 1.00 92.06 336 VAL A CA 1
ATOM 2799 C C . VAL A 1 336 ? 5.299 -13.780 3.683 1.00 92.06 336 VAL A C 1
ATOM 2801 O O . VAL A 1 336 ? 4.879 -14.127 4.783 1.00 92.06 336 VAL A O 1
ATOM 2804 N N . ILE A 1 337 ? 6.500 -13.222 3.520 1.00 92.81 337 ILE A N 1
ATOM 2805 C CA . ILE A 1 337 ? 7.448 -13.035 4.626 1.00 92.81 337 ILE A CA 1
ATOM 2806 C C . ILE A 1 337 ? 6.899 -12.065 5.671 1.00 92.81 337 ILE A C 1
ATOM 2808 O O . ILE A 1 337 ? 7.090 -12.290 6.863 1.00 92.81 337 ILE A O 1
ATOM 2812 N N . ASP A 1 338 ? 6.199 -11.009 5.251 1.00 93.69 338 ASP A N 1
ATOM 2813 C CA . ASP A 1 338 ? 5.581 -10.063 6.179 1.00 93.69 338 ASP A CA 1
ATOM 2814 C C . ASP A 1 338 ? 4.472 -10.712 7.022 1.00 93.69 338 ASP A C 1
ATOM 2816 O O . ASP A 1 338 ? 4.416 -10.493 8.232 1.00 93.69 338 ASP A O 1
ATOM 2820 N N . ILE A 1 339 ? 3.635 -11.564 6.419 1.00 95.62 339 ILE A N 1
ATOM 2821 C CA . ILE A 1 339 ? 2.616 -12.342 7.142 1.00 95.62 339 ILE A CA 1
ATOM 2822 C C . ILE A 1 339 ? 3.287 -13.347 8.090 1.00 95.62 339 ILE A C 1
ATOM 2824 O O . ILE A 1 339 ? 2.924 -13.411 9.265 1.00 95.62 339 ILE A O 1
ATOM 2828 N N . MET A 1 340 ? 4.298 -14.089 7.619 1.00 97.06 340 MET A N 1
ATOM 2829 C CA . MET A 1 340 ? 5.062 -15.033 8.448 1.00 97.06 340 MET A CA 1
ATOM 2830 C C . MET A 1 340 ? 5.692 -14.339 9.660 1.00 97.06 340 MET A C 1
ATOM 2832 O O . MET A 1 340 ? 5.621 -14.864 10.769 1.00 97.06 340 MET A O 1
ATOM 2836 N N . LEU A 1 341 ? 6.279 -13.153 9.467 1.00 96.94 341 LEU A N 1
ATOM 2837 C CA . LEU A 1 341 ? 6.903 -12.379 10.538 1.00 96.94 341 LEU A CA 1
ATOM 2838 C C . LEU A 1 341 ? 5.868 -11.900 11.563 1.00 96.94 341 LEU A C 1
ATOM 2840 O O . LEU A 1 341 ? 6.111 -12.007 12.760 1.00 96.94 341 LEU A O 1
ATOM 2844 N N . GLN A 1 342 ? 4.710 -11.411 11.117 1.00 96.94 342 GLN A N 1
ATOM 2845 C CA . GLN A 1 342 ? 3.630 -10.987 12.014 1.00 96.94 342 GLN A CA 1
ATOM 2846 C C . GLN A 1 342 ? 3.099 -12.143 12.871 1.00 96.94 342 GLN A C 1
ATOM 2848 O O . GLN A 1 342 ? 2.906 -11.974 14.075 1.00 96.94 342 GLN A O 1
ATOM 2853 N N . ILE A 1 343 ? 2.919 -13.330 12.281 1.00 97.88 343 ILE A N 1
ATOM 2854 C CA . ILE A 1 343 ? 2.518 -14.529 13.031 1.00 97.88 343 ILE A CA 1
ATOM 2855 C C . ILE A 1 343 ? 3.628 -14.933 14.013 1.00 97.88 343 ILE A C 1
ATOM 2857 O O . ILE A 1 343 ? 3.349 -15.172 15.183 1.00 97.88 343 ILE A O 1
ATOM 2861 N N . ALA A 1 344 ? 4.890 -14.968 13.578 1.00 97.31 344 ALA A N 1
ATOM 2862 C CA . ALA A 1 344 ? 6.006 -15.335 14.450 1.00 97.31 344 ALA A CA 1
ATOM 2863 C C . ALA A 1 344 ? 6.125 -14.399 15.666 1.00 97.31 344 ALA A C 1
ATOM 2865 O O . ALA A 1 344 ? 6.306 -14.886 16.778 1.00 97.31 344 ALA A O 1
ATOM 2866 N N . ARG A 1 345 ? 5.931 -13.085 15.480 1.00 95.62 345 ARG A N 1
ATOM 2867 C CA . ARG A 1 345 ? 5.928 -12.101 16.576 1.00 95.62 345 ARG A CA 1
ATOM 2868 C C . ARG A 1 345 ? 4.776 -12.298 17.552 1.00 95.62 345 ARG A C 1
ATOM 2870 O O . ARG A 1 345 ? 4.982 -12.258 18.758 1.00 95.62 345 ARG A O 1
ATOM 2877 N N . GLY A 1 346 ? 3.566 -12.543 17.044 1.00 95.06 346 GLY A N 1
ATOM 2878 C CA . GLY A 1 346 ? 2.428 -12.867 17.906 1.00 95.06 346 GLY A CA 1
ATOM 2879 C C . GLY A 1 346 ? 2.693 -14.122 18.744 1.00 95.06 346 GLY A C 1
ATOM 2880 O O . GLY A 1 346 ? 2.441 -14.130 19.945 1.00 95.06 346 GLY A O 1
ATOM 2881 N N . MET A 1 347 ? 3.262 -15.164 18.137 1.00 95.25 347 MET A N 1
ATOM 2882 C CA . MET A 1 347 ? 3.591 -16.403 18.844 1.00 95.25 347 MET A CA 1
ATOM 2883 C C . MET A 1 347 ? 4.736 -16.242 19.851 1.00 95.25 347 MET A C 1
ATOM 2885 O O . MET A 1 347 ? 4.657 -16.803 20.939 1.00 95.25 347 MET A O 1
ATOM 2889 N N . GLU A 1 348 ? 5.768 -15.462 19.523 1.00 94.50 348 GLU A N 1
ATOM 2890 C CA . GLU A 1 348 ? 6.842 -15.094 20.455 1.00 94.50 348 GLU A CA 1
ATOM 2891 C C . GLU A 1 348 ? 6.282 -14.417 21.709 1.00 94.50 348 GLU A C 1
ATOM 2893 O O . GLU A 1 348 ? 6.634 -14.807 22.821 1.00 94.50 348 GLU A O 1
ATOM 2898 N N . TYR A 1 349 ? 5.356 -13.471 21.531 1.00 92.56 349 TYR A N 1
ATOM 2899 C CA . TYR A 1 349 ? 4.670 -12.798 22.631 1.00 92.56 349 TYR A CA 1
ATOM 2900 C C . TYR A 1 349 ? 3.819 -13.757 23.479 1.00 92.56 349 TYR A C 1
ATOM 2902 O O . TYR A 1 349 ? 3.837 -13.692 24.706 1.00 92.56 349 TYR A O 1
ATOM 2910 N N . LEU A 1 350 ? 3.073 -14.680 22.863 1.00 91.06 350 LEU A N 1
ATOM 2911 C CA . LEU A 1 350 ? 2.315 -15.675 23.636 1.00 91.06 350 LEU A CA 1
ATOM 2912 C C . LEU A 1 350 ? 3.251 -16.565 24.462 1.00 91.06 350 LEU A C 1
ATOM 2914 O O . LEU A 1 350 ? 2.990 -16.808 25.639 1.00 91.06 350 LEU A O 1
ATOM 2918 N N . HIS A 1 351 ? 4.370 -16.997 23.876 1.00 90.75 351 HIS A N 1
ATOM 2919 C CA . HIS A 1 351 ? 5.344 -17.854 24.552 1.00 90.75 351 HIS A CA 1
ATOM 2920 C C . HIS A 1 351 ? 6.112 -17.131 25.663 1.00 90.75 351 HIS A C 1
ATOM 2922 O O . HIS A 1 351 ? 6.417 -17.768 26.668 1.00 90.75 351 HIS A O 1
ATOM 2928 N N . SER A 1 352 ? 6.381 -15.825 25.541 1.00 88.81 352 SER A N 1
ATOM 2929 C CA . SER A 1 352 ? 6.982 -15.034 26.631 1.00 88.81 352 SER A CA 1
ATOM 2930 C C . SER A 1 352 ? 6.051 -14.891 27.841 1.00 88.81 352 SER A C 1
ATOM 2932 O O . SER A 1 352 ? 6.526 -14.734 28.962 1.00 88.81 352 SER A O 1
ATOM 2934 N N . ASN A 1 353 ? 4.737 -15.012 27.624 1.00 86.81 353 ASN A N 1
ATOM 2935 C CA . ASN A 1 353 ? 3.711 -15.054 28.668 1.00 86.81 353 ASN A CA 1
ATOM 2936 C C . ASN A 1 353 ? 3.345 -16.491 29.097 1.00 86.81 353 ASN A C 1
ATOM 2938 O O . ASN A 1 353 ? 2.348 -16.678 29.790 1.00 86.81 353 ASN A O 1
ATOM 2942 N N . GLU A 1 354 ? 4.113 -17.504 28.673 1.00 86.44 354 GLU A N 1
ATOM 2943 C CA . GLU A 1 354 ? 3.875 -18.932 28.957 1.00 86.44 354 GLU A CA 1
ATOM 2944 C C . GLU A 1 354 ? 2.515 -19.465 28.455 1.00 86.44 354 GLU A C 1
ATOM 2946 O O . GLU A 1 354 ? 1.981 -20.455 28.959 1.00 86.44 354 GLU A O 1
ATOM 2951 N N . ILE A 1 355 ? 1.950 -18.835 27.420 1.00 86.62 355 ILE A N 1
ATOM 2952 C CA . ILE A 1 355 ? 0.697 -19.253 26.785 1.00 86.62 355 ILE A CA 1
ATOM 2953 C C . ILE A 1 355 ? 1.010 -20.031 25.507 1.00 86.62 355 ILE A C 1
ATOM 2955 O O . ILE A 1 355 ? 1.588 -19.501 24.558 1.00 86.62 355 ILE A O 1
ATOM 2959 N N . PHE A 1 356 ? 0.567 -21.286 25.448 1.00 87.38 356 PHE A N 1
ATOM 2960 C CA . PHE A 1 356 ? 0.658 -22.119 24.246 1.00 87.38 356 PHE A CA 1
ATOM 2961 C C . PHE A 1 356 ? -0.616 -21.993 23.411 1.00 87.38 356 PHE A C 1
ATOM 2963 O O . PHE A 1 356 ? -1.727 -21.996 23.951 1.00 87.38 356 PHE A O 1
ATOM 2970 N N . HIS A 1 357 ? -0.476 -21.901 22.089 1.00 90.06 357 HIS A N 1
ATOM 2971 C CA . HIS A 1 357 ? -1.636 -21.778 21.208 1.00 90.06 357 HIS A CA 1
ATOM 2972 C C . HIS A 1 357 ? -2.353 -23.123 21.039 1.00 90.06 357 HIS A C 1
ATOM 2974 O O . HIS A 1 357 ? -3.582 -23.191 21.104 1.00 90.06 357 HIS A O 1
ATOM 2980 N N . GLY A 1 358 ? -1.596 -24.196 20.794 1.00 83.31 358 GLY A N 1
ATOM 2981 C CA . GLY A 1 358 ? -2.069 -25.583 20.743 1.00 83.31 358 GLY A CA 1
ATOM 2982 C C . GLY A 1 358 ? -2.852 -25.977 19.486 1.00 83.31 358 GLY A C 1
ATOM 2983 O O . GLY A 1 358 ? -2.831 -27.140 19.108 1.00 83.31 358 GLY A O 1
ATOM 2984 N N . ASP A 1 359 ? -3.514 -25.034 18.812 1.00 84.12 359 ASP A N 1
ATOM 2985 C CA . ASP A 1 359 ? -4.274 -25.263 17.566 1.00 84.12 359 ASP A CA 1
ATOM 2986 C C . ASP A 1 359 ? -3.996 -24.171 16.513 1.00 84.12 359 ASP A C 1
ATOM 2988 O O . ASP A 1 359 ? -4.892 -23.457 16.061 1.00 84.12 359 ASP A O 1
ATOM 2992 N N . LEU A 1 360 ? -2.725 -23.923 16.186 1.00 91.19 360 LEU A N 1
ATOM 2993 C CA . LEU A 1 360 ? -2.378 -22.878 15.218 1.00 91.19 360 LEU A CA 1
ATOM 2994 C C . LEU A 1 360 ? -2.648 -23.369 13.788 1.00 91.19 360 LEU A C 1
ATOM 2996 O O . LEU A 1 360 ? -2.008 -24.295 13.300 1.00 91.19 360 LEU A O 1
ATOM 3000 N N . ASN A 1 361 ? -3.590 -22.733 13.096 1.00 90.94 361 ASN A N 1
ATOM 3001 C CA . ASN A 1 361 ? -3.975 -23.093 11.734 1.00 90.94 361 ASN A CA 1
ATOM 3002 C C . ASN A 1 361 ? -4.467 -21.846 10.961 1.00 90.94 361 ASN A C 1
ATOM 3004 O O . ASN A 1 361 ? -4.714 -20.802 11.574 1.00 90.94 361 ASN A O 1
ATOM 3008 N N . PRO A 1 362 ? -4.650 -21.921 9.630 1.00 92.00 362 PRO A N 1
ATOM 3009 C CA . PRO A 1 362 ? -5.059 -20.767 8.823 1.00 92.00 362 PRO A CA 1
ATOM 3010 C C . PRO A 1 362 ? -6.449 -20.189 9.153 1.00 92.00 362 PRO A C 1
ATOM 3012 O O . PRO A 1 362 ? -6.730 -19.056 8.779 1.00 92.00 362 PRO A O 1
ATOM 3015 N N . MET A 1 363 ? -7.332 -20.911 9.854 1.00 89.06 363 MET A N 1
ATOM 3016 C CA . MET A 1 363 ? -8.626 -20.361 10.314 1.00 89.06 363 MET A CA 1
ATOM 3017 C C . MET A 1 363 ? -8.456 -19.457 11.538 1.00 89.06 363 MET A C 1
ATOM 3019 O O . MET A 1 363 ? -9.262 -18.562 11.774 1.00 89.06 363 MET A O 1
ATOM 3023 N N . ASN A 1 364 ? -7.394 -19.693 12.306 1.00 91.88 364 ASN A N 1
ATOM 3024 C CA . ASN A 1 364 ? -7.060 -18.962 13.521 1.00 91.88 364 ASN A CA 1
ATOM 3025 C C . ASN A 1 364 ? -6.161 -17.740 13.248 1.00 91.88 364 ASN A C 1
ATOM 3027 O O . ASN A 1 364 ? -5.818 -17.010 14.177 1.00 91.88 364 ASN A O 1
ATOM 3031 N N . ILE A 1 365 ? -5.818 -17.466 11.985 1.00 95.62 365 ILE A N 1
ATOM 3032 C CA . ILE A 1 365 ? -5.073 -16.274 11.564 1.00 95.62 365 ILE A CA 1
ATOM 3033 C C . ILE A 1 365 ? -6.035 -15.326 10.862 1.00 95.62 365 ILE A C 1
ATOM 3035 O O . ILE A 1 365 ? -6.544 -15.634 9.787 1.00 95.62 365 ILE A O 1
ATOM 3039 N N . LEU A 1 366 ? -6.270 -14.162 11.455 1.00 94.69 366 LEU A N 1
ATOM 3040 C CA . LEU A 1 366 ? -7.177 -13.148 10.934 1.00 94.69 366 LEU A CA 1
ATOM 3041 C C . LEU A 1 366 ? -6.393 -12.073 10.185 1.00 94.69 366 LEU A C 1
ATOM 3043 O O . LEU A 1 366 ? -5.391 -11.561 10.682 1.00 94.69 366 LEU A O 1
ATOM 3047 N N . LEU A 1 367 ? -6.871 -11.709 9.000 1.00 93.50 367 LEU A N 1
ATOM 3048 C CA . LEU A 1 367 ? -6.275 -10.718 8.117 1.00 93.50 367 LEU A CA 1
ATOM 3049 C C . LEU A 1 367 ? -7.134 -9.453 8.050 1.00 93.50 367 LEU A C 1
ATOM 3051 O O . LEU A 1 367 ? -8.368 -9.495 7.979 1.00 93.50 367 LEU A O 1
ATOM 3055 N N . LYS A 1 368 ? -6.451 -8.311 8.022 1.00 91.25 368 LYS A N 1
ATOM 3056 C CA . LYS A 1 368 ? -7.012 -6.988 7.755 1.00 91.25 368 LYS A CA 1
ATOM 3057 C C . LYS A 1 368 ? -6.155 -6.295 6.702 1.00 91.25 368 LYS A C 1
ATOM 3059 O O . LYS A 1 368 ? -4.941 -6.217 6.848 1.00 91.25 368 LYS A O 1
ATOM 3064 N N . GLU A 1 369 ? -6.767 -5.820 5.626 1.00 87.94 369 GLU A N 1
ATOM 3065 C CA . GLU A 1 369 ? -6.042 -5.133 4.549 1.00 87.94 369 GLU A CA 1
ATOM 3066 C C . GLU A 1 369 ? -5.447 -3.809 5.040 1.00 87.94 369 GLU A C 1
ATOM 3068 O O . GLU A 1 369 ? -6.102 -3.050 5.763 1.00 87.94 369 GLU A O 1
ATOM 3073 N N . ARG A 1 370 ? -4.208 -3.517 4.635 1.00 83.88 370 ARG A N 1
ATOM 3074 C CA . ARG A 1 370 ? -3.558 -2.232 4.907 1.00 83.88 370 ARG A CA 1
ATOM 3075 C C . ARG A 1 370 ? -3.860 -1.276 3.746 1.00 83.88 370 ARG A C 1
ATOM 3077 O O . ARG A 1 370 ? -3.353 -1.437 2.642 1.00 83.88 370 ARG A O 1
ATOM 3084 N N . GLY A 1 371 ? -4.735 -0.296 3.986 1.00 60.38 371 GLY A N 1
ATOM 3085 C CA . GLY A 1 371 ? -5.463 0.444 2.939 1.00 60.38 371 GLY A CA 1
ATOM 3086 C C . GLY A 1 371 ? -4.659 1.214 1.875 1.00 60.38 371 GLY A C 1
ATOM 3087 O O . GLY A 1 371 ? -5.240 1.567 0.857 1.00 60.38 371 GLY A O 1
ATOM 3088 N N . HIS A 1 372 ? -3.358 1.467 2.058 1.00 62.44 372 HIS A N 1
ATOM 3089 C CA . HIS A 1 372 ? -2.512 2.187 1.083 1.00 62.44 372 HIS A CA 1
ATOM 3090 C C . HIS A 1 372 ? -1.449 1.306 0.412 1.00 62.44 372 HIS A C 1
ATOM 3092 O O . HIS A 1 372 ? -0.590 1.807 -0.311 1.00 62.44 372 HIS A O 1
ATOM 3098 N N . THR A 1 373 ? -1.464 -0.000 0.672 1.00 63.00 373 THR A N 1
ATOM 3099 C CA . THR A 1 373 ? -0.384 -0.908 0.281 1.00 63.00 373 THR A CA 1
ATOM 3100 C C . THR A 1 373 ? -0.962 -2.105 -0.444 1.00 63.00 373 THR A C 1
ATOM 3102 O O . THR A 1 373 ? -1.524 -3.001 0.186 1.00 63.00 373 THR A O 1
ATOM 3105 N N . GLU A 1 374 ? -0.829 -2.115 -1.769 1.00 63.06 374 GLU A N 1
ATOM 3106 C CA . GLU A 1 374 ? -1.325 -3.208 -2.602 1.00 63.06 374 GLU A CA 1
ATOM 3107 C C . GLU A 1 374 ? -0.756 -4.552 -2.119 1.00 63.06 374 GLU A C 1
ATOM 3109 O O . GLU A 1 374 ? 0.451 -4.792 -2.147 1.00 63.06 374 GLU A O 1
ATOM 3114 N N . GLY A 1 375 ? -1.645 -5.421 -1.634 1.00 76.31 375 GLY A N 1
ATOM 3115 C CA . GLY A 1 375 ? -1.327 -6.792 -1.241 1.00 76.31 375 GLY A CA 1
ATOM 3116 C C . GLY A 1 375 ? -0.747 -6.996 0.162 1.00 76.31 375 GLY A C 1
ATOM 3117 O O . GLY A 1 375 ? -0.487 -8.146 0.496 1.00 76.31 375 GLY A O 1
ATOM 3118 N N . TYR A 1 376 ? -0.558 -5.965 0.996 1.00 88.69 376 TYR A N 1
ATOM 3119 C CA . TYR A 1 376 ? -0.095 -6.149 2.384 1.00 88.69 376 TYR A CA 1
ATOM 3120 C C . TYR A 1 376 ? -1.249 -6.236 3.387 1.00 88.69 376 TYR A C 1
ATOM 3122 O O . TYR A 1 376 ? -2.259 -5.533 3.292 1.00 88.69 376 TYR A O 1
ATOM 3130 N N . PHE A 1 377 ? -1.054 -7.075 4.405 1.00 92.31 377 PHE A N 1
ATOM 3131 C CA . PHE A 1 377 ? -2.051 -7.361 5.430 1.00 92.31 377 PHE A CA 1
ATOM 3132 C C . PHE A 1 377 ? -1.495 -7.104 6.823 1.00 92.31 377 PHE A C 1
ATOM 3134 O O . PHE A 1 377 ? -0.309 -7.274 7.106 1.00 92.31 377 PHE A O 1
ATOM 3141 N N . HIS A 1 378 ? -2.375 -6.693 7.719 1.00 92.69 378 HIS A N 1
ATOM 3142 C CA . HIS A 1 378 ? -2.171 -6.796 9.145 1.00 92.69 378 HIS A CA 1
ATOM 3143 C C . HIS A 1 378 ? -2.760 -8.128 9.621 1.00 92.69 378 HIS A C 1
ATOM 3145 O O . HIS A 1 378 ? -3.961 -8.364 9.465 1.00 92.69 378 HIS A O 1
ATOM 3151 N N . ALA A 1 379 ? -1.902 -9.011 10.128 1.00 95.50 379 ALA A N 1
ATOM 3152 C CA . ALA A 1 379 ? -2.268 -10.350 10.568 1.00 95.50 379 ALA A CA 1
ATOM 3153 C C . ALA A 1 379 ? -2.288 -10.422 12.098 1.00 95.50 379 ALA A C 1
ATOM 3155 O O . ALA A 1 379 ? -1.338 -9.983 12.757 1.00 95.50 379 ALA A O 1
ATOM 3156 N N . LYS A 1 380 ? -3.359 -11.000 12.647 1.00 95.38 380 LYS A N 1
ATOM 3157 C CA . LYS A 1 380 ? -3.518 -11.245 14.082 1.00 95.38 380 LYS A CA 1
ATOM 3158 C C . LYS A 1 380 ? -3.900 -12.690 14.358 1.00 95.38 380 LYS A C 1
ATOM 3160 O O . LYS A 1 380 ? -4.716 -13.273 13.647 1.00 95.38 380 LYS A O 1
ATOM 3165 N N . ILE A 1 381 ? -3.315 -13.255 15.404 1.00 95.62 381 ILE A N 1
ATOM 3166 C CA . ILE A 1 381 ? -3.582 -14.626 15.843 1.00 95.62 381 ILE A CA 1
ATOM 3167 C C . ILE A 1 381 ? -4.813 -14.623 16.746 1.00 95.62 381 ILE A C 1
ATOM 3169 O O . ILE A 1 381 ? -5.001 -13.708 17.546 1.00 95.62 381 ILE A O 1
ATOM 3173 N N . SER A 1 382 ? -5.660 -15.636 16.614 1.00 91.00 382 SER A N 1
ATOM 3174 C CA . SER A 1 382 ? -6.903 -15.813 17.362 1.00 91.00 382 SER A CA 1
ATOM 3175 C C . SER A 1 382 ? -7.084 -17.276 17.758 1.00 91.00 382 SER A C 1
ATOM 3177 O O . SER A 1 382 ? -6.371 -18.143 17.281 1.00 91.00 382 SER A O 1
ATOM 3179 N N . GLY A 1 383 ? -8.049 -17.579 18.626 1.00 81.50 383 GLY A N 1
ATOM 3180 C CA . GLY A 1 383 ? -8.360 -18.970 18.965 1.00 81.50 383 GLY A CA 1
ATOM 3181 C C . GLY A 1 383 ? -7.432 -19.612 20.005 1.00 81.50 383 GLY A C 1
ATOM 3182 O O . GLY A 1 383 ? -7.617 -20.786 20.309 1.00 81.50 383 GLY A O 1
ATOM 3183 N N . PHE A 1 384 ? -6.507 -18.878 20.613 1.00 82.88 384 PHE A N 1
ATOM 3184 C CA . PHE A 1 384 ? -5.835 -19.313 21.841 1.00 82.88 384 PHE A CA 1
ATOM 3185 C C . PHE A 1 384 ? -6.743 -19.087 23.069 1.00 82.88 384 PHE A C 1
ATOM 3187 O O . PHE A 1 384 ? -7.637 -18.233 23.053 1.00 82.88 384 PHE A O 1
ATOM 3194 N N . GLY A 1 385 ? -6.525 -19.876 24.125 1.00 70.88 385 GLY A N 1
ATOM 3195 C CA . GLY A 1 385 ? -7.315 -19.844 25.362 1.00 70.88 385 GLY A CA 1
ATOM 3196 C C . GLY A 1 385 ? -8.767 -20.343 25.236 1.00 70.88 385 GLY A C 1
ATOM 3197 O O . GLY A 1 385 ? -9.283 -20.639 24.153 1.00 70.88 385 GLY A O 1
ATOM 3198 N N . LEU A 1 386 ? -9.436 -20.449 26.385 1.00 70.12 386 LEU A N 1
ATOM 3199 C CA . LEU A 1 386 ? -10.769 -21.028 26.608 1.00 70.12 386 LEU A CA 1
ATOM 3200 C C . LEU A 1 386 ? -10.897 -22.474 26.102 1.00 70.12 386 LEU A C 1
ATOM 3202 O O . LEU A 1 386 ? -11.883 -22.846 25.452 1.00 70.12 386 LEU A O 1
ATOM 3206 N N . ILE A 1 387 ? -9.894 -23.301 26.406 1.00 65.31 387 ILE A N 1
ATOM 3207 C CA . ILE A 1 387 ? -9.778 -24.686 25.908 1.00 65.31 387 ILE A CA 1
ATOM 3208 C C . ILE A 1 387 ? -10.960 -25.551 26.391 1.00 65.31 387 ILE A C 1
ATOM 3210 O O . ILE A 1 387 ? -11.537 -26.321 25.616 1.00 65.31 387 ILE A O 1
ATOM 3214 N N . SER A 1 388 ? -11.397 -25.370 27.640 1.00 59.38 388 SER A N 1
ATOM 3215 C CA . SER A 1 388 ? -12.535 -26.100 28.224 1.00 59.38 388 SER A CA 1
ATOM 3216 C C . SER A 1 388 ? -13.856 -25.820 27.491 1.00 59.38 388 SER A C 1
ATOM 3218 O O . SER A 1 388 ? -14.635 -26.739 27.237 1.00 59.38 388 SER A O 1
ATOM 3220 N N . VAL A 1 389 ? -14.077 -24.570 27.063 1.00 57.44 389 VAL A N 1
ATOM 3221 C CA . VAL A 1 389 ? -15.280 -24.153 26.315 1.00 57.44 389 VAL A CA 1
ATOM 3222 C C . VAL A 1 389 ? -15.251 -24.694 24.883 1.00 57.44 389 VAL A C 1
ATOM 3224 O O . VAL A 1 389 ? -16.272 -25.156 24.367 1.00 57.44 389 VAL A O 1
ATOM 3227 N N . LYS A 1 390 ? -14.073 -24.705 24.241 1.00 56.69 390 LYS A N 1
ATOM 3228 C CA . LYS A 1 390 ? -13.896 -25.318 22.914 1.00 56.69 390 LYS A CA 1
ATOM 3229 C C . LYS A 1 390 ? -14.275 -26.802 22.932 1.00 56.69 390 LYS A C 1
ATOM 3231 O O . LYS A 1 390 ? -15.038 -27.243 22.074 1.00 56.69 390 LYS A O 1
ATOM 3236 N N . THR A 1 391 ? -13.839 -27.542 23.949 1.00 48.81 391 THR A N 1
ATOM 3237 C CA . THR A 1 391 ? -14.084 -28.991 24.087 1.00 48.81 391 THR A CA 1
ATOM 3238 C C . THR A 1 391 ? -15.582 -29.333 24.224 1.00 48.81 391 THR A C 1
ATOM 3240 O O . THR A 1 391 ? -16.061 -30.303 23.635 1.00 48.81 391 THR A O 1
ATOM 3243 N N . GLN A 1 392 ? -16.366 -28.493 24.911 1.00 45.56 392 GLN A N 1
ATOM 3244 C CA . GLN A 1 392 ? -17.830 -28.644 25.012 1.00 45.56 392 GLN A CA 1
ATOM 3245 C C . GLN A 1 392 ? -18.578 -28.290 23.713 1.00 45.56 392 GLN A C 1
ATOM 3247 O O . GLN A 1 392 ? -19.654 -28.820 23.440 1.00 45.56 392 GLN A O 1
ATOM 3252 N N . SER A 1 393 ? -18.024 -27.401 22.883 1.00 43.62 393 SER A N 1
ATOM 3253 C CA . SER A 1 393 ? -18.628 -27.066 21.586 1.00 43.62 393 SER A CA 1
ATOM 3254 C C . SER A 1 393 ? -18.426 -28.161 20.529 1.00 43.62 393 SER A C 1
ATOM 3256 O O . SER A 1 393 ? -19.333 -28.406 19.734 1.00 43.62 393 SER A O 1
ATOM 3258 N N . PHE A 1 394 ? -17.299 -28.884 20.576 1.00 38.34 394 PHE A N 1
ATOM 3259 C CA . PHE A 1 394 ? -17.030 -30.034 19.702 1.00 38.34 394 PHE A CA 1
ATOM 3260 C C . PHE A 1 394 ? -17.957 -31.224 19.980 1.00 38.34 394 PHE A C 1
ATOM 3262 O O . PHE A 1 394 ? -18.385 -31.896 19.047 1.00 38.34 394 PHE A O 1
ATOM 3269 N N . THR A 1 395 ? -18.333 -31.454 21.240 1.00 33.84 395 THR A N 1
ATOM 3270 C CA . THR A 1 395 ? -19.244 -32.550 21.620 1.00 33.84 395 THR A CA 1
ATOM 3271 C C . THR A 1 395 ? -20.699 -32.307 21.204 1.00 33.84 395 THR A C 1
ATOM 3273 O O . THR A 1 395 ? -21.446 -33.265 21.031 1.00 33.84 395 THR A O 1
ATOM 3276 N N . ARG A 1 396 ? -21.107 -31.051 20.970 1.00 33.19 396 ARG A N 1
ATOM 3277 C CA . ARG A 1 396 ? -22.454 -30.699 20.474 1.00 33.19 396 ARG A CA 1
ATOM 3278 C C . ARG A 1 396 ? -22.582 -30.671 18.947 1.00 33.19 396 ARG A C 1
ATOM 3280 O O . ARG A 1 396 ? -23.700 -30.718 18.444 1.00 33.19 396 ARG A O 1
ATOM 3287 N N . ALA A 1 397 ? -21.475 -30.614 18.208 1.00 30.75 397 ALA A N 1
ATOM 3288 C CA . ALA A 1 397 ? -21.462 -30.566 16.745 1.00 30.75 397 ALA A CA 1
ATOM 3289 C C . ALA A 1 397 ? -21.166 -31.948 16.125 1.00 30.75 397 ALA A C 1
ATOM 3291 O O . ALA A 1 397 ? -20.273 -32.089 15.294 1.00 30.75 397 ALA A O 1
ATOM 3292 N N . SER A 1 398 ? -21.910 -32.992 16.510 1.00 28.45 398 SER A N 1
ATOM 3293 C CA . SER A 1 398 ? -21.796 -34.331 15.906 1.00 28.45 398 SER A CA 1
ATOM 3294 C C . SER A 1 398 ? -22.656 -34.478 14.639 1.00 28.45 398 SER A C 1
ATOM 3296 O O . SER A 1 398 ? -23.507 -35.364 14.538 1.00 28.45 398 SER A O 1
ATOM 3298 N N . SER A 1 399 ? -22.449 -33.621 13.639 1.00 29.03 399 SER A N 1
ATOM 3299 C CA . SER A 1 399 ? -23.051 -33.807 12.312 1.00 29.03 399 SER A CA 1
ATOM 3300 C C . SER A 1 399 ? -22.023 -33.550 11.207 1.00 29.03 399 SER A C 1
ATOM 3302 O O . SER A 1 399 ? -21.818 -32.408 10.820 1.00 29.03 399 SER A O 1
ATOM 3304 N N . ARG A 1 400 ? -21.412 -34.651 10.730 1.00 28.62 400 ARG A N 1
ATOM 3305 C CA . ARG A 1 400 ? -20.573 -34.846 9.520 1.00 28.62 400 ARG A CA 1
ATOM 3306 C C . ARG A 1 400 ? -19.443 -33.818 9.258 1.00 28.62 400 ARG A C 1
ATOM 3308 O O . ARG A 1 400 ? -19.730 -32.669 8.936 1.00 28.62 400 ARG A O 1
ATOM 3315 N N . PRO A 1 401 ? -18.156 -34.223 9.236 1.00 35.38 401 PRO A N 1
ATOM 3316 C CA . PRO A 1 401 ? -17.070 -33.305 8.907 1.00 35.38 401 PRO A CA 1
ATOM 3317 C C . PRO A 1 401 ? -16.960 -33.120 7.384 1.00 35.38 401 PRO A C 1
ATOM 3319 O O . PRO A 1 401 ? -16.513 -34.003 6.662 1.00 35.38 401 PRO A O 1
ATOM 3322 N N . THR A 1 402 ? -17.343 -31.945 6.883 1.00 30.78 402 THR A N 1
ATOM 3323 C CA . THR A 1 402 ? -16.983 -31.456 5.534 1.00 30.78 402 THR A CA 1
ATOM 3324 C C . THR A 1 402 ? -15.644 -30.699 5.526 1.00 30.78 402 THR A C 1
ATOM 3326 O O . THR A 1 402 ? -15.335 -29.983 4.575 1.00 30.78 402 THR A O 1
ATOM 3329 N N . THR A 1 403 ? -14.851 -30.796 6.596 1.00 42.78 403 THR A N 1
ATOM 3330 C CA . THR A 1 403 ? -13.571 -30.094 6.767 1.00 42.78 403 THR A CA 1
ATOM 3331 C C . THR A 1 403 ? -12.389 -31.059 6.641 1.00 42.78 403 THR A C 1
ATOM 3333 O O . THR A 1 403 ? -12.478 -32.151 7.199 1.00 42.78 403 THR A O 1
ATOM 3336 N N . PRO A 1 404 ? -11.279 -30.669 5.973 1.00 48.78 404 PRO A N 1
ATOM 3337 C CA . PRO A 1 404 ? -10.040 -31.445 5.986 1.00 48.78 404 PRO A CA 1
ATOM 3338 C C . PRO A 1 404 ? -9.606 -31.732 7.423 1.00 48.78 404 PRO A C 1
ATOM 3340 O O . PRO A 1 404 ? -9.760 -30.866 8.288 1.00 48.78 404 PRO A O 1
ATOM 3343 N N . ASP A 1 405 ? -9.092 -32.937 7.645 1.00 56.75 405 ASP A N 1
ATOM 3344 C CA . ASP A 1 405 ? -8.743 -33.476 8.958 1.00 56.75 405 ASP A CA 1
ATOM 3345 C C . ASP A 1 405 ? -7.883 -32.497 9.784 1.00 56.75 405 ASP A C 1
ATOM 3347 O O . ASP A 1 405 ? -6.822 -32.082 9.306 1.00 56.75 405 ASP A O 1
ATOM 3351 N N . PRO A 1 406 ? -8.271 -32.137 11.025 1.00 66.06 406 PRO A N 1
ATOM 3352 C CA . PRO A 1 406 ? -7.486 -31.238 11.883 1.00 66.06 406 PRO A CA 1
ATOM 3353 C C . PRO A 1 406 ? -6.087 -31.792 12.216 1.00 66.06 406 PRO A C 1
ATOM 3355 O O . PRO A 1 406 ? -5.198 -31.039 12.604 1.00 66.06 406 PRO A O 1
ATOM 3358 N N . VAL A 1 407 ? -5.870 -33.090 11.988 1.00 81.00 407 VAL A N 1
ATOM 3359 C CA . VAL A 1 407 ? -4.623 -33.833 12.216 1.00 81.00 407 VAL A CA 1
ATOM 3360 C C . VAL A 1 407 ? -3.407 -33.223 11.506 1.00 81.00 407 VAL A C 1
ATOM 3362 O O . VAL A 1 407 ? -2.315 -33.243 12.067 1.00 81.00 407 VAL A O 1
ATOM 3365 N N . ILE A 1 408 ? -3.569 -32.654 10.304 1.00 87.12 408 ILE A N 1
ATOM 3366 C CA . ILE A 1 408 ? -2.432 -32.185 9.481 1.00 87.12 408 ILE A CA 1
ATOM 3367 C C . ILE A 1 408 ? -1.681 -30.985 10.079 1.00 87.12 408 ILE A C 1
ATOM 3369 O O . ILE A 1 408 ? -0.556 -30.698 9.672 1.00 87.12 408 ILE A O 1
ATOM 3373 N N . TRP A 1 409 ? -2.304 -30.276 11.024 1.00 89.94 409 TRP A N 1
ATOM 3374 C CA . TRP A 1 409 ? -1.745 -29.081 11.660 1.00 89.94 409 TRP A CA 1
ATOM 3375 C C . TRP A 1 409 ? -1.005 -29.389 12.966 1.00 89.94 409 TRP A C 1
ATOM 3377 O O . TRP A 1 409 ? -0.244 -28.544 13.441 1.00 89.94 409 TRP A O 1
ATOM 3387 N N . TYR A 1 410 ? -1.203 -30.577 13.547 1.00 89.81 410 TYR A N 1
ATOM 3388 C CA . TYR A 1 410 ? -0.603 -30.960 14.825 1.00 89.81 410 TYR A CA 1
ATOM 3389 C C . TYR A 1 410 ? 0.791 -31.561 14.660 1.00 89.81 410 TYR A C 1
ATOM 3391 O O . TYR A 1 410 ? 1.081 -32.285 13.708 1.00 89.81 410 TYR A O 1
ATOM 3399 N N . ALA A 1 411 ? 1.651 -31.286 15.641 1.00 91.38 411 ALA A N 1
ATOM 3400 C CA . ALA A 1 411 ? 3.001 -31.822 15.677 1.00 91.38 411 ALA A CA 1
ATOM 3401 C C . ALA A 1 411 ? 3.022 -33.349 15.928 1.00 91.38 411 ALA A C 1
ATOM 3403 O O . ALA A 1 411 ? 2.130 -33.873 16.602 1.00 91.38 411 ALA A O 1
ATOM 3404 N N . PRO A 1 412 ? 4.047 -34.077 15.441 1.00 91.12 412 PRO A N 1
ATOM 3405 C CA . PRO A 1 412 ? 4.147 -35.534 15.580 1.00 91.12 412 PRO A CA 1
ATOM 3406 C C . PRO A 1 412 ? 4.051 -36.051 17.024 1.00 91.12 412 PRO A C 1
ATOM 3408 O O . PRO A 1 412 ? 3.430 -37.086 17.274 1.00 91.12 412 PRO A O 1
ATOM 3411 N N . GLU A 1 413 ? 4.656 -35.339 17.973 1.00 89.44 413 GLU A N 1
ATOM 3412 C CA . GLU A 1 413 ? 4.635 -35.673 19.398 1.00 89.44 413 GLU A CA 1
ATOM 3413 C C . GLU A 1 413 ? 3.228 -35.530 19.996 1.00 89.44 413 GLU A C 1
ATOM 3415 O O . GLU A 1 413 ? 2.754 -36.441 20.669 1.00 89.44 413 GLU A O 1
ATOM 3420 N N . VAL A 1 414 ? 2.501 -34.472 19.621 1.00 87.44 414 VAL A N 1
ATOM 3421 C CA . VAL A 1 414 ? 1.116 -34.228 20.056 1.00 87.44 414 VAL A CA 1
ATOM 3422 C C . VAL A 1 414 ? 0.195 -35.338 19.548 1.00 87.44 414 VAL A C 1
ATOM 3424 O O . VAL A 1 414 ? -0.629 -35.864 20.293 1.00 87.44 414 VAL A O 1
ATOM 3427 N N . LEU A 1 415 ? 0.372 -35.754 18.290 1.00 84.69 415 LEU A N 1
ATOM 3428 C CA . LEU A 1 415 ? -0.380 -36.865 17.698 1.00 84.69 415 LEU A CA 1
ATOM 3429 C C . LEU A 1 415 ? -0.085 -38.211 18.375 1.00 84.69 415 LEU A C 1
ATOM 3431 O O . LEU A 1 415 ? -0.950 -39.084 18.412 1.00 84.69 415 LEU A O 1
ATOM 3435 N N . THR A 1 416 ? 1.130 -38.401 18.890 1.00 83.25 416 THR A N 1
ATOM 3436 C CA . THR A 1 416 ? 1.526 -39.640 19.575 1.00 83.25 416 THR A CA 1
ATOM 3437 C C . THR A 1 416 ? 0.867 -39.747 20.946 1.00 83.25 416 THR A C 1
ATOM 3439 O O . THR A 1 416 ? 0.376 -40.815 21.303 1.00 83.25 416 THR A O 1
ATOM 3442 N N . GLU A 1 417 ? 0.789 -38.639 21.680 1.00 75.19 417 GLU A N 1
ATOM 3443 C CA . GLU A 1 417 ? 0.121 -38.572 22.984 1.00 75.19 417 GLU A CA 1
ATOM 3444 C C . GLU A 1 417 ? -1.408 -38.680 22.864 1.00 75.19 417 GLU A C 1
ATOM 3446 O O . GLU A 1 417 ? -2.053 -39.343 23.674 1.00 75.19 417 GLU A O 1
ATOM 3451 N N . MET A 1 418 ? -2.006 -38.098 21.815 1.00 73.38 418 MET A N 1
ATOM 3452 C CA . MET A 1 418 ? -3.447 -38.222 21.548 1.00 73.38 418 MET A CA 1
ATOM 3453 C C . MET A 1 418 ? -3.897 -39.677 21.324 1.00 73.38 418 MET A C 1
ATOM 3455 O O . MET A 1 418 ? -4.993 -40.040 21.742 1.00 73.38 418 MET A O 1
ATOM 3459 N N . ASP A 1 419 ? -3.055 -40.508 20.703 1.00 69.62 419 ASP A N 1
ATOM 3460 C CA . ASP A 1 419 ? -3.314 -41.939 20.461 1.00 69.62 419 ASP A CA 1
ATOM 3461 C C . ASP A 1 419 ? -3.213 -42.768 21.765 1.00 69.62 419 ASP A C 1
ATOM 3463 O O . ASP A 1 419 ? -3.916 -43.761 21.953 1.00 69.62 419 ASP A O 1
ATOM 3467 N N . GLN A 1 420 ? -2.367 -42.337 22.709 1.00 64.75 420 GLN A N 1
ATOM 3468 C CA . GLN A 1 420 ? -2.182 -43.000 24.008 1.00 64.75 420 GLN A CA 1
ATOM 3469 C C . GLN A 1 420 ? -3.347 -42.735 24.981 1.00 64.75 420 GLN A C 1
ATOM 3471 O O . GLN A 1 420 ? -3.735 -43.631 25.734 1.00 64.75 420 GLN A O 1
ATOM 3476 N N . ASP A 1 421 ? -3.968 -41.553 24.914 1.00 55.22 421 ASP A N 1
ATOM 3477 C CA . ASP A 1 421 ? -5.071 -41.139 25.798 1.00 55.22 421 ASP A CA 1
ATOM 3478 C C . ASP A 1 421 ? -6.437 -41.758 25.472 1.00 55.22 421 ASP A C 1
ATOM 3480 O O . ASP A 1 421 ? -7.350 -41.698 26.295 1.00 55.22 421 ASP A O 1
ATOM 3484 N N . LEU A 1 422 ? -6.584 -42.460 24.344 1.00 53.75 422 LEU A N 1
ATOM 3485 C CA . LEU A 1 422 ? -7.746 -43.332 24.108 1.00 53.75 422 LEU A CA 1
ATOM 3486 C C . LEU A 1 422 ? -7.841 -44.484 25.137 1.00 53.75 422 LEU A C 1
ATOM 3488 O O . LEU A 1 422 ? -8.821 -45.229 25.134 1.00 53.75 422 LEU A O 1
ATOM 3492 N N . LYS A 1 423 ? -6.845 -44.631 26.029 1.00 47.09 423 LYS A N 1
ATOM 3493 C CA . LYS A 1 423 ? -6.774 -45.648 27.089 1.00 47.09 423 LYS A CA 1
ATOM 3494 C C . LYS A 1 423 ? -6.622 -45.100 28.526 1.00 47.09 423 LYS A C 1
ATOM 3496 O O . LYS A 1 423 ? -6.424 -45.916 29.424 1.00 47.09 423 LYS A O 1
ATOM 3501 N N . GLY A 1 424 ? -6.726 -43.788 28.795 1.00 41.12 424 GLY A N 1
ATOM 3502 C CA . GLY A 1 424 ? -6.429 -43.224 30.133 1.00 41.12 424 GLY A CA 1
ATOM 3503 C C . GLY A 1 424 ? -7.226 -41.977 30.559 1.00 41.12 424 GLY A C 1
ATOM 3504 O O . GLY A 1 424 ? -7.660 -41.180 29.739 1.00 41.12 424 GLY A O 1
ATOM 3505 N N . THR A 1 425 ? -7.419 -41.825 31.876 1.00 42.66 425 THR A N 1
ATOM 3506 C CA . THR A 1 425 ? -8.378 -40.943 32.586 1.00 42.66 425 THR A CA 1
ATOM 3507 C C . THR A 1 425 ? -7.834 -39.572 33.051 1.00 42.66 425 THR A C 1
ATOM 3509 O O . THR A 1 425 ? -8.407 -38.966 33.958 1.00 42.66 425 THR A O 1
ATOM 3512 N N . THR A 1 426 ? -6.745 -39.043 32.481 1.00 35.47 426 THR A N 1
ATOM 3513 C CA . THR A 1 426 ? -6.109 -37.780 32.940 1.00 35.47 426 THR A CA 1
ATOM 3514 C C . THR A 1 426 ? -6.416 -36.550 32.061 1.00 35.47 426 THR A C 1
ATOM 3516 O O . THR A 1 426 ? -6.555 -36.678 30.847 1.00 35.47 426 THR A O 1
ATOM 3519 N N . PRO A 1 427 ? -6.525 -35.331 32.640 1.00 41.22 427 PRO A N 1
ATOM 3520 C CA . PRO A 1 427 ? -6.922 -34.125 31.908 1.00 41.22 427 PRO A CA 1
ATOM 3521 C C . PRO A 1 427 ? -5.804 -33.565 30.992 1.00 41.22 427 PRO A C 1
ATOM 3523 O O . PRO A 1 427 ? -4.624 -33.648 31.324 1.00 41.22 427 PRO A O 1
ATOM 3526 N N . PRO A 1 428 ? -6.151 -32.909 29.863 1.00 47.00 428 PRO A N 1
ATOM 3527 C CA . PRO A 1 428 ? -5.299 -32.761 28.671 1.00 47.00 428 PRO A CA 1
ATOM 3528 C C . PRO A 1 428 ? -4.273 -31.607 28.710 1.00 47.00 428 PRO A C 1
ATOM 3530 O O . PRO A 1 428 ? -3.871 -31.108 27.659 1.00 47.00 428 PRO A O 1
ATOM 3533 N N . ARG A 1 429 ? -3.861 -31.127 29.891 1.00 44.56 429 ARG A N 1
ATOM 3534 C CA . ARG A 1 429 ? -3.023 -29.912 30.008 1.00 44.56 429 ARG A CA 1
ATOM 3535 C C . ARG A 1 429 ? -1.542 -30.111 29.648 1.00 44.56 429 ARG A C 1
ATOM 3537 O O . ARG A 1 429 ? -0.887 -29.120 29.356 1.00 44.56 429 ARG A O 1
ATOM 3544 N N . SER A 1 430 ? -1.019 -31.339 29.618 1.00 49.81 430 SER A N 1
ATOM 3545 C CA . SER A 1 430 ? 0.409 -31.612 29.357 1.00 49.81 430 SER A CA 1
ATOM 3546 C C . SER A 1 430 ? 0.800 -31.720 27.874 1.00 49.81 430 SER A C 1
ATOM 3548 O O . SER A 1 430 ? 1.960 -31.986 27.589 1.00 49.81 430 SER A O 1
ATOM 3550 N N . LYS A 1 431 ? -0.140 -31.528 26.936 1.00 63.19 431 LYS A N 1
ATOM 3551 C CA . LYS A 1 431 ? 0.019 -31.930 25.522 1.00 63.19 431 LYS A CA 1
ATOM 3552 C C . LYS A 1 431 ? 0.671 -30.897 24.607 1.00 63.19 431 LYS A C 1
ATOM 3554 O O . LYS A 1 431 ? 1.110 -31.226 23.510 1.00 63.19 431 LYS A O 1
ATOM 3559 N N . PHE A 1 432 ? 0.670 -29.626 24.998 1.00 76.44 432 PHE A N 1
ATOM 3560 C CA . PHE A 1 432 ? 1.061 -28.526 24.118 1.00 76.44 432 PHE A CA 1
ATOM 3561 C C . PHE A 1 432 ? 2.355 -27.892 24.608 1.00 76.44 432 PHE A C 1
ATOM 3563 O O . PHE A 1 432 ? 2.468 -27.504 25.767 1.00 76.44 432 PHE A O 1
ATOM 3570 N N . THR A 1 433 ? 3.333 -27.786 23.711 1.00 87.19 433 THR A N 1
ATOM 3571 C CA . THR A 1 433 ? 4.640 -27.197 24.004 1.00 87.19 433 THR A CA 1
ATOM 3572 C C . THR A 1 433 ? 4.920 -26.032 23.067 1.00 87.19 433 THR A C 1
ATOM 3574 O O . THR A 1 433 ? 4.391 -25.962 21.955 1.00 87.19 433 THR A O 1
ATOM 3577 N N . HIS A 1 434 ? 5.846 -25.160 23.466 1.00 88.56 434 HIS A N 1
ATOM 3578 C CA . HIS A 1 434 ? 6.348 -24.098 22.596 1.00 88.56 434 HIS A CA 1
ATOM 3579 C C . HIS A 1 434 ? 6.888 -24.641 21.254 1.00 88.56 434 HIS A C 1
ATOM 3581 O O . HIS A 1 434 ? 6.748 -23.996 20.218 1.00 88.56 434 HIS A O 1
ATOM 3587 N N . LYS A 1 435 ? 7.468 -25.851 21.231 1.00 92.75 435 LYS A N 1
ATOM 3588 C CA . LYS A 1 435 ? 7.983 -26.487 20.003 1.00 92.75 435 LYS A CA 1
ATOM 3589 C C . LYS A 1 435 ? 6.895 -27.115 19.133 1.00 92.75 435 LYS A C 1
ATOM 3591 O O . LYS A 1 435 ? 7.102 -27.234 17.922 1.00 92.75 435 LYS A O 1
ATOM 3596 N N . ALA A 1 436 ? 5.762 -27.506 19.713 1.00 92.25 436 ALA A N 1
ATOM 3597 C CA . ALA A 1 436 ? 4.623 -28.014 18.956 1.00 92.25 436 ALA A CA 1
ATOM 3598 C C . ALA A 1 436 ? 4.005 -26.900 18.094 1.00 92.25 436 ALA A C 1
ATOM 3600 O O . ALA A 1 436 ? 3.809 -27.091 16.896 1.00 92.25 436 ALA A O 1
ATOM 3601 N N . ASP A 1 437 ? 3.825 -25.700 18.655 1.00 94.31 437 ASP A N 1
ATOM 3602 C CA . ASP A 1 437 ? 3.302 -24.543 17.912 1.00 94.31 437 ASP A CA 1
ATOM 3603 C C . ASP A 1 437 ? 4.207 -24.141 16.727 1.00 94.31 437 ASP A C 1
ATOM 3605 O O . ASP A 1 437 ? 3.721 -23.705 15.682 1.00 94.31 437 ASP A O 1
ATOM 3609 N N . VAL A 1 438 ? 5.530 -24.321 16.853 1.00 96.56 438 VAL A N 1
ATOM 3610 C CA . VAL A 1 438 ? 6.495 -24.055 15.766 1.00 96.56 438 VAL A CA 1
ATOM 3611 C C . VAL A 1 438 ? 6.276 -24.990 14.571 1.00 96.56 438 VAL A C 1
ATOM 3613 O O . VAL A 1 438 ? 6.423 -24.565 13.422 1.00 96.56 438 VAL A O 1
ATOM 3616 N N . TYR A 1 439 ? 5.884 -26.244 14.812 1.00 96.25 439 TYR A N 1
ATOM 3617 C CA . TYR A 1 439 ? 5.517 -27.170 13.738 1.00 96.25 439 TYR A CA 1
ATOM 3618 C C . TYR A 1 439 ? 4.250 -26.698 13.017 1.00 96.25 439 TYR A C 1
ATOM 3620 O O . TYR A 1 439 ? 4.220 -26.637 11.788 1.00 96.25 439 TYR A O 1
ATOM 3628 N N . SER A 1 440 ? 3.223 -26.309 13.772 1.00 95.38 440 SER A N 1
ATOM 3629 C CA . SER A 1 440 ? 1.973 -25.792 13.210 1.00 95.38 440 SER A CA 1
ATOM 3630 C C . SER A 1 440 ? 2.207 -24.516 12.392 1.00 95.38 440 SER A C 1
ATOM 3632 O O . SER A 1 440 ? 1.707 -24.386 11.273 1.00 95.38 440 SER A O 1
ATOM 3634 N N . PHE A 1 441 ? 3.068 -23.616 12.879 1.00 97.50 441 PHE A N 1
ATOM 3635 C CA . PHE A 1 441 ? 3.533 -22.449 12.126 1.00 97.50 441 PHE A CA 1
ATOM 3636 C C . PHE A 1 441 ? 4.205 -22.844 10.803 1.00 97.50 441 PHE A C 1
ATOM 3638 O O . PHE A 1 441 ? 3.921 -22.243 9.767 1.00 97.50 441 PHE A O 1
ATOM 3645 N N . ALA A 1 442 ? 5.053 -23.877 10.804 1.00 96.94 442 ALA A N 1
ATOM 3646 C CA . ALA A 1 442 ? 5.711 -24.379 9.598 1.00 96.94 442 ALA A CA 1
ATOM 3647 C C . ALA A 1 442 ? 4.705 -24.863 8.540 1.00 96.94 442 ALA A C 1
ATOM 3649 O O . ALA A 1 442 ? 4.891 -24.597 7.351 1.00 96.94 442 ALA A O 1
ATOM 3650 N N . MET A 1 443 ? 3.622 -25.523 8.965 1.00 95.12 443 MET A N 1
ATOM 3651 C CA . MET A 1 443 ? 2.543 -25.956 8.071 1.00 95.12 443 MET A CA 1
ATOM 3652 C C . MET A 1 443 ? 1.780 -24.772 7.478 1.00 95.12 443 MET A C 1
ATOM 3654 O O . MET A 1 443 ? 1.514 -24.756 6.277 1.00 95.12 443 MET A O 1
ATOM 3658 N N . VAL A 1 444 ? 1.489 -23.743 8.280 1.00 95.25 444 VAL A N 1
ATOM 3659 C CA . VAL A 1 444 ? 0.874 -22.502 7.777 1.00 95.25 444 VAL A CA 1
ATOM 3660 C C . VAL A 1 444 ? 1.792 -21.828 6.752 1.00 95.25 444 VAL A C 1
ATOM 3662 O O . VAL A 1 444 ? 1.341 -21.389 5.696 1.00 95.25 444 VAL A O 1
ATOM 3665 N N . CYS A 1 445 ? 3.098 -21.781 7.024 1.00 95.31 445 CYS A N 1
ATOM 3666 C CA . CYS A 1 445 ? 4.084 -21.219 6.102 1.00 95.31 445 CYS A CA 1
ATOM 3667 C C . CYS A 1 445 ? 4.181 -22.011 4.790 1.00 95.31 445 CYS A C 1
ATOM 3669 O O . CYS A 1 445 ? 4.360 -21.414 3.726 1.00 95.31 445 CYS A O 1
ATOM 3671 N N . PHE A 1 446 ? 4.051 -23.341 4.844 1.00 93.00 446 PHE A N 1
ATOM 3672 C CA . PHE A 1 446 ? 3.977 -24.180 3.648 1.00 93.00 446 PHE A CA 1
ATOM 3673 C C . PHE A 1 446 ? 2.783 -23.784 2.774 1.00 93.00 446 PHE A C 1
ATOM 3675 O O . PHE A 1 446 ? 2.951 -23.573 1.569 1.00 93.00 446 PHE A O 1
ATOM 3682 N N . GLU A 1 447 ? 1.599 -23.633 3.370 1.00 91.00 447 GLU A N 1
ATOM 3683 C CA . GLU A 1 447 ? 0.401 -23.216 2.640 1.00 91.00 447 GLU A CA 1
ATOM 3684 C C . GLU A 1 447 ? 0.564 -21.803 2.059 1.00 91.00 447 GLU A C 1
ATOM 3686 O O . GLU A 1 447 ? 0.314 -21.608 0.872 1.00 91.00 447 GLU A O 1
ATOM 3691 N N . LEU A 1 448 ? 1.100 -20.843 2.822 1.00 91.12 448 LEU A N 1
ATOM 3692 C CA . LEU A 1 448 ? 1.357 -19.476 2.340 1.00 91.12 448 LEU A CA 1
ATOM 3693 C C . LEU A 1 448 ? 2.286 -19.421 1.115 1.00 91.12 448 LEU A C 1
ATOM 3695 O O . LEU A 1 448 ? 2.062 -18.616 0.211 1.00 91.12 448 LEU A O 1
ATOM 3699 N N . ILE A 1 449 ? 3.330 -20.257 1.073 1.00 88.62 449 ILE A N 1
ATOM 3700 C CA . ILE A 1 449 ? 4.294 -20.284 -0.042 1.00 88.62 449 ILE A CA 1
ATOM 3701 C C . ILE A 1 449 ? 3.729 -21.005 -1.264 1.00 88.62 449 ILE A C 1
ATOM 3703 O O . ILE A 1 449 ? 3.997 -20.608 -2.400 1.00 88.62 449 ILE A O 1
ATOM 3707 N N . THR A 1 450 ? 3.014 -22.107 -1.048 1.00 86.19 450 THR A N 1
ATOM 3708 C CA . THR A 1 450 ? 2.586 -22.996 -2.138 1.00 86.19 450 THR A CA 1
ATOM 3709 C C . THR A 1 450 ? 1.189 -22.683 -2.661 1.00 86.19 450 THR A C 1
ATOM 3711 O O . THR A 1 450 ? 0.865 -23.087 -3.779 1.00 86.19 450 THR A O 1
ATOM 3714 N N . GLY A 1 451 ? 0.371 -21.982 -1.872 1.00 84.44 451 GLY A N 1
ATOM 3715 C CA . GLY A 1 451 ? -1.053 -21.780 -2.126 1.00 84.44 451 GLY A CA 1
ATOM 3716 C C . GLY A 1 451 ? -1.884 -23.064 -2.026 1.00 84.44 451 GLY A C 1
ATOM 3717 O O . GLY A 1 451 ? -3.040 -23.053 -2.439 1.00 84.44 451 GLY A O 1
ATOM 3718 N N . LYS A 1 452 ? -1.296 -24.168 -1.544 1.00 84.50 452 LYS A N 1
ATOM 3719 C CA . LYS A 1 452 ? -1.921 -25.492 -1.443 1.00 84.50 452 LYS A CA 1
ATOM 3720 C C . LYS A 1 452 ? -2.012 -25.932 0.008 1.00 84.50 452 LYS A C 1
ATOM 3722 O O . LYS A 1 452 ? -1.091 -25.692 0.793 1.00 84.50 452 LYS A O 1
ATOM 3727 N N . VAL A 1 453 ? -3.079 -26.650 0.335 1.00 87.00 453 VAL A N 1
ATOM 3728 C CA . VAL A 1 453 ? -3.222 -27.258 1.661 1.00 87.00 453 VAL A CA 1
ATOM 3729 C C . VAL A 1 453 ? -2.158 -28.362 1.811 1.00 87.00 453 VAL A C 1
ATOM 3731 O O . VAL A 1 453 ? -1.936 -29.127 0.864 1.00 87.00 453 VAL A O 1
ATOM 3734 N N . PRO A 1 454 ? -1.468 -28.477 2.963 1.00 88.12 454 PRO A N 1
ATOM 3735 C CA . PRO A 1 454 ? -0.522 -29.564 3.197 1.00 88.12 454 PRO A CA 1
ATOM 3736 C C . PRO A 1 454 ? -1.161 -30.933 2.927 1.00 88.12 454 PRO A C 1
ATOM 3738 O O . PRO A 1 454 ? -2.280 -31.195 3.360 1.00 88.12 454 PRO A O 1
ATOM 3741 N N . PHE A 1 455 ? -0.436 -31.807 2.223 1.00 86.00 455 PHE A N 1
ATOM 3742 C CA . PHE A 1 455 ? -0.863 -33.174 1.887 1.00 86.00 455 PHE A CA 1
ATOM 3743 C C . PHE A 1 455 ? -2.098 -33.301 0.966 1.00 86.00 455 PHE A C 1
ATOM 3745 O O . PHE A 1 455 ? -2.617 -34.404 0.813 1.00 86.00 455 PHE A O 1
ATOM 3752 N N . GLU A 1 456 ? -2.534 -32.233 0.285 1.00 76.62 456 GLU A N 1
ATOM 3753 C CA . GLU A 1 456 ? -3.708 -32.241 -0.616 1.00 76.62 456 GLU A CA 1
ATOM 3754 C C . GLU A 1 456 ? -3.661 -33.328 -1.713 1.00 76.62 456 GLU A C 1
ATOM 3756 O O . GLU A 1 456 ? -4.690 -33.889 -2.077 1.00 76.62 456 GLU A O 1
ATOM 3761 N N . GLU A 1 457 ? -2.470 -33.663 -2.220 1.00 68.12 457 GLU A N 1
ATOM 3762 C CA . GLU A 1 457 ? -2.279 -34.679 -3.273 1.00 68.12 457 GLU A CA 1
ATOM 3763 C C . GLU A 1 457 ? -2.221 -36.121 -2.732 1.00 68.12 457 GLU A C 1
ATOM 3765 O O . GLU A 1 457 ? -2.214 -37.077 -3.506 1.00 68.12 457 GLU A O 1
ATOM 3770 N N . SER A 1 458 ? -2.187 -36.305 -1.410 1.00 64.31 458 SER A N 1
ATOM 3771 C CA . SER A 1 458 ? -2.175 -37.632 -0.798 1.00 64.31 458 SER A CA 1
ATOM 3772 C C . SER A 1 458 ? -3.606 -38.152 -0.623 1.00 64.31 458 SER A C 1
ATOM 3774 O O . SER A 1 458 ? -4.456 -37.515 -0.009 1.00 64.31 458 SER A O 1
ATOM 3776 N N . HIS A 1 459 ? -3.897 -39.347 -1.138 1.00 62.59 459 HIS A N 1
ATOM 3777 C CA . HIS A 1 459 ? -5.222 -39.975 -1.007 1.00 62.59 459 HIS A CA 1
ATOM 3778 C C . HIS A 1 459 ? -5.512 -40.529 0.407 1.00 62.59 459 HIS A C 1
ATOM 3780 O O . HIS A 1 459 ? -6.473 -41.274 0.600 1.00 62.59 459 HIS A O 1
ATOM 3786 N N . LEU A 1 460 ? -4.665 -40.224 1.394 1.00 66.06 460 LEU A N 1
ATOM 3787 C CA . LEU A 1 460 ? -4.735 -40.759 2.753 1.00 66.06 460 LEU A CA 1
ATOM 3788 C C . LEU A 1 460 ? -5.407 -39.740 3.686 1.00 66.06 460 LEU A C 1
ATOM 3790 O O . LEU A 1 460 ? -5.051 -38.568 3.689 1.00 66.06 460 LEU A O 1
ATOM 3794 N N . GLN A 1 461 ? -6.363 -40.197 4.497 1.00 67.38 461 GLN A N 1
ATOM 3795 C CA . GLN A 1 461 ? -7.102 -39.380 5.473 1.00 67.38 461 GLN A CA 1
ATOM 3796 C C . GLN A 1 461 ? -7.082 -40.046 6.861 1.00 67.38 461 GLN A C 1
ATOM 3798 O O . GLN A 1 461 ? -6.781 -41.243 6.972 1.00 67.38 461 GLN A O 1
ATOM 3803 N N . GLY A 1 462 ? -7.385 -39.282 7.911 1.00 69.44 462 GLY A N 1
ATOM 3804 C CA . GLY A 1 462 ? -7.524 -39.758 9.288 1.00 69.44 462 GLY A CA 1
ATOM 3805 C C . GLY A 1 462 ? -6.257 -40.374 9.871 1.00 69.44 462 GLY A C 1
ATOM 3806 O O . GLY A 1 462 ? -5.135 -39.908 9.651 1.00 69.44 462 GLY A O 1
ATOM 3807 N N . ASP A 1 463 ? -6.436 -41.483 10.584 1.00 70.69 463 ASP A N 1
ATOM 3808 C CA . ASP A 1 463 ? -5.383 -42.185 11.329 1.00 70.69 463 ASP A CA 1
ATOM 3809 C C . ASP A 1 463 ? -4.193 -42.626 10.466 1.00 70.69 463 ASP A C 1
ATOM 3811 O O . ASP A 1 463 ? -3.061 -42.719 10.950 1.00 70.69 463 ASP A O 1
ATOM 3815 N N . LYS A 1 464 ? -4.423 -42.889 9.171 1.00 78.44 464 LYS A N 1
ATOM 3816 C CA . LYS A 1 464 ? -3.347 -43.230 8.228 1.00 78.44 464 LYS A CA 1
ATOM 3817 C C . LYS A 1 464 ? -2.415 -42.038 8.010 1.00 78.44 464 LYS A C 1
ATOM 3819 O O . LYS A 1 464 ? -1.201 -42.208 8.061 1.00 78.44 464 LYS A O 1
ATOM 3824 N N . MET A 1 465 ? -2.974 -40.839 7.845 1.00 82.06 465 MET A N 1
ATOM 3825 C CA . MET A 1 465 ? -2.197 -39.602 7.740 1.00 82.06 465 MET A CA 1
ATOM 3826 C C . MET A 1 465 ? -1.465 -39.298 9.054 1.00 82.06 465 MET A C 1
ATOM 3828 O O . MET A 1 465 ? -0.268 -39.012 9.046 1.00 82.06 465 MET A O 1
ATOM 3832 N N . ALA A 1 466 ? -2.143 -39.463 10.198 1.00 81.62 466 ALA A N 1
ATOM 3833 C CA . ALA A 1 466 ? -1.528 -39.296 11.518 1.00 81.62 466 ALA A CA 1
ATOM 3834 C C . ALA A 1 466 ? -0.303 -40.210 11.709 1.00 81.62 466 ALA A C 1
ATOM 3836 O O . ALA A 1 466 ? 0.717 -39.804 12.267 1.00 81.62 466 ALA A O 1
ATOM 3837 N N . ARG A 1 467 ? -0.377 -41.463 11.240 1.00 84.19 467 ARG A N 1
ATOM 3838 C CA . ARG A 1 467 ? 0.745 -42.413 11.282 1.00 84.19 467 ARG A CA 1
ATOM 3839 C C . ARG A 1 467 ? 1.906 -41.965 10.393 1.00 84.19 467 ARG A C 1
ATOM 3841 O O . ARG A 1 467 ? 3.048 -41.990 10.841 1.00 84.19 467 ARG A O 1
ATOM 3848 N N . ASN A 1 468 ? 1.622 -41.502 9.182 1.00 86.19 468 ASN A N 1
ATOM 3849 C CA . ASN A 1 468 ? 2.639 -41.041 8.239 1.00 86.19 468 ASN A CA 1
ATOM 3850 C C . ASN A 1 468 ? 3.408 -39.810 8.750 1.00 86.19 468 ASN A C 1
ATOM 3852 O O . ASN A 1 468 ? 4.644 -39.780 8.724 1.00 86.19 468 ASN A O 1
ATOM 3856 N N . ILE A 1 469 ? 2.698 -38.832 9.317 1.00 88.94 469 ILE A N 1
ATOM 3857 C CA . ILE A 1 469 ? 3.312 -37.652 9.942 1.00 88.94 469 ILE A CA 1
ATOM 3858 C C . ILE A 1 469 ? 4.257 -38.064 11.083 1.00 88.94 469 ILE A C 1
ATOM 3860 O O . ILE A 1 469 ? 5.382 -37.550 11.160 1.00 88.94 469 ILE A O 1
ATOM 3864 N N . ARG A 1 470 ? 3.840 -39.033 11.916 1.00 87.12 470 ARG A N 1
ATOM 3865 C CA . ARG A 1 470 ? 4.661 -39.619 12.994 1.00 87.12 470 ARG A CA 1
ATOM 3866 C C . ARG A 1 470 ? 5.914 -40.319 12.468 1.00 87.12 470 ARG A C 1
ATOM 3868 O O . ARG A 1 470 ? 6.976 -40.170 13.060 1.00 87.12 470 ARG A O 1
ATOM 3875 N N . THR A 1 471 ? 5.830 -41.003 11.325 1.00 88.62 471 THR A N 1
ATOM 3876 C CA . THR A 1 471 ? 7.005 -41.622 10.676 1.00 88.62 471 THR A CA 1
ATOM 3877 C C . THR A 1 471 ? 7.967 -40.618 10.030 1.00 88.62 471 THR A C 1
ATOM 3879 O O . THR A 1 471 ? 9.032 -41.008 9.561 1.00 88.62 471 THR A O 1
ATOM 3882 N N . GLY A 1 472 ? 7.630 -39.324 10.027 1.00 88.00 472 GLY A N 1
ATOM 3883 C CA . GLY A 1 472 ? 8.481 -38.268 9.480 1.00 88.00 472 GLY A CA 1
ATOM 3884 C C . GLY A 1 472 ? 8.117 -37.828 8.063 1.00 88.00 472 GLY A C 1
ATOM 3885 O O . GLY A 1 472 ? 8.868 -37.051 7.475 1.00 88.00 472 GLY A O 1
ATOM 3886 N N . GLU A 1 473 ? 6.979 -38.261 7.512 1.00 88.19 473 GLU A N 1
ATOM 3887 C CA . GLU A 1 473 ? 6.516 -37.773 6.211 1.00 88.19 473 GLU A CA 1
ATOM 3888 C C . GLU A 1 473 ? 6.179 -36.272 6.288 1.00 88.19 473 GLU A C 1
ATOM 3890 O O . GLU A 1 473 ? 5.608 -35.789 7.272 1.00 88.19 473 GLU A O 1
ATOM 3895 N N . ARG A 1 474 ? 6.577 -35.509 5.266 1.00 91.19 474 ARG A N 1
ATOM 3896 C CA . ARG A 1 474 ? 6.376 -34.055 5.161 1.00 91.19 474 ARG A CA 1
ATOM 3897 C C . ARG A 1 474 ? 5.964 -33.691 3.734 1.00 91.19 474 ARG A C 1
ATOM 3899 O O . ARG A 1 474 ? 6.395 -34.373 2.802 1.00 91.19 474 ARG A O 1
ATOM 3906 N N . PRO A 1 475 ? 5.186 -32.614 3.534 1.00 90.56 475 PRO A N 1
ATOM 3907 C CA . PRO A 1 475 ? 4.753 -32.228 2.202 1.00 90.56 475 PRO A CA 1
ATOM 3908 C C . PRO A 1 475 ? 5.929 -31.674 1.379 1.00 90.56 475 PRO A C 1
ATOM 3910 O O . PRO A 1 475 ? 6.867 -31.066 1.904 1.00 90.56 475 PRO A O 1
ATOM 3913 N N . LEU A 1 476 ? 5.892 -31.895 0.065 1.00 87.62 476 LEU A N 1
ATOM 3914 C CA . LEU A 1 476 ? 6.965 -31.499 -0.846 1.00 87.62 476 LEU A CA 1
ATOM 3915 C C . LEU A 1 476 ? 6.730 -30.093 -1.406 1.00 87.62 476 LEU A C 1
ATOM 3917 O O . LEU A 1 476 ? 5.637 -29.758 -1.858 1.00 87.62 476 LEU A O 1
ATOM 3921 N N . PHE A 1 477 ? 7.783 -29.274 -1.417 1.00 87.00 477 PHE A N 1
ATOM 3922 C CA . PHE A 1 477 ? 7.749 -27.962 -2.061 1.00 87.00 477 PHE A CA 1
ATOM 3923 C C . PHE A 1 477 ? 7.911 -28.091 -3.584 1.00 87.00 477 PHE A C 1
ATOM 3925 O O . PHE A 1 477 ? 8.747 -28.875 -4.041 1.00 87.00 477 PHE A O 1
ATOM 3932 N N . PRO A 1 478 ? 7.182 -27.295 -4.385 1.00 80.44 478 PRO A N 1
ATOM 3933 C CA . PRO A 1 478 ? 7.382 -27.250 -5.827 1.00 80.44 478 PRO A CA 1
ATOM 3934 C C . PRO A 1 478 ? 8.743 -26.603 -6.178 1.00 80.44 478 PRO A C 1
ATOM 3936 O O . PRO A 1 478 ? 9.219 -25.707 -5.484 1.00 80.44 478 PRO A O 1
ATOM 3939 N N . PHE A 1 479 ? 9.360 -27.020 -7.295 1.00 63.53 479 PHE A N 1
ATOM 3940 C CA . PHE A 1 479 ? 10.678 -26.539 -7.767 1.00 63.53 479 PHE A CA 1
ATOM 3941 C C . PHE A 1 479 ? 10.878 -24.998 -7.836 1.00 63.53 479 PHE A C 1
ATOM 3943 O O . PHE A 1 479 ? 12.010 -24.562 -7.638 1.00 63.53 479 PHE A O 1
ATOM 3950 N N . PRO A 1 480 ? 9.852 -24.141 -8.055 1.00 74.88 480 PRO A N 1
ATOM 3951 C CA . PRO A 1 480 ? 10.013 -22.679 -7.988 1.00 74.88 480 PRO A CA 1
ATOM 3952 C C . PRO A 1 480 ? 10.093 -22.059 -6.573 1.00 74.88 480 PRO A C 1
ATOM 3954 O O . PRO A 1 480 ? 10.154 -20.835 -6.468 1.00 74.88 480 PRO A O 1
ATOM 3957 N N . SER A 1 481 ? 10.058 -22.826 -5.476 1.00 81.19 481 SER A N 1
ATOM 3958 C CA . SER A 1 481 ? 10.042 -22.245 -4.120 1.00 81.19 481 SER A CA 1
ATOM 3959 C C . SER A 1 481 ? 11.401 -21.651 -3.679 1.00 81.19 481 SER A C 1
ATOM 3961 O O . SER A 1 481 ? 12.442 -22.283 -3.885 1.00 81.19 481 SER A O 1
ATOM 3963 N N . PRO A 1 482 ? 11.429 -20.479 -3.003 1.00 83.56 482 PRO A N 1
ATOM 3964 C CA . PRO A 1 482 ? 12.675 -19.855 -2.548 1.00 83.56 482 PRO A CA 1
ATOM 3965 C C . PRO A 1 482 ? 13.446 -20.721 -1.540 1.00 83.56 482 PRO A C 1
ATOM 3967 O O . PRO A 1 482 ? 12.945 -21.026 -0.456 1.00 83.56 482 PRO A O 1
ATOM 3970 N N . LYS A 1 483 ? 14.696 -21.083 -1.868 1.00 84.62 483 LYS A N 1
ATOM 3971 C CA . LYS A 1 483 ? 15.516 -22.020 -1.070 1.00 84.62 483 LYS A CA 1
ATOM 3972 C C . LYS A 1 483 ? 15.695 -21.596 0.393 1.00 84.62 483 LYS A C 1
ATOM 3974 O O . LYS A 1 483 ? 15.653 -22.452 1.270 1.00 84.62 483 LYS A O 1
ATOM 3979 N N . TYR A 1 484 ? 15.863 -20.300 0.660 1.00 85.00 484 TYR A N 1
ATOM 3980 C CA . TYR A 1 484 ? 16.062 -19.774 2.017 1.00 85.00 484 TYR A CA 1
ATOM 3981 C C . TYR A 1 484 ? 14.809 -19.933 2.901 1.00 85.00 484 TYR A C 1
ATOM 3983 O O . TYR A 1 484 ? 14.930 -20.322 4.060 1.00 85.00 484 TYR A O 1
ATOM 3991 N N . LEU A 1 485 ? 13.600 -19.740 2.352 1.00 89.38 485 LEU A N 1
ATOM 3992 C CA . LEU A 1 485 ? 12.349 -20.006 3.083 1.00 89.38 485 LEU A CA 1
ATOM 3993 C C . LEU A 1 485 ? 12.122 -21.503 3.278 1.00 89.38 485 LEU A C 1
ATOM 3995 O O . LEU A 1 485 ? 11.718 -21.933 4.356 1.00 89.38 485 LEU A O 1
ATOM 3999 N N . VAL A 1 486 ? 12.420 -22.303 2.251 1.00 90.31 486 VAL A N 1
ATOM 4000 C CA . VAL A 1 486 ? 12.317 -23.764 2.335 1.00 90.31 486 VAL A CA 1
ATOM 4001 C C . VAL A 1 486 ? 13.268 -24.316 3.401 1.00 90.31 486 VAL A C 1
ATOM 4003 O O . VAL A 1 486 ? 12.865 -25.210 4.139 1.00 90.31 486 VAL A O 1
ATOM 4006 N N . SER A 1 487 ? 14.495 -23.789 3.518 1.00 90.50 487 SER A N 1
ATOM 4007 C CA . SER A 1 487 ? 15.444 -24.184 4.573 1.00 90.50 487 SER A CA 1
ATOM 4008 C C . SER A 1 487 ? 14.866 -23.909 5.963 1.00 90.50 487 SER A C 1
ATOM 4010 O O . SER A 1 487 ? 14.774 -24.830 6.776 1.00 90.50 487 SER A O 1
ATOM 4012 N N . LEU A 1 488 ? 14.367 -22.687 6.200 1.00 92.94 488 LEU A N 1
ATOM 4013 C CA . LEU A 1 488 ? 13.754 -22.294 7.473 1.00 92.94 488 LEU A CA 1
ATOM 4014 C C . LEU A 1 488 ? 12.570 -23.198 7.845 1.00 92.94 488 LEU A C 1
ATOM 4016 O O . LEU A 1 488 ? 12.565 -23.792 8.923 1.00 92.94 488 LEU A O 1
ATOM 4020 N N . ILE A 1 489 ? 11.601 -23.367 6.939 1.00 94.38 489 ILE A N 1
ATOM 4021 C CA . ILE A 1 489 ? 10.413 -24.200 7.195 1.00 94.38 489 ILE A CA 1
ATOM 4022 C C . ILE A 1 489 ? 10.820 -25.649 7.448 1.00 94.38 489 ILE A C 1
ATOM 4024 O O . ILE A 1 489 ? 10.294 -26.288 8.362 1.00 94.38 489 ILE A O 1
ATOM 4028 N N . LYS A 1 490 ? 11.819 -26.151 6.706 1.00 93.44 490 LYS A N 1
ATOM 4029 C CA . LYS A 1 490 ? 12.336 -27.503 6.914 1.00 93.44 490 LYS A CA 1
ATOM 4030 C C . LYS A 1 490 ? 12.911 -27.734 8.306 1.00 93.44 490 LYS A C 1
ATOM 4032 O O . LYS A 1 490 ? 12.904 -28.872 8.775 1.00 93.44 490 LYS A O 1
ATOM 4037 N N . ARG A 1 491 ? 13.396 -26.687 8.972 1.00 93.69 491 ARG A N 1
ATOM 4038 C CA . ARG A 1 491 ? 13.855 -26.768 10.366 1.00 93.69 491 ARG A CA 1
ATOM 4039 C C . ARG A 1 491 ? 12.712 -26.609 11.360 1.00 93.69 491 ARG A C 1
ATOM 4041 O O . ARG A 1 491 ? 12.685 -27.332 12.350 1.00 93.69 491 ARG A O 1
ATOM 4048 N N . CYS A 1 492 ? 11.730 -25.758 11.072 1.00 95.75 492 CYS A N 1
ATOM 4049 C CA . CYS A 1 492 ? 10.552 -25.586 11.926 1.00 95.75 492 CYS A CA 1
ATOM 4050 C C . CYS A 1 492 ? 9.707 -26.866 12.069 1.00 95.75 492 CYS A C 1
ATOM 4052 O O . CYS A 1 492 ? 9.160 -27.100 13.140 1.00 95.75 492 CYS A O 1
ATOM 4054 N N . TRP A 1 493 ? 9.634 -27.729 11.049 1.00 94.81 493 TRP A N 1
ATOM 4055 C CA . TRP A 1 493 ? 8.847 -28.975 11.104 1.00 94.81 493 TRP A CA 1
ATOM 4056 C C . TRP A 1 493 ? 9.670 -30.258 11.339 1.00 94.81 493 TRP A C 1
ATOM 4058 O O . TRP A 1 493 ? 9.244 -31.360 10.966 1.00 94.81 493 TRP A O 1
ATOM 4068 N N . HIS A 1 494 ? 10.883 -30.128 11.887 1.00 94.94 494 HIS A N 1
ATOM 4069 C CA . HIS A 1 494 ? 11.752 -31.270 12.183 1.00 94.94 494 HIS A CA 1
ATOM 4070 C C . HIS A 1 494 ? 11.044 -32.278 13.109 1.00 94.94 494 HIS A C 1
ATOM 4072 O O . HIS A 1 494 ? 10.264 -31.874 13.970 1.00 94.94 494 HIS A O 1
ATOM 4078 N N . SER A 1 495 ? 11.271 -33.586 12.934 1.00 91.50 495 SER A N 1
ATOM 4079 C CA . SER A 1 495 ? 10.595 -34.612 13.750 1.00 91.50 495 SER A CA 1
ATOM 4080 C C . SER A 1 495 ? 10.895 -34.433 15.235 1.00 91.50 495 SER A C 1
ATOM 4082 O O . SER A 1 495 ? 9.974 -34.375 16.039 1.00 91.50 495 SER A O 1
ATOM 4084 N N . GLU A 1 496 ? 12.169 -34.231 15.565 1.00 91.31 496 GLU A N 1
ATOM 4085 C CA . GLU A 1 496 ? 12.624 -33.963 16.927 1.00 91.31 496 GLU A CA 1
ATOM 4086 C C . GLU A 1 496 ? 12.256 -32.529 17.378 1.00 91.31 496 GLU A C 1
ATOM 4088 O O . GLU A 1 496 ? 12.726 -31.578 16.738 1.00 91.31 496 GLU A O 1
ATOM 4093 N N . PRO A 1 497 ? 11.472 -32.337 18.462 1.00 92.81 497 PRO A N 1
ATOM 4094 C CA . PRO A 1 497 ? 11.039 -31.011 18.921 1.00 92.81 497 PRO A CA 1
ATOM 4095 C C . PRO A 1 497 ? 12.192 -30.093 19.340 1.00 92.81 497 PRO A C 1
ATOM 4097 O O . PRO A 1 497 ? 12.156 -28.892 19.070 1.00 92.81 497 PRO A O 1
ATOM 4100 N N . SER A 1 498 ? 13.242 -30.650 19.953 1.00 91.38 498 SER A N 1
ATOM 4101 C CA . SER A 1 498 ? 14.403 -29.887 20.441 1.00 91.38 498 SER A CA 1
ATOM 4102 C C . SER A 1 498 ? 15.215 -29.226 19.319 1.00 91.38 498 SER A C 1
ATOM 4104 O O . SER A 1 498 ? 15.818 -28.177 19.534 1.00 91.38 498 SER A O 1
ATOM 4106 N N . GLN A 1 499 ? 15.178 -29.786 18.105 1.00 92.56 499 GLN A N 1
ATOM 4107 C CA . GLN A 1 499 ? 15.875 -29.234 16.938 1.00 92.56 499 GLN A CA 1
ATOM 4108 C C . GLN A 1 499 ? 15.109 -28.102 16.243 1.00 92.56 499 GLN A C 1
ATOM 4110 O O . GLN A 1 499 ? 15.661 -27.429 15.370 1.00 92.56 499 GLN A O 1
ATOM 4115 N N . ARG A 1 500 ? 13.839 -27.879 16.599 1.00 94.06 500 ARG A N 1
ATOM 4116 C CA . ARG A 1 500 ? 13.044 -26.789 16.026 1.00 94.06 500 ARG A CA 1
ATOM 4117 C C . ARG A 1 500 ? 13.490 -25.456 16.649 1.00 94.06 500 ARG A C 1
ATOM 4119 O O . ARG A 1 500 ? 13.672 -25.393 17.868 1.00 94.06 500 ARG A O 1
ATOM 4126 N N . PRO A 1 501 ? 13.642 -24.372 15.871 1.00 94.38 501 PRO A N 1
ATOM 4127 C CA . PRO A 1 501 ? 13.996 -23.056 16.410 1.00 94.38 501 PRO A CA 1
ATOM 4128 C C . PRO A 1 501 ? 12.915 -22.490 17.344 1.00 94.38 501 PRO A C 1
ATOM 4130 O O . PRO A 1 501 ? 11.779 -22.959 17.354 1.00 94.38 501 PRO A O 1
ATOM 4133 N N . THR A 1 502 ? 13.262 -21.494 18.162 1.00 94.19 502 THR A N 1
ATOM 4134 C CA . THR A 1 502 ? 12.272 -20.693 18.909 1.00 94.19 502 THR A CA 1
ATOM 4135 C C . THR A 1 502 ? 11.668 -19.616 18.007 1.00 94.19 502 THR A C 1
ATOM 4137 O O . THR A 1 502 ? 12.260 -19.258 16.985 1.00 94.19 502 THR A O 1
ATOM 4140 N N . PHE A 1 503 ? 10.511 -19.059 18.383 1.00 94.94 503 PHE A N 1
ATOM 4141 C CA . PHE A 1 503 ? 9.924 -17.951 17.626 1.00 94.94 503 PHE A CA 1
ATOM 4142 C C . PHE A 1 503 ? 10.823 -16.711 17.592 1.00 94.94 503 PHE A C 1
ATOM 4144 O O . PHE A 1 503 ? 10.931 -16.111 16.530 1.00 94.94 503 PHE A O 1
ATOM 4151 N N . SER A 1 504 ? 11.583 -16.410 18.651 1.00 92.56 504 SER A N 1
ATOM 4152 C CA . SER A 1 504 ? 12.578 -15.324 18.641 1.00 92.56 504 SER A CA 1
ATOM 4153 C C . SER A 1 504 ? 13.629 -15.499 17.537 1.00 92.56 504 SER A C 1
ATOM 4155 O O . SER A 1 504 ? 13.891 -14.578 16.757 1.00 92.56 504 SER A O 1
ATOM 4157 N N . SER A 1 505 ? 14.172 -16.715 17.387 1.00 93.62 505 SER A N 1
ATOM 4158 C CA . SER A 1 505 ? 15.096 -17.045 16.292 1.00 93.62 505 SER A CA 1
ATOM 4159 C C . SER A 1 505 ? 14.437 -16.904 14.922 1.00 93.62 505 SER A C 1
ATOM 4161 O O . SER A 1 505 ? 15.022 -16.325 14.005 1.00 93.62 505 SER A O 1
ATOM 4163 N N . ILE A 1 506 ? 13.199 -17.385 14.780 1.00 95.44 506 ILE A N 1
ATOM 4164 C CA . ILE A 1 506 ? 12.426 -17.262 13.537 1.00 95.44 506 ILE A CA 1
ATOM 4165 C C . ILE A 1 506 ? 12.191 -15.781 13.192 1.00 95.44 506 ILE A C 1
ATOM 4167 O O . ILE A 1 506 ? 12.408 -15.385 12.047 1.00 95.44 506 ILE A O 1
ATOM 4171 N N . CYS A 1 507 ? 11.817 -14.945 14.164 1.00 95.12 507 CYS A N 1
ATOM 4172 C CA . CYS A 1 507 ? 11.599 -13.509 13.996 1.00 95.12 507 CYS A CA 1
ATOM 4173 C C . CYS A 1 507 ? 12.854 -12.798 13.475 1.00 95.12 507 CYS A C 1
ATOM 4175 O O . CYS A 1 507 ? 12.760 -12.024 12.519 1.00 95.12 507 CYS A O 1
ATOM 4177 N N . ARG A 1 508 ? 14.032 -13.053 14.063 1.00 93.75 508 ARG A N 1
ATOM 4178 C CA . ARG A 1 508 ? 15.303 -12.461 13.600 1.00 93.75 508 ARG A CA 1
ATOM 4179 C C . ARG A 1 508 ? 15.651 -12.887 12.177 1.00 93.75 508 ARG A C 1
ATOM 4181 O O . ARG A 1 508 ? 15.948 -12.032 11.340 1.00 93.75 508 ARG A O 1
ATOM 4188 N N . ILE A 1 509 ? 15.537 -14.182 11.881 1.00 94.56 509 ILE A N 1
ATOM 4189 C CA . ILE A 1 509 ? 15.801 -14.730 10.545 1.00 94.56 509 ILE A CA 1
ATOM 4190 C C . ILE A 1 509 ? 14.867 -14.102 9.505 1.00 94.56 509 ILE A C 1
ATOM 4192 O O . ILE A 1 509 ? 15.334 -13.620 8.473 1.00 94.56 509 ILE A O 1
ATOM 4196 N N . LEU A 1 510 ? 13.559 -14.051 9.771 1.00 95.19 510 LEU A N 1
ATOM 4197 C CA . LEU A 1 510 ? 12.586 -13.466 8.845 1.00 95.19 510 LEU A CA 1
ATOM 4198 C C . LEU A 1 510 ? 12.827 -11.967 8.627 1.00 95.19 510 LEU A C 1
ATOM 4200 O O . LEU A 1 510 ? 12.739 -11.508 7.488 1.00 95.19 510 LEU A O 1
ATOM 4204 N N . ARG A 1 511 ? 13.196 -11.211 9.672 1.00 95.25 511 ARG A N 1
ATOM 4205 C CA . ARG A 1 511 ? 13.589 -9.795 9.546 1.00 95.25 511 ARG A CA 1
ATOM 4206 C C . ARG A 1 511 ? 14.817 -9.620 8.654 1.00 95.25 511 ARG A C 1
ATOM 4208 O O . ARG A 1 511 ? 14.831 -8.723 7.813 1.00 95.25 511 ARG A O 1
ATOM 4215 N N . TYR A 1 512 ? 15.816 -10.492 8.776 1.00 93.62 512 TYR A N 1
ATOM 4216 C CA . TYR A 1 512 ? 16.996 -10.451 7.912 1.00 93.62 512 TYR A CA 1
ATOM 4217 C C . TYR A 1 512 ? 16.678 -10.815 6.457 1.00 93.62 512 TYR A C 1
ATOM 4219 O O . TYR A 1 512 ? 17.099 -10.100 5.549 1.00 93.62 512 TYR A O 1
ATOM 4227 N N . ILE A 1 513 ? 15.884 -11.863 6.216 1.00 91.50 513 ILE A N 1
ATOM 4228 C CA . ILE A 1 513 ? 15.435 -12.223 4.860 1.00 91.50 513 ILE A CA 1
ATOM 4229 C C . ILE A 1 513 ? 14.651 -11.057 4.241 1.00 91.50 513 ILE A C 1
ATOM 4231 O O . ILE A 1 513 ? 14.863 -10.705 3.081 1.00 91.50 513 ILE A O 1
ATOM 4235 N N . LYS A 1 514 ? 13.782 -10.415 5.027 1.00 91.44 514 LYS A N 1
ATOM 4236 C CA . LYS A 1 514 ? 13.034 -9.227 4.613 1.00 91.44 514 LYS A CA 1
ATOM 4237 C C . LYS A 1 514 ? 13.979 -8.086 4.218 1.00 91.44 514 LYS A C 1
ATOM 4239 O O . LYS A 1 514 ? 13.838 -7.559 3.119 1.00 91.44 514 LYS A O 1
ATOM 4244 N N . LYS A 1 515 ? 14.987 -7.764 5.039 1.00 92.19 515 LYS A N 1
ATOM 4245 C CA . LYS A 1 515 ? 16.043 -6.788 4.707 1.00 92.19 515 LYS A CA 1
ATOM 4246 C C . LYS A 1 515 ? 16.753 -7.148 3.393 1.00 92.19 515 LYS A C 1
ATOM 4248 O O . LYS A 1 515 ? 16.894 -6.292 2.524 1.00 92.19 515 LYS A O 1
ATOM 4253 N N . PHE A 1 516 ? 17.162 -8.406 3.230 1.00 89.25 516 PHE A N 1
ATOM 4254 C CA . PHE A 1 516 ? 17.876 -8.889 2.045 1.00 89.25 516 PHE A CA 1
ATOM 4255 C C . PHE A 1 516 ? 17.077 -8.681 0.749 1.00 89.25 516 PHE A C 1
ATOM 4257 O O . PHE A 1 516 ? 17.627 -8.181 -0.232 1.00 89.25 516 PHE A O 1
ATOM 4264 N N . LEU A 1 517 ? 15.776 -8.989 0.755 1.00 87.81 517 LEU A N 1
ATOM 4265 C CA . LEU A 1 517 ? 14.901 -8.785 -0.407 1.00 87.81 517 LEU A CA 1
ATOM 4266 C C . LEU A 1 517 ? 14.698 -7.312 -0.759 1.00 87.81 517 LEU A C 1
ATOM 4268 O O . LEU A 1 517 ? 14.567 -6.965 -1.929 1.00 87.81 517 LEU A O 1
ATOM 4272 N N . VAL A 1 518 ? 14.668 -6.444 0.249 1.00 89.12 518 VAL A N 1
ATOM 4273 C CA . VAL A 1 518 ? 14.493 -5.000 0.054 1.00 89.12 518 VAL A CA 1
ATOM 4274 C C . VAL A 1 518 ? 15.731 -4.374 -0.581 1.00 89.12 518 VAL A C 1
ATOM 4276 O O . VAL A 1 518 ? 15.596 -3.505 -1.438 1.00 89.12 518 VAL A O 1
ATOM 4279 N N . VAL A 1 519 ? 16.925 -4.837 -0.201 1.00 87.12 519 VAL A N 1
ATOM 4280 C CA . VAL A 1 519 ? 18.195 -4.401 -0.805 1.00 87.12 519 VAL A CA 1
ATOM 4281 C C . VAL A 1 519 ? 18.360 -4.950 -2.233 1.00 87.12 519 VAL A C 1
ATOM 4283 O O . VAL A 1 519 ? 18.991 -4.298 -3.059 1.00 87.12 519 VAL A O 1
ATOM 4286 N N . ASN A 1 520 ? 17.760 -6.104 -2.555 1.00 83.06 520 ASN A N 1
ATOM 4287 C CA . ASN A 1 520 ? 17.940 -6.802 -3.835 1.00 83.06 520 ASN A CA 1
ATOM 4288 C C . ASN A 1 520 ? 16.603 -7.044 -4.583 1.00 83.06 520 ASN A C 1
ATOM 4290 O O . ASN A 1 520 ? 16.141 -8.186 -4.673 1.00 83.06 520 ASN A O 1
ATOM 4294 N N . PRO A 1 521 ? 15.970 -6.002 -5.159 1.00 71.62 521 PRO A N 1
ATOM 4295 C CA . PRO A 1 521 ? 14.627 -6.095 -5.748 1.00 71.62 521 PRO A CA 1
ATOM 4296 C C . PRO A 1 521 ? 14.521 -7.002 -6.988 1.00 71.62 521 PRO A C 1
ATOM 4298 O O . PRO A 1 521 ? 13.486 -7.642 -7.185 1.00 71.62 521 PRO A O 1
ATOM 4301 N N . ASP A 1 522 ? 15.581 -7.113 -7.802 1.00 62.81 522 ASP A N 1
ATOM 4302 C CA . ASP A 1 522 ? 15.592 -7.917 -9.042 1.00 62.81 522 ASP A CA 1
ATOM 4303 C C . ASP A 1 522 ? 15.452 -9.437 -8.783 1.00 62.81 522 ASP A C 1
ATOM 4305 O O . ASP A 1 522 ? 15.169 -10.216 -9.694 1.00 62.81 522 ASP A O 1
ATOM 4309 N N . GLN A 1 523 ? 15.576 -9.870 -7.524 1.00 55.28 523 GLN A N 1
ATOM 4310 C CA . GLN A 1 523 ? 15.423 -11.263 -7.086 1.00 55.28 523 GLN A CA 1
ATOM 4311 C C . GLN A 1 523 ? 13.959 -11.663 -6.810 1.00 55.28 523 GLN A C 1
ATOM 4313 O O . GLN A 1 523 ? 13.684 -12.810 -6.453 1.00 55.28 523 GLN A O 1
ATOM 4318 N N . GLY A 1 524 ? 13.002 -10.738 -6.974 1.00 46.47 524 GLY A N 1
ATOM 4319 C CA . GLY A 1 524 ? 11.561 -11.011 -6.872 1.00 46.47 524 GLY A CA 1
ATOM 4320 C C . GLY A 1 524 ? 11.002 -11.877 -8.011 1.00 46.47 524 GLY A C 1
ATOM 4321 O O . GLY A 1 524 ? 9.893 -12.405 -7.899 1.00 46.47 524 GLY A O 1
ATOM 4322 N N . HIS A 1 525 ? 11.771 -12.067 -9.089 1.00 46.53 525 HIS A N 1
ATOM 4323 C CA . HIS A 1 525 ? 11.516 -13.084 -10.104 1.00 46.53 525 HIS A CA 1
ATOM 4324 C C . HIS A 1 525 ? 12.185 -14.406 -9.703 1.00 46.53 525 HIS A C 1
ATOM 4326 O O . HIS A 1 525 ? 13.327 -14.436 -9.270 1.00 46.53 525 HIS A O 1
ATOM 4332 N N . ILE A 1 526 ? 11.475 -15.519 -9.899 1.00 46.25 526 ILE A N 1
ATOM 4333 C CA . ILE A 1 526 ? 11.811 -16.898 -9.477 1.00 46.25 526 ILE A CA 1
ATOM 4334 C C . ILE A 1 526 ? 13.157 -17.438 -10.054 1.00 46.25 526 ILE A C 1
ATOM 4336 O O . ILE A 1 526 ? 13.525 -18.585 -9.817 1.00 46.25 526 ILE A O 1
ATOM 4340 N N . GLN A 1 527 ? 13.940 -16.638 -10.787 1.00 40.06 527 GLN A N 1
ATOM 4341 C CA . GLN A 1 527 ? 15.310 -16.973 -11.193 1.00 40.06 527 GLN A CA 1
ATOM 4342 C C . GLN A 1 527 ? 16.316 -16.473 -10.140 1.00 40.06 527 GLN A C 1
ATOM 4344 O O . GLN A 1 527 ? 16.606 -15.291 -10.009 1.00 40.06 527 GLN A O 1
ATOM 4349 N N . ILE A 1 528 ? 16.786 -17.437 -9.350 1.00 45.88 528 ILE A N 1
ATOM 4350 C CA . ILE A 1 528 ? 17.353 -17.307 -8.005 1.00 45.88 528 ILE A CA 1
ATOM 4351 C C . ILE A 1 528 ? 18.842 -16.918 -8.021 1.00 45.88 528 ILE A C 1
ATOM 4353 O O . ILE A 1 528 ? 19.676 -17.714 -8.450 1.00 45.88 528 ILE A O 1
ATOM 4357 N N . GLN A 1 529 ? 19.193 -15.786 -7.404 1.00 50.47 529 GLN A N 1
ATOM 4358 C CA . GLN A 1 529 ? 20.413 -15.693 -6.591 1.00 50.47 529 GLN A CA 1
ATOM 4359 C C . GLN A 1 529 ? 19.993 -15.848 -5.123 1.00 50.47 529 GLN A C 1
ATOM 4361 O O . GLN A 1 529 ? 19.178 -15.084 -4.614 1.00 50.47 529 GLN A O 1
ATOM 4366 N N . THR A 1 530 ? 20.461 -16.904 -4.458 1.00 60.19 530 THR A N 1
ATOM 4367 C CA . THR A 1 530 ? 20.217 -17.131 -3.027 1.00 60.19 530 THR A CA 1
ATOM 4368 C C . THR A 1 530 ? 21.096 -16.209 -2.182 1.00 60.19 530 THR A C 1
ATOM 4370 O O . THR A 1 530 ? 22.198 -15.889 -2.631 1.00 60.19 530 THR A O 1
ATOM 4373 N N . PRO A 1 531 ? 20.691 -15.864 -0.939 1.00 64.56 531 PRO A N 1
ATOM 4374 C CA . PRO A 1 531 ? 21.648 -15.396 0.059 1.00 64.56 531 PRO A CA 1
ATOM 4375 C C . PRO A 1 531 ? 22.864 -16.328 0.056 1.00 64.56 531 PRO A C 1
ATOM 4377 O O . PRO A 1 531 ? 22.706 -17.551 -0.001 1.00 64.56 531 PRO A O 1
ATOM 4380 N N . LEU A 1 532 ? 24.069 -15.757 0.062 1.00 63.59 532 LEU A N 1
ATOM 4381 C CA . LEU A 1 532 ? 25.318 -16.520 -0.067 1.00 63.59 532 LEU A CA 1
ATOM 4382 C C . LEU A 1 532 ? 25.554 -17.457 1.130 1.00 63.59 532 LEU A C 1
ATOM 4384 O O . LEU A 1 532 ? 26.323 -18.410 1.035 1.00 63.59 532 LEU A O 1
ATOM 4388 N N . VAL A 1 533 ? 24.870 -17.199 2.249 1.00 75.12 533 VAL A N 1
ATOM 4389 C CA . VAL A 1 533 ? 24.952 -17.956 3.497 1.00 75.12 533 VAL A CA 1
ATOM 4390 C C . VAL A 1 533 ? 23.550 -18.380 3.939 1.00 75.12 533 VAL A C 1
ATOM 4392 O O . VAL A 1 533 ? 22.615 -17.583 3.873 1.00 75.12 533 VAL A O 1
ATOM 4395 N N . ASP A 1 534 ? 23.400 -19.619 4.423 1.00 82.25 534 ASP A N 1
ATOM 4396 C CA . ASP A 1 534 ? 22.152 -20.066 5.052 1.00 82.25 534 ASP A CA 1
ATOM 4397 C C . ASP A 1 534 ? 21.857 -19.209 6.295 1.00 82.25 534 ASP A C 1
ATOM 4399 O O . ASP A 1 534 ? 22.700 -19.067 7.184 1.00 82.25 534 ASP A O 1
ATOM 4403 N N . CYS A 1 535 ? 20.656 -18.634 6.372 1.00 86.00 535 CYS A N 1
ATOM 4404 C CA . CYS A 1 535 ? 20.250 -17.784 7.487 1.00 86.00 535 CYS A CA 1
ATOM 4405 C C . CYS A 1 535 ? 20.304 -18.523 8.833 1.00 86.00 535 CYS A C 1
ATOM 4407 O O . CYS A 1 535 ? 20.529 -17.892 9.865 1.00 86.00 535 CYS A O 1
ATOM 4409 N N . TRP A 1 536 ? 20.141 -19.850 8.830 1.00 86.44 536 TRP A N 1
ATOM 4410 C CA . TRP A 1 536 ? 20.271 -20.649 10.048 1.00 86.44 536 TRP A CA 1
ATOM 4411 C C . TRP A 1 536 ? 21.700 -20.659 10.604 1.00 86.44 536 TRP A C 1
ATOM 4413 O O . TRP A 1 536 ? 21.889 -20.561 11.815 1.00 86.44 536 TRP A O 1
ATOM 4423 N N . ASP A 1 537 ? 22.714 -20.711 9.738 1.00 87.50 537 ASP A N 1
ATOM 4424 C CA . ASP A 1 537 ? 24.112 -20.650 10.172 1.00 87.50 537 ASP A CA 1
ATOM 4425 C C . ASP A 1 537 ? 24.436 -19.314 10.845 1.00 87.50 537 ASP A C 1
ATOM 4427 O O . ASP A 1 537 ? 25.223 -19.271 11.794 1.00 87.50 537 ASP A O 1
ATOM 4431 N N . LEU A 1 538 ? 23.861 -18.220 10.331 1.00 89.81 538 LEU A N 1
ATOM 4432 C CA . LEU A 1 538 ? 24.020 -16.885 10.908 1.00 89.81 538 LEU A CA 1
ATOM 4433 C C . LEU A 1 538 ? 23.386 -16.829 12.301 1.00 89.81 538 LEU A C 1
ATOM 4435 O O . LEU A 1 538 ? 24.036 -16.396 13.252 1.00 89.81 538 LEU A O 1
ATOM 4439 N N . GLU A 1 539 ? 22.164 -17.346 12.446 1.00 91.44 539 GLU A N 1
ATOM 4440 C CA . GLU A 1 539 ? 21.479 -17.395 13.740 1.00 91.44 539 GLU A CA 1
ATOM 4441 C C . GLU A 1 539 ? 22.215 -18.281 14.754 1.00 91.44 539 GLU A C 1
ATOM 4443 O O . GLU A 1 539 ? 22.400 -17.880 15.899 1.00 91.44 539 GLU A O 1
ATOM 4448 N N . ALA A 1 540 ? 22.717 -19.450 14.352 1.00 89.38 540 ALA A N 1
ATOM 4449 C CA . ALA A 1 540 ? 23.467 -20.327 15.253 1.00 89.38 540 ALA A CA 1
ATOM 4450 C C . ALA A 1 540 ? 24.733 -19.651 15.818 1.00 89.38 540 ALA A C 1
ATOM 4452 O O . ALA A 1 540 ? 25.106 -19.879 16.972 1.00 89.38 540 ALA A O 1
ATOM 4453 N N . ARG A 1 541 ? 25.397 -18.801 15.023 1.00 88.62 541 ARG A N 1
ATOM 4454 C CA . ARG A 1 541 ? 26.551 -18.004 15.473 1.00 88.62 541 ARG A CA 1
ATOM 4455 C C . ARG A 1 541 ? 26.140 -16.871 16.398 1.00 88.62 541 ARG A C 1
ATOM 4457 O O . ARG A 1 541 ? 26.794 -16.674 17.421 1.00 88.62 541 ARG A O 1
ATOM 4464 N N . PHE A 1 542 ? 25.063 -16.169 16.054 1.00 89.88 542 PHE A N 1
ATOM 4465 C CA . PHE A 1 542 ? 24.493 -15.127 16.898 1.00 89.88 542 PHE A CA 1
ATOM 4466 C C . PHE A 1 542 ? 24.155 -15.686 18.287 1.00 89.88 542 PHE A C 1
ATOM 4468 O O . PHE A 1 542 ? 24.641 -15.171 19.293 1.00 89.88 542 PHE A O 1
ATOM 4475 N N . LEU A 1 543 ? 23.437 -16.812 18.342 1.00 89.38 543 LEU A N 1
ATOM 4476 C CA . LEU A 1 543 ? 23.092 -17.481 19.596 1.00 89.38 543 LEU A CA 1
ATOM 4477 C C . LEU A 1 543 ? 24.340 -17.925 20.373 1.00 89.38 543 LEU A C 1
ATOM 4479 O O . LEU A 1 543 ? 24.449 -17.682 21.570 1.00 89.38 543 LEU A O 1
ATOM 4483 N N . ARG A 1 544 ? 25.342 -18.510 19.704 1.00 87.31 544 ARG A N 1
ATOM 4484 C CA . ARG A 1 544 ? 26.591 -18.918 20.372 1.00 87.31 544 ARG A CA 1
ATOM 4485 C C . ARG A 1 544 ? 27.308 -17.746 21.050 1.00 87.31 544 ARG A C 1
ATOM 4487 O O . ARG A 1 544 ? 27.937 -17.950 22.084 1.00 87.31 544 ARG A O 1
ATOM 4494 N N . LYS A 1 545 ? 27.255 -16.551 20.456 1.00 85.50 545 LYS A N 1
ATOM 4495 C CA . LYS A 1 545 ? 27.971 -15.371 20.955 1.00 85.50 545 LYS A CA 1
ATOM 4496 C C . LYS A 1 545 ? 27.193 -14.613 22.032 1.00 85.50 545 LYS A C 1
ATOM 4498 O O . LYS A 1 545 ? 27.810 -14.131 22.974 1.00 85.50 545 LYS A O 1
ATOM 4503 N N . PHE A 1 546 ? 25.873 -14.505 21.895 1.00 83.38 546 PHE A N 1
ATOM 4504 C CA . PHE A 1 546 ? 25.061 -13.605 22.721 1.00 83.38 546 PHE A CA 1
ATOM 4505 C C . PHE A 1 546 ? 24.077 -14.317 23.661 1.00 83.38 546 PHE A C 1
ATOM 4507 O O . PHE A 1 546 ? 23.511 -13.670 24.536 1.00 83.38 546 PHE A O 1
ATOM 4514 N N . SER A 1 547 ? 23.881 -15.636 23.551 1.00 68.56 547 SER A N 1
ATOM 4515 C CA . SER A 1 547 ? 22.896 -16.365 24.372 1.00 68.56 547 SER A CA 1
ATOM 4516 C C . SER A 1 547 ? 23.426 -16.912 25.702 1.00 68.56 547 SER A C 1
ATOM 4518 O O . SER A 1 547 ? 22.737 -17.716 26.324 1.00 68.56 547 SER A O 1
ATOM 4520 N N . LEU A 1 548 ? 24.602 -16.480 26.180 1.00 47.88 548 LEU A N 1
ATOM 4521 C CA . LEU A 1 548 ? 25.097 -16.874 27.511 1.00 47.88 548 LEU A CA 1
ATOM 4522 C C . LEU A 1 548 ? 24.613 -15.979 28.674 1.00 47.88 548 LEU A C 1
ATOM 4524 O O . LEU A 1 548 ? 24.858 -16.333 29.821 1.00 47.88 548 LEU A O 1
ATOM 4528 N N . GLU A 1 549 ? 23.896 -14.874 28.423 1.00 40.34 549 GLU A N 1
ATOM 4529 C CA . GLU A 1 549 ? 23.475 -13.924 29.480 1.00 40.34 549 GLU A CA 1
ATOM 4530 C C . GLU A 1 549 ? 21.948 -13.752 29.647 1.00 40.34 549 GLU A C 1
ATOM 4532 O O . GLU A 1 549 ? 21.495 -12.826 30.315 1.00 40.34 549 GLU A O 1
ATOM 4537 N N . SER A 1 550 ? 21.101 -14.620 29.084 1.00 40.84 550 SER A N 1
ATOM 4538 C CA . SER A 1 550 ? 19.636 -14.473 29.224 1.00 40.84 550 SER A CA 1
ATOM 4539 C C . SER A 1 550 ? 18.931 -15.810 29.436 1.00 40.84 550 SER A C 1
ATOM 4541 O O . SER A 1 550 ? 18.260 -16.337 28.556 1.00 40.84 550 SER A O 1
ATOM 4543 N N . GLY A 1 551 ? 19.076 -16.361 30.642 1.00 33.62 551 GLY A N 1
ATOM 4544 C CA . GLY A 1 551 ? 18.312 -17.512 31.138 1.00 33.62 551 GLY A CA 1
ATOM 4545 C C . GLY A 1 551 ? 16.862 -17.179 31.521 1.00 33.62 551 GLY A C 1
ATOM 4546 O O . GLY A 1 551 ? 16.375 -17.678 32.528 1.00 33.62 551 GLY A O 1
ATOM 4547 N N . GLY A 1 552 ? 16.182 -16.325 30.754 1.00 37.38 552 GLY A N 1
ATOM 4548 C CA . GLY A 1 552 ? 14.788 -15.952 30.985 1.00 37.38 552 GLY A CA 1
ATOM 4549 C C . GLY A 1 552 ? 14.090 -15.623 29.670 1.00 37.38 552 GLY A C 1
ATOM 4550 O O . GLY A 1 552 ? 14.631 -14.889 28.845 1.00 37.38 552 GLY A O 1
ATOM 4551 N N . SER A 1 553 ? 12.897 -16.181 29.479 1.00 41.75 553 SER A N 1
ATOM 4552 C CA . SER A 1 553 ? 11.968 -15.939 28.371 1.00 41.75 553 SER A CA 1
ATOM 4553 C C . SER A 1 553 ? 11.396 -14.516 28.415 1.00 41.75 553 SER A C 1
ATOM 4555 O O . SER A 1 553 ? 10.204 -14.320 28.629 1.00 41.75 553 SER A O 1
ATOM 4557 N N . HIS A 1 554 ? 12.246 -13.504 28.255 1.00 51.41 554 HIS A N 1
ATOM 4558 C CA . HIS A 1 554 ? 11.816 -12.112 28.172 1.00 51.41 554 HIS A CA 1
ATOM 4559 C C . HIS A 1 554 ? 11.689 -11.671 26.714 1.00 51.41 554 HIS A C 1
ATOM 4561 O O . HIS A 1 554 ? 12.574 -11.915 25.896 1.00 51.41 554 HIS A O 1
ATOM 4567 N N . GLU A 1 555 ? 10.566 -11.023 26.411 1.00 61.19 555 GLU A N 1
ATOM 4568 C CA . GLU A 1 555 ? 10.274 -10.384 25.129 1.00 61.19 555 GLU A CA 1
ATOM 4569 C C . GLU A 1 555 ? 11.415 -9.432 24.724 1.00 61.19 555 GLU A C 1
ATOM 4571 O O . GLU A 1 555 ? 11.827 -8.559 25.494 1.00 61.19 555 GLU A O 1
ATOM 4576 N N . GLU A 1 556 ? 11.971 -9.630 23.526 1.00 70.94 556 GLU A N 1
ATOM 4577 C CA . GLU A 1 556 ? 13.099 -8.835 23.040 1.00 70.94 556 GLU A CA 1
ATOM 4578 C C . GLU A 1 556 ? 12.639 -7.418 22.671 1.00 70.94 556 GLU A C 1
ATOM 4580 O O . GLU A 1 556 ? 11.803 -7.224 21.792 1.00 70.94 556 GLU A O 1
ATOM 4585 N N . SER A 1 557 ? 13.230 -6.403 23.309 1.00 85.25 557 SER A N 1
ATOM 4586 C CA . SER A 1 557 ? 12.908 -4.999 23.034 1.00 85.25 557 SER A CA 1
ATOM 4587 C C . SER A 1 557 ? 13.124 -4.626 21.561 1.00 85.25 557 SER A C 1
ATOM 4589 O O . SER A 1 557 ? 14.173 -4.918 20.976 1.00 85.25 557 SER A O 1
ATOM 4591 N N . VAL A 1 558 ? 12.188 -3.852 20.999 1.00 90.75 558 VAL A N 1
ATOM 4592 C CA . VAL A 1 558 ? 12.253 -3.280 19.640 1.00 90.75 558 VAL A CA 1
ATOM 4593 C C . VAL A 1 558 ? 13.577 -2.541 19.372 1.00 90.75 558 VAL A C 1
ATOM 4595 O O . VAL A 1 558 ? 14.088 -2.574 18.253 1.00 90.75 558 VAL A O 1
ATOM 4598 N N . ALA A 1 559 ? 14.213 -1.954 20.392 1.00 91.81 559 ALA A N 1
ATOM 4599 C CA . ALA A 1 559 ? 15.507 -1.274 20.264 1.00 91.81 559 ALA A CA 1
ATOM 4600 C C . ALA A 1 559 ? 16.677 -2.195 19.844 1.00 91.81 559 ALA A C 1
ATOM 4602 O O . ALA A 1 559 ? 17.697 -1.703 19.363 1.00 91.81 559 ALA A O 1
ATOM 4603 N N . GLN A 1 560 ? 16.551 -3.518 19.999 1.00 92.81 560 GLN A N 1
ATOM 4604 C CA . GLN A 1 560 ? 17.588 -4.484 19.610 1.00 92.81 560 GLN A CA 1
ATOM 4605 C C . GLN A 1 560 ? 17.572 -4.818 18.112 1.00 92.81 560 GLN A C 1
ATOM 4607 O O . GLN A 1 560 ? 18.563 -5.330 17.587 1.00 92.81 560 GLN A O 1
ATOM 4612 N N . ILE A 1 561 ? 16.481 -4.513 17.399 1.00 95.12 561 ILE A N 1
ATOM 4613 C CA . ILE A 1 561 ? 16.301 -4.888 15.989 1.00 95.12 561 ILE A CA 1
ATOM 4614 C C . ILE A 1 561 ? 17.454 -4.392 15.100 1.00 95.12 561 ILE A C 1
ATOM 4616 O O . ILE A 1 561 ? 17.993 -5.213 14.346 1.00 95.12 561 ILE A O 1
ATOM 4620 N N . PRO A 1 562 ? 17.894 -3.115 15.172 1.00 96.38 562 PRO A N 1
ATOM 4621 C CA . PRO A 1 562 ? 18.976 -2.645 14.313 1.00 96.38 562 PRO A CA 1
ATOM 4622 C C . PRO A 1 562 ? 20.308 -3.344 14.602 1.00 96.38 562 PRO A C 1
ATOM 4624 O O . PRO A 1 562 ? 21.026 -3.687 13.663 1.00 96.38 562 PRO A O 1
ATOM 4627 N N . PHE A 1 563 ? 20.610 -3.623 15.876 1.00 95.44 563 PHE A N 1
ATOM 4628 C CA . PHE A 1 563 ? 21.817 -4.359 16.260 1.00 95.44 563 PHE A CA 1
ATOM 4629 C C . PHE A 1 563 ? 21.793 -5.799 15.736 1.00 95.44 563 PHE A C 1
ATOM 4631 O O . PHE A 1 563 ? 22.782 -6.259 15.174 1.00 95.44 563 PHE A O 1
ATOM 4638 N N . GLN A 1 564 ? 20.665 -6.501 15.853 1.00 94.50 564 GLN A N 1
ATOM 4639 C CA . GLN A 1 564 ? 20.526 -7.878 15.362 1.00 94.50 564 GLN A CA 1
ATOM 4640 C C . GLN A 1 564 ? 20.773 -7.961 13.845 1.00 94.50 564 GLN A C 1
ATOM 4642 O O . GLN A 1 564 ? 21.551 -8.796 13.379 1.00 94.50 564 GLN A O 1
ATOM 4647 N N . LEU A 1 565 ? 20.180 -7.043 13.073 1.00 94.88 565 LEU A N 1
ATOM 4648 C CA . LEU A 1 565 ? 20.381 -6.961 11.621 1.00 94.88 565 LEU A CA 1
ATOM 4649 C C . LEU A 1 565 ? 21.812 -6.551 11.240 1.00 94.88 565 LEU A C 1
ATOM 4651 O O . LEU A 1 565 ? 22.334 -7.016 10.222 1.00 94.88 565 LEU A O 1
ATOM 4655 N N . TYR A 1 566 ? 22.447 -5.694 12.041 1.00 94.75 566 TYR A N 1
ATOM 4656 C CA . TYR A 1 566 ? 23.854 -5.329 11.888 1.00 94.75 566 TYR A CA 1
ATOM 4657 C C . TYR A 1 566 ? 24.780 -6.518 12.181 1.00 94.75 566 TYR A C 1
ATOM 4659 O O . TYR A 1 566 ? 25.667 -6.813 11.383 1.00 94.75 566 TYR A O 1
ATOM 4667 N N . SER A 1 567 ? 24.531 -7.259 13.261 1.00 94.00 567 SER A N 1
ATOM 4668 C CA . SER A 1 567 ? 25.316 -8.429 13.665 1.00 94.00 567 SER A CA 1
ATOM 4669 C C . SER A 1 567 ? 25.309 -9.517 12.590 1.00 94.00 567 SER A C 1
ATOM 4671 O O . SER A 1 567 ? 26.364 -10.019 12.205 1.00 94.00 567 SER A O 1
ATOM 4673 N N . TYR A 1 568 ? 24.140 -9.808 12.007 1.00 93.12 568 TYR A N 1
ATOM 4674 C CA . TYR A 1 568 ? 24.037 -10.747 10.886 1.00 93.12 568 TYR A CA 1
ATOM 4675 C C . TYR A 1 568 ? 24.856 -10.291 9.674 1.00 93.12 568 TYR A C 1
ATOM 4677 O O . TYR A 1 568 ? 25.470 -11.117 9.001 1.00 93.12 568 TYR A O 1
ATOM 4685 N N . ARG A 1 569 ? 24.906 -8.979 9.407 1.00 91.19 569 ARG A N 1
ATOM 4686 C CA . ARG A 1 569 ? 25.709 -8.423 8.312 1.00 91.19 569 ARG A CA 1
ATOM 4687 C C . ARG A 1 569 ? 27.212 -8.541 8.572 1.00 91.19 569 ARG A C 1
ATOM 4689 O O . ARG A 1 569 ? 27.953 -8.858 7.643 1.00 91.19 569 ARG A O 1
ATOM 4696 N N . VAL A 1 570 ? 27.652 -8.327 9.813 1.00 91.50 570 VAL A N 1
ATOM 4697 C CA . VAL A 1 570 ? 29.048 -8.555 10.226 1.00 91.50 570 VAL A CA 1
ATOM 4698 C C . VAL A 1 570 ? 29.436 -10.019 9.995 1.00 91.50 570 VAL A C 1
ATOM 4700 O O . VAL A 1 570 ? 30.439 -10.299 9.341 1.00 91.50 570 VAL A O 1
ATOM 4703 N N . GLU A 1 571 ? 28.607 -10.962 10.449 1.00 89.19 571 GLU A N 1
ATOM 4704 C CA . GLU A 1 571 ? 28.860 -12.401 10.284 1.00 89.19 571 GLU A CA 1
ATOM 4705 C C . GLU A 1 571 ? 28.847 -12.856 8.816 1.00 89.19 571 GLU A C 1
ATOM 4707 O O . GLU A 1 571 ? 29.630 -13.725 8.419 1.00 89.19 571 GLU A O 1
ATOM 4712 N N . GLU A 1 572 ? 27.981 -12.264 7.994 1.00 87.62 572 GLU A N 1
ATOM 4713 C CA . GLU A 1 572 ? 27.921 -12.529 6.559 1.00 87.62 572 GLU A CA 1
ATOM 4714 C C . GLU A 1 572 ? 29.199 -12.059 5.841 1.00 87.62 572 GLU A C 1
ATOM 4716 O O . GLU A 1 572 ? 29.793 -12.833 5.086 1.00 87.62 572 GLU A O 1
ATOM 4721 N N . ARG A 1 573 ? 29.668 -10.826 6.099 1.00 83.69 573 ARG A N 1
ATOM 4722 C CA . ARG A 1 573 ? 30.893 -10.288 5.472 1.00 83.69 573 ARG A CA 1
ATOM 4723 C C . ARG A 1 573 ? 32.146 -11.056 5.878 1.00 83.69 573 ARG A C 1
ATOM 4725 O O . ARG A 1 573 ? 33.046 -11.237 5.063 1.00 83.69 573 ARG A O 1
ATOM 4732 N N . GLU A 1 574 ? 32.190 -11.558 7.103 1.00 80.31 574 GLU A N 1
ATOM 4733 C CA . GLU A 1 574 ? 33.299 -12.376 7.591 1.00 80.31 574 GLU A CA 1
ATOM 4734 C C . GLU A 1 574 ? 33.455 -13.695 6.830 1.00 80.31 574 GLU A C 1
ATOM 4736 O O . GLU A 1 574 ? 34.578 -14.117 6.569 1.00 80.31 574 GLU A O 1
ATOM 4741 N N . LYS A 1 575 ? 32.356 -14.326 6.398 1.00 76.88 575 LYS A N 1
ATOM 4742 C CA . LYS A 1 575 ? 32.431 -15.513 5.529 1.00 76.88 575 LYS A CA 1
ATOM 4743 C C . LYS A 1 575 ? 32.936 -15.191 4.114 1.00 76.88 575 LYS A C 1
ATOM 4745 O O . LYS A 1 575 ? 33.395 -16.103 3.434 1.00 76.88 575 LYS A O 1
ATOM 4750 N N . MET A 1 576 ? 32.848 -13.934 3.669 1.00 69.44 576 MET A N 1
ATOM 4751 C CA . MET A 1 576 ? 33.307 -13.509 2.339 1.00 69.44 576 MET A CA 1
ATOM 4752 C C . MET A 1 576 ? 34.788 -13.110 2.297 1.00 69.44 576 MET A C 1
ATOM 4754 O O . MET A 1 576 ? 35.334 -12.954 1.206 1.00 69.44 576 MET A O 1
ATOM 4758 N N . ARG A 1 577 ? 35.455 -12.937 3.448 1.00 66.69 577 ARG A N 1
ATOM 4759 C CA . ARG A 1 577 ? 36.895 -12.648 3.484 1.00 66.69 577 ARG A CA 1
ATOM 4760 C C . ARG A 1 577 ? 37.672 -13.926 3.122 1.00 66.69 577 ARG A C 1
ATOM 4762 O O . ARG A 1 577 ? 37.490 -14.938 3.798 1.00 66.69 577 ARG A O 1
ATOM 4769 N N . PRO A 1 578 ? 38.536 -13.924 2.088 1.00 43.47 578 PRO A N 1
ATOM 4770 C CA . PRO A 1 578 ? 39.441 -15.044 1.863 1.00 43.47 578 PRO A CA 1
ATOM 4771 C C . PRO A 1 578 ? 40.365 -15.166 3.082 1.00 43.47 578 PRO A C 1
ATOM 4773 O O . PRO A 1 578 ? 40.955 -14.175 3.507 1.00 43.47 578 PRO A O 1
ATOM 4776 N N . ASN A 1 579 ? 40.454 -16.365 3.667 1.00 34.47 579 ASN A N 1
ATOM 4777 C CA . ASN A 1 579 ? 41.303 -16.660 4.825 1.00 34.47 579 ASN A CA 1
ATOM 4778 C C . ASN A 1 579 ? 42.795 -16.481 4.470 1.00 34.47 579 ASN A C 1
ATOM 4780 O O . ASN A 1 579 ? 43.494 -17.451 4.200 1.00 34.47 579 ASN A O 1
ATOM 4784 N N . PHE A 1 580 ? 43.298 -15.251 4.507 1.00 31.39 580 PHE A N 1
ATOM 4785 C CA . PHE A 1 580 ? 44.719 -14.958 4.666 1.00 31.39 580 PHE A CA 1
ATOM 4786 C C . PHE A 1 580 ? 44.987 -14.852 6.164 1.00 31.39 580 PHE A C 1
ATOM 4788 O O . PHE A 1 580 ? 44.771 -13.790 6.736 1.00 31.39 580 PHE A O 1
ATOM 4795 N N . ASN A 1 581 ? 45.291 -15.987 6.798 1.00 28.19 581 ASN A N 1
ATOM 4796 C CA . ASN A 1 581 ? 46.002 -16.142 8.080 1.00 28.19 581 ASN A CA 1
ATOM 4797 C C . ASN A 1 581 ? 45.701 -17.540 8.630 1.00 28.19 581 ASN A C 1
ATOM 4799 O O . ASN A 1 581 ? 44.818 -17.713 9.473 1.00 28.19 581 ASN A O 1
ATOM 4803 N N . LYS A 1 582 ? 46.413 -18.548 8.116 1.00 31.12 582 LYS A N 1
ATOM 4804 C CA . LYS A 1 582 ? 46.557 -19.852 8.777 1.00 31.12 582 LYS A CA 1
ATOM 4805 C C . LYS A 1 582 ? 47.815 -20.611 8.322 1.00 31.12 582 LYS A C 1
ATOM 4807 O O . LYS A 1 582 ? 47.754 -21.794 8.041 1.00 31.12 582 LYS A O 1
ATOM 4812 N N . GLU A 1 583 ? 48.944 -19.918 8.304 1.00 28.17 583 GLU A N 1
ATOM 4813 C CA . GLU A 1 583 ? 50.314 -20.447 8.432 1.00 28.17 583 GLU A CA 1
ATOM 4814 C C . GLU A 1 583 ? 50.998 -19.355 9.277 1.00 28.17 583 GLU A C 1
ATOM 4816 O O . GLU A 1 583 ? 50.859 -18.185 8.937 1.00 28.17 583 GLU A O 1
ATOM 4821 N N . GLU A 1 584 ? 51.511 -19.530 10.493 1.00 28.41 584 GLU A N 1
ATOM 4822 C CA . GLU A 1 584 ? 52.344 -20.548 11.146 1.00 28.41 584 GLU A CA 1
ATOM 4823 C C . GLU A 1 584 ? 51.799 -20.731 12.596 1.00 28.41 584 GLU A C 1
ATOM 4825 O O . GLU A 1 584 ? 51.310 -19.780 13.201 1.00 28.41 584 GLU A O 1
ATOM 4830 N N . ASN A 1 585 ? 51.736 -21.893 13.248 1.00 25.33 585 ASN A N 1
ATOM 4831 C CA . ASN A 1 585 ? 52.804 -22.848 13.500 1.00 25.33 585 ASN A CA 1
ATOM 4832 C C . ASN A 1 585 ? 52.246 -24.243 13.853 1.00 25.33 585 ASN A C 1
ATOM 4834 O O . ASN A 1 585 ? 51.282 -24.376 14.612 1.00 25.33 585 ASN A O 1
ATOM 4838 N N . SER A 1 586 ? 52.980 -25.244 13.360 1.00 28.98 586 SER A N 1
ATOM 4839 C CA . SER A 1 586 ? 53.042 -26.672 13.717 1.00 28.98 586 SER A CA 1
ATOM 4840 C C . SER A 1 586 ? 51.846 -27.577 13.379 1.00 28.98 586 SER A C 1
ATOM 4842 O O . SER A 1 586 ? 50.978 -27.840 14.209 1.00 28.98 586 SER A O 1
ATOM 4844 N N . GLU A 1 587 ? 51.821 -28.055 12.126 1.00 29.62 587 GLU A N 1
ATOM 4845 C CA . GLU A 1 587 ? 52.418 -29.348 11.700 1.00 29.62 587 GLU A CA 1
ATOM 4846 C C . GLU A 1 587 ? 52.503 -30.463 12.769 1.00 29.62 587 GLU A C 1
ATOM 4848 O O . GLU A 1 587 ? 52.898 -30.221 13.903 1.00 29.62 587 GLU A O 1
ATOM 4853 N N . THR A 1 588 ? 52.228 -31.745 12.522 1.00 28.70 588 THR A N 1
ATOM 4854 C CA . THR A 1 588 ? 52.355 -32.632 11.343 1.00 28.70 588 THR A CA 1
ATOM 4855 C C . THR A 1 588 ? 51.358 -33.790 11.569 1.00 28.70 588 THR A C 1
ATOM 4857 O O . THR A 1 588 ? 51.125 -34.175 12.713 1.00 28.70 588 THR A O 1
ATOM 4860 N N . GLY A 1 589 ? 50.616 -34.306 10.584 1.00 28.16 589 GLY A N 1
ATOM 4861 C CA . GLY A 1 589 ? 51.088 -35.059 9.410 1.00 28.16 589 GLY A CA 1
ATOM 4862 C C . GLY A 1 589 ? 50.866 -36.562 9.692 1.00 28.16 589 GLY A C 1
ATOM 4863 O O . GLY A 1 589 ? 51.114 -37.009 10.801 1.00 28.16 589 GLY A O 1
ATOM 4864 N N . GLU A 1 590 ? 50.367 -37.425 8.813 1.00 28.31 590 GLU A N 1
ATOM 4865 C CA . GLU A 1 590 ? 50.297 -37.364 7.361 1.00 28.31 590 GLU A CA 1
ATOM 4866 C C . GLU A 1 590 ? 49.559 -38.598 6.802 1.00 28.31 590 GLU A C 1
ATOM 4868 O O . GLU A 1 590 ? 49.492 -39.651 7.439 1.00 28.31 590 GLU A O 1
ATOM 4873 N N . SER A 1 591 ? 49.193 -38.453 5.524 1.00 26.28 591 SER A N 1
ATOM 4874 C CA . SER A 1 591 ? 49.121 -39.469 4.460 1.00 26.28 591 SER A CA 1
ATOM 4875 C C . SER A 1 591 ? 47.822 -40.262 4.264 1.00 26.28 591 SER A C 1
ATOM 4877 O O . SER A 1 591 ? 47.203 -40.725 5.212 1.00 26.28 591 SER A O 1
ATOM 4879 N N . ALA A 1 592 ? 47.372 -40.532 3.037 1.00 27.41 592 ALA A N 1
ATOM 4880 C CA . ALA A 1 592 ? 47.652 -39.988 1.701 1.00 27.41 592 ALA A CA 1
ATOM 4881 C C . ALA A 1 592 ? 46.718 -40.708 0.706 1.00 27.41 592 ALA A C 1
ATOM 4883 O O . ALA A 1 592 ? 46.371 -41.865 0.932 1.00 27.41 592 ALA A O 1
ATOM 4884 N N . SER A 1 593 ? 46.462 -40.038 -0.430 1.00 27.97 593 SER A N 1
ATOM 4885 C CA . SER A 1 593 ? 46.178 -40.585 -1.779 1.00 27.97 593 SER A CA 1
ATOM 4886 C C . SER A 1 593 ? 44.876 -41.393 -1.987 1.00 27.97 593 SER A C 1
ATOM 4888 O O . SER A 1 593 ? 44.501 -42.214 -1.170 1.00 27.97 593 SER A O 1
ATOM 4890 N N . GLU A 1 594 ? 44.116 -41.240 -3.077 1.00 26.48 594 GLU A N 1
ATOM 4891 C CA . GLU A 1 594 ? 44.531 -40.896 -4.440 1.00 26.48 594 GLU A CA 1
ATOM 4892 C C . GLU A 1 594 ? 43.358 -40.366 -5.302 1.00 26.48 594 GLU A C 1
ATOM 4894 O O . GLU A 1 594 ? 42.185 -40.661 -5.081 1.00 26.48 594 GLU A O 1
ATOM 4899 N N . SER A 1 595 ? 43.745 -39.547 -6.275 1.00 27.16 595 SER A N 1
ATOM 4900 C CA . SER A 1 595 ? 43.022 -38.739 -7.269 1.00 27.16 595 SER A CA 1
ATOM 4901 C C . SER A 1 595 ? 42.356 -39.506 -8.425 1.00 27.16 595 SER A C 1
ATOM 4903 O O . SER A 1 595 ? 42.758 -40.630 -8.683 1.00 27.16 595 SER A O 1
ATOM 4905 N N . VAL A 1 596 ? 41.492 -38.841 -9.219 1.00 25.33 596 VAL A N 1
ATOM 4906 C CA . VAL A 1 596 ? 41.738 -38.492 -10.650 1.00 25.33 596 VAL A CA 1
ATOM 4907 C C . VAL A 1 596 ? 40.792 -37.354 -11.102 1.00 25.33 596 VAL A C 1
ATOM 4909 O O . VAL A 1 596 ? 39.594 -37.363 -10.829 1.00 25.33 596 VAL A O 1
ATOM 4912 N N . SER A 1 597 ? 41.387 -36.374 -11.786 1.00 26.95 597 SER A N 1
ATOM 4913 C CA . SER A 1 597 ? 40.879 -35.139 -12.406 1.00 26.95 597 SER A CA 1
ATOM 4914 C C . SER A 1 597 ? 40.474 -35.317 -13.884 1.00 26.95 597 SER A C 1
ATOM 4916 O O . SER A 1 597 ? 40.786 -36.355 -14.450 1.00 26.95 597 SER A O 1
ATOM 4918 N N . VAL A 1 598 ? 39.841 -34.305 -14.514 1.00 24.61 598 VAL A N 1
ATOM 4919 C CA . VAL A 1 598 ? 40.236 -33.655 -15.802 1.00 24.61 598 VAL A CA 1
ATOM 4920 C C . VAL A 1 598 ? 39.494 -32.297 -15.947 1.00 24.61 598 VAL A C 1
ATOM 4922 O O . VAL A 1 598 ? 38.417 -32.102 -15.392 1.00 24.61 598 VAL A O 1
ATOM 4925 N N . VAL A 1 599 ? 40.157 -31.376 -16.655 1.00 30.41 599 VAL A N 1
ATOM 4926 C CA . VAL A 1 599 ? 40.194 -29.897 -16.682 1.00 30.41 599 VAL A CA 1
ATOM 4927 C C . VAL A 1 599 ? 39.480 -29.291 -17.913 1.00 30.41 599 VAL A C 1
ATOM 4929 O O . VAL A 1 599 ? 39.380 -29.988 -18.917 1.00 30.41 599 VAL A O 1
ATOM 4932 N N . GLU A 1 600 ? 39.052 -28.011 -17.859 1.00 24.86 600 GLU A N 1
ATOM 4933 C CA . GLU A 1 600 ? 39.316 -26.961 -18.889 1.00 24.86 600 GLU A CA 1
ATOM 4934 C C . GLU A 1 600 ? 38.888 -25.532 -18.438 1.00 24.86 600 GLU A C 1
ATOM 4936 O O . GLU A 1 600 ? 37.841 -25.350 -17.817 1.00 24.86 600 GLU A O 1
ATOM 4941 N N . ASP A 1 601 ? 39.747 -24.542 -18.738 1.00 27.06 601 ASP A N 1
ATOM 4942 C CA . ASP A 1 601 ? 39.811 -23.137 -18.262 1.00 27.06 601 ASP A CA 1
ATOM 4943 C C . ASP A 1 601 ? 38.986 -22.102 -19.077 1.00 27.06 601 ASP A C 1
ATOM 4945 O O . ASP A 1 601 ? 38.624 -22.360 -20.228 1.00 27.06 601 ASP A O 1
ATOM 4949 N N . PRO A 1 602 ? 38.822 -20.852 -18.575 1.00 26.17 602 PRO A N 1
ATOM 4950 C CA . PRO A 1 602 ? 38.724 -19.658 -19.423 1.00 26.17 602 PRO A CA 1
ATOM 4951 C C . PRO A 1 602 ? 39.794 -18.573 -19.119 1.00 26.17 602 PRO A C 1
ATOM 4953 O O . PRO A 1 602 ? 40.432 -18.595 -18.065 1.00 26.17 602 PRO A O 1
ATOM 4956 N N . PRO A 1 603 ? 40.009 -17.612 -20.047 1.00 31.36 603 PRO A N 1
ATOM 4957 C CA . PRO A 1 603 ? 41.272 -16.893 -20.192 1.00 31.36 603 PRO A CA 1
ATOM 4958 C C . PRO A 1 603 ? 41.396 -15.582 -19.400 1.00 31.36 603 PRO A C 1
ATOM 4960 O O . PRO A 1 603 ? 40.432 -14.935 -18.993 1.00 31.36 603 PRO A O 1
ATOM 4963 N N . THR A 1 604 ? 42.665 -15.218 -19.262 1.00 28.45 604 THR A N 1
ATOM 4964 C CA . THR A 1 604 ? 43.335 -14.099 -18.596 1.00 28.45 604 THR A CA 1
ATOM 4965 C C . THR A 1 604 ? 43.079 -12.707 -19.191 1.00 28.45 604 THR A C 1
ATOM 4967 O O . THR A 1 604 ? 42.955 -12.548 -20.400 1.00 28.45 604 THR A O 1
ATOM 4970 N N . MET A 1 605 ? 43.147 -11.679 -18.331 1.00 23.38 605 MET A N 1
ATOM 4971 C CA . MET A 1 605 ? 43.582 -10.308 -18.659 1.00 23.38 605 MET A CA 1
ATOM 4972 C C . MET A 1 605 ? 44.406 -9.730 -17.482 1.00 23.38 605 MET A C 1
ATOM 4974 O O . MET A 1 605 ? 44.274 -10.217 -16.358 1.00 23.38 605 MET A O 1
ATOM 4978 N N . PRO A 1 606 ? 45.319 -8.770 -17.730 1.00 28.44 606 PRO A N 1
ATOM 4979 C CA . PRO A 1 606 ? 46.671 -8.826 -17.182 1.00 28.44 606 PRO A CA 1
ATOM 4980 C C . PRO A 1 606 ? 46.892 -8.073 -15.865 1.00 28.44 606 PRO A C 1
ATOM 4982 O O . PRO A 1 606 ? 46.317 -7.026 -15.576 1.00 28.44 606 PRO A O 1
ATOM 4985 N N . THR A 1 607 ? 47.831 -8.640 -15.117 1.00 26.97 607 THR A N 1
ATOM 4986 C CA . THR A 1 607 ? 48.603 -8.119 -13.987 1.00 26.97 607 THR A CA 1
ATOM 4987 C C . THR A 1 607 ? 49.266 -6.770 -14.255 1.00 26.97 607 THR A C 1
ATOM 4989 O O . THR A 1 607 ? 49.870 -6.631 -15.308 1.00 26.97 607 THR A O 1
ATOM 4992 N N . TYR A 1 608 ? 49.326 -5.888 -13.249 1.00 23.98 608 TYR A N 1
ATOM 4993 C CA . TYR A 1 608 ? 50.568 -5.184 -12.881 1.00 23.98 608 TYR A CA 1
ATOM 4994 C C . TYR A 1 608 ? 50.597 -4.855 -11.371 1.00 23.98 608 TYR A C 1
ATOM 4996 O O . TYR A 1 608 ? 49.919 -3.962 -10.875 1.00 23.98 608 TYR A O 1
ATOM 5004 N N . THR A 1 609 ? 51.350 -5.698 -10.657 1.00 24.66 609 THR A N 1
ATOM 5005 C CA . THR A 1 609 ? 52.285 -5.422 -9.545 1.00 24.66 609 THR A CA 1
ATOM 5006 C C . THR A 1 609 ? 51.991 -4.289 -8.550 1.00 24.66 609 THR A C 1
ATOM 5008 O O . THR A 1 609 ? 52.202 -3.112 -8.834 1.00 24.66 609 THR A O 1
ATOM 5011 N N . LYS A 1 610 ? 51.687 -4.682 -7.304 1.00 26.48 610 LYS A N 1
ATOM 5012 C CA . LYS A 1 610 ? 51.965 -3.888 -6.097 1.00 26.48 610 LYS A CA 1
ATOM 5013 C C . LYS A 1 610 ? 53.470 -3.888 -5.815 1.00 26.48 610 LYS A C 1
ATOM 5015 O O . LYS A 1 610 ? 54.070 -4.957 -5.739 1.00 26.48 610 LYS A O 1
ATOM 5020 N N . SER A 1 611 ? 54.034 -2.707 -5.588 1.00 23.33 611 SER A N 1
ATOM 5021 C CA . SER A 1 611 ? 55.309 -2.514 -4.896 1.00 23.33 611 SER A CA 1
ATOM 5022 C C . SER A 1 611 ? 55.018 -1.879 -3.535 1.00 23.33 611 SER A C 1
ATOM 5024 O O . SER A 1 611 ? 54.293 -0.887 -3.450 1.00 23.33 611 SER A O 1
ATOM 5026 N N . LEU A 1 612 ? 55.528 -2.511 -2.481 1.00 26.12 612 LEU A N 1
ATOM 5027 C CA . LEU A 1 612 ? 55.559 -2.020 -1.108 1.00 26.12 612 LEU A CA 1
ATOM 5028 C C . LEU A 1 612 ? 56.822 -1.172 -0.924 1.00 26.12 612 LEU A C 1
ATOM 5030 O O . LEU A 1 612 ? 57.913 -1.680 -1.158 1.00 26.12 612 LEU A O 1
ATOM 5034 N N . CYS A 1 613 ? 56.679 0.042 -0.396 1.00 23.16 613 CYS A N 1
ATOM 5035 C CA . CYS A 1 613 ? 57.719 0.686 0.406 1.00 23.16 613 CYS A CA 1
ATOM 5036 C C . CYS A 1 613 ? 57.059 1.350 1.619 1.00 23.16 613 CYS A C 1
ATOM 5038 O O . CYS A 1 613 ? 56.146 2.164 1.479 1.00 23.16 613 CYS A O 1
ATOM 5040 N N . LEU A 1 614 ? 57.513 0.930 2.798 1.00 23.94 614 LEU A N 1
ATOM 5041 C CA . LEU A 1 614 ? 57.302 1.572 4.089 1.00 23.94 614 LEU A CA 1
ATOM 5042 C C . LEU A 1 614 ? 58.322 2.708 4.281 1.00 23.94 614 LEU A C 1
ATOM 5044 O O . LEU A 1 614 ? 59.402 2.678 3.696 1.00 23.94 614 LEU A O 1
ATOM 5048 N N . ASP A 1 615 ? 57.942 3.615 5.182 1.00 24.11 615 ASP A N 1
ATOM 5049 C CA . ASP A 1 615 ? 58.741 4.593 5.933 1.00 24.11 615 ASP A CA 1
ATOM 5050 C C . ASP A 1 615 ? 59.152 5.917 5.266 1.00 24.11 615 ASP A C 1
ATOM 5052 O O . ASP A 1 615 ? 60.065 5.981 4.450 1.00 24.11 615 ASP A O 1
ATOM 5056 N N . ALA A 1 616 ? 58.547 7.012 5.753 1.00 25.11 616 ALA A N 1
ATOM 5057 C CA . ALA A 1 616 ? 59.268 8.211 6.190 1.00 25.11 616 ALA A CA 1
ATOM 5058 C C . ALA A 1 616 ? 58.376 9.115 7.066 1.00 25.11 616 ALA A C 1
ATOM 5060 O O . ALA A 1 616 ? 57.192 9.323 6.808 1.00 25.11 616 ALA A O 1
ATOM 5061 N N . ILE A 1 617 ? 58.996 9.620 8.128 1.00 25.64 617 ILE A N 1
ATOM 5062 C CA . ILE A 1 617 ? 58.488 10.482 9.198 1.00 25.64 617 ILE A CA 1
ATOM 5063 C C . ILE A 1 617 ? 58.510 11.965 8.763 1.00 25.64 617 ILE A C 1
ATOM 5065 O O . ILE A 1 617 ? 59.375 12.353 7.989 1.00 25.64 617 ILE A O 1
ATOM 5069 N N . SER A 1 618 ? 57.646 12.766 9.407 1.00 22.09 618 SER A N 1
ATOM 5070 C CA . SER A 1 618 ? 57.821 14.180 9.823 1.00 22.09 618 SER A CA 1
ATOM 5071 C C . SER A 1 618 ? 56.940 15.288 9.194 1.00 22.09 618 SER A C 1
ATOM 5073 O O . SER A 1 618 ? 56.922 15.538 7.997 1.00 22.09 618 SER A O 1
ATOM 5075 N N . GLU A 1 619 ? 56.242 15.952 10.131 1.00 24.06 619 GLU A N 1
ATOM 5076 C CA . GLU A 1 619 ? 56.057 17.405 10.316 1.00 24.06 619 GLU A CA 1
ATOM 5077 C C . GLU A 1 619 ? 54.929 18.204 9.624 1.00 24.06 619 GLU A C 1
ATOM 5079 O O . GLU A 1 619 ? 54.998 18.628 8.480 1.00 24.06 619 GLU A O 1
ATOM 5084 N N . TYR A 1 620 ? 53.924 18.493 10.471 1.00 25.06 620 TYR A N 1
ATOM 5085 C CA . TYR A 1 620 ? 53.286 19.787 10.773 1.00 25.06 620 TYR A CA 1
ATOM 5086 C C . TYR A 1 620 ? 52.768 20.705 9.647 1.00 25.06 620 TYR A C 1
ATOM 5088 O O . TYR A 1 620 ? 53.516 21.369 8.940 1.00 25.06 620 TYR A O 1
ATOM 5096 N N . SER A 1 621 ? 51.457 20.972 9.688 1.00 26.30 621 SER A N 1
ATOM 5097 C CA . SER A 1 621 ? 50.959 22.307 10.079 1.00 26.30 621 SER A CA 1
ATOM 5098 C C . SER A 1 621 ? 49.460 22.299 10.411 1.00 26.30 621 SER A C 1
ATOM 5100 O O . SER A 1 621 ? 48.625 21.765 9.684 1.00 26.30 621 SER A O 1
ATOM 5102 N N . ASP A 1 622 ? 49.157 22.904 11.559 1.00 24.61 622 ASP A N 1
ATOM 5103 C CA . ASP A 1 622 ? 47.837 23.264 12.067 1.00 24.61 622 ASP A CA 1
ATOM 5104 C C . ASP A 1 622 ? 47.044 24.143 11.088 1.00 24.61 622 ASP A C 1
ATOM 5106 O O . ASP A 1 622 ? 47.567 25.132 10.586 1.00 24.61 622 ASP A O 1
ATOM 5110 N N . THR A 1 623 ? 45.733 23.913 10.976 1.00 25.77 623 THR A N 1
ATOM 5111 C CA . THR A 1 623 ? 44.764 25.016 11.104 1.00 25.77 623 THR A CA 1
ATOM 5112 C C . THR A 1 623 ? 43.521 24.541 11.851 1.00 25.77 623 THR A C 1
ATOM 5114 O O . THR A 1 623 ? 42.884 23.535 11.542 1.00 25.77 623 THR A O 1
ATOM 5117 N N . ARG A 1 624 ? 43.238 25.282 12.916 1.00 25.00 624 ARG A N 1
ATOM 5118 C CA . ARG A 1 624 ? 42.235 25.047 13.946 1.00 25.00 624 ARG A CA 1
ATOM 5119 C C . ARG A 1 624 ? 40.862 25.536 13.475 1.00 25.00 624 ARG A C 1
ATOM 5121 O O . ARG A 1 624 ? 40.754 26.563 12.813 1.00 25.00 624 ARG A O 1
ATOM 5128 N N . SER A 1 625 ? 39.821 24.850 13.945 1.00 24.44 625 SER A N 1
ATOM 5129 C CA . SER A 1 625 ? 38.498 25.419 14.252 1.00 24.44 625 SER A CA 1
ATOM 5130 C C . SER A 1 625 ? 38.631 26.785 14.951 1.00 24.44 625 SER A C 1
ATOM 5132 O O . SER A 1 625 ? 39.560 26.961 15.739 1.00 24.44 625 SER A O 1
ATOM 5134 N N . VAL A 1 626 ? 37.740 27.760 14.756 1.00 25.98 626 VAL A N 1
ATOM 5135 C CA . VAL A 1 626 ? 36.495 27.964 15.534 1.00 25.98 626 VAL A CA 1
ATOM 5136 C C . VAL A 1 626 ? 35.852 29.277 15.041 1.00 25.98 626 VAL A C 1
ATOM 5138 O O . VAL A 1 626 ? 36.585 30.222 14.786 1.00 25.98 626 VAL A O 1
ATOM 5141 N N . TYR A 1 627 ? 34.515 29.378 15.020 1.00 24.55 627 TYR A N 1
ATOM 5142 C CA . TYR A 1 627 ? 33.821 30.551 15.580 1.00 24.55 627 TYR A CA 1
ATOM 5143 C C . TYR A 1 627 ? 32.432 30.185 16.115 1.00 24.55 627 TYR A C 1
ATOM 5145 O O . TYR A 1 627 ? 31.535 29.824 15.360 1.00 24.55 627 TYR A O 1
ATOM 5153 N N . SER A 1 628 ? 32.280 30.338 17.432 1.00 24.48 628 SER A N 1
ATOM 5154 C CA . SER A 1 628 ? 31.239 31.182 18.032 1.00 24.48 628 SER A CA 1
ATOM 5155 C C . SER A 1 628 ? 31.686 31.573 19.454 1.00 24.48 628 SER A C 1
ATOM 5157 O O . SER A 1 628 ? 31.603 30.766 20.379 1.00 24.48 628 SER A O 1
ATOM 5159 N N . GLU A 1 629 ? 32.216 32.790 19.611 1.00 25.88 629 GLU A N 1
ATOM 5160 C CA . GLU A 1 629 ? 32.312 33.520 20.894 1.00 25.88 629 GLU A CA 1
ATOM 5161 C C . GLU A 1 629 ? 30.928 34.150 21.198 1.00 25.88 629 GLU A C 1
ATOM 5163 O O . GLU A 1 629 ? 30.107 34.252 20.292 1.00 25.88 629 GLU A O 1
ATOM 5168 N N . ALA A 1 630 ? 30.531 34.613 22.389 1.00 23.66 630 ALA A N 1
ATOM 5169 C CA . ALA A 1 630 ? 31.209 35.131 23.587 1.00 23.66 630 ALA A CA 1
ATOM 5170 C C . ALA A 1 630 ? 30.133 35.287 24.714 1.00 23.66 630 ALA A C 1
ATOM 5172 O O . ALA A 1 630 ? 28.977 34.938 24.470 1.00 23.66 630 ALA A O 1
ATOM 5173 N N . PRO A 1 631 ? 30.362 35.976 25.858 1.00 33.72 631 PRO A N 1
ATOM 5174 C CA . PRO A 1 631 ? 31.567 36.145 26.680 1.00 33.72 631 PRO A CA 1
ATOM 5175 C C . PRO A 1 631 ? 31.316 35.857 28.189 1.00 33.72 631 PRO A C 1
ATOM 5177 O O . PRO A 1 631 ? 30.194 35.876 28.690 1.00 33.72 631 PRO A O 1
ATOM 5180 N N . MET A 1 632 ? 32.398 35.669 28.954 1.00 23.80 632 MET A N 1
ATOM 5181 C CA . MET A 1 632 ? 32.384 35.609 30.426 1.00 23.80 632 MET A CA 1
ATOM 5182 C C . MET A 1 632 ? 32.360 36.998 31.088 1.00 23.80 632 MET A C 1
ATOM 5184 O O . MET A 1 632 ? 33.025 37.919 30.612 1.00 23.80 632 MET A O 1
ATOM 5188 N N . LYS A 1 633 ? 31.790 37.092 32.302 1.00 24.83 633 LYS A N 1
ATOM 5189 C CA . LYS A 1 633 ? 32.317 37.972 33.364 1.00 24.83 633 LYS A CA 1
ATOM 5190 C C . LYS A 1 633 ? 32.347 37.286 34.739 1.00 24.83 633 LYS A C 1
ATOM 5192 O O . LYS A 1 633 ? 31.418 36.603 35.145 1.00 24.83 633 LYS A O 1
ATOM 5197 N N . LYS A 1 634 ? 33.491 37.515 35.394 1.00 22.95 634 LYS A N 1
ATOM 5198 C CA . LYS A 1 634 ? 33.983 37.137 36.731 1.00 22.95 634 LYS A CA 1
ATOM 5199 C C . LYS A 1 634 ? 32.979 37.366 37.871 1.00 22.95 634 LYS A C 1
ATOM 5201 O O . LYS A 1 634 ? 32.274 38.360 37.819 1.00 22.95 634 LYS A O 1
ATOM 5206 N N . VAL A 1 635 ? 33.076 36.579 38.953 1.00 23.28 635 VAL A N 1
ATOM 5207 C CA . VAL A 1 635 ? 33.520 37.015 40.303 1.00 23.28 635 VAL A CA 1
ATOM 5208 C C . VAL A 1 635 ? 33.794 35.783 41.187 1.00 23.28 635 VAL A C 1
ATOM 5210 O O . VAL A 1 635 ? 33.130 34.755 41.110 1.00 23.28 635 VAL A O 1
ATOM 5213 N N . SER A 1 636 ? 34.842 35.916 41.993 1.00 21.08 636 SER A N 1
ATOM 5214 C CA . SER A 1 636 ? 35.397 35.023 43.005 1.00 21.08 636 SER A CA 1
ATOM 5215 C C . SER A 1 636 ? 34.548 34.856 44.274 1.00 21.08 636 SER A C 1
ATOM 5217 O O . SER A 1 636 ? 34.013 35.833 44.780 1.00 21.08 636 SER A O 1
ATOM 5219 N N . ALA A 1 637 ? 34.623 33.645 44.840 1.00 22.55 637 ALA A N 1
ATOM 5220 C CA . ALA A 1 637 ? 34.700 33.305 46.269 1.00 22.55 637 ALA A CA 1
ATOM 5221 C C . ALA A 1 637 ? 33.663 33.876 47.256 1.00 22.55 637 ALA A C 1
ATOM 5223 O O . ALA A 1 637 ? 33.675 35.062 47.550 1.00 22.55 637 ALA A O 1
ATOM 5224 N N . LEU A 1 638 ? 32.956 32.977 47.958 1.00 22.30 638 LEU A N 1
ATOM 5225 C CA . LEU A 1 638 ? 32.954 32.895 49.430 1.00 22.30 638 LEU A CA 1
ATOM 5226 C C . LEU A 1 638 ? 32.109 31.700 49.914 1.00 22.30 638 LEU A C 1
ATOM 5228 O O . LEU A 1 638 ? 30.937 31.607 49.587 1.00 22.30 638 LEU A O 1
ATOM 5232 N N . LYS A 1 639 ? 32.770 30.807 50.679 1.00 23.91 639 LYS A N 1
ATOM 5233 C CA . LYS A 1 639 ? 32.357 30.175 51.959 1.00 23.91 639 LYS A CA 1
ATOM 5234 C C . LYS A 1 639 ? 30.844 29.864 52.116 1.00 23.91 639 LYS A C 1
ATOM 5236 O O . LYS A 1 639 ? 30.026 30.757 52.026 1.00 23.91 639 LYS A O 1
ATOM 5241 N N . LYS A 1 640 ? 30.387 28.702 52.588 1.00 24.72 640 LYS A N 1
ATOM 5242 C CA . LYS A 1 640 ? 30.935 27.830 53.638 1.00 24.72 640 LYS A CA 1
ATOM 5243 C C . LYS A 1 640 ? 29.914 26.715 53.930 1.00 24.72 640 LYS A C 1
ATOM 5245 O O . LYS A 1 640 ? 28.722 26.924 53.750 1.00 24.72 640 LYS A O 1
ATOM 5250 N N . SER A 1 641 ? 30.444 25.655 54.547 1.00 23.59 641 SER A N 1
ATOM 5251 C CA . SER A 1 641 ? 29.830 24.772 55.558 1.00 23.59 641 SER A CA 1
ATOM 5252 C C . SER A 1 641 ? 28.664 23.871 55.161 1.00 23.59 641 SER A C 1
ATOM 5254 O O . SER A 1 641 ? 27.609 24.339 54.754 1.00 23.59 641 SER A O 1
ATOM 5256 N N . GLY A 1 642 ? 28.844 22.576 55.437 1.00 26.53 642 GLY A N 1
ATOM 5257 C CA . GLY A 1 642 ? 27.737 21.625 55.452 1.00 26.53 642 GLY A CA 1
ATOM 5258 C C . GLY A 1 642 ? 28.067 20.132 55.446 1.00 26.53 642 GLY A C 1
ATOM 5259 O O . GLY A 1 642 ? 27.165 19.354 55.203 1.00 26.53 642 GLY A O 1
ATOM 5260 N N . ASP A 1 643 ? 29.329 19.746 55.637 1.00 26.69 643 ASP A N 1
ATOM 5261 C CA . ASP A 1 643 ? 29.793 18.587 56.412 1.00 26.69 643 ASP A CA 1
ATOM 5262 C C . ASP A 1 643 ? 28.926 17.306 56.578 1.00 26.69 643 ASP A C 1
ATOM 5264 O O . ASP A 1 643 ? 27.926 17.276 57.287 1.00 26.69 643 ASP A O 1
ATOM 5268 N N . ILE A 1 644 ? 29.534 16.202 56.109 1.00 27.27 644 ILE A N 1
ATOM 5269 C CA . ILE A 1 644 ? 30.044 15.062 56.912 1.00 27.27 644 ILE A CA 1
ATOM 5270 C C . ILE A 1 644 ? 29.425 13.664 56.701 1.00 27.27 644 ILE A C 1
ATOM 5272 O O . ILE A 1 644 ? 28.241 13.420 56.900 1.00 27.27 644 ILE A O 1
ATOM 5276 N N . ALA A 1 645 ? 30.389 12.739 56.512 1.00 27.72 645 ALA A N 1
ATOM 5277 C CA . ALA A 1 645 ? 30.463 11.321 56.908 1.00 27.72 645 ALA A CA 1
ATOM 5278 C C . ALA A 1 645 ? 29.932 10.256 55.925 1.00 27.72 645 ALA A C 1
ATOM 5280 O O . ALA A 1 645 ? 28.808 10.337 55.471 1.00 27.72 645 ALA A O 1
ATOM 5281 N N . LYS A 1 646 ? 30.647 9.150 55.640 1.00 28.50 646 LYS A N 1
ATOM 5282 C CA . LYS A 1 646 ? 31.783 8.535 56.360 1.00 28.50 646 LYS A CA 1
ATOM 5283 C C . LYS A 1 646 ? 32.469 7.415 55.537 1.00 28.50 646 LYS A C 1
ATOM 5285 O O . LYS A 1 646 ? 31.800 6.623 54.893 1.00 28.50 646 LYS A O 1
ATOM 5290 N N . LEU A 1 647 ? 33.786 7.313 55.775 1.00 25.45 647 LEU A N 1
ATOM 5291 C CA . LEU A 1 647 ? 34.641 6.111 55.941 1.00 25.45 647 LEU A CA 1
ATOM 5292 C C . LEU A 1 647 ? 35.162 5.303 54.726 1.00 25.45 647 LEU A C 1
ATOM 5294 O O . LEU A 1 647 ? 34.468 4.466 54.171 1.00 25.45 647 LEU A O 1
ATOM 5298 N N . ARG A 1 648 ? 36.475 5.501 54.452 1.00 25.34 648 ARG A N 1
ATOM 5299 C CA . ARG A 1 648 ? 37.634 4.586 54.717 1.00 25.34 648 ARG A CA 1
ATOM 5300 C C . ARG A 1 648 ? 37.423 3.084 54.411 1.00 25.34 648 ARG A C 1
ATOM 5302 O O . ARG A 1 648 ? 36.449 2.512 54.858 1.00 25.34 648 ARG A O 1
ATOM 5309 N N . ARG A 1 649 ? 38.385 2.319 53.876 1.00 26.64 649 ARG A N 1
ATOM 5310 C CA . ARG A 1 649 ? 39.847 2.316 54.103 1.00 26.64 649 ARG A CA 1
ATOM 5311 C C . ARG A 1 649 ? 40.504 1.306 53.135 1.00 26.64 649 ARG A C 1
ATOM 5313 O O . ARG A 1 649 ? 40.000 0.206 52.988 1.00 26.64 649 ARG A O 1
ATOM 5320 N N . ASN A 1 650 ? 41.643 1.708 52.575 1.00 25.36 650 ASN A N 1
ATOM 5321 C CA . ASN A 1 650 ? 42.937 1.014 52.483 1.00 25.36 650 ASN A CA 1
ATOM 5322 C C . ASN A 1 650 ? 43.079 -0.490 52.136 1.00 25.36 650 ASN A C 1
ATOM 5324 O O . ASN A 1 650 ? 42.599 -1.369 52.838 1.00 25.36 650 ASN A O 1
ATOM 5328 N N . SER A 1 651 ? 44.015 -0.679 51.191 1.00 26.69 651 SER A N 1
ATOM 5329 C CA . SER A 1 651 ? 45.309 -1.394 51.300 1.00 26.69 651 SER A CA 1
ATOM 5330 C C . SER A 1 651 ? 45.470 -2.804 50.711 1.00 26.69 651 SER A C 1
ATOM 5332 O O . SER A 1 651 ? 44.999 -3.789 51.260 1.00 26.69 651 SER A O 1
ATOM 5334 N N . SER A 1 652 ? 46.330 -2.826 49.679 1.00 26.02 652 SER A N 1
ATOM 5335 C CA . SER A 1 652 ? 47.669 -3.457 49.632 1.00 26.02 652 SER A CA 1
ATOM 5336 C C . SER A 1 652 ? 47.870 -4.872 49.068 1.00 26.02 652 SER A C 1
ATOM 5338 O O . SER A 1 652 ? 47.321 -5.838 49.573 1.00 26.02 652 SER A O 1
ATOM 5340 N N . ALA A 1 653 ? 48.871 -4.908 48.169 1.00 27.30 653 ALA A N 1
ATOM 5341 C CA . ALA A 1 653 ? 49.965 -5.884 48.021 1.00 27.30 653 ALA A CA 1
ATOM 5342 C C . ALA A 1 653 ? 49.731 -7.197 47.233 1.00 27.30 653 ALA A C 1
ATOM 5344 O O . ALA A 1 653 ? 49.065 -8.105 47.699 1.00 27.30 653 ALA A O 1
ATOM 5345 N N . GLY A 1 654 ? 50.410 -7.325 46.077 1.00 24.97 654 GLY A N 1
ATOM 5346 C CA . GLY A 1 654 ? 51.781 -7.875 46.038 1.00 24.97 654 GLY A CA 1
ATOM 5347 C C . GLY A 1 654 ? 52.020 -9.253 45.376 1.00 24.97 654 GLY A C 1
ATOM 5348 O O . GLY A 1 654 ? 51.646 -10.262 45.946 1.00 24.97 654 GLY A O 1
ATOM 5349 N N . LEU A 1 655 ? 52.810 -9.233 44.277 1.00 27.48 655 LEU A N 1
ATOM 5350 C CA . LEU A 1 655 ? 53.910 -10.162 43.867 1.00 27.48 655 LEU A CA 1
ATOM 5351 C C . LEU A 1 655 ? 53.577 -11.615 43.408 1.00 27.48 655 LEU A C 1
ATOM 5353 O O . LEU A 1 655 ? 52.900 -12.345 44.110 1.00 27.48 655 LEU A O 1
ATOM 5357 N N . ARG A 1 656 ? 53.899 -12.011 42.147 1.00 26.12 656 ARG A N 1
ATOM 5358 C CA . ARG A 1 656 ? 55.129 -12.703 41.601 1.00 26.12 656 ARG A CA 1
ATOM 5359 C C . ARG A 1 656 ? 55.318 -14.150 42.139 1.00 26.12 656 ARG A C 1
ATOM 5361 O O . ARG A 1 656 ? 55.098 -14.346 43.316 1.00 26.12 656 ARG A O 1
ATOM 5368 N N . SER A 1 657 ? 55.770 -15.208 41.442 1.00 27.39 657 SER A N 1
ATOM 5369 C CA . SER A 1 657 ? 56.351 -15.480 40.105 1.00 27.39 657 SER A CA 1
ATOM 5370 C C . SER A 1 657 ? 56.623 -17.007 39.922 1.00 27.39 657 SER A C 1
ATOM 5372 O O . SER A 1 657 ? 56.828 -17.695 40.913 1.00 27.39 657 SER A O 1
ATOM 5374 N N . SER A 1 658 ? 56.760 -17.461 38.657 1.00 27.61 658 SER A N 1
ATOM 5375 C CA . SER A 1 658 ? 57.740 -18.441 38.085 1.00 27.61 658 SER A CA 1
ATOM 5376 C C . SER A 1 658 ? 57.809 -19.945 38.463 1.00 27.61 658 SER A C 1
ATOM 5378 O O . SER A 1 658 ? 57.917 -20.275 39.636 1.00 27.61 658 SER A O 1
ATOM 5380 N N . GLY A 1 659 ? 58.019 -20.816 37.444 1.00 25.02 659 GLY A N 1
ATOM 5381 C CA . GLY A 1 659 ? 58.987 -21.940 37.540 1.00 25.02 659 GLY A CA 1
ATOM 5382 C C . GLY A 1 659 ? 58.769 -23.252 36.739 1.00 25.02 659 GLY A C 1
ATOM 5383 O O . GLY A 1 659 ? 58.206 -24.190 37.276 1.00 25.02 659 GLY A O 1
ATOM 5384 N N . SER A 1 660 ? 59.297 -23.317 35.502 1.00 27.19 660 SER A N 1
ATOM 5385 C CA . SER A 1 660 ? 60.068 -24.405 34.817 1.00 27.19 660 SER A CA 1
ATOM 5386 C C . SER A 1 660 ? 59.729 -25.932 34.841 1.00 27.19 660 SER A C 1
ATOM 5388 O O . SER A 1 660 ? 59.678 -26.569 35.883 1.00 27.19 660 SER A O 1
ATOM 5390 N N . SER A 1 661 ? 59.713 -26.490 33.611 1.00 27.17 661 SER A N 1
ATOM 5391 C CA . SER A 1 661 ? 60.044 -27.834 33.019 1.00 27.17 661 SER A CA 1
ATOM 5392 C C . SER A 1 661 ? 61.030 -28.788 33.759 1.00 27.17 661 SER A C 1
ATOM 5394 O O . SER A 1 661 ? 61.801 -28.241 34.547 1.00 27.17 661 SER A O 1
ATOM 5396 N N . PRO A 1 662 ? 61.143 -30.138 33.487 1.00 43.88 662 PRO A N 1
ATOM 5397 C CA . PRO A 1 662 ? 61.706 -30.734 32.228 1.00 43.88 662 PRO A CA 1
ATOM 5398 C C . PRO A 1 662 ? 61.360 -32.215 31.793 1.00 43.88 662 PRO A C 1
ATOM 5400 O O . PRO A 1 662 ? 60.862 -33.026 32.556 1.00 43.88 662 PRO A O 1
ATOM 5403 N N . VAL A 1 663 ? 61.664 -32.510 30.507 1.00 27.56 663 VAL A N 1
ATOM 5404 C CA . VAL A 1 663 ? 62.243 -33.692 29.768 1.00 27.56 663 VAL A CA 1
ATOM 5405 C C . VAL A 1 663 ? 61.972 -35.205 30.108 1.00 27.56 663 VAL A C 1
ATOM 5407 O O . VAL A 1 663 ? 62.070 -35.654 31.239 1.00 27.56 663 VAL A O 1
ATOM 5410 N N . LYS A 1 664 ? 61.753 -35.975 29.005 1.00 34.31 664 LYS A N 1
ATOM 5411 C CA . LYS A 1 664 ? 61.605 -37.440 28.654 1.00 34.31 664 LYS A CA 1
ATOM 5412 C C . LYS A 1 664 ? 62.673 -38.458 29.182 1.00 34.31 664 LYS A C 1
ATOM 5414 O O . LYS A 1 664 ? 63.740 -37.971 29.546 1.00 34.31 664 LYS A O 1
ATOM 5419 N N . PRO A 1 665 ? 62.502 -39.832 29.152 1.00 38.94 665 PRO A N 1
ATOM 5420 C CA . PRO A 1 665 ? 62.596 -40.745 27.953 1.00 38.94 665 PRO A CA 1
ATOM 5421 C C . PRO A 1 665 ? 61.820 -42.123 27.963 1.00 38.94 665 PRO A C 1
ATOM 5423 O O . PRO A 1 665 ? 60.988 -42.377 28.822 1.00 38.94 665 PRO A O 1
ATOM 5426 N N . ARG A 1 666 ? 62.055 -42.972 26.925 1.00 31.64 666 ARG A N 1
ATOM 5427 C CA . ARG A 1 666 ? 61.369 -44.223 26.435 1.00 31.64 666 ARG A CA 1
ATOM 5428 C C . ARG A 1 666 ? 61.775 -45.575 27.105 1.00 31.64 666 ARG A C 1
ATOM 5430 O O . ARG A 1 666 ? 62.956 -45.735 27.384 1.00 31.64 666 ARG A O 1
ATOM 5437 N N . SER A 1 667 ? 60.878 -46.601 27.116 1.00 29.36 667 SER A N 1
ATOM 5438 C CA . SER A 1 667 ? 60.967 -47.952 26.435 1.00 29.36 667 SER A CA 1
ATOM 5439 C C . SER A 1 667 ? 60.295 -49.205 27.121 1.00 29.36 667 SER A C 1
ATOM 5441 O O . SER A 1 667 ? 60.665 -49.572 28.224 1.00 29.36 667 SER A O 1
ATOM 5443 N N . THR A 1 668 ? 59.427 -49.943 26.371 1.00 24.09 668 THR A N 1
ATOM 5444 C CA . THR A 1 668 ? 59.132 -51.437 26.323 1.00 24.09 668 THR A CA 1
ATOM 5445 C C . THR A 1 668 ? 58.458 -52.223 27.516 1.00 24.09 668 THR A C 1
ATOM 5447 O O . THR A 1 668 ? 58.311 -51.632 28.574 1.00 24.09 668 THR A O 1
ATOM 5450 N N . PRO A 1 669 ? 58.087 -53.552 27.433 1.00 50.88 669 PRO A N 1
ATOM 5451 C CA . PRO A 1 669 ? 56.951 -54.229 26.716 1.00 50.88 669 PRO A CA 1
ATOM 5452 C C . PRO A 1 669 ? 56.200 -55.398 27.499 1.00 50.88 669 PRO A C 1
ATOM 5454 O O . PRO A 1 669 ? 56.501 -55.621 28.665 1.00 50.88 669 PRO A O 1
ATOM 5457 N N . LYS A 1 670 ? 55.350 -56.220 26.797 1.00 30.06 670 LYS A N 1
ATOM 5458 C CA . LYS A 1 670 ? 54.728 -57.586 27.090 1.00 30.06 670 LYS A CA 1
ATOM 5459 C C . LYS A 1 670 ? 53.321 -57.627 27.779 1.00 30.06 670 LYS A C 1
ATOM 5461 O O . LYS A 1 670 ? 53.029 -56.699 28.508 1.00 30.06 670 LYS A O 1
ATOM 5466 N N . LEU A 1 671 ? 52.373 -58.596 27.638 1.00 26.23 671 LEU A N 1
ATOM 5467 C CA . LEU A 1 671 ? 52.285 -60.020 27.185 1.00 26.23 671 LEU A CA 1
ATOM 5468 C C . LEU A 1 671 ? 50.807 -60.454 26.806 1.00 26.23 671 LEU A C 1
ATOM 5470 O O . LEU A 1 671 ? 49.882 -59.664 26.933 1.00 26.23 671 LEU A O 1
ATOM 5474 N N . SER A 1 672 ? 50.617 -61.719 26.375 1.00 30.19 672 SER A N 1
ATOM 5475 C CA . SER A 1 672 ? 49.533 -62.454 25.638 1.00 30.19 672 SER A CA 1
ATOM 5476 C C . SER A 1 672 ? 48.382 -63.166 26.425 1.00 30.19 672 SER A C 1
ATOM 5478 O O . SER A 1 672 ? 48.602 -63.529 27.575 1.00 30.19 672 SER A O 1
ATOM 5480 N N . SER A 1 673 ? 47.203 -63.511 25.834 1.00 26.61 673 SER A N 1
ATOM 5481 C CA . SER A 1 673 ? 46.730 -64.858 25.315 1.00 26.61 673 SER A CA 1
ATOM 5482 C C . SER A 1 673 ? 45.233 -65.156 25.721 1.00 26.61 673 SER A C 1
ATOM 5484 O O . SER A 1 673 ? 44.753 -64.401 26.563 1.00 26.61 673 SER A O 1
ATOM 5486 N N . PRO A 1 674 ? 44.503 -66.250 25.323 1.00 50.50 674 PRO A N 1
ATOM 5487 C CA . PRO A 1 674 ? 44.261 -66.867 23.986 1.00 50.50 674 PRO A CA 1
ATOM 5488 C C . PRO A 1 674 ? 42.837 -67.519 23.725 1.00 50.50 674 PRO A C 1
ATOM 5490 O O . PRO A 1 674 ? 41.978 -67.541 24.599 1.00 50.50 674 PRO A O 1
ATOM 5493 N N . LEU A 1 675 ? 42.700 -68.167 22.537 1.00 26.20 675 LEU A N 1
ATOM 5494 C CA . LEU A 1 675 ? 41.954 -69.411 22.142 1.00 26.20 675 LEU A CA 1
ATOM 5495 C C . LEU A 1 675 ? 40.662 -69.391 21.261 1.00 26.20 675 LEU A C 1
ATOM 5497 O O . LEU A 1 675 ? 39.783 -68.551 21.372 1.00 26.20 675 LEU A O 1
ATOM 5501 N N . SER A 1 676 ? 40.622 -70.396 20.363 1.00 29.33 676 SER A N 1
ATOM 5502 C CA . SER A 1 676 ? 39.775 -70.706 19.172 1.00 29.33 676 SER A CA 1
ATOM 5503 C C . SER A 1 676 ? 38.974 -72.044 19.365 1.00 29.33 676 SER A C 1
ATOM 5505 O O . SER A 1 676 ? 39.057 -72.496 20.509 1.00 29.33 676 SER A O 1
ATOM 5507 N N . PRO A 1 677 ? 38.309 -72.777 18.394 1.00 50.19 677 PRO A N 1
ATOM 5508 C CA . PRO A 1 677 ? 38.898 -73.250 17.102 1.00 50.19 677 PRO A CA 1
ATOM 5509 C C . PRO A 1 677 ? 38.010 -73.753 15.883 1.00 50.19 677 PRO A C 1
ATOM 5511 O O . PRO A 1 677 ? 36.811 -73.958 16.001 1.00 50.19 677 PRO A O 1
ATOM 5514 N N . PHE A 1 678 ? 38.708 -74.026 14.744 1.00 28.09 678 PHE A N 1
ATOM 5515 C CA . PHE A 1 678 ? 38.518 -74.948 13.560 1.00 28.09 678 PHE A CA 1
ATOM 5516 C C . PHE A 1 678 ? 37.274 -74.891 12.613 1.00 28.09 678 PHE A C 1
ATOM 5518 O O . PHE A 1 678 ? 36.156 -74.763 13.072 1.00 28.09 678 PHE A O 1
ATOM 5525 N N . GLY A 1 679 ? 37.322 -75.092 11.271 1.00 26.03 679 GLY A N 1
ATOM 5526 C CA . GLY A 1 679 ? 38.398 -75.276 10.268 1.00 26.03 679 GLY A CA 1
ATOM 5527 C C . GLY A 1 679 ? 38.043 -76.171 9.030 1.00 26.03 679 GLY A C 1
ATOM 5528 O O . GLY A 1 679 ? 37.667 -77.317 9.217 1.00 26.03 679 GLY A O 1
ATOM 5529 N N . LYS A 1 680 ? 38.338 -75.672 7.799 1.00 28.66 680 LYS A N 1
ATOM 5530 C CA . LYS A 1 680 ? 38.938 -76.333 6.579 1.00 28.66 680 LYS A CA 1
ATOM 5531 C C . LYS A 1 680 ? 38.138 -77.017 5.415 1.00 28.66 680 LYS A C 1
ATOM 5533 O O . LYS A 1 680 ? 37.661 -78.132 5.524 1.00 28.66 680 LYS A O 1
ATOM 5538 N N . SER A 1 681 ? 38.219 -76.369 4.231 1.00 24.78 681 SER A N 1
ATOM 5539 C CA . SER A 1 681 ? 38.881 -76.713 2.923 1.00 24.78 681 SER A CA 1
ATOM 5540 C C . SER A 1 681 ? 38.541 -77.916 1.979 1.00 24.78 681 SER A C 1
ATOM 5542 O O . SER A 1 681 ? 38.813 -79.063 2.310 1.00 24.78 681 SER A O 1
ATOM 5544 N N . SER A 1 682 ? 38.312 -77.585 0.682 1.00 25.41 682 SER A N 1
ATOM 5545 C CA . SER A 1 682 ? 39.083 -77.974 -0.550 1.00 25.41 682 SER A CA 1
ATOM 5546 C C . SER A 1 682 ? 38.434 -78.788 -1.717 1.00 25.41 682 SER A C 1
ATOM 5548 O O . SER A 1 682 ? 37.845 -79.834 -1.510 1.00 25.41 682 SER A O 1
ATOM 5550 N N . LYS A 1 683 ? 38.721 -78.304 -2.956 1.00 26.23 683 LYS A N 1
ATOM 5551 C CA . LYS A 1 683 ? 38.991 -78.965 -4.276 1.00 26.23 683 LYS A CA 1
ATOM 5552 C C . LYS A 1 683 ? 37.899 -79.601 -5.200 1.00 26.23 683 LYS A C 1
ATOM 5554 O O . LYS A 1 683 ? 37.378 -80.666 -4.933 1.00 26.23 683 LYS A O 1
ATOM 5559 N N . ALA A 1 684 ? 37.848 -79.030 -6.424 1.00 24.56 684 ALA A N 1
ATOM 5560 C CA . ALA A 1 684 ? 38.044 -79.636 -7.772 1.00 24.56 684 ALA A CA 1
ATOM 5561 C C . ALA A 1 684 ? 36.901 -80.264 -8.637 1.00 24.56 684 ALA A C 1
ATOM 5563 O O . ALA A 1 684 ? 36.306 -81.268 -8.291 1.00 24.56 684 ALA A O 1
ATOM 5564 N N . ARG A 1 685 ? 36.817 -79.719 -9.876 1.00 22.80 685 ARG A N 1
ATOM 5565 C CA . ARG A 1 685 ? 36.640 -80.312 -11.238 1.00 22.80 685 ARG A CA 1
ATOM 5566 C C . ARG A 1 685 ? 35.373 -81.104 -11.677 1.00 22.80 685 ARG A C 1
ATOM 5568 O O . ARG A 1 685 ? 35.166 -82.233 -11.275 1.00 22.80 685 ARG A O 1
ATOM 5575 N N . LYS A 1 686 ? 34.801 -80.557 -12.772 1.00 24.70 686 LYS A N 1
ATOM 5576 C CA . LYS A 1 686 ? 34.400 -81.154 -14.077 1.00 24.70 686 LYS A CA 1
ATOM 5577 C C . LYS A 1 686 ? 33.079 -81.932 -14.267 1.00 24.70 686 LYS A C 1
ATOM 5579 O O . LYS A 1 686 ? 32.834 -82.959 -13.661 1.00 24.70 686 LYS A O 1
ATOM 5584 N N . ASP A 1 687 ? 32.401 -81.458 -15.320 1.00 23.19 687 ASP A N 1
ATOM 5585 C CA . ASP A 1 687 ? 31.728 -82.168 -16.416 1.00 23.19 687 ASP A CA 1
ATOM 5586 C C . ASP A 1 687 ? 30.331 -82.810 -16.238 1.00 23.19 687 ASP A C 1
ATOM 5588 O O . ASP A 1 687 ? 30.133 -83.861 -15.645 1.00 23.19 687 ASP A O 1
ATOM 5592 N N . THR A 1 688 ? 29.419 -82.228 -17.033 1.00 22.81 688 THR A N 1
ATOM 5593 C CA . THR A 1 688 ? 28.478 -82.863 -17.980 1.00 22.81 688 THR A CA 1
ATOM 5594 C C . THR A 1 688 ? 27.055 -83.291 -17.578 1.00 22.81 688 THR A C 1
ATOM 5596 O O . THR A 1 688 ? 26.845 -84.242 -16.843 1.00 22.81 688 THR A O 1
ATOM 5599 N N . ARG A 1 689 ? 26.123 -82.672 -18.335 1.00 22.56 689 ARG A N 1
ATOM 5600 C CA . ARG A 1 689 ? 24.898 -83.207 -18.981 1.00 22.56 689 ARG A CA 1
ATOM 5601 C C . ARG A 1 689 ? 23.607 -83.337 -18.144 1.00 22.56 689 ARG A C 1
ATOM 5603 O O . ARG A 1 689 ? 23.399 -84.302 -17.431 1.00 22.56 689 ARG A O 1
ATOM 5610 N N . LEU A 1 690 ? 22.738 -82.325 -18.321 1.00 22.53 690 LEU A N 1
ATOM 5611 C CA . LEU A 1 690 ? 21.391 -82.341 -18.962 1.00 22.53 690 LEU A CA 1
ATOM 5612 C C . LEU A 1 690 ? 20.733 -83.711 -19.285 1.00 22.53 690 LEU A C 1
ATOM 5614 O O . LEU A 1 690 ? 21.479 -84.659 -19.519 1.00 22.53 690 LEU A O 1
ATOM 5618 N N . PRO A 1 691 ? 19.404 -83.791 -19.579 1.00 43.41 691 PRO A N 1
ATOM 5619 C CA . PRO A 1 691 ? 18.333 -82.762 -19.538 1.00 43.41 691 PRO A CA 1
ATOM 5620 C C . PRO A 1 691 ? 16.978 -83.263 -18.952 1.00 43.41 691 PRO A C 1
ATOM 5622 O O . PRO A 1 691 ? 16.765 -84.456 -18.789 1.00 43.41 691 PRO A O 1
ATOM 5625 N N . LEU A 1 692 ? 16.008 -82.362 -18.728 1.00 24.58 692 LEU A N 1
ATOM 5626 C CA . LEU A 1 692 ? 14.764 -82.267 -19.525 1.00 24.58 692 LEU A CA 1
ATOM 5627 C C . LEU A 1 692 ? 13.804 -81.191 -18.972 1.00 24.58 692 LEU A C 1
ATOM 5629 O O . LEU A 1 692 ? 13.551 -81.066 -17.781 1.00 24.58 692 LEU A O 1
ATOM 5633 N N . SER A 1 693 ? 13.360 -80.391 -19.933 1.00 23.50 693 SER A N 1
ATOM 5634 C CA . SER A 1 693 ? 12.504 -79.195 -20.002 1.00 23.50 693 SER A CA 1
ATOM 5635 C C . SER A 1 693 ? 10.988 -79.550 -19.887 1.00 23.50 693 SER A C 1
ATOM 5637 O O . SER A 1 693 ? 10.728 -80.739 -19.710 1.00 23.50 693 SER A O 1
ATOM 5639 N N . PRO A 1 694 ? 9.972 -78.651 -20.082 1.00 39.38 694 PRO A N 1
ATOM 5640 C CA . PRO A 1 694 ? 10.050 -77.384 -20.829 1.00 39.38 694 PRO A CA 1
ATOM 5641 C C . PRO A 1 694 ? 9.115 -76.191 -20.485 1.00 39.38 694 PRO A C 1
ATOM 5643 O O . PRO A 1 694 ? 8.200 -76.274 -19.677 1.00 39.38 694 PRO A O 1
ATOM 5646 N N . MET A 1 695 ? 9.363 -75.130 -21.282 1.00 23.28 695 MET A N 1
ATOM 5647 C CA . MET A 1 695 ? 8.529 -73.979 -21.705 1.00 23.28 695 MET A CA 1
ATOM 5648 C C . MET A 1 695 ? 8.643 -72.679 -20.881 1.00 23.28 695 MET A C 1
ATOM 5650 O O . MET A 1 695 ? 8.468 -72.699 -19.675 1.00 23.28 695 MET A O 1
ATOM 5654 N N . SER A 1 696 ? 8.883 -71.484 -21.446 1.00 25.36 696 SER A N 1
ATOM 5655 C CA . SER A 1 696 ? 9.212 -71.055 -22.822 1.00 25.36 696 SER A CA 1
ATOM 5656 C C . SER A 1 696 ? 9.596 -69.556 -22.857 1.00 25.36 696 SER A C 1
ATOM 5658 O O . SER A 1 696 ? 8.872 -68.726 -22.323 1.00 25.36 696 SER A O 1
ATOM 5660 N N . HIS A 1 697 ? 10.714 -69.270 -23.538 1.00 25.70 697 HIS A N 1
ATOM 5661 C CA . HIS A 1 697 ? 11.137 -68.110 -24.355 1.00 25.70 697 HIS A CA 1
ATOM 5662 C C . HIS A 1 697 ? 10.824 -66.642 -23.981 1.00 25.70 697 HIS A C 1
ATOM 5664 O O . HIS A 1 697 ? 9.710 -66.165 -24.155 1.00 25.70 697 HIS A O 1
ATOM 5670 N N . LEU A 1 698 ? 11.891 -65.857 -23.752 1.00 24.70 698 LEU A N 1
ATOM 5671 C CA . LEU A 1 698 ? 12.511 -64.986 -24.779 1.00 24.70 698 LEU A CA 1
ATOM 5672 C C . LEU A 1 698 ? 13.892 -64.475 -24.306 1.00 24.70 698 LEU A C 1
ATOM 5674 O O . LEU A 1 698 ? 14.052 -64.015 -23.179 1.00 24.70 698 LEU A O 1
ATOM 5678 N N . SER A 1 699 ? 14.907 -64.602 -25.167 1.00 22.78 699 SER A N 1
ATOM 5679 C CA . SER A 1 699 ? 16.337 -64.436 -24.867 1.00 22.78 699 SER A CA 1
ATOM 5680 C C . SER A 1 699 ? 17.017 -63.301 -25.642 1.00 22.78 699 SER A C 1
ATOM 5682 O O . SER A 1 699 ? 16.651 -62.978 -26.766 1.00 22.78 699 SER A O 1
ATOM 5684 N N . HIS A 1 700 ? 18.076 -62.782 -25.015 1.00 31.62 700 HIS A N 1
ATOM 5685 C CA . HIS A 1 700 ? 19.107 -61.834 -25.460 1.00 31.62 700 HIS A CA 1
ATOM 5686 C C . HIS A 1 700 ? 20.035 -62.274 -26.617 1.00 31.62 700 HIS A C 1
ATOM 5688 O O . HIS A 1 700 ? 20.268 -63.460 -26.819 1.00 31.62 700 HIS A O 1
ATOM 5694 N N . GLY A 1 701 ? 20.776 -61.294 -27.164 1.00 23.88 701 GLY A N 1
ATOM 5695 C CA . GLY A 1 701 ? 22.198 -61.406 -27.565 1.00 23.88 701 GLY A CA 1
ATOM 5696 C C . GLY A 1 701 ? 22.761 -60.015 -27.927 1.00 23.88 701 GLY A C 1
ATOM 5697 O O . GLY A 1 701 ? 22.217 -59.368 -28.805 1.00 23.88 701 GLY A O 1
ATOM 5698 N N . ARG A 1 702 ? 23.601 -59.335 -27.127 1.00 26.55 702 ARG A N 1
ATOM 5699 C CA . ARG A 1 702 ? 25.061 -59.419 -26.850 1.00 26.55 702 ARG A CA 1
ATOM 5700 C C . ARG A 1 702 ? 26.040 -59.129 -28.018 1.00 26.55 702 ARG A C 1
ATOM 5702 O O . ARG A 1 702 ? 26.301 -59.996 -28.834 1.00 26.55 702 ARG A O 1
ATOM 5709 N N . ARG A 1 703 ? 26.772 -58.011 -27.818 1.00 24.50 703 ARG A N 1
ATOM 5710 C CA . ARG A 1 703 ? 28.253 -57.829 -27.804 1.00 24.50 703 ARG A CA 1
ATOM 5711 C C . ARG A 1 703 ? 29.043 -57.665 -29.123 1.00 24.50 703 ARG A C 1
ATOM 5713 O O . ARG A 1 703 ? 29.430 -58.658 -29.718 1.00 24.50 703 ARG A O 1
ATOM 5720 N N . ARG A 1 704 ? 29.523 -56.429 -29.363 1.00 23.72 704 ARG A N 1
ATOM 5721 C CA . ARG A 1 704 ? 30.937 -55.936 -29.312 1.00 23.72 704 ARG A CA 1
ATOM 5722 C C . ARG A 1 704 ? 31.157 -54.831 -30.361 1.00 23.72 704 ARG A C 1
ATOM 5724 O O . ARG A 1 704 ? 31.071 -55.123 -31.540 1.00 23.72 704 ARG A O 1
ATOM 5731 N N . HIS A 1 705 ? 31.530 -53.620 -29.946 1.00 24.84 705 HIS A N 1
ATOM 5732 C CA . HIS A 1 705 ? 32.883 -53.069 -30.128 1.00 24.84 705 HIS A CA 1
ATOM 5733 C C . HIS A 1 705 ? 32.989 -51.665 -29.512 1.00 24.84 705 HIS A C 1
ATOM 5735 O O . HIS A 1 705 ? 32.024 -50.910 -29.462 1.00 24.84 705 HIS A O 1
ATOM 5741 N N . LEU A 1 706 ? 34.175 -51.402 -28.962 1.00 27.61 706 LEU A N 1
ATOM 5742 C CA . LEU A 1 706 ? 34.673 -50.103 -28.524 1.00 27.61 706 LEU A CA 1
ATOM 5743 C C . LEU A 1 706 ? 34.806 -49.119 -29.702 1.00 27.61 706 LEU A C 1
ATOM 5745 O O . LEU A 1 706 ? 34.784 -49.549 -30.848 1.00 27.61 706 LEU A O 1
ATOM 5749 N N . SER A 1 707 ? 35.048 -47.854 -29.327 1.00 26.89 707 SER A N 1
ATOM 5750 C CA . SER A 1 707 ? 35.501 -46.694 -30.116 1.00 26.89 707 SER A CA 1
ATOM 5751 C C . SER A 1 707 ? 34.486 -46.086 -31.081 1.00 26.89 707 SER A C 1
ATOM 5753 O O . SER A 1 707 ? 34.343 -46.563 -32.193 1.00 26.89 707 SER A O 1
ATOM 5755 N N . ASP A 1 708 ? 33.798 -45.031 -30.625 1.00 27.31 708 ASP A N 1
ATOM 5756 C CA . ASP A 1 708 ? 33.736 -43.725 -31.311 1.00 27.31 708 ASP A CA 1
ATOM 5757 C C . ASP A 1 708 ? 32.705 -42.809 -30.635 1.00 27.31 708 ASP A C 1
ATOM 5759 O O . ASP A 1 708 ? 31.572 -42.667 -31.070 1.00 27.31 708 ASP A O 1
ATOM 5763 N N . PHE A 1 709 ? 33.095 -42.172 -29.528 1.00 28.19 709 PHE A N 1
ATOM 5764 C CA . PHE A 1 709 ? 32.384 -41.005 -28.986 1.00 28.19 709 PHE A CA 1
ATOM 5765 C C . PHE A 1 709 ? 33.399 -40.020 -28.385 1.00 28.19 709 PHE A C 1
ATOM 5767 O O . PHE A 1 709 ? 33.370 -39.663 -27.213 1.00 28.19 709 PHE A O 1
ATOM 5774 N N . ARG A 1 710 ? 34.340 -39.577 -29.224 1.00 27.30 710 ARG A N 1
ATOM 5775 C CA . ARG A 1 710 ? 35.096 -38.329 -29.034 1.00 27.30 710 ARG A CA 1
ATOM 5776 C C . ARG A 1 710 ? 34.759 -37.362 -30.171 1.00 27.30 710 ARG A C 1
ATOM 5778 O O . ARG A 1 710 ? 35.644 -36.947 -30.893 1.00 27.30 710 ARG A O 1
ATOM 5785 N N . TYR A 1 711 ? 33.476 -37.050 -30.366 1.00 29.48 711 TYR A N 1
ATOM 5786 C CA . TYR A 1 711 ? 33.045 -35.987 -31.295 1.00 29.48 711 TYR A CA 1
ATOM 5787 C C . TYR A 1 711 ? 31.715 -35.309 -30.901 1.00 29.48 711 TYR A C 1
ATOM 5789 O O . TYR A 1 711 ? 31.067 -34.686 -31.732 1.00 29.48 711 TYR A O 1
ATOM 5797 N N . ALA A 1 712 ? 31.295 -35.387 -29.629 1.00 31.48 712 ALA A N 1
ATOM 5798 C CA . ALA A 1 712 ? 30.044 -34.759 -29.172 1.00 31.48 712 ALA A CA 1
ATOM 5799 C C . ALA A 1 712 ? 30.236 -33.540 -28.245 1.00 31.48 712 ALA A C 1
ATOM 5801 O O . ALA A 1 712 ? 29.296 -32.766 -28.072 1.00 31.48 712 ALA A O 1
ATOM 5802 N N . SER A 1 713 ? 31.432 -33.305 -27.689 1.00 33.66 713 SER A N 1
ATOM 5803 C CA . SER A 1 713 ? 31.675 -32.187 -26.761 1.00 33.66 713 SER A CA 1
ATOM 5804 C C . SER A 1 713 ? 31.938 -30.842 -27.449 1.00 33.66 713 SER A C 1
ATOM 5806 O O . SER A 1 713 ? 31.618 -29.808 -26.866 1.00 33.66 713 SER A O 1
ATOM 5808 N N . SER A 1 714 ? 32.411 -30.819 -28.703 1.00 33.06 714 SER A N 1
ATOM 5809 C CA . SER A 1 714 ? 32.519 -29.555 -29.452 1.00 33.06 714 SER A CA 1
ATOM 5810 C C . SER A 1 714 ? 31.149 -29.030 -29.897 1.00 33.06 714 SER A C 1
ATOM 5812 O O . SER A 1 714 ? 30.944 -27.822 -29.947 1.00 33.06 714 SER A O 1
ATOM 5814 N N . SER A 1 715 ? 30.167 -29.918 -30.110 1.00 35.19 715 SER A N 1
ATOM 5815 C CA . SER A 1 715 ? 28.816 -29.528 -30.535 1.00 35.19 715 SER A CA 1
ATOM 5816 C C . SER A 1 715 ? 28.054 -28.735 -29.466 1.00 35.19 715 SER A C 1
ATOM 5818 O O . SER A 1 715 ? 27.346 -27.790 -29.798 1.00 35.19 715 SER A O 1
ATOM 5820 N N . PHE A 1 716 ? 28.248 -29.050 -28.179 1.00 38.53 716 PHE A N 1
ATOM 5821 C CA . PHE A 1 716 ? 27.513 -28.427 -27.072 1.00 38.53 716 PHE A CA 1
ATOM 5822 C C . PHE A 1 716 ? 28.105 -27.073 -26.652 1.00 38.53 716 PHE A C 1
ATOM 5824 O O . PHE A 1 716 ? 27.373 -26.140 -26.325 1.00 38.53 716 PHE A O 1
ATOM 5831 N N . TYR A 1 717 ? 29.431 -26.927 -26.725 1.00 34.06 717 TYR A N 1
ATOM 5832 C CA . TYR A 1 717 ? 30.099 -25.651 -26.454 1.00 34.06 717 TYR A CA 1
ATOM 5833 C C . TYR A 1 717 ? 29.867 -24.643 -27.590 1.00 34.06 717 TYR A C 1
ATOM 5835 O O . TYR A 1 717 ? 29.596 -23.466 -27.336 1.00 34.06 717 TYR A O 1
ATOM 5843 N N . SER A 1 718 ? 29.841 -25.121 -28.841 1.00 35.59 718 SER A N 1
ATOM 5844 C CA . SER A 1 718 ? 29.339 -24.344 -29.976 1.00 35.59 718 SER A CA 1
ATOM 5845 C C . SER A 1 718 ? 27.864 -23.976 -29.799 1.00 35.59 718 SER A C 1
ATOM 5847 O O . SER A 1 718 ? 27.518 -22.833 -30.053 1.00 35.59 718 SER A O 1
ATOM 5849 N N . PHE A 1 719 ? 27.012 -24.868 -29.280 1.00 39.94 719 PHE A N 1
ATOM 5850 C CA . PHE A 1 719 ? 25.585 -24.600 -29.037 1.00 39.94 719 PHE A CA 1
ATOM 5851 C C . PHE A 1 719 ? 25.334 -23.493 -27.991 1.00 39.94 719 PHE A C 1
ATOM 5853 O O . PHE A 1 719 ? 24.465 -22.644 -28.191 1.00 39.94 719 PHE A O 1
ATOM 5860 N N . CYS A 1 720 ? 26.112 -23.443 -26.904 1.00 39.38 720 CYS A N 1
ATOM 5861 C CA . CYS A 1 720 ? 25.967 -22.428 -25.850 1.00 39.38 720 CYS A CA 1
ATOM 5862 C C . CYS A 1 720 ? 26.531 -21.052 -26.244 1.00 39.38 720 CYS A C 1
ATOM 5864 O O . CYS A 1 720 ? 25.889 -20.034 -25.977 1.00 39.38 720 CYS A O 1
ATOM 5866 N N . LYS A 1 721 ? 27.686 -21.008 -26.924 1.00 36.94 721 LYS A N 1
ATOM 5867 C CA . LYS A 1 721 ? 28.266 -19.762 -27.464 1.00 36.94 721 LYS A CA 1
ATOM 5868 C C . LYS A 1 721 ? 27.393 -19.173 -28.579 1.00 36.94 721 LYS A C 1
ATOM 5870 O O . LYS A 1 721 ? 27.170 -17.970 -28.650 1.00 36.94 721 LYS A O 1
ATOM 5875 N N . PHE A 1 722 ? 26.791 -20.050 -29.375 1.00 40.44 722 PHE A N 1
ATOM 5876 C CA . PHE A 1 722 ? 25.827 -19.692 -30.402 1.00 40.44 722 PHE A CA 1
ATOM 5877 C C . PHE A 1 722 ? 24.515 -19.128 -29.824 1.00 40.44 722 PHE A C 1
ATOM 5879 O O . PHE A 1 722 ? 23.941 -18.209 -30.400 1.00 40.44 722 PHE A O 1
ATOM 5886 N N . TYR A 1 723 ? 24.066 -19.592 -28.649 1.00 41.09 723 TYR A N 1
ATOM 5887 C CA . TYR A 1 723 ? 22.887 -19.048 -27.957 1.00 41.09 723 TYR A CA 1
ATOM 5888 C C . TYR A 1 723 ? 23.125 -17.643 -27.370 1.00 41.09 723 TYR A C 1
ATOM 5890 O O . TYR A 1 723 ? 22.192 -16.835 -27.337 1.00 41.09 723 TYR A O 1
ATOM 5898 N N . SER A 1 724 ? 24.356 -17.319 -26.943 1.00 39.66 724 SER A N 1
ATOM 5899 C CA . SER A 1 724 ? 24.704 -15.954 -26.512 1.00 39.66 724 SER A CA 1
ATOM 5900 C C . SER A 1 724 ? 24.836 -14.997 -27.702 1.00 39.66 724 SER A C 1
ATOM 5902 O O . SER A 1 724 ? 24.316 -13.886 -27.642 1.00 39.66 724 SER A O 1
ATOM 5904 N N . GLU A 1 725 ? 25.393 -15.446 -28.831 1.00 38.34 725 GLU A N 1
ATOM 5905 C CA . GLU A 1 725 ? 25.421 -14.671 -30.087 1.00 38.34 725 GLU A CA 1
ATOM 5906 C C . GLU A 1 725 ? 24.009 -14.492 -30.700 1.00 38.34 725 GLU A C 1
ATOM 5908 O O . GLU A 1 725 ? 23.675 -13.441 -31.265 1.00 38.34 725 GLU A O 1
ATOM 5913 N N . LEU A 1 726 ? 23.107 -15.465 -30.511 1.00 39.34 726 LEU A N 1
ATOM 5914 C CA . LEU A 1 726 ? 21.687 -15.339 -30.859 1.00 39.34 726 LEU A CA 1
ATOM 5915 C C . LEU A 1 726 ? 20.968 -14.279 -30.017 1.00 39.34 726 LEU A C 1
ATOM 5917 O O . LEU A 1 726 ? 19.993 -13.698 -30.486 1.00 39.34 726 LEU A O 1
ATOM 5921 N N . ALA A 1 727 ? 21.397 -14.026 -28.779 1.00 42.28 727 ALA A N 1
ATOM 5922 C CA . ALA A 1 727 ? 20.799 -12.995 -27.933 1.00 42.28 727 ALA A CA 1
ATOM 5923 C C . ALA A 1 727 ? 21.186 -11.580 -28.403 1.00 42.28 727 ALA A C 1
ATOM 5925 O O . ALA A 1 727 ? 20.344 -10.675 -28.363 1.00 42.28 727 ALA A O 1
ATOM 5926 N N . GLU A 1 728 ? 22.397 -11.419 -28.943 1.00 38.41 728 GLU A N 1
ATOM 5927 C CA . GLU A 1 728 ? 22.986 -10.136 -29.361 1.00 38.41 728 GLU A CA 1
ATOM 5928 C C . GLU A 1 728 ? 22.648 -9.715 -30.805 1.00 38.41 728 GLU A C 1
ATOM 5930 O O . GLU A 1 728 ? 22.693 -8.531 -31.149 1.00 38.41 728 GLU A O 1
ATOM 5935 N N . THR A 1 729 ? 22.224 -10.641 -31.668 1.00 39.25 729 THR A N 1
ATOM 5936 C CA . THR A 1 729 ? 21.898 -10.338 -33.075 1.00 39.25 729 THR A CA 1
ATOM 5937 C C . THR A 1 729 ? 20.578 -9.569 -33.230 1.00 39.25 729 THR A C 1
ATOM 5939 O O . THR A 1 729 ? 19.497 -10.092 -32.964 1.00 39.25 729 THR A O 1
ATOM 5942 N N . LYS A 1 730 ? 20.616 -8.329 -33.741 1.00 40.38 730 LYS A N 1
ATOM 5943 C CA . LYS A 1 730 ? 19.418 -7.478 -33.955 1.00 40.38 730 LYS A CA 1
ATOM 5944 C C . LYS A 1 730 ? 18.421 -8.004 -35.012 1.00 40.38 730 LYS A C 1
ATOM 5946 O O . LYS A 1 730 ? 17.315 -7.479 -35.109 1.00 40.38 730 LYS A O 1
ATOM 5951 N N . SER A 1 731 ? 18.774 -9.033 -35.792 1.00 44.38 731 SER A N 1
ATOM 5952 C CA . SER A 1 731 ? 17.924 -9.605 -36.850 1.00 44.38 731 SER A CA 1
ATOM 5953 C C . SER A 1 731 ? 17.305 -10.940 -36.424 1.00 44.38 731 SER A C 1
ATOM 5955 O O . SER A 1 731 ? 17.986 -11.958 -36.330 1.00 44.38 731 SER A O 1
ATOM 5957 N N . CYS A 1 732 ? 15.991 -10.953 -36.190 1.00 45.41 732 CYS A N 1
ATOM 5958 C CA . CYS A 1 732 ? 15.263 -12.133 -35.698 1.00 45.41 732 CYS A CA 1
ATOM 5959 C C . CYS A 1 732 ? 15.024 -13.223 -36.755 1.00 45.41 732 CYS A C 1
ATOM 5961 O O . CYS A 1 732 ? 14.732 -14.360 -36.402 1.00 45.41 732 CYS A O 1
ATOM 5963 N N . VAL A 1 733 ? 15.211 -12.905 -38.039 1.00 47.03 733 VAL A N 1
ATOM 5964 C CA . VAL A 1 733 ? 15.107 -13.871 -39.148 1.00 47.03 733 VAL A CA 1
ATOM 5965 C C . VAL A 1 733 ? 16.211 -14.927 -39.037 1.00 47.03 733 VAL A C 1
ATOM 5967 O O . VAL A 1 733 ? 15.930 -16.114 -39.112 1.00 47.03 733 VAL A O 1
ATOM 5970 N N . LEU A 1 734 ? 17.431 -14.495 -38.698 1.00 51.25 734 LEU A N 1
ATOM 5971 C CA . LEU A 1 734 ? 18.570 -15.380 -38.443 1.00 51.25 734 LEU A CA 1
ATOM 5972 C C . LEU A 1 734 ? 18.330 -16.297 -37.236 1.00 51.25 734 LEU A C 1
ATOM 5974 O O . LEU A 1 734 ? 18.637 -17.480 -37.300 1.00 51.25 734 LEU A O 1
ATOM 5978 N N . ARG A 1 735 ? 17.717 -15.788 -36.158 1.00 55.09 735 ARG A N 1
ATOM 5979 C CA . ARG A 1 735 ? 17.424 -16.590 -34.954 1.00 55.09 735 ARG A CA 1
ATOM 5980 C C . ARG A 1 735 ? 16.454 -17.742 -35.240 1.00 55.09 735 ARG A C 1
ATOM 5982 O O . ARG A 1 735 ? 16.608 -18.824 -34.680 1.00 55.09 735 ARG A O 1
ATOM 5989 N N . LEU A 1 736 ? 15.464 -17.506 -36.104 1.00 51.16 736 LEU A N 1
ATOM 5990 C CA . LEU A 1 736 ? 14.470 -18.508 -36.499 1.00 51.16 736 LEU A CA 1
ATOM 5991 C C . LEU A 1 736 ? 15.019 -19.511 -37.524 1.00 51.16 736 LEU A C 1
ATOM 5993 O O . LEU A 1 736 ? 14.770 -20.706 -37.375 1.00 51.16 736 LEU A O 1
ATOM 5997 N N . ASP A 1 737 ? 15.782 -19.048 -38.520 1.00 48.34 737 ASP A N 1
ATOM 5998 C CA . ASP A 1 737 ? 16.427 -19.921 -39.515 1.00 48.34 737 ASP A CA 1
ATOM 5999 C C . ASP A 1 737 ? 17.414 -20.888 -38.841 1.00 48.34 737 ASP A C 1
ATOM 6001 O O . ASP A 1 737 ? 17.483 -22.070 -39.182 1.00 48.34 737 ASP A O 1
ATOM 6005 N N . LEU A 1 738 ? 18.103 -20.416 -37.800 1.00 51.12 738 LEU A N 1
ATOM 6006 C CA . LEU A 1 738 ? 19.020 -21.224 -37.003 1.00 51.12 738 LEU A CA 1
ATOM 6007 C C . LEU A 1 738 ? 18.278 -22.204 -36.076 1.00 51.12 738 LEU A C 1
ATOM 6009 O O . LEU A 1 738 ? 18.688 -23.354 -35.953 1.00 51.12 738 LEU A O 1
ATOM 6013 N N . ALA A 1 739 ? 17.132 -21.827 -35.498 1.00 50.47 739 ALA A N 1
ATOM 6014 C CA . ALA A 1 739 ? 16.315 -22.745 -34.695 1.00 50.47 739 ALA A CA 1
ATOM 6015 C C . ALA A 1 739 ? 15.753 -23.937 -35.504 1.00 50.47 739 ALA A C 1
ATOM 6017 O O . ALA A 1 739 ? 15.567 -25.025 -34.949 1.00 50.47 739 ALA A O 1
ATOM 6018 N N . ILE A 1 740 ? 15.499 -23.751 -36.808 1.00 47.62 740 ILE A N 1
ATOM 6019 C CA . ILE A 1 740 ? 15.114 -24.835 -37.729 1.00 47.62 740 ILE A CA 1
ATOM 6020 C C . ILE A 1 740 ? 16.334 -25.673 -38.122 1.00 47.62 740 ILE A C 1
ATOM 6022 O O . ILE A 1 740 ? 16.262 -26.900 -38.066 1.00 47.62 740 ILE A O 1
ATOM 6026 N N . ALA A 1 741 ? 17.451 -25.033 -38.486 1.00 49.16 741 ALA A N 1
ATOM 6027 C CA . ALA A 1 741 ? 18.672 -25.721 -38.916 1.00 49.16 741 ALA A CA 1
ATOM 6028 C C . ALA A 1 741 ? 19.238 -26.679 -37.848 1.00 49.16 741 ALA A C 1
ATOM 6030 O O . ALA A 1 741 ? 19.874 -27.671 -38.195 1.00 49.16 741 ALA A O 1
ATOM 6031 N N . PHE A 1 742 ? 18.959 -26.422 -36.563 1.00 50.44 742 PHE A N 1
ATOM 6032 C CA . PHE A 1 742 ? 19.406 -27.239 -35.429 1.00 50.44 742 PHE A CA 1
ATOM 6033 C C . PHE A 1 742 ? 18.338 -28.184 -34.835 1.00 50.44 742 PHE A C 1
ATOM 6035 O O . PHE A 1 742 ? 18.584 -28.792 -33.795 1.00 50.44 742 PHE A O 1
ATOM 6042 N N . GLY A 1 743 ? 17.162 -28.340 -35.460 1.00 44.81 743 GLY A N 1
ATOM 6043 C CA . GLY A 1 743 ? 16.191 -29.382 -35.077 1.00 44.81 743 GLY A CA 1
ATOM 6044 C C . GLY A 1 743 ? 15.564 -29.228 -33.680 1.00 44.81 743 GLY A C 1
ATOM 6045 O O . GLY A 1 743 ? 15.339 -30.220 -32.987 1.00 44.81 743 GLY A O 1
ATOM 6046 N N . MET A 1 744 ? 15.291 -27.995 -33.235 1.00 55.16 744 MET A N 1
ATOM 6047 C CA . MET A 1 744 ? 14.707 -27.731 -31.908 1.00 55.16 744 MET A CA 1
ATOM 6048 C C . MET A 1 744 ? 13.274 -28.283 -31.750 1.00 55.16 744 MET A C 1
ATOM 6050 O O . MET A 1 744 ? 12.514 -28.355 -32.712 1.00 55.16 744 MET A O 1
ATOM 6054 N N . SER A 1 745 ? 12.871 -28.614 -30.512 1.00 54.22 745 SER A N 1
ATOM 6055 C CA . SER A 1 745 ? 11.545 -29.188 -30.215 1.00 54.22 745 SER A CA 1
ATOM 6056 C C . SER A 1 745 ? 10.372 -28.256 -30.578 1.00 54.22 745 SER A C 1
ATOM 6058 O O . SER A 1 745 ? 10.466 -27.031 -30.437 1.00 54.22 745 SER A O 1
ATOM 6060 N N . SER A 1 746 ? 9.230 -28.834 -30.975 1.00 55.12 746 SER A N 1
ATOM 6061 C CA . SER A 1 746 ? 8.018 -28.111 -31.411 1.00 55.12 746 SER A CA 1
ATOM 6062 C C . SER A 1 746 ? 7.491 -27.100 -30.381 1.00 55.12 746 SER A C 1
ATOM 6064 O O . SER A 1 746 ? 6.969 -26.045 -30.739 1.00 55.12 746 SER A O 1
ATOM 6066 N N . GLN A 1 747 ? 7.686 -27.364 -29.086 1.00 51.50 747 GLN A N 1
ATOM 6067 C CA . GLN A 1 747 ? 7.242 -26.494 -27.994 1.00 51.50 747 GLN A CA 1
ATOM 6068 C C . GLN A 1 747 ? 8.113 -25.234 -27.841 1.00 51.50 747 GLN A C 1
ATOM 6070 O O . GLN A 1 747 ? 7.617 -24.158 -27.494 1.00 51.50 747 GLN A O 1
ATOM 6075 N N . THR A 1 748 ? 9.416 -25.349 -28.118 1.00 57.22 748 THR A N 1
ATOM 6076 C CA . THR A 1 748 ? 10.354 -24.217 -28.093 1.00 57.22 748 THR A CA 1
ATOM 6077 C C . THR A 1 748 ? 10.115 -23.306 -29.291 1.00 57.22 748 THR A C 1
ATOM 6079 O O . THR A 1 748 ? 10.069 -22.087 -29.128 1.00 57.22 748 THR A O 1
ATOM 6082 N N . GLN A 1 749 ? 9.853 -23.894 -30.462 1.00 56.84 749 GLN A N 1
ATOM 6083 C CA . GLN A 1 749 ? 9.442 -23.162 -31.661 1.00 56.84 749 GLN A CA 1
ATOM 6084 C C . GLN A 1 749 ? 8.154 -22.362 -31.400 1.00 56.84 749 GLN A C 1
ATOM 6086 O O . GLN A 1 749 ? 8.119 -21.162 -31.663 1.00 56.84 749 GLN A O 1
ATOM 6091 N N . LEU A 1 750 ? 7.141 -22.968 -30.764 1.00 58.03 750 LEU A N 1
ATOM 6092 C CA . LEU A 1 750 ? 5.881 -22.290 -30.427 1.00 58.03 750 LEU A CA 1
ATOM 6093 C C . LEU A 1 750 ? 6.073 -21.081 -29.493 1.00 58.03 750 LEU A C 1
ATOM 6095 O O . LEU A 1 750 ? 5.456 -20.035 -29.689 1.00 58.03 750 LEU A O 1
ATOM 6099 N N . ARG A 1 751 ? 6.956 -21.194 -28.490 1.00 59.81 751 ARG A N 1
ATOM 6100 C CA . ARG A 1 751 ? 7.270 -20.090 -27.562 1.00 59.81 751 ARG A CA 1
ATOM 6101 C C . ARG A 1 751 ? 7.956 -18.919 -28.254 1.00 59.81 751 ARG A C 1
ATOM 6103 O O . ARG A 1 751 ? 7.625 -17.773 -27.958 1.00 59.81 751 ARG A O 1
ATOM 6110 N N . VAL A 1 752 ? 8.886 -19.195 -29.167 1.00 62.12 752 VAL A N 1
ATOM 6111 C CA . VAL A 1 752 ? 9.565 -18.150 -29.945 1.00 62.12 752 VAL A CA 1
ATOM 6112 C C . VAL A 1 752 ? 8.561 -17.434 -30.855 1.00 62.12 752 VAL A C 1
ATOM 6114 O O . VAL A 1 752 ? 8.534 -16.206 -30.881 1.00 62.12 752 VAL A O 1
ATOM 6117 N N . ILE A 1 753 ? 7.666 -18.181 -31.510 1.00 62.72 753 ILE A N 1
ATOM 6118 C CA . ILE A 1 753 ? 6.602 -17.633 -32.366 1.00 62.72 753 ILE A CA 1
ATOM 6119 C C . ILE A 1 753 ? 5.645 -16.730 -31.569 1.00 62.72 753 ILE A C 1
ATOM 6121 O O . ILE A 1 753 ? 5.381 -15.599 -31.974 1.00 62.72 753 ILE A O 1
ATOM 6125 N N . ILE A 1 754 ? 5.149 -17.191 -30.414 1.00 63.12 754 ILE A N 1
ATOM 6126 C CA . ILE A 1 754 ? 4.238 -16.411 -29.553 1.00 63.12 754 ILE A CA 1
ATOM 6127 C C . ILE A 1 754 ? 4.918 -15.134 -29.033 1.00 63.12 754 ILE A C 1
ATOM 6129 O O . ILE A 1 754 ? 4.284 -14.078 -28.953 1.00 63.12 754 ILE A O 1
ATOM 6133 N N . ASN A 1 755 ? 6.212 -15.204 -28.717 1.00 65.81 755 ASN A N 1
ATOM 6134 C CA . ASN A 1 755 ? 6.983 -14.042 -28.283 1.00 65.81 755 ASN A CA 1
ATOM 6135 C C . ASN A 1 755 ? 7.143 -13.005 -29.410 1.00 65.81 755 ASN A C 1
ATOM 6137 O O . ASN A 1 755 ? 6.981 -11.809 -29.171 1.00 65.81 755 ASN A O 1
ATOM 6141 N N . GLU A 1 756 ? 7.375 -13.441 -30.654 1.00 64.50 756 GLU A N 1
ATOM 6142 C CA . GLU A 1 756 ? 7.417 -12.534 -31.811 1.00 64.50 756 GLU A CA 1
ATOM 6143 C C . GLU A 1 756 ? 6.064 -11.854 -32.051 1.00 64.50 756 GLU A C 1
ATOM 6145 O O . GLU A 1 756 ? 6.012 -10.634 -32.225 1.00 64.50 756 GLU A O 1
ATOM 6150 N N . PHE A 1 757 ? 4.957 -12.598 -31.964 1.00 64.06 757 PHE A N 1
ATOM 6151 C CA . PHE A 1 757 ? 3.600 -12.047 -32.064 1.00 64.06 757 PHE A CA 1
ATOM 6152 C C . PHE A 1 757 ? 3.251 -11.017 -30.974 1.00 64.06 757 PHE A C 1
ATOM 6154 O O . PHE A 1 757 ? 2.295 -10.258 -31.150 1.00 64.06 757 PHE A O 1
ATOM 6161 N N . SER A 1 758 ? 4.005 -10.986 -29.870 1.00 58.12 758 SER A N 1
ATOM 6162 C CA . SER A 1 758 ? 3.780 -10.104 -28.716 1.00 58.12 758 SER A CA 1
ATOM 6163 C C . SER A 1 758 ? 4.564 -8.783 -28.784 1.00 58.12 758 SER A C 1
ATOM 6165 O O . SER A 1 758 ? 4.402 -7.922 -27.916 1.00 58.12 758 SER A O 1
ATOM 6167 N N . ARG A 1 759 ? 5.416 -8.579 -29.799 1.00 65.19 759 ARG A N 1
ATOM 6168 C CA . ARG A 1 759 ? 6.212 -7.347 -29.938 1.00 65.19 759 ARG A CA 1
ATOM 6169 C C . ARG A 1 759 ? 5.383 -6.184 -30.487 1.00 65.19 759 ARG A C 1
ATOM 6171 O O . ARG A 1 759 ? 4.727 -6.304 -31.514 1.00 65.19 759 ARG A O 1
ATOM 6178 N N . LYS A 1 760 ? 5.483 -5.021 -29.825 1.00 47.66 760 LYS A N 1
ATOM 6179 C CA . LYS A 1 760 ? 4.709 -3.796 -30.128 1.00 47.66 760 LYS A CA 1
ATOM 6180 C C . LYS A 1 760 ? 4.960 -3.181 -31.514 1.00 47.66 760 LYS A C 1
ATOM 6182 O O . LYS A 1 760 ? 4.120 -2.414 -31.968 1.00 47.66 760 LYS A O 1
ATOM 6187 N N . PHE A 1 761 ? 6.078 -3.490 -32.175 1.00 54.03 761 PHE A N 1
ATOM 6188 C CA . PHE A 1 761 ? 6.450 -2.894 -33.462 1.00 54.03 761 PHE A CA 1
ATOM 6189 C C . PHE A 1 761 ? 6.967 -3.973 -34.419 1.00 54.03 761 PHE A C 1
ATOM 6191 O O . PHE A 1 761 ? 8.102 -4.428 -34.287 1.00 54.03 761 PHE A O 1
ATOM 6198 N N . GLN A 1 762 ? 6.135 -4.386 -35.376 1.00 66.31 762 GLN A N 1
ATOM 6199 C CA . GLN A 1 762 ? 6.526 -5.272 -36.472 1.00 66.31 762 GLN A CA 1
ATOM 6200 C C . GLN A 1 762 ? 6.380 -4.540 -37.801 1.00 66.31 762 GLN A C 1
ATOM 6202 O O . GLN A 1 762 ? 5.339 -3.945 -38.058 1.00 66.31 762 GLN A O 1
ATOM 6207 N N . THR A 1 763 ? 7.404 -4.607 -38.648 1.00 71.19 763 THR A N 1
ATOM 6208 C CA . THR A 1 763 ? 7.370 -4.048 -40.005 1.00 71.19 763 THR A CA 1
ATOM 6209 C C . THR A 1 763 ? 6.680 -5.007 -40.974 1.00 71.19 763 THR A C 1
ATOM 6211 O O . THR A 1 763 ? 6.761 -6.226 -40.803 1.00 71.19 763 THR A O 1
ATOM 6214 N N . LYS A 1 764 ? 6.099 -4.485 -42.059 1.00 73.81 764 LYS A N 1
ATOM 6215 C CA . LYS A 1 764 ? 5.489 -5.280 -43.143 1.00 73.81 764 LYS A CA 1
ATOM 6216 C C . LYS A 1 764 ? 6.357 -6.463 -43.605 1.00 73.81 764 LYS A C 1
ATOM 6218 O O . LYS A 1 764 ? 5.869 -7.583 -43.725 1.00 73.81 764 LYS A O 1
ATOM 6223 N N . LEU A 1 765 ? 7.661 -6.236 -43.791 1.00 71.75 765 LEU A N 1
ATOM 6224 C CA . LEU A 1 765 ? 8.614 -7.275 -44.202 1.00 71.75 765 LEU A CA 1
ATOM 6225 C C . LEU A 1 765 ? 8.777 -8.373 -43.137 1.00 71.75 765 LEU A C 1
ATOM 6227 O O . LEU A 1 765 ? 8.912 -9.549 -43.471 1.00 71.75 765 LEU A O 1
ATOM 6231 N N . SER A 1 766 ? 8.752 -8.010 -41.852 1.00 70.81 766 SER A N 1
ATOM 6232 C CA . SER A 1 766 ? 8.810 -8.985 -40.758 1.00 70.81 766 SER A CA 1
ATOM 6233 C C . SER A 1 766 ? 7.538 -9.833 -40.674 1.00 70.81 766 SER A C 1
ATOM 6235 O O . SER A 1 766 ? 7.635 -11.046 -40.508 1.00 70.81 766 SER A O 1
ATOM 6237 N N . THR A 1 767 ? 6.364 -9.237 -40.905 1.00 76.69 767 THR A N 1
ATOM 6238 C CA . THR A 1 767 ? 5.077 -9.950 -40.922 1.00 76.69 767 THR A CA 1
ATOM 6239 C C . THR A 1 767 ? 4.982 -10.932 -42.092 1.00 76.69 767 THR A C 1
ATOM 6241 O O . THR A 1 767 ? 4.543 -12.064 -41.901 1.00 76.69 767 THR A O 1
ATOM 6244 N N . GLN A 1 768 ? 5.485 -10.565 -43.275 1.00 77.12 768 GLN A N 1
ATOM 6245 C CA . GLN A 1 768 ? 5.562 -11.470 -44.432 1.00 77.12 768 GLN A CA 1
ATOM 6246 C C . GLN A 1 768 ? 6.488 -12.665 -44.184 1.00 77.12 768 GLN A C 1
ATOM 6248 O O . GLN A 1 768 ? 6.143 -13.805 -44.506 1.00 77.12 768 GLN A O 1
ATOM 6253 N N . LYS A 1 769 ? 7.640 -12.435 -43.543 1.00 72.44 769 LYS A N 1
ATOM 6254 C CA . LYS A 1 769 ? 8.543 -13.519 -43.130 1.00 72.44 769 LYS A CA 1
ATOM 6255 C C . LYS A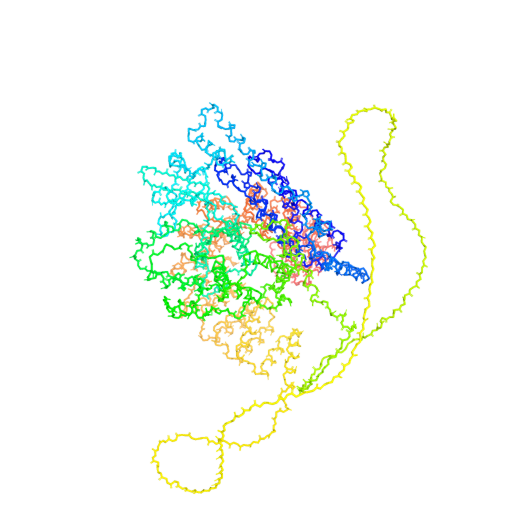 1 769 ? 7.880 -14.432 -42.097 1.00 72.44 769 LYS A C 1
ATOM 6257 O O . LYS A 1 769 ? 7.933 -15.652 -42.256 1.00 72.44 769 LYS A O 1
ATOM 6262 N N . LEU A 1 770 ? 7.178 -13.860 -41.117 1.00 74.44 770 LEU A N 1
ATOM 6263 C CA . LEU A 1 770 ? 6.418 -14.606 -40.112 1.00 74.44 770 LEU A CA 1
ATOM 6264 C C . LEU A 1 770 ? 5.313 -15.462 -40.753 1.00 74.44 770 LEU A C 1
ATOM 6266 O O . LEU A 1 770 ? 5.196 -16.639 -40.429 1.00 74.44 770 LEU A O 1
ATOM 6270 N N . GLN A 1 771 ? 4.558 -14.924 -41.719 1.00 76.62 771 GLN A N 1
ATOM 6271 C CA . GLN A 1 771 ? 3.558 -15.693 -42.469 1.00 76.62 771 GLN A CA 1
ATOM 6272 C C . GLN A 1 771 ? 4.200 -16.853 -43.239 1.00 76.62 771 GLN A C 1
ATOM 6274 O O . GLN A 1 771 ? 3.702 -17.978 -43.169 1.00 76.62 771 GLN A O 1
ATOM 6279 N N . SER A 1 772 ? 5.301 -16.607 -43.958 1.00 71.75 772 SER A N 1
ATOM 6280 C CA . SER A 1 772 ? 5.993 -17.661 -44.716 1.00 71.75 772 SER A CA 1
ATOM 6281 C C . SER A 1 772 ? 6.439 -18.810 -43.805 1.00 71.75 772 SER A C 1
ATOM 6283 O O . SER A 1 772 ? 6.335 -19.980 -44.168 1.00 71.75 772 SER A O 1
ATOM 6285 N N . PHE A 1 773 ? 6.844 -18.482 -42.580 1.00 69.00 773 PHE A N 1
ATOM 6286 C CA . PHE A 1 773 ? 7.269 -19.437 -41.570 1.00 69.00 773 PHE A CA 1
ATOM 6287 C C . PHE A 1 773 ? 6.091 -20.199 -40.937 1.00 69.00 773 PHE A C 1
ATOM 6289 O O . PHE A 1 773 ? 6.138 -21.424 -40.832 1.00 69.00 773 PHE A O 1
ATOM 6296 N N . VAL A 1 774 ? 5.001 -19.512 -40.575 1.00 69.50 774 VAL A N 1
ATOM 6297 C CA . VAL A 1 774 ? 3.762 -20.141 -40.068 1.00 69.50 774 VAL A CA 1
ATOM 6298 C C . VAL A 1 774 ? 3.158 -21.091 -41.115 1.00 69.50 774 VAL A C 1
ATOM 6300 O O . VAL A 1 774 ? 2.634 -22.149 -40.774 1.00 69.50 774 VAL A O 1
ATOM 6303 N N . THR A 1 775 ? 3.311 -20.763 -42.401 1.00 69.81 775 THR A N 1
ATOM 6304 C CA . THR A 1 775 ? 2.887 -21.617 -43.524 1.00 69.81 775 THR A CA 1
ATOM 6305 C C . THR A 1 775 ? 3.785 -22.850 -43.670 1.00 69.81 775 THR A C 1
ATOM 6307 O O . THR A 1 775 ? 3.279 -23.965 -43.774 1.00 69.81 775 THR A O 1
ATOM 6310 N N . LYS A 1 776 ? 5.115 -22.682 -43.608 1.00 66.94 776 LYS A N 1
ATOM 6311 C CA . LYS A 1 776 ? 6.089 -23.792 -43.679 1.00 66.94 776 LYS A CA 1
ATOM 6312 C C . LYS A 1 776 ? 5.996 -24.763 -42.496 1.00 66.94 776 LYS A C 1
ATOM 6314 O O . LYS A 1 776 ? 6.269 -25.944 -42.662 1.00 66.94 776 LYS A O 1
ATOM 6319 N N . SER A 1 777 ? 5.595 -24.279 -41.322 1.00 62.28 777 SER A N 1
ATOM 6320 C CA . SER A 1 777 ? 5.473 -25.073 -40.088 1.00 62.28 777 SER A CA 1
ATOM 6321 C C . SER A 1 777 ? 4.119 -25.781 -39.917 1.00 62.28 777 SER A C 1
ATOM 6323 O O . SER A 1 777 ? 3.887 -26.387 -38.877 1.00 62.28 777 SER A O 1
ATOM 6325 N N . GLN A 1 778 ? 3.212 -25.706 -40.901 1.00 63.47 778 GLN A N 1
ATOM 6326 C CA . GLN A 1 778 ? 1.827 -26.219 -40.841 1.00 63.47 778 GLN A CA 1
ATOM 6327 C C . GLN A 1 778 ? 0.951 -25.644 -39.703 1.00 63.47 778 GLN A C 1
ATOM 6329 O O . GLN A 1 778 ? -0.224 -25.992 -39.593 1.00 63.47 778 GLN A O 1
ATOM 6334 N N . LEU A 1 779 ? 1.467 -24.697 -38.911 1.00 64.88 779 LEU A N 1
ATOM 6335 C CA . LEU A 1 779 ? 0.732 -23.971 -37.867 1.00 64.88 779 LEU A CA 1
ATOM 6336 C C . LEU A 1 779 ? -0.301 -22.993 -38.447 1.00 64.88 779 LEU A C 1
ATOM 6338 O O . LEU A 1 779 ? -1.207 -22.553 -37.744 1.00 64.88 779 LEU A O 1
ATOM 6342 N N . ALA A 1 780 ? -0.212 -22.698 -39.746 1.00 58.03 780 ALA A N 1
ATOM 6343 C CA . ALA A 1 780 ? -1.188 -21.920 -40.504 1.00 58.03 780 ALA A CA 1
ATOM 6344 C C . ALA A 1 780 ? -2.585 -22.559 -40.601 1.00 58.03 780 ALA A C 1
ATOM 6346 O O . ALA A 1 780 ? -3.414 -22.019 -41.314 1.00 58.03 780 ALA A O 1
ATOM 6347 N N . ARG A 1 781 ? -2.859 -23.701 -39.957 1.00 63.47 781 ARG A N 1
ATOM 6348 C CA . ARG A 1 781 ? -4.217 -24.267 -39.838 1.00 63.47 781 ARG A CA 1
ATOM 6349 C C . ARG A 1 781 ? -4.908 -23.916 -38.522 1.00 63.47 781 ARG A C 1
ATOM 6351 O O . ARG A 1 781 ? -6.103 -24.145 -38.398 1.00 63.47 781 ARG A O 1
ATOM 6358 N N . ASP A 1 782 ? -4.190 -23.335 -37.563 1.00 72.88 782 ASP A N 1
ATOM 6359 C CA . ASP A 1 782 ? -4.761 -22.911 -36.284 1.00 72.88 782 ASP A CA 1
ATOM 6360 C C . ASP A 1 782 ? -5.385 -21.499 -36.401 1.00 72.88 782 ASP A C 1
ATOM 6362 O O . ASP A 1 782 ? -4.679 -20.536 -36.752 1.00 72.88 782 ASP A O 1
ATOM 6366 N N . PRO A 1 783 ? -6.688 -21.333 -36.092 1.00 73.75 783 PRO A N 1
ATOM 6367 C CA . PRO A 1 783 ? -7.369 -20.038 -36.117 1.00 73.75 783 PRO A CA 1
ATOM 6368 C C . PRO A 1 783 ? -6.698 -18.950 -35.260 1.00 73.75 783 PRO A C 1
ATOM 6370 O O . PRO A 1 783 ? -6.847 -17.757 -35.555 1.00 73.75 783 PRO A O 1
ATOM 6373 N N . PHE A 1 784 ? -5.949 -19.322 -34.216 1.00 79.44 784 PHE A N 1
ATOM 6374 C CA . PHE A 1 784 ? -5.220 -18.391 -33.352 1.00 79.44 784 PHE A CA 1
ATOM 6375 C C . PHE A 1 784 ? -4.115 -17.642 -34.112 1.00 79.44 784 PHE A C 1
ATOM 6377 O O . PHE A 1 784 ? -4.074 -16.407 -34.094 1.00 79.44 784 PHE A O 1
ATOM 6384 N N . PHE A 1 785 ? -3.247 -18.365 -34.829 1.00 77.88 785 PHE A N 1
ATOM 6385 C CA . PHE A 1 785 ? -2.131 -17.755 -35.560 1.00 77.88 785 PHE A CA 1
ATOM 6386 C C . PHE A 1 785 ? -2.611 -16.945 -36.767 1.00 77.88 785 PHE A C 1
ATOM 6388 O O . PHE A 1 785 ? -2.065 -15.874 -37.040 1.00 77.88 785 PHE A O 1
ATOM 6395 N N . ALA A 1 786 ? -3.675 -17.392 -37.438 1.00 78.19 786 ALA A N 1
ATOM 6396 C CA . ALA A 1 786 ? -4.305 -16.630 -38.515 1.00 78.19 786 ALA A CA 1
ATOM 6397 C C . ALA A 1 786 ? -4.872 -15.295 -38.022 1.00 78.19 786 ALA A C 1
ATOM 6399 O O . ALA A 1 786 ? -4.603 -14.249 -38.615 1.00 78.19 786 ALA A O 1
ATOM 6400 N N . THR A 1 787 ? -5.587 -15.311 -36.893 1.00 84.94 787 THR A N 1
ATOM 6401 C CA . THR A 1 787 ? -6.148 -14.097 -36.281 1.00 84.94 787 THR A CA 1
ATOM 6402 C C . THR A 1 787 ? -5.046 -13.094 -35.942 1.00 84.94 787 THR A C 1
ATOM 6404 O O . THR A 1 787 ? -5.191 -11.893 -36.184 1.00 84.94 787 THR A O 1
ATOM 6407 N N . GLN A 1 788 ? -3.917 -13.572 -35.418 1.00 82.44 788 GLN A N 1
ATOM 6408 C CA . GLN A 1 788 ? -2.811 -12.702 -35.040 1.00 82.44 788 GLN A CA 1
ATOM 6409 C C . GLN A 1 788 ? -2.035 -12.158 -36.253 1.00 82.44 788 GLN A C 1
ATOM 6411 O O . GLN A 1 788 ? -1.672 -10.981 -36.258 1.00 82.44 788 GLN A O 1
ATOM 6416 N N . LEU A 1 789 ? -1.840 -12.954 -37.309 1.00 82.88 789 LEU A N 1
ATOM 6417 C CA . LEU A 1 789 ? -1.247 -12.485 -38.568 1.00 82.88 789 LEU A CA 1
ATOM 6418 C C . LEU A 1 789 ? -2.118 -11.430 -39.258 1.00 82.88 789 LEU A C 1
ATOM 6420 O O . LEU A 1 789 ? -1.593 -10.408 -39.696 1.00 82.88 789 LEU A O 1
ATOM 6424 N N . VAL A 1 790 ? -3.441 -11.622 -39.300 1.00 84.94 790 VAL A N 1
ATOM 6425 C CA . VAL A 1 790 ? -4.381 -10.613 -39.818 1.00 84.94 790 VAL A CA 1
ATOM 6426 C C . VAL A 1 790 ? -4.247 -9.297 -39.053 1.00 84.94 790 VAL A C 1
ATOM 6428 O O . VAL A 1 790 ? -4.183 -8.235 -39.669 1.00 84.94 790 VAL A O 1
ATOM 6431 N N . ARG A 1 791 ? -4.155 -9.343 -37.717 1.00 83.31 791 ARG A N 1
ATOM 6432 C CA . ARG A 1 791 ? -3.963 -8.136 -36.893 1.00 83.31 791 ARG A CA 1
ATOM 6433 C C . ARG A 1 791 ? -2.643 -7.434 -37.193 1.00 83.31 791 ARG A C 1
ATOM 6435 O O . ARG A 1 791 ? -2.620 -6.211 -37.252 1.00 83.31 791 ARG A O 1
ATOM 6442 N N . LEU A 1 792 ? -1.562 -8.183 -37.404 1.00 82.38 792 LEU A N 1
ATOM 6443 C CA . LEU A 1 792 ? -0.259 -7.616 -37.759 1.00 82.38 792 LEU A CA 1
ATOM 6444 C C . LEU A 1 792 ? -0.243 -7.002 -39.161 1.00 82.38 792 LEU A C 1
ATOM 6446 O O . LEU A 1 792 ? 0.343 -5.937 -39.347 1.00 82.38 792 LEU A O 1
ATOM 6450 N N . TYR A 1 793 ? -0.911 -7.626 -40.132 1.00 84.38 793 TYR A N 1
ATOM 6451 C CA . TYR A 1 793 ? -1.085 -7.031 -41.456 1.00 84.38 793 TYR A CA 1
ATOM 6452 C C . TYR A 1 793 ? -1.933 -5.761 -41.404 1.00 84.38 793 TYR A C 1
ATOM 6454 O O . TYR A 1 793 ? -1.559 -4.759 -42.009 1.00 84.38 793 TYR A O 1
ATOM 6462 N N . ALA A 1 794 ? -3.005 -5.766 -40.610 1.00 82.62 794 ALA A N 1
ATOM 6463 C CA . ALA A 1 794 ? -3.837 -4.590 -40.376 1.00 82.62 794 ALA A CA 1
ATOM 6464 C C . ALA A 1 794 ? -3.086 -3.450 -39.664 1.00 82.62 794 ALA A C 1
ATOM 6466 O O . ALA A 1 794 ? -3.365 -2.288 -39.924 1.00 82.62 794 ALA A O 1
ATOM 6467 N N . LEU A 1 795 ? -2.131 -3.754 -38.776 1.00 81.88 795 LEU A N 1
ATOM 6468 C CA . LEU A 1 795 ? -1.267 -2.745 -38.145 1.00 81.88 795 LEU A CA 1
ATOM 6469 C C . LEU A 1 795 ? -0.247 -2.127 -39.114 1.00 81.88 795 LEU A C 1
ATOM 6471 O O . LEU A 1 795 ? 0.250 -1.040 -38.841 1.00 81.88 795 LEU A O 1
ATOM 6475 N N . ASN A 1 796 ? 0.065 -2.816 -40.214 1.00 80.12 796 ASN A N 1
ATOM 6476 C CA . ASN A 1 796 ? 0.984 -2.369 -41.264 1.00 80.12 796 ASN A CA 1
ATOM 6477 C C . ASN A 1 796 ? 0.253 -1.799 -42.498 1.00 80.12 796 ASN A C 1
ATOM 6479 O O . ASN A 1 796 ? 0.866 -1.697 -43.561 1.00 80.12 796 ASN A O 1
ATOM 6483 N N . ASP A 1 797 ? -1.048 -1.504 -42.382 1.00 78.12 797 ASP A N 1
ATOM 6484 C CA . ASP A 1 797 ? -1.932 -1.039 -43.464 1.00 78.12 797 ASP A CA 1
ATOM 6485 C C . ASP A 1 797 ? -1.931 -1.927 -44.733 1.00 78.12 797 ASP A C 1
ATOM 6487 O O . ASP A 1 797 ? -2.321 -1.501 -45.819 1.00 78.12 797 ASP A O 1
ATOM 6491 N N . ASP A 1 798 ? -1.549 -3.205 -44.617 1.00 83.19 798 ASP A N 1
ATOM 6492 C CA . ASP A 1 798 ? -1.580 -4.173 -45.722 1.00 83.19 798 ASP A CA 1
ATOM 6493 C C . ASP A 1 798 ? -2.846 -5.037 -45.665 1.00 83.19 798 ASP A C 1
ATOM 6495 O O . ASP A 1 798 ? -2.833 -6.234 -45.357 1.00 83.19 798 ASP A O 1
ATOM 6499 N N . LEU A 1 799 ? -3.975 -4.399 -45.966 1.00 84.69 799 LEU A N 1
ATOM 6500 C CA . LEU A 1 799 ? -5.292 -5.041 -45.949 1.00 84.69 799 LEU A CA 1
ATOM 6501 C C . LEU A 1 799 ? -5.453 -6.095 -47.049 1.00 84.69 799 LEU A C 1
ATOM 6503 O O . LEU A 1 799 ? -6.237 -7.027 -46.896 1.00 84.69 799 LEU A O 1
ATOM 6507 N N . ILE A 1 800 ? -4.695 -5.982 -48.142 1.00 84.94 800 ILE A N 1
ATOM 6508 C CA . ILE A 1 800 ? -4.740 -6.932 -49.258 1.00 84.94 800 ILE A CA 1
ATOM 6509 C C . ILE A 1 800 ? -4.180 -8.281 -48.805 1.00 84.94 800 ILE A C 1
ATOM 6511 O O . ILE A 1 800 ? -4.808 -9.319 -49.024 1.00 84.94 800 ILE A O 1
ATOM 6515 N N . SER A 1 801 ? -3.023 -8.281 -48.138 1.00 82.81 801 SER A N 1
ATOM 6516 C CA . SER A 1 801 ? -2.435 -9.507 -47.585 1.00 82.81 801 SER A CA 1
ATOM 6517 C C . SER A 1 801 ? -3.284 -10.083 -46.450 1.00 82.81 801 SER A C 1
ATOM 6519 O O . SER A 1 801 ? -3.472 -11.300 -46.393 1.00 82.81 801 SER A O 1
ATOM 6521 N N . ALA A 1 802 ? -3.867 -9.226 -45.600 1.00 85.75 802 ALA A N 1
ATOM 6522 C CA . ALA A 1 802 ? -4.816 -9.654 -44.570 1.00 85.75 802 ALA A CA 1
ATOM 6523 C C . ALA A 1 802 ? -6.041 -10.362 -45.176 1.00 85.75 802 ALA A C 1
ATOM 6525 O O . ALA A 1 802 ? -6.438 -11.426 -44.697 1.00 85.75 802 ALA A O 1
ATOM 6526 N N . ARG A 1 803 ? -6.602 -9.808 -46.259 1.00 86.06 803 ARG A N 1
ATOM 6527 C CA . ARG A 1 803 ? -7.757 -10.376 -46.963 1.00 86.06 803 ARG A CA 1
ATOM 6528 C C . ARG A 1 803 ? -7.424 -11.705 -47.639 1.00 86.06 803 ARG A C 1
ATOM 6530 O O . ARG A 1 803 ? -8.153 -12.672 -47.456 1.00 86.06 803 ARG A O 1
ATOM 6537 N N . LYS A 1 804 ? -6.283 -11.795 -48.327 1.00 84.38 804 LYS A N 1
ATOM 6538 C CA . LYS A 1 804 ? -5.815 -13.053 -48.937 1.00 84.38 804 LYS A CA 1
ATOM 6539 C C . LYS A 1 804 ? -5.648 -14.166 -47.902 1.00 84.38 804 LYS A C 1
ATOM 6541 O O . LYS A 1 804 ? -6.061 -15.293 -48.146 1.00 84.38 804 LYS A O 1
ATOM 6546 N N . LEU A 1 805 ? -5.067 -13.854 -46.742 1.00 82.94 805 LEU A N 1
ATOM 6547 C CA . LEU A 1 805 ? -4.902 -14.829 -45.661 1.00 82.94 805 LEU A CA 1
ATOM 6548 C C . LEU A 1 805 ? -6.254 -15.298 -45.100 1.00 82.94 805 LEU A C 1
ATOM 6550 O O . LEU A 1 805 ? -6.412 -16.473 -44.783 1.00 82.94 805 LEU A O 1
ATOM 6554 N N . PHE A 1 806 ? -7.223 -14.389 -45.004 1.00 86.31 806 PHE A N 1
ATOM 6555 C CA . PHE A 1 806 ? -8.584 -14.689 -44.568 1.00 86.31 806 PHE A CA 1
ATOM 6556 C C . PHE A 1 806 ? -9.351 -15.586 -45.550 1.00 86.31 806 PHE A C 1
ATOM 6558 O O . PHE A 1 806 ? -10.022 -16.535 -45.135 1.00 86.31 806 PHE A O 1
ATOM 6565 N N . ASP A 1 807 ? -9.240 -15.309 -46.849 1.00 84.19 807 ASP A N 1
ATOM 6566 C CA . ASP A 1 807 ? -9.958 -16.058 -47.881 1.00 84.19 807 ASP A CA 1
ATOM 6567 C C . ASP A 1 807 ? -9.421 -17.498 -48.008 1.00 84.19 807 ASP A C 1
ATOM 6569 O O . ASP A 1 807 ? -10.208 -18.422 -48.199 1.00 84.19 807 ASP A O 1
ATOM 6573 N N . VAL A 1 808 ? -8.112 -17.709 -47.806 1.00 80.75 808 VAL A N 1
ATOM 6574 C CA . VAL A 1 808 ? -7.452 -19.032 -47.859 1.00 80.75 808 VAL A CA 1
ATOM 6575 C C . VAL A 1 808 ? -7.810 -19.935 -46.667 1.00 80.75 808 VAL A C 1
ATOM 6577 O O . VAL A 1 808 ? -7.638 -21.151 -46.743 1.00 80.75 808 VAL A O 1
ATOM 6580 N N . PHE A 1 809 ? -8.313 -19.378 -45.563 1.00 77.62 809 PHE A N 1
ATOM 6581 C CA . PHE A 1 809 ? -8.553 -20.137 -44.336 1.00 77.62 809 PHE A CA 1
ATOM 6582 C C . PHE A 1 809 ? -9.925 -20.847 -44.341 1.00 77.62 809 PHE A C 1
ATOM 6584 O O . PHE A 1 809 ? -10.945 -20.164 -44.463 1.00 77.62 809 PHE A O 1
ATOM 6591 N N . PRO A 1 810 ? -9.988 -22.187 -44.179 1.00 67.38 810 PRO A N 1
ATOM 6592 C CA . PRO A 1 810 ? -11.238 -22.945 -44.289 1.00 67.38 810 PRO A CA 1
ATOM 6593 C C . PRO A 1 810 ? -12.144 -22.826 -43.051 1.00 67.38 810 PRO A C 1
ATOM 6595 O O . PRO A 1 810 ? -13.347 -22.636 -43.200 1.00 67.38 810 PRO A O 1
ATOM 6598 N N . GLU A 1 811 ? -11.585 -22.863 -41.834 1.00 71.00 811 GLU A N 1
ATOM 6599 C CA . GLU A 1 811 ? -12.341 -22.720 -40.577 1.00 71.00 811 GLU A CA 1
ATOM 6600 C C . GLU A 1 811 ? -12.207 -21.305 -40.007 1.00 71.00 811 GLU A C 1
ATOM 6602 O O . GLU A 1 811 ? -11.274 -20.970 -39.270 1.00 71.00 811 GLU A O 1
ATOM 6607 N N . ARG A 1 812 ? -13.144 -20.432 -40.373 1.00 84.81 812 ARG A N 1
ATOM 6608 C CA . ARG A 1 812 ? -13.098 -19.021 -39.980 1.00 84.81 812 ARG A CA 1
ATOM 6609 C C . ARG A 1 812 ? -13.762 -18.827 -38.625 1.00 84.81 812 ARG A C 1
ATOM 6611 O O . ARG A 1 812 ? -14.980 -18.789 -38.531 1.00 84.81 812 ARG A O 1
ATOM 6618 N N . SER A 1 813 ? -12.965 -18.678 -37.570 1.00 85.25 813 SER A N 1
ATOM 6619 C CA . SER A 1 813 ? -13.490 -18.374 -36.234 1.00 85.25 813 SER A CA 1
ATOM 6620 C C . SER A 1 813 ? -14.086 -16.961 -36.152 1.00 85.25 813 SER A C 1
ATOM 6622 O O . SER A 1 813 ? -13.696 -16.059 -36.899 1.00 85.25 813 SER A O 1
ATOM 6624 N N . VAL A 1 814 ? -14.973 -16.729 -35.178 1.00 87.12 814 VAL A N 1
ATOM 6625 C CA . VAL A 1 814 ? -15.545 -15.397 -34.887 1.00 87.12 814 VAL A CA 1
ATOM 6626 C C . VAL A 1 814 ? -14.445 -14.349 -34.640 1.00 87.12 814 VAL A C 1
ATOM 6628 O O . VAL A 1 814 ? -14.549 -13.208 -35.086 1.00 87.12 814 VAL A O 1
ATOM 6631 N N . PHE A 1 815 ? -13.323 -14.735 -34.018 1.00 85.94 815 PHE A N 1
ATOM 6632 C CA . PHE A 1 815 ? -12.179 -13.843 -33.784 1.00 85.94 815 PHE A CA 1
ATOM 6633 C C . PHE A 1 815 ? -11.466 -13.414 -35.071 1.00 85.94 815 PHE A C 1
ATOM 6635 O O . PHE A 1 815 ? -10.997 -12.270 -35.162 1.00 85.94 815 PHE A O 1
ATOM 6642 N N . LEU A 1 816 ? -11.380 -14.317 -36.050 1.00 86.69 816 LEU A N 1
ATOM 6643 C CA . LEU A 1 816 ? -10.777 -14.050 -37.349 1.00 86.69 816 LEU A CA 1
ATOM 6644 C C . LEU A 1 816 ? -11.668 -13.096 -38.160 1.00 86.69 816 LEU A C 1
ATOM 6646 O O . LEU A 1 816 ? -11.174 -12.066 -38.623 1.00 86.69 816 LEU A O 1
ATOM 6650 N N . TRP A 1 817 ? -12.978 -13.369 -38.221 1.00 90.12 817 TRP A N 1
ATOM 6651 C CA . TRP A 1 817 ? -13.985 -12.468 -38.803 1.00 90.12 817 TRP A CA 1
ATOM 6652 C C . TRP A 1 817 ? -13.917 -11.066 -38.190 1.00 90.12 817 TRP A C 1
ATOM 6654 O O . TRP A 1 817 ? -13.717 -10.081 -38.903 1.00 90.12 817 TRP A O 1
ATOM 6664 N N . ASN A 1 818 ? -13.974 -10.976 -36.858 1.00 90.56 818 ASN A N 1
ATOM 6665 C CA . ASN A 1 818 ? -13.916 -9.706 -36.135 1.00 90.56 818 ASN A CA 1
ATOM 6666 C C . ASN A 1 818 ? -12.621 -8.932 -36.404 1.00 90.56 818 ASN A C 1
ATOM 6668 O O . ASN A 1 818 ? -12.641 -7.703 -36.461 1.00 90.56 818 ASN A O 1
ATOM 6672 N N . SER A 1 819 ? -11.492 -9.623 -36.586 1.00 88.12 819 SER A N 1
ATOM 6673 C CA . SER A 1 819 ? -10.203 -8.971 -36.844 1.00 88.12 819 SER A CA 1
ATOM 6674 C C . SER A 1 819 ? -10.125 -8.372 -38.252 1.00 88.12 819 SER A C 1
ATOM 6676 O O . SER A 1 819 ? -9.645 -7.246 -38.388 1.00 88.12 819 SER A O 1
ATOM 6678 N N . VAL A 1 820 ? -10.638 -9.062 -39.277 1.00 87.94 820 VAL A N 1
ATOM 6679 C CA . VAL A 1 820 ? -10.664 -8.548 -40.662 1.00 87.94 820 VAL A CA 1
ATOM 6680 C C . VAL A 1 820 ? -11.708 -7.443 -40.827 1.00 87.94 820 VAL A C 1
ATOM 6682 O O . VAL A 1 820 ? -11.400 -6.393 -41.391 1.00 87.94 820 VAL A O 1
ATOM 6685 N N . ILE A 1 821 ? -12.915 -7.623 -40.277 1.00 88.75 821 ILE A N 1
ATOM 6686 C CA . ILE A 1 821 ? -13.970 -6.596 -40.303 1.00 88.75 821 ILE A CA 1
ATOM 6687 C C . ILE A 1 821 ? -13.476 -5.319 -39.613 1.00 88.75 821 ILE A C 1
ATOM 6689 O O . ILE A 1 821 ? -13.592 -4.230 -40.172 1.00 88.75 821 ILE A O 1
ATOM 6693 N N . ARG A 1 822 ? -12.844 -5.442 -38.436 1.00 86.62 822 ARG A N 1
ATOM 6694 C CA . ARG A 1 822 ? -12.247 -4.305 -37.718 1.00 86.62 822 ARG A CA 1
ATOM 6695 C C . ARG A 1 822 ? -11.155 -3.610 -38.528 1.00 86.62 822 ARG A C 1
ATOM 6697 O O . ARG A 1 822 ? -11.076 -2.385 -38.480 1.00 86.62 822 ARG A O 1
ATOM 6704 N N . ALA A 1 823 ? -10.315 -4.364 -39.235 1.00 86.44 823 ALA A N 1
ATOM 6705 C CA . ALA A 1 823 ? -9.242 -3.804 -40.051 1.00 86.44 823 ALA A CA 1
ATOM 6706 C C . ALA A 1 823 ? -9.795 -2.926 -41.184 1.00 86.44 823 ALA A C 1
ATOM 6708 O O . ALA A 1 823 ? -9.401 -1.767 -41.302 1.00 86.44 823 ALA A O 1
ATOM 6709 N N . HIS A 1 824 ? -10.768 -3.430 -41.950 1.00 85.38 824 HIS A N 1
ATOM 6710 C CA . HIS A 1 824 ? -11.410 -2.651 -43.015 1.00 85.38 824 HIS A CA 1
ATOM 6711 C C . HIS A 1 824 ? -12.241 -1.481 -42.477 1.00 85.38 824 HIS A C 1
ATOM 6713 O O . HIS A 1 824 ? -12.215 -0.403 -43.068 1.00 85.38 824 HIS A O 1
ATOM 6719 N N . ALA A 1 825 ? -12.930 -1.657 -41.343 1.00 83.50 825 ALA A N 1
ATOM 6720 C CA . ALA A 1 825 ? -13.676 -0.576 -40.703 1.00 83.50 825 ALA A CA 1
ATOM 6721 C C . ALA A 1 825 ? -12.755 0.574 -40.259 1.00 83.50 825 ALA A C 1
ATOM 6723 O O . ALA A 1 825 ? -13.066 1.734 -40.512 1.00 83.50 825 ALA A O 1
ATOM 6724 N N . LYS A 1 826 ? -11.595 0.259 -39.662 1.00 81.00 826 LYS A N 1
ATOM 6725 C CA . LYS A 1 826 ? -10.595 1.255 -39.237 1.00 81.00 826 LYS A CA 1
ATOM 6726 C C . LYS A 1 826 ? -9.937 1.974 -40.420 1.00 81.00 826 LYS A C 1
ATOM 6728 O O . LYS A 1 826 ? -9.575 3.134 -40.294 1.00 81.00 826 LYS A O 1
ATOM 6733 N N . ALA A 1 827 ? -9.791 1.298 -41.555 1.00 80.31 827 ALA A N 1
ATOM 6734 C CA . ALA A 1 827 ? -9.249 1.880 -42.780 1.00 80.31 827 ALA A CA 1
ATOM 6735 C C . ALA A 1 827 ? -10.291 2.646 -43.616 1.00 80.31 827 ALA A C 1
ATOM 6737 O O . ALA A 1 827 ? -10.056 2.914 -44.791 1.00 80.31 827 ALA A O 1
ATOM 6738 N N . HIS A 1 828 ? -11.464 2.940 -43.043 1.00 76.31 828 HIS A N 1
ATOM 6739 C CA . HIS A 1 828 ? -12.581 3.624 -43.703 1.00 76.31 828 HIS A CA 1
ATOM 6740 C C . HIS A 1 828 ? -13.121 2.915 -44.967 1.00 76.31 828 HIS A C 1
ATOM 6742 O O . HIS A 1 828 ? -13.904 3.485 -45.722 1.00 76.31 828 HIS A O 1
ATOM 6748 N N . GLN A 1 829 ? -12.795 1.633 -45.175 1.00 83.56 829 GLN A N 1
ATOM 6749 C CA . GLN A 1 829 ? -13.315 0.796 -46.266 1.00 83.56 829 GLN A CA 1
ATOM 6750 C C . GLN A 1 829 ? -14.629 0.117 -45.854 1.00 83.56 829 GLN A C 1
ATOM 6752 O O . GLN A 1 829 ? -14.752 -1.113 -45.808 1.00 83.56 829 GLN A O 1
ATOM 6757 N N . LEU A 1 830 ? -15.630 0.931 -45.521 1.00 78.75 830 LEU A N 1
ATOM 6758 C CA . LEU A 1 830 ? -16.876 0.456 -44.913 1.00 78.75 830 LEU A CA 1
ATOM 6759 C C . LEU A 1 830 ? -17.732 -0.403 -45.849 1.00 78.75 830 LEU A C 1
ATOM 6761 O O . LEU A 1 830 ? -18.439 -1.288 -45.370 1.00 78.75 830 LEU A O 1
ATOM 6765 N N . GLY A 1 831 ? -17.632 -0.209 -47.168 1.00 82.75 831 GLY A N 1
ATOM 6766 C CA . GLY A 1 831 ? -18.286 -1.083 -48.149 1.00 82.75 831 GLY A CA 1
ATOM 6767 C C . GLY A 1 831 ? -17.794 -2.530 -48.042 1.00 82.75 831 GLY A C 1
ATOM 6768 O O . GLY A 1 831 ? -18.592 -3.457 -47.905 1.00 82.75 831 GLY A O 1
ATOM 6769 N N . THR A 1 832 ? -16.474 -2.722 -47.987 1.00 85.12 832 THR A N 1
ATOM 6770 C CA . THR A 1 832 ? -15.849 -4.044 -47.821 1.00 85.12 832 THR A CA 1
ATOM 6771 C C . THR A 1 832 ? -16.152 -4.646 -46.450 1.00 85.12 832 THR A C 1
ATOM 6773 O O . THR A 1 832 ? -16.441 -5.837 -46.357 1.00 85.12 832 THR A O 1
ATOM 6776 N N . ALA A 1 833 ? -16.142 -3.833 -45.387 1.00 86.06 833 ALA A N 1
ATOM 6777 C CA . ALA A 1 833 ? -16.507 -4.282 -44.042 1.00 86.06 833 ALA A CA 1
ATOM 6778 C C . ALA A 1 833 ? -17.974 -4.751 -43.963 1.00 86.06 833 ALA A C 1
ATOM 6780 O O . ALA A 1 833 ? -18.256 -5.788 -43.367 1.00 86.06 833 ALA A O 1
ATOM 6781 N N . SER A 1 834 ? -18.892 -4.035 -44.620 1.00 84.56 834 SER A N 1
ATOM 6782 C CA . SER A 1 834 ? -20.317 -4.399 -44.702 1.00 84.56 834 SER A CA 1
ATOM 6783 C C . SER A 1 834 ? -20.537 -5.670 -45.525 1.00 84.56 834 SER A C 1
ATOM 6785 O O . SER A 1 834 ? -21.340 -6.526 -45.152 1.00 84.56 834 SER A O 1
ATOM 6787 N N . SER A 1 835 ? -19.790 -5.826 -46.622 1.00 88.38 835 SER A N 1
ATOM 6788 C CA . SER A 1 835 ? -19.804 -7.044 -47.437 1.00 88.38 835 SER A CA 1
ATOM 6789 C C . SER A 1 835 ? -19.316 -8.256 -46.639 1.00 88.38 835 SER A C 1
ATOM 6791 O O . SER A 1 835 ? -19.981 -9.288 -46.629 1.00 88.38 835 SER A O 1
ATOM 6793 N N . LEU A 1 836 ? -18.215 -8.118 -45.893 1.00 88.81 836 LEU A N 1
ATOM 6794 C CA . LEU A 1 836 ? -17.705 -9.160 -44.997 1.00 88.81 836 LEU A CA 1
ATOM 6795 C C . LEU A 1 836 ? -18.694 -9.509 -43.883 1.00 88.81 836 LEU A C 1
ATOM 6797 O O . LEU A 1 836 ? -18.880 -10.681 -43.577 1.00 88.81 836 LEU A O 1
ATOM 6801 N N . PHE A 1 837 ? -19.357 -8.515 -43.297 1.00 89.25 837 PHE A N 1
ATOM 6802 C CA . PHE A 1 837 ? -20.399 -8.761 -42.305 1.00 89.25 837 PHE A CA 1
ATOM 6803 C C . PHE A 1 837 ? -21.591 -9.525 -42.898 1.00 89.25 837 PHE A C 1
ATOM 6805 O O . PHE A 1 837 ? -22.078 -10.473 -42.291 1.00 89.25 837 PHE A O 1
ATOM 6812 N N . SER A 1 838 ? -22.007 -9.177 -44.116 1.00 88.56 838 SER A N 1
ATOM 6813 C CA . SER A 1 838 ? -23.067 -9.900 -44.830 1.00 88.56 838 SER A CA 1
ATOM 6814 C C . SER A 1 838 ? -22.654 -11.345 -45.138 1.00 88.56 838 SER A C 1
ATOM 6816 O O . SER A 1 838 ? -23.445 -12.263 -44.947 1.00 88.56 838 SER A O 1
ATOM 6818 N N . GLN A 1 839 ? -21.392 -11.565 -45.532 1.00 88.62 839 GLN A N 1
ATOM 6819 C CA . GLN A 1 839 ? -20.827 -12.908 -45.721 1.00 88.62 839 GLN A CA 1
ATOM 6820 C C . GLN A 1 839 ? -20.813 -13.710 -44.412 1.00 88.62 839 GLN A C 1
ATOM 6822 O O . GLN A 1 839 ? -21.142 -14.895 -44.419 1.00 88.62 839 GLN A O 1
ATOM 6827 N N . MET A 1 840 ? -20.488 -13.064 -43.289 1.00 90.75 840 MET A N 1
ATOM 6828 C CA . MET A 1 840 ? -20.538 -13.681 -41.964 1.00 90.75 840 MET A CA 1
ATOM 6829 C C . MET A 1 840 ? -21.970 -14.083 -41.588 1.00 90.75 840 MET A C 1
ATOM 6831 O O . MET A 1 840 ? -22.178 -15.204 -41.135 1.00 90.75 840 MET A O 1
ATOM 6835 N N . LEU A 1 841 ? -22.964 -13.225 -41.845 1.00 87.19 841 LEU A N 1
ATOM 6836 C CA . LEU A 1 841 ? -24.382 -13.530 -41.611 1.00 87.19 841 LEU A CA 1
ATOM 6837 C C . LEU A 1 841 ? -24.888 -14.720 -42.442 1.00 87.19 841 LEU A C 1
ATOM 6839 O O . LEU A 1 841 ? -25.749 -15.457 -41.974 1.00 87.19 841 LEU A O 1
ATOM 6843 N N . SER A 1 842 ? -24.352 -14.917 -43.651 1.00 84.88 842 SER A N 1
ATOM 6844 C CA . SER A 1 842 ? -24.661 -16.073 -44.508 1.00 84.88 842 SER A CA 1
ATOM 6845 C C . SER A 1 842 ? -23.842 -17.336 -44.198 1.00 84.88 842 SER A C 1
ATOM 6847 O O . SER A 1 842 ? -24.028 -18.356 -44.855 1.00 84.88 842 SER A O 1
ATOM 6849 N N . SER A 1 843 ? -22.911 -17.267 -43.244 1.00 87.00 843 SER A N 1
ATOM 6850 C CA . SER A 1 843 ? -22.055 -18.388 -42.841 1.00 87.00 843 SER A CA 1
ATOM 6851 C C . SER A 1 843 ? -22.575 -19.074 -41.574 1.00 87.00 843 SER A C 1
ATOM 6853 O O . SER A 1 843 ? -23.374 -18.502 -40.837 1.00 87.00 843 SER A O 1
ATOM 6855 N N . ASP A 1 844 ? -22.046 -20.258 -41.253 1.00 81.31 844 ASP A N 1
ATOM 6856 C CA . ASP A 1 844 ? -22.379 -20.967 -40.006 1.00 81.31 844 ASP A CA 1
ATOM 6857 C C . ASP A 1 844 ? -21.922 -20.217 -38.736 1.00 81.31 844 ASP A C 1
ATOM 6859 O O . ASP A 1 844 ? -22.395 -20.487 -37.628 1.00 81.31 844 ASP A O 1
ATOM 6863 N N . THR A 1 845 ? -21.005 -19.251 -38.868 1.00 85.75 845 THR A N 1
ATOM 6864 C CA . THR A 1 845 ? -20.497 -18.458 -37.742 1.00 85.75 845 THR A CA 1
ATOM 6865 C C . THR A 1 845 ? -21.321 -17.200 -37.498 1.00 85.75 845 THR A C 1
ATOM 6867 O O . THR A 1 845 ? -21.222 -16.225 -38.240 1.00 85.75 845 THR A O 1
ATOM 6870 N N . LYS A 1 846 ? -22.088 -17.194 -36.402 1.00 85.69 846 LYS A N 1
ATOM 6871 C CA . LYS A 1 846 ? -22.925 -16.054 -36.003 1.00 85.69 846 LYS A CA 1
ATOM 6872 C C . LYS A 1 846 ? -22.095 -14.869 -35.473 1.00 85.69 846 LYS A C 1
ATOM 6874 O O . LYS A 1 846 ? -21.123 -15.099 -34.748 1.00 85.69 846 LYS A O 1
ATOM 6879 N N . PRO A 1 847 ? -22.484 -13.615 -35.780 1.00 89.19 847 PRO A N 1
ATOM 6880 C CA . PRO A 1 847 ? -21.902 -12.420 -35.169 1.00 89.19 847 PRO A CA 1
ATOM 6881 C C . PRO A 1 847 ? -22.044 -12.392 -33.646 1.00 89.19 847 PRO A C 1
ATOM 6883 O O . PRO A 1 847 ? -23.076 -12.795 -33.107 1.00 89.19 847 PRO A O 1
ATOM 6886 N N . ASP A 1 848 ? -21.030 -11.859 -32.968 1.00 89.12 848 ASP A N 1
ATOM 6887 C CA . ASP A 1 848 ? -21.038 -11.621 -31.523 1.00 89.12 848 ASP A CA 1
ATOM 6888 C C . ASP A 1 848 ? -21.114 -10.118 -31.204 1.00 89.12 848 ASP A C 1
ATOM 6890 O O . ASP A 1 848 ? -21.089 -9.260 -32.093 1.00 89.12 848 ASP A O 1
ATOM 6894 N N . SER A 1 849 ? -21.196 -9.771 -29.918 1.00 87.62 849 SER A N 1
ATOM 6895 C CA . SER A 1 849 ? -21.249 -8.374 -29.468 1.00 87.62 849 SER A CA 1
ATOM 6896 C C . SER A 1 849 ? -20.052 -7.534 -29.936 1.00 87.62 849 SER A C 1
ATOM 6898 O O . SER A 1 849 ? -20.194 -6.333 -30.190 1.00 87.62 849 SER A O 1
ATOM 6900 N N . PHE A 1 850 ? -18.880 -8.149 -30.130 1.00 87.00 850 PHE A N 1
ATOM 6901 C CA . PHE A 1 850 ? -17.693 -7.472 -30.652 1.00 87.00 850 PHE A CA 1
ATOM 6902 C C . PHE A 1 850 ? -17.787 -7.182 -32.155 1.00 87.00 850 PHE A C 1
ATOM 6904 O O . PHE A 1 850 ? -17.256 -6.152 -32.588 1.00 87.00 850 PHE A O 1
ATOM 6911 N N . THR A 1 851 ? -18.457 -8.033 -32.941 1.00 88.69 851 THR A N 1
ATOM 6912 C CA . THR A 1 851 ? -18.729 -7.786 -34.367 1.00 88.69 851 THR A CA 1
ATOM 6913 C C . THR A 1 851 ? -19.530 -6.495 -34.536 1.00 88.69 851 THR A C 1
ATOM 6915 O O . THR A 1 851 ? -19.101 -5.581 -35.250 1.00 88.69 851 THR A O 1
ATOM 6918 N N . TYR A 1 852 ? -20.648 -6.379 -33.812 1.00 89.12 852 TYR A N 1
ATOM 6919 C CA . TYR A 1 852 ? -21.521 -5.201 -33.845 1.00 89.12 852 TYR A CA 1
ATOM 6920 C C . TYR A 1 852 ? -20.802 -3.945 -33.346 1.00 89.12 852 TYR A C 1
ATOM 6922 O O . TYR A 1 852 ? -20.880 -2.898 -33.989 1.00 89.12 852 TYR A O 1
ATOM 6930 N N . ALA A 1 853 ? -20.016 -4.049 -32.270 1.00 87.81 853 ALA A N 1
ATOM 6931 C CA . ALA A 1 853 ? -19.222 -2.935 -31.752 1.00 87.81 853 ALA A CA 1
ATOM 6932 C C . ALA A 1 853 ? -18.202 -2.389 -32.774 1.00 87.81 853 ALA A C 1
ATOM 6934 O O . ALA A 1 853 ? -17.990 -1.176 -32.858 1.00 87.81 853 ALA A O 1
ATOM 6935 N N . CYS A 1 854 ? -17.562 -3.261 -33.564 1.00 86.50 854 CYS A N 1
ATOM 6936 C CA . CYS A 1 854 ? -16.625 -2.845 -34.613 1.00 86.50 854 CYS A CA 1
ATOM 6937 C C . CYS A 1 854 ? -17.315 -2.100 -35.759 1.00 86.50 854 CYS A C 1
ATOM 6939 O O . CYS A 1 854 ? -16.798 -1.079 -36.213 1.00 86.50 854 CYS A O 1
ATOM 6941 N N . LEU A 1 855 ? -18.479 -2.581 -36.193 1.00 86.94 855 LEU A N 1
ATOM 6942 C CA . LEU A 1 855 ? -19.259 -1.953 -37.259 1.00 86.94 855 LEU A CA 1
ATOM 6943 C C . LEU A 1 855 ? -19.877 -0.630 -36.810 1.00 86.94 855 LEU A C 1
ATOM 6945 O O . LEU A 1 855 ? -19.733 0.370 -37.507 1.00 86.94 855 LEU A O 1
ATOM 6949 N N . ALA A 1 856 ? -20.479 -0.593 -35.617 1.00 87.62 856 ALA A N 1
ATOM 6950 C CA . ALA A 1 856 ? -21.049 0.623 -35.042 1.00 87.62 856 ALA A CA 1
ATOM 6951 C C . ALA A 1 856 ? -20.004 1.745 -34.948 1.00 87.62 856 ALA A C 1
ATOM 6953 O O . ALA A 1 856 ? -20.277 2.892 -35.302 1.00 87.62 856 ALA A O 1
ATOM 6954 N N . ARG A 1 857 ? -18.770 1.407 -34.548 1.00 85.00 857 ARG A N 1
ATOM 6955 C CA . ARG A 1 857 ? -17.652 2.355 -34.554 1.00 85.00 857 ARG A CA 1
ATOM 6956 C C . ARG A 1 857 ? -17.316 2.855 -35.961 1.00 85.00 857 ARG A C 1
ATOM 6958 O O . ARG A 1 857 ? -17.137 4.058 -36.129 1.00 85.00 857 ARG A O 1
ATOM 6965 N N . GLY A 1 858 ? -17.219 1.953 -36.937 1.00 83.94 858 GLY A N 1
ATOM 6966 C CA . GLY A 1 858 ? -16.908 2.306 -38.323 1.00 83.94 858 GLY A CA 1
ATOM 6967 C C . GLY A 1 858 ? -17.943 3.256 -38.929 1.00 83.94 858 GLY A C 1
ATOM 6968 O O . GLY A 1 858 ? -17.575 4.304 -39.450 1.00 83.94 858 GLY A O 1
ATOM 6969 N N . PHE A 1 859 ? -19.233 2.944 -38.782 1.00 85.31 859 PHE A N 1
ATOM 6970 C CA . PHE A 1 859 ? -20.324 3.782 -39.299 1.00 85.31 859 PHE A CA 1
ATOM 6971 C C . PHE A 1 859 ? -20.454 5.123 -38.573 1.00 85.31 859 PHE A C 1
ATOM 6973 O O . PHE A 1 859 ? -20.779 6.135 -39.188 1.00 85.31 859 PHE A O 1
ATOM 6980 N N . SER A 1 860 ? -20.134 5.165 -37.278 1.00 85.19 860 SER A N 1
ATOM 6981 C CA . SER A 1 860 ? -20.045 6.421 -36.529 1.00 85.19 860 SER A CA 1
ATOM 6982 C C . SER A 1 860 ? -18.905 7.320 -37.018 1.00 85.19 860 SER A C 1
ATOM 6984 O O . SER A 1 860 ? -19.055 8.537 -37.067 1.00 85.19 860 SER A O 1
ATOM 6986 N N . GLU A 1 861 ? -17.759 6.745 -37.397 1.00 79.75 861 GLU A N 1
ATOM 6987 C CA . GLU A 1 861 ? -16.623 7.493 -37.950 1.00 79.75 861 GLU A CA 1
ATOM 6988 C C . GLU A 1 861 ? -16.904 8.056 -39.352 1.00 79.75 861 GLU A C 1
ATOM 6990 O O . GLU A 1 861 ? -16.356 9.104 -39.686 1.00 79.75 861 GLU A O 1
ATOM 6995 N N . SER A 1 862 ? -17.781 7.422 -40.136 1.00 76.81 862 SER A N 1
ATOM 6996 C CA . SER A 1 862 ? -18.239 7.930 -41.437 1.00 76.81 862 SER A CA 1
ATOM 6997 C C . SER A 1 862 ? -19.531 8.741 -41.390 1.00 76.81 862 SER A C 1
ATOM 6999 O O . SER A 1 862 ? -20.009 9.146 -42.445 1.00 76.81 862 SER A O 1
ATOM 7001 N N . PHE A 1 863 ? -20.119 8.936 -40.205 1.00 79.31 863 PHE A N 1
ATOM 7002 C CA . PHE A 1 863 ? -21.426 9.577 -40.026 1.00 79.31 863 PHE A CA 1
ATOM 7003 C C . PHE A 1 863 ? -22.568 8.925 -40.844 1.00 79.31 863 PHE A C 1
ATOM 7005 O O . PHE A 1 863 ? -23.525 9.594 -41.221 1.00 79.31 863 PHE A O 1
ATOM 7012 N N . ASP A 1 864 ? -22.494 7.610 -41.093 1.00 83.19 864 ASP A N 1
ATOM 7013 C CA . ASP A 1 864 ? -23.538 6.841 -41.794 1.00 83.19 864 ASP A CA 1
ATOM 7014 C C . ASP A 1 864 ? -24.585 6.357 -40.775 1.00 83.19 864 ASP A C 1
ATOM 7016 O O . ASP A 1 864 ? -24.480 5.278 -40.180 1.00 83.19 864 ASP A O 1
ATOM 7020 N N . THR A 1 865 ? -25.564 7.218 -40.501 1.00 84.44 865 THR A N 1
ATOM 7021 C CA . THR A 1 865 ? -26.591 6.993 -39.474 1.00 84.44 865 THR A CA 1
ATOM 7022 C C . THR A 1 865 ? -27.579 5.894 -39.857 1.00 84.44 865 THR A C 1
ATOM 7024 O O . THR A 1 865 ? -28.030 5.151 -38.981 1.00 84.44 865 THR A O 1
ATOM 7027 N N . GLU A 1 866 ? -27.869 5.730 -41.150 1.00 84.81 866 GLU A N 1
ATOM 7028 C CA . GLU A 1 866 ? -28.765 4.688 -41.657 1.00 84.81 866 GLU A CA 1
ATOM 7029 C C . GLU A 1 866 ? -28.183 3.299 -41.398 1.00 84.81 866 GLU A C 1
ATOM 7031 O O . GLU A 1 866 ? -28.835 2.463 -40.762 1.00 84.81 866 GLU A O 1
ATOM 7036 N N . LYS A 1 867 ? -26.925 3.052 -41.783 1.00 83.88 867 LYS A N 1
ATOM 7037 C CA . LYS A 1 867 ? -26.290 1.751 -41.523 1.00 83.88 867 LYS A CA 1
ATOM 7038 C C . LYS A 1 867 ? -26.031 1.513 -40.042 1.00 83.88 867 LYS A C 1
ATOM 7040 O O . LYS A 1 867 ? -26.165 0.375 -39.593 1.00 83.88 867 LYS A O 1
ATOM 7045 N N . LEU A 1 868 ? -25.728 2.555 -39.263 1.00 88.50 868 LEU A N 1
ATOM 7046 C CA . LEU A 1 868 ? -25.626 2.442 -37.805 1.00 88.50 868 LEU A CA 1
ATOM 7047 C C . LEU A 1 868 ? -26.950 1.962 -37.183 1.00 88.50 868 LEU A C 1
ATOM 7049 O O . LEU A 1 868 ? -26.940 1.058 -36.345 1.00 88.50 868 LEU A O 1
ATOM 7053 N N . SER A 1 869 ? -28.082 2.512 -37.633 1.00 88.31 869 SER A N 1
ATOM 7054 C CA . SER A 1 869 ? -29.411 2.087 -37.178 1.00 88.31 869 SER A CA 1
ATOM 7055 C C . SER A 1 869 ? -29.746 0.653 -37.602 1.00 88.31 869 SER A C 1
ATOM 7057 O O . SER A 1 869 ? -30.259 -0.120 -36.793 1.00 88.31 869 SER A O 1
ATOM 7059 N N . CYS A 1 870 ? -29.355 0.251 -38.816 1.00 88.06 870 CYS A N 1
ATOM 7060 C CA . CYS A 1 870 ? -29.519 -1.120 -39.299 1.00 88.06 870 CYS A CA 1
ATOM 7061 C C . CYS A 1 870 ? -28.722 -2.116 -38.447 1.00 88.06 870 CYS A C 1
ATOM 7063 O O . CYS A 1 870 ? -29.263 -3.130 -38.016 1.00 88.06 870 CYS A O 1
ATOM 7065 N N . VAL A 1 871 ? -27.453 -1.815 -38.147 1.00 87.88 871 VAL A N 1
ATOM 7066 C CA . VAL A 1 871 ? -26.601 -2.650 -37.280 1.00 87.88 871 VAL A CA 1
ATOM 7067 C C . VAL A 1 871 ? -27.197 -2.776 -35.880 1.00 87.88 871 VAL A C 1
ATOM 7069 O O . VAL A 1 871 ? -27.218 -3.875 -35.330 1.00 87.88 871 VAL A O 1
ATOM 7072 N N . HIS A 1 872 ? -27.714 -1.682 -35.315 1.00 90.06 872 HIS A N 1
ATOM 7073 C CA . HIS A 1 872 ? -28.401 -1.708 -34.025 1.00 90.06 872 HIS A CA 1
ATOM 7074 C C . HIS A 1 872 ? -29.662 -2.585 -34.069 1.00 90.06 872 HIS A C 1
ATOM 7076 O O . HIS A 1 872 ? -29.834 -3.440 -33.202 1.00 90.06 872 HIS A O 1
ATOM 7082 N N . GLY A 1 873 ? -30.498 -2.445 -35.102 1.00 88.38 873 GLY A N 1
ATOM 7083 C CA . GLY A 1 873 ? -31.690 -3.276 -35.293 1.00 88.38 873 GLY A CA 1
ATOM 7084 C C . GLY A 1 873 ? -31.362 -4.767 -35.423 1.00 88.38 873 GLY A C 1
ATOM 7085 O O . GLY A 1 873 ? -31.982 -5.595 -34.757 1.00 88.38 873 GLY A O 1
ATOM 7086 N N . ILE A 1 874 ? -30.334 -5.117 -36.203 1.00 87.50 874 ILE A N 1
ATOM 7087 C CA . ILE A 1 874 ? -29.870 -6.507 -36.355 1.00 87.50 874 ILE A CA 1
ATOM 7088 C C . ILE A 1 874 ? -29.330 -7.053 -35.022 1.00 87.50 874 ILE A C 1
ATOM 7090 O O . ILE A 1 874 ? -29.604 -8.206 -34.682 1.00 87.50 874 ILE A O 1
ATOM 7094 N N . ALA A 1 875 ? -28.617 -6.241 -34.233 1.00 89.31 875 ALA A N 1
ATOM 7095 C CA . ALA A 1 875 ? -28.142 -6.638 -32.906 1.00 89.31 875 ALA A CA 1
ATOM 7096 C C . ALA A 1 875 ? -29.306 -6.942 -31.943 1.00 89.31 875 ALA A C 1
ATOM 7098 O O . ALA A 1 875 ? -29.261 -7.942 -31.224 1.00 89.31 875 ALA A O 1
ATOM 7099 N N . VAL A 1 876 ? -30.371 -6.132 -31.972 1.00 88.06 876 VAL A N 1
ATOM 7100 C CA . VAL A 1 876 ? -31.591 -6.355 -31.175 1.00 88.06 876 VAL A CA 1
ATOM 7101 C C . VAL A 1 876 ? -32.281 -7.659 -31.581 1.00 88.06 876 VAL A C 1
ATOM 7103 O O . VAL A 1 876 ? -32.549 -8.492 -30.717 1.00 88.06 876 VAL A O 1
ATOM 7106 N N . VAL A 1 877 ? -32.496 -7.883 -32.882 1.00 87.50 877 VAL A N 1
ATOM 7107 C CA . VAL A 1 877 ? -33.109 -9.123 -33.405 1.00 87.50 877 VAL A CA 1
ATOM 7108 C C . VAL A 1 877 ? -32.260 -10.357 -33.078 1.00 87.50 877 VAL A C 1
ATOM 7110 O O . VAL A 1 877 ? -32.797 -11.429 -32.814 1.00 87.50 877 VAL A O 1
ATOM 7113 N N . SER A 1 878 ? -30.937 -10.204 -33.021 1.00 85.38 878 SER A N 1
ATOM 7114 C CA . SER A 1 878 ? -30.003 -11.277 -32.653 1.00 85.38 878 SER A CA 1
ATOM 7115 C C . SER A 1 878 ? -29.980 -11.597 -31.149 1.00 85.38 878 SER A C 1
ATOM 7117 O O . SER A 1 878 ? -29.183 -12.430 -30.723 1.00 85.38 878 SER A O 1
ATOM 7119 N N . GLY A 1 879 ? -30.810 -10.937 -30.331 1.00 83.12 879 GLY A N 1
ATOM 7120 C CA . GLY A 1 879 ? -30.846 -11.120 -28.876 1.00 83.12 879 GLY A CA 1
ATOM 7121 C C . GLY A 1 879 ? -29.708 -10.422 -28.123 1.00 83.12 879 GLY A C 1
ATOM 7122 O O . GLY A 1 879 ? -29.542 -10.642 -26.928 1.00 83.12 879 GLY A O 1
ATOM 7123 N N . LEU A 1 880 ? -28.934 -9.565 -28.798 1.00 84.81 880 LEU A N 1
ATOM 7124 C CA . LEU A 1 880 ? -27.802 -8.821 -28.229 1.00 84.81 880 LEU A CA 1
ATOM 7125 C C . LEU A 1 880 ? -28.148 -7.353 -27.924 1.00 84.81 880 LEU A C 1
ATOM 7127 O O . LEU A 1 880 ? -27.264 -6.567 -27.597 1.00 84.81 880 LEU A O 1
ATOM 7131 N N . GLY A 1 881 ? -29.428 -6.972 -27.999 1.00 75.94 881 GLY A N 1
ATOM 7132 C CA . GLY A 1 881 ? -29.885 -5.600 -27.735 1.00 75.94 881 GLY A CA 1
ATOM 7133 C C . GLY A 1 881 ? -29.602 -5.096 -26.313 1.00 75.94 881 GLY A C 1
ATOM 7134 O O . GLY A 1 881 ? -29.409 -3.900 -26.123 1.00 75.94 881 GLY A O 1
ATOM 7135 N N . PHE A 1 882 ? -29.517 -6.002 -25.332 1.00 80.56 882 PHE A N 1
ATOM 7136 C CA . PHE A 1 882 ? -29.196 -5.685 -23.932 1.00 80.56 882 PHE A CA 1
ATOM 7137 C C . PHE A 1 882 ? -27.751 -6.038 -23.537 1.00 80.56 882 PHE A C 1
ATOM 7139 O O . PHE A 1 882 ? -27.399 -5.975 -22.359 1.00 80.56 882 PHE A O 1
ATOM 7146 N N . ASP A 1 883 ? -26.911 -6.446 -24.492 1.00 87.94 883 ASP A N 1
ATOM 7147 C CA . ASP A 1 883 ? -25.514 -6.782 -24.217 1.00 87.94 883 ASP A CA 1
ATOM 7148 C C . ASP A 1 883 ? -24.710 -5.521 -23.856 1.00 87.94 883 ASP A C 1
ATOM 7150 O O . ASP A 1 883 ? -24.755 -4.515 -24.563 1.00 87.94 883 ASP A O 1
ATOM 7154 N N . GLN A 1 884 ? -23.942 -5.574 -22.766 1.00 86.88 884 GLN A N 1
ATOM 7155 C CA . GLN A 1 884 ? -23.222 -4.414 -22.217 1.00 86.88 884 GLN A CA 1
ATOM 7156 C C . GLN A 1 884 ? -22.097 -3.915 -23.145 1.00 86.88 884 GLN A C 1
ATOM 7158 O O . GLN A 1 884 ? -21.865 -2.707 -23.267 1.00 86.88 884 GLN A O 1
ATOM 7163 N N . ILE A 1 885 ? -21.405 -4.834 -23.833 1.00 85.62 885 ILE A N 1
ATOM 7164 C CA . ILE A 1 885 ? -20.258 -4.533 -24.708 1.00 85.62 885 ILE A CA 1
ATOM 7165 C C . ILE A 1 885 ? -20.756 -3.879 -25.998 1.00 85.62 885 ILE A C 1
ATOM 7167 O O . ILE A 1 885 ? -20.250 -2.830 -26.414 1.00 85.62 885 ILE A O 1
ATOM 7171 N N . CYS A 1 886 ? -21.773 -4.483 -26.610 1.00 87.81 886 CYS A N 1
ATOM 7172 C CA . CYS A 1 886 ? -22.459 -3.957 -27.780 1.00 87.81 886 CYS A CA 1
ATOM 7173 C C . CYS A 1 886 ? -23.153 -2.627 -27.450 1.00 87.81 886 CYS A C 1
ATOM 7175 O O . CYS A 1 886 ? -22.958 -1.637 -28.159 1.00 87.81 886 CYS A O 1
ATOM 7177 N N . GLY A 1 887 ? -23.878 -2.572 -26.330 1.00 88.69 887 GLY A N 1
ATOM 7178 C CA . GLY A 1 887 ? -24.583 -1.391 -25.837 1.00 88.69 887 GLY A CA 1
ATOM 7179 C C . GLY A 1 887 ? -23.653 -0.196 -25.638 1.00 88.69 887 GLY A C 1
ATOM 7180 O O . GLY A 1 887 ? -23.911 0.875 -26.182 1.00 88.69 887 GLY A O 1
ATOM 7181 N N . SER A 1 888 ? -22.512 -0.381 -24.966 1.00 90.81 888 SER A N 1
ATOM 7182 C CA . SER A 1 888 ? -21.517 0.686 -24.765 1.00 90.81 888 SER A CA 1
ATOM 7183 C C . SER A 1 888 ? -20.956 1.226 -26.084 1.00 90.81 888 SER A C 1
ATOM 7185 O O . SER A 1 888 ? -20.778 2.437 -26.250 1.00 90.81 888 SER A O 1
ATOM 7187 N N . ALA A 1 889 ? -20.680 0.338 -27.044 1.00 90.25 889 ALA A N 1
ATOM 7188 C CA . ALA A 1 889 ? -20.158 0.724 -28.350 1.00 90.25 889 ALA A CA 1
ATOM 7189 C C . ALA A 1 889 ? -21.199 1.473 -29.196 1.00 90.25 889 ALA A C 1
ATOM 7191 O O . ALA A 1 889 ? -20.857 2.477 -29.823 1.00 90.25 889 ALA A O 1
ATOM 7192 N N . ILE A 1 890 ? -22.458 1.027 -29.181 1.00 90.81 890 ILE A N 1
ATOM 7193 C CA . ILE A 1 890 ? -23.563 1.652 -29.919 1.00 90.81 890 ILE A CA 1
ATOM 7194 C C . ILE A 1 890 ? -23.960 2.994 -29.289 1.00 90.81 890 ILE A C 1
ATOM 7196 O O . ILE A 1 890 ? -24.111 3.972 -30.018 1.00 90.81 890 ILE A O 1
ATOM 7200 N N . VAL A 1 891 ? -24.039 3.102 -27.956 1.00 92.38 891 VAL A N 1
ATOM 7201 C CA . VAL A 1 891 ? -24.263 4.384 -27.254 1.00 92.38 891 VAL A CA 1
ATOM 7202 C C . VAL A 1 891 ? -23.194 5.400 -27.642 1.00 92.38 891 VAL A C 1
AT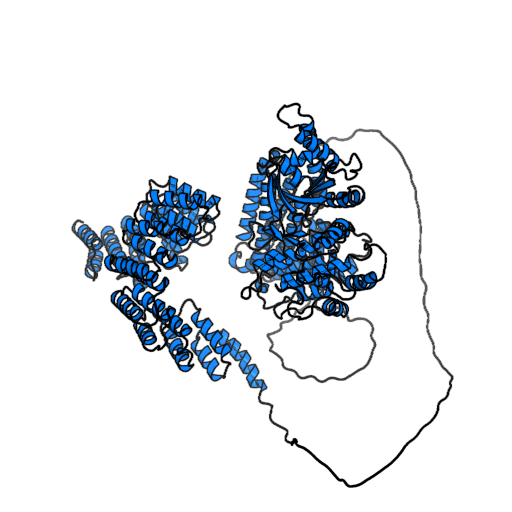OM 7204 O O . VAL A 1 891 ? -23.509 6.541 -27.990 1.00 92.38 891 VAL A O 1
ATOM 7207 N N . LYS A 1 892 ? -21.923 4.983 -27.656 1.00 89.94 892 LYS A N 1
ATOM 7208 C CA . LYS A 1 892 ? -20.814 5.837 -28.089 1.00 89.94 892 LYS A CA 1
ATOM 7209 C C . LYS A 1 892 ? -20.919 6.218 -29.569 1.00 89.94 892 LYS A C 1
ATOM 7211 O O . LYS A 1 892 ? -20.645 7.366 -29.917 1.00 89.94 892 LYS A O 1
ATOM 7216 N N . ALA A 1 893 ? -21.320 5.278 -30.423 1.00 88.88 893 ALA A N 1
ATOM 7217 C CA . ALA A 1 893 ? -21.499 5.496 -31.854 1.00 88.88 893 ALA A CA 1
ATOM 7218 C C . ALA A 1 893 ? -22.614 6.512 -32.152 1.00 88.88 893 ALA A C 1
ATOM 7220 O O . ALA A 1 893 ? -22.376 7.468 -32.893 1.00 88.88 893 ALA A O 1
ATOM 7221 N N . TYR A 1 894 ? -23.784 6.357 -31.523 1.00 91.25 894 TYR A N 1
ATOM 7222 C CA . TYR A 1 894 ? -24.898 7.301 -31.634 1.00 91.25 894 TYR A CA 1
ATOM 7223 C C . TYR A 1 894 ? -24.544 8.675 -31.080 1.00 91.25 894 TYR A C 1
ATOM 7225 O O . TYR A 1 894 ? -24.804 9.679 -31.739 1.00 91.25 894 TYR A O 1
ATOM 7233 N N . SER A 1 895 ? -23.891 8.729 -29.917 1.00 90.12 895 SER A N 1
ATOM 7234 C CA . SER A 1 895 ? -23.465 9.998 -29.316 1.00 90.12 895 SER A CA 1
ATOM 7235 C C . SER A 1 895 ? -22.520 10.772 -30.236 1.00 90.12 895 SER A C 1
ATOM 7237 O O . SER A 1 895 ? -22.689 11.970 -30.435 1.00 90.12 895 SER A O 1
ATOM 7239 N N . LYS A 1 896 ? -21.550 10.089 -30.859 1.00 86.12 896 LYS A N 1
ATOM 7240 C CA . LYS A 1 896 ? -20.621 10.710 -31.814 1.00 86.12 896 LYS A CA 1
ATOM 7241 C C . LYS A 1 896 ? -21.297 11.125 -33.127 1.00 86.12 896 LYS A C 1
ATOM 7243 O O . LYS A 1 896 ? -20.878 12.109 -33.726 1.00 86.12 896 LYS A O 1
ATOM 7248 N N . ALA A 1 897 ? -22.347 10.421 -33.547 1.00 86.06 897 ALA A N 1
ATOM 7249 C CA . ALA A 1 897 ? -23.176 10.803 -34.690 1.00 86.06 897 ALA A CA 1
ATOM 7250 C C . ALA A 1 897 ? -24.182 11.934 -34.370 1.00 86.06 897 ALA A C 1
ATOM 7252 O O . ALA A 1 897 ? -24.971 12.303 -35.233 1.00 86.06 897 ALA A O 1
ATOM 7253 N N . GLY A 1 898 ? -24.190 12.469 -33.141 1.00 85.19 898 GLY A N 1
ATOM 7254 C CA . GLY A 1 898 ? -25.126 13.510 -32.697 1.00 85.19 898 GLY A CA 1
ATOM 7255 C C . GLY A 1 898 ? -26.528 13.001 -32.336 1.00 85.19 898 GLY A C 1
ATOM 7256 O O . GLY A 1 898 ? -27.393 13.784 -31.952 1.00 85.19 898 GLY A O 1
ATOM 7257 N N . LEU A 1 899 ? -26.767 11.688 -32.392 1.00 88.94 899 LEU A N 1
ATOM 7258 C CA . LEU A 1 899 ? -28.053 11.046 -32.101 1.00 88.94 899 LEU A CA 1
ATOM 7259 C C . LEU A 1 899 ? -28.180 10.690 -30.609 1.00 88.94 899 LEU A C 1
ATOM 7261 O O . LEU A 1 899 ? -28.429 9.543 -30.234 1.00 88.94 899 LEU A O 1
ATOM 7265 N N . ILE A 1 900 ? -28.004 11.682 -29.731 1.00 91.44 900 ILE A N 1
ATOM 7266 C CA . ILE A 1 900 ? -27.964 11.477 -28.270 1.00 91.44 900 ILE A CA 1
ATOM 7267 C C . ILE A 1 900 ? -29.275 10.923 -27.693 1.00 91.44 900 ILE A C 1
ATOM 7269 O O . ILE A 1 900 ? -29.266 10.213 -26.689 1.00 91.44 900 ILE A O 1
ATOM 7273 N N . VAL A 1 901 ? -30.409 11.207 -28.340 1.00 91.50 901 VAL A N 1
ATOM 7274 C CA . VAL A 1 901 ? -31.725 10.698 -27.929 1.00 91.50 901 VAL A CA 1
ATOM 7275 C C . VAL A 1 901 ? -31.798 9.181 -28.105 1.00 91.50 901 VAL A C 1
ATOM 7277 O O . VAL A 1 901 ? -32.223 8.483 -27.187 1.00 91.50 901 VAL A O 1
ATOM 7280 N N . GLU A 1 902 ? -31.323 8.658 -29.237 1.00 89.81 902 GLU A N 1
ATOM 7281 C CA . GLU A 1 902 ? -31.277 7.213 -29.492 1.00 89.81 902 GLU A CA 1
ATOM 7282 C C . GLU A 1 902 ? -30.275 6.513 -28.564 1.00 89.81 902 GLU A C 1
ATOM 7284 O O . GLU A 1 902 ? -30.575 5.454 -28.011 1.00 89.81 902 GLU A O 1
ATOM 7289 N N . ALA A 1 903 ? -29.134 7.155 -28.288 1.00 92.50 903 ALA A N 1
ATOM 7290 C CA . ALA A 1 903 ? -28.182 6.684 -27.282 1.00 92.50 903 ALA A CA 1
ATOM 7291 C C . ALA A 1 903 ? -28.819 6.595 -25.880 1.00 92.50 903 ALA A C 1
ATOM 7293 O O . ALA A 1 903 ? -28.669 5.587 -25.190 1.00 92.50 903 ALA A O 1
ATOM 7294 N N . SER A 1 904 ? -29.579 7.619 -25.476 1.00 92.56 904 SER A N 1
ATOM 7295 C CA . SER A 1 904 ? -30.258 7.649 -24.177 1.00 92.56 904 SER A CA 1
ATOM 7296 C C . SER A 1 904 ? -31.364 6.599 -24.071 1.00 92.56 904 SER A C 1
ATOM 7298 O O . SER A 1 904 ? -31.524 6.011 -23.003 1.00 92.56 904 SER A O 1
ATOM 7300 N N . LYS A 1 905 ? -32.127 6.355 -25.145 1.00 90.81 905 LYS A N 1
ATOM 7301 C CA . LYS A 1 905 ? -33.153 5.299 -25.177 1.00 90.81 905 LYS A CA 1
ATOM 7302 C C . LYS A 1 905 ? -32.526 3.924 -24.955 1.00 90.81 905 LYS A C 1
ATOM 7304 O O . LYS A 1 905 ? -33.005 3.168 -24.113 1.00 90.81 905 LYS A O 1
ATOM 7309 N N . LEU A 1 906 ? -31.424 3.636 -25.652 1.00 90.88 906 LEU A N 1
ATOM 7310 C CA . LEU A 1 906 ? -30.686 2.385 -25.483 1.00 90.88 906 LEU A CA 1
ATOM 7311 C C . LEU A 1 906 ? -30.123 2.252 -24.060 1.00 90.88 906 LEU A C 1
ATOM 7313 O O . LEU A 1 906 ? -30.304 1.212 -23.433 1.00 90.88 906 LEU A O 1
ATOM 7317 N N . PHE A 1 907 ? -29.520 3.312 -23.516 1.00 91.94 907 PHE A N 1
ATOM 7318 C CA . PHE A 1 907 ? -29.004 3.316 -22.144 1.00 91.94 907 PHE A CA 1
ATOM 7319 C C . PHE A 1 907 ? -30.084 2.969 -21.107 1.00 91.94 907 PHE A C 1
ATOM 7321 O O . PHE A 1 907 ? -29.860 2.124 -20.246 1.00 91.94 907 PHE A O 1
ATOM 7328 N N . VAL A 1 908 ? -31.268 3.585 -21.207 1.00 89.75 908 VAL A N 1
ATOM 7329 C CA . VAL A 1 908 ? -32.388 3.339 -20.279 1.00 89.75 908 VAL A CA 1
ATOM 7330 C C . VAL A 1 908 ? -32.972 1.935 -20.445 1.00 89.75 908 VAL A C 1
ATOM 7332 O O . VAL A 1 908 ? -33.448 1.356 -19.471 1.00 89.75 908 VAL A O 1
ATOM 7335 N N . SER A 1 909 ? -32.926 1.374 -21.655 1.00 87.44 909 SER A N 1
ATOM 7336 C CA . SER A 1 909 ? -33.436 0.025 -21.916 1.00 87.44 909 SER A CA 1
ATOM 7337 C C . SER A 1 909 ? -32.618 -1.083 -21.237 1.00 87.44 909 SER A C 1
ATOM 7339 O O . SER A 1 909 ? -33.137 -2.178 -21.045 1.00 87.44 909 SER A O 1
ATOM 7341 N N . ILE A 1 910 ? -31.371 -0.811 -20.831 1.00 88.00 910 ILE A N 1
ATOM 7342 C CA . ILE A 1 910 ? -30.493 -1.780 -20.163 1.00 88.00 910 ILE A CA 1
ATOM 7343 C C . ILE A 1 910 ? -30.698 -1.677 -18.634 1.00 88.00 910 ILE A C 1
ATOM 7345 O O . ILE A 1 910 ? -30.355 -0.651 -18.046 1.00 88.00 910 ILE A O 1
ATOM 7349 N N . PRO A 1 911 ? -31.244 -2.712 -17.958 1.00 76.31 911 PRO A N 1
ATOM 7350 C CA . PRO A 1 911 ? -31.707 -2.612 -16.565 1.00 76.31 911 PRO A CA 1
ATOM 7351 C C . PRO A 1 911 ? -30.583 -2.461 -15.524 1.00 76.31 911 PRO A C 1
ATOM 7353 O O . PRO A 1 911 ? -30.813 -1.905 -14.449 1.00 76.31 911 PRO A O 1
ATOM 7356 N N . GLU A 1 912 ? -29.355 -2.869 -15.853 1.00 82.44 912 GLU A N 1
ATOM 7357 C CA . GLU A 1 912 ? -28.178 -2.747 -14.982 1.00 82.44 912 GLU A CA 1
ATOM 7358 C C . GLU A 1 912 ? -26.943 -2.315 -15.789 1.00 82.44 912 GLU A C 1
ATOM 7360 O O . GLU A 1 912 ? -26.132 -3.154 -16.175 1.00 82.44 912 GLU A O 1
ATOM 7365 N N . PRO A 1 913 ? -26.793 -1.018 -16.105 1.00 87.62 913 PRO A N 1
ATOM 7366 C CA . PRO A 1 913 ? -25.656 -0.542 -16.882 1.00 87.62 913 PRO A CA 1
ATOM 7367 C C . PRO A 1 913 ? -24.348 -0.675 -16.095 1.00 87.62 913 PRO A C 1
ATOM 7369 O O . PRO A 1 913 ? -24.249 -0.208 -14.951 1.00 87.62 913 PRO A O 1
ATOM 7372 N N . ASP A 1 914 ? -23.340 -1.283 -16.721 1.00 88.44 914 ASP A N 1
ATOM 7373 C CA . ASP A 1 914 ? -21.986 -1.366 -16.176 1.00 88.44 914 ASP A CA 1
ATOM 7374 C C . ASP A 1 914 ? -21.252 -0.012 -16.247 1.00 88.44 914 ASP A C 1
ATOM 7376 O O . ASP A 1 914 ? -21.697 0.948 -16.883 1.00 88.44 914 ASP A O 1
ATOM 7380 N N . VAL A 1 915 ? -20.110 0.100 -15.560 1.00 90.31 915 VAL A N 1
ATOM 7381 C CA . VAL A 1 915 ? -19.339 1.357 -15.496 1.00 90.31 915 VAL A CA 1
ATOM 7382 C C . VAL A 1 915 ? -18.921 1.842 -16.893 1.00 90.31 915 VAL A C 1
ATOM 7384 O O . VAL A 1 915 ? -18.884 3.047 -17.136 1.00 90.31 915 VAL A O 1
ATOM 7387 N N . ALA A 1 916 ? -18.658 0.932 -17.837 1.00 89.69 916 ALA A N 1
ATOM 7388 C CA . ALA A 1 916 ? -18.284 1.290 -19.204 1.00 89.69 916 ALA A CA 1
ATOM 7389 C C . ALA A 1 916 ? -19.444 1.958 -19.960 1.00 89.69 916 ALA A C 1
ATOM 7391 O O . ALA A 1 916 ? -19.227 2.968 -20.639 1.00 89.69 916 ALA A O 1
ATOM 7392 N N . LEU A 1 917 ? -20.666 1.456 -19.789 1.00 91.00 917 LEU A N 1
ATOM 7393 C CA . LEU A 1 917 ? -21.882 2.010 -20.372 1.00 91.00 917 LEU A CA 1
ATOM 7394 C C . LEU A 1 917 ? -22.256 3.361 -19.740 1.00 91.00 917 LEU A C 1
ATOM 7396 O O . LEU A 1 917 ? -22.589 4.300 -20.470 1.00 91.00 917 LEU A O 1
ATOM 7400 N N . TRP A 1 918 ? -22.112 3.511 -18.414 1.00 93.31 918 TRP A N 1
ATOM 7401 C CA . TRP A 1 918 ? -22.219 4.818 -17.738 1.00 93.31 918 TRP A CA 1
ATOM 7402 C C . TRP A 1 918 ? -21.227 5.824 -18.325 1.00 93.31 918 TRP A C 1
ATOM 7404 O O . TRP A 1 918 ? -21.617 6.920 -18.726 1.00 93.31 918 TRP A O 1
ATOM 7414 N N . ASN A 1 919 ? -19.954 5.438 -18.439 1.00 93.25 919 ASN A N 1
ATOM 7415 C CA . ASN A 1 919 ? -18.898 6.294 -18.975 1.00 93.25 919 ASN A CA 1
ATOM 7416 C C . ASN A 1 919 ? -19.162 6.683 -20.439 1.00 93.25 919 ASN A C 1
ATOM 7418 O O . ASN A 1 919 ? -18.930 7.834 -20.822 1.00 93.25 919 ASN A O 1
ATOM 7422 N N . ALA A 1 920 ? -19.678 5.755 -21.253 1.00 91.88 920 ALA A N 1
ATOM 7423 C CA . ALA A 1 920 ? -20.059 6.017 -22.639 1.00 91.88 920 ALA A CA 1
ATOM 7424 C C . ALA A 1 920 ? -21.183 7.059 -22.735 1.00 91.88 920 ALA A C 1
ATOM 7426 O O . ALA A 1 920 ? -21.081 7.976 -23.550 1.00 91.88 920 ALA A O 1
ATOM 7427 N N . MET A 1 921 ? -22.207 6.964 -21.882 1.00 93.38 921 MET A N 1
ATOM 7428 C CA . MET A 1 921 ? -23.334 7.899 -21.888 1.00 93.38 921 MET A CA 1
ATOM 7429 C C . MET A 1 921 ? -22.971 9.271 -21.293 1.00 93.38 921 MET A C 1
ATOM 7431 O O . MET A 1 921 ? -23.330 10.296 -21.870 1.00 93.38 921 MET A O 1
ATOM 7435 N N . ILE A 1 922 ? -22.201 9.317 -20.197 1.00 92.81 922 ILE A N 1
ATOM 7436 C CA . ILE A 1 922 ? -21.690 10.571 -19.605 1.00 92.81 922 ILE A CA 1
ATOM 7437 C C . ILE A 1 922 ? -20.834 11.323 -20.632 1.00 92.81 922 ILE A C 1
ATOM 7439 O O . ILE A 1 922 ? -21.043 12.514 -20.871 1.00 92.81 922 ILE A O 1
ATOM 7443 N N . SER A 1 923 ? -19.903 10.622 -21.287 1.00 90.62 923 SER A N 1
ATOM 7444 C CA . SER A 1 923 ? -19.082 11.218 -22.345 1.00 90.62 923 SER A CA 1
ATOM 7445 C C . SER A 1 923 ? -19.925 11.620 -23.557 1.00 90.62 923 SER A C 1
ATOM 7447 O O . SER A 1 923 ? -19.653 12.650 -24.170 1.00 90.62 923 SER A O 1
ATOM 7449 N N . GLY A 1 924 ? -20.967 10.849 -23.882 1.00 89.69 924 GLY A N 1
ATOM 7450 C CA . GLY A 1 924 ? -21.901 11.157 -24.960 1.00 89.69 924 GLY A CA 1
ATOM 7451 C C . GLY A 1 924 ? -22.643 12.475 -24.749 1.00 89.69 924 GLY A C 1
ATOM 7452 O O . GLY A 1 924 ? -22.642 13.324 -25.642 1.00 89.69 924 GLY A O 1
ATOM 7453 N N . TYR A 1 925 ? -23.183 12.695 -23.547 1.00 90.50 925 TYR A N 1
ATOM 7454 C CA . TYR A 1 925 ? -23.771 13.981 -23.161 1.00 90.50 925 TYR A CA 1
ATOM 7455 C C . TYR A 1 925 ? -22.750 15.121 -23.218 1.00 90.50 925 TYR A C 1
ATOM 7457 O O . TYR A 1 925 ? -23.060 16.194 -23.740 1.00 90.50 925 TYR A O 1
ATOM 7465 N N . GLY A 1 926 ? -21.518 14.868 -22.765 1.00 86.12 926 GLY A N 1
ATOM 7466 C CA . GLY A 1 926 ? -20.424 15.833 -22.845 1.00 86.12 926 GLY A CA 1
ATOM 7467 C C . GLY A 1 926 ? -20.062 16.240 -24.279 1.00 86.12 926 GLY A C 1
ATOM 7468 O O . GLY A 1 926 ? -19.939 17.428 -24.563 1.00 86.12 926 GLY A O 1
ATOM 7469 N N . CYS A 1 927 ? -19.958 15.280 -25.203 1.00 82.56 927 CYS A N 1
ATOM 7470 C CA . CYS A 1 927 ? -19.642 15.541 -26.614 1.00 82.56 927 CYS A CA 1
ATOM 7471 C C . CYS A 1 927 ? -20.752 16.308 -27.347 1.00 82.56 927 CYS A C 1
ATOM 7473 O O . CYS A 1 927 ? -20.460 17.038 -28.290 1.00 82.56 927 CYS A O 1
ATOM 7475 N N . CYS A 1 928 ? -22.007 16.160 -26.912 1.00 83.50 928 CYS A N 1
ATOM 7476 C CA . CYS A 1 928 ? -23.153 16.872 -27.483 1.00 83.50 928 CYS A CA 1
ATOM 7477 C C . CYS A 1 928 ? -23.383 18.258 -26.850 1.00 83.50 928 CYS A C 1
ATOM 7479 O O . CYS A 1 928 ? -24.368 18.914 -27.175 1.00 83.50 928 CYS A O 1
ATOM 7481 N N . GLY A 1 929 ? -22.521 18.695 -25.923 1.00 79.88 929 GLY A N 1
ATOM 7482 C CA . GLY A 1 929 ? -22.650 19.982 -25.229 1.00 79.88 929 GLY A CA 1
ATOM 7483 C C . GLY A 1 929 ? -23.724 20.021 -24.135 1.00 79.88 929 GLY A C 1
ATOM 7484 O O . GLY A 1 929 ? -23.942 21.069 -23.536 1.00 79.88 929 GLY A O 1
ATOM 7485 N N . ILE A 1 930 ? -24.369 18.891 -23.822 1.00 85.62 930 ILE A N 1
ATOM 7486 C CA . ILE A 1 930 ? -25.436 18.784 -22.812 1.00 85.62 930 ILE A CA 1
ATOM 7487 C C . ILE A 1 930 ? -24.831 18.302 -21.485 1.00 85.62 930 ILE A C 1
ATOM 7489 O O . ILE A 1 930 ? -25.165 17.238 -20.962 1.00 85.62 930 ILE A O 1
ATOM 7493 N N . TRP A 1 931 ? -23.867 19.058 -20.962 1.00 84.38 931 TRP A N 1
ATOM 7494 C CA . TRP A 1 931 ? -23.043 18.639 -19.823 1.00 84.38 931 TRP A CA 1
ATOM 7495 C C . TRP A 1 931 ? -23.838 18.484 -18.515 1.00 84.38 931 TRP A C 1
ATOM 7497 O O . TRP A 1 931 ? -23.502 17.608 -17.720 1.00 84.38 931 TRP A O 1
ATOM 7507 N N . GLU A 1 932 ? -24.911 19.260 -18.320 1.00 87.38 932 GLU A N 1
ATOM 7508 C CA . GLU A 1 932 ? -25.789 19.192 -17.138 1.00 87.38 932 GLU A CA 1
ATOM 7509 C C . GLU A 1 932 ? -26.363 17.782 -16.955 1.00 87.38 932 GLU A C 1
ATOM 7511 O O . GLU A 1 932 ? -26.154 17.151 -15.921 1.00 87.38 932 GLU A O 1
ATOM 7516 N N . LYS A 1 933 ? -26.944 17.216 -18.024 1.00 88.06 933 LYS A N 1
ATOM 7517 C CA . LYS A 1 933 ? -27.441 15.831 -18.024 1.00 88.06 933 LYS A CA 1
ATOM 7518 C C . LYS A 1 933 ? -26.328 14.809 -17.794 1.00 88.06 933 LYS A C 1
ATOM 7520 O O . LYS A 1 933 ? -26.576 13.757 -17.212 1.00 88.06 933 LYS A O 1
ATOM 7525 N N . GLY A 1 934 ? -25.103 15.101 -18.234 1.00 89.88 934 GLY A N 1
ATOM 7526 C CA . GLY A 1 934 ? -23.930 14.271 -17.951 1.00 89.88 934 GLY A CA 1
ATOM 7527 C C . GLY A 1 934 ? -23.579 14.232 -16.459 1.00 89.88 934 GLY A C 1
ATOM 7528 O O . GLY A 1 934 ? -23.265 13.163 -15.933 1.00 89.88 934 GLY A O 1
ATOM 7529 N N . ILE A 1 935 ? -23.686 15.367 -15.762 1.00 88.56 935 ILE A N 1
ATOM 7530 C CA . ILE A 1 935 ? -23.479 15.457 -14.309 1.00 88.56 935 ILE A CA 1
ATOM 7531 C C . ILE A 1 935 ? -24.637 14.815 -13.544 1.00 88.56 935 ILE A C 1
ATOM 7533 O O . ILE A 1 935 ? -24.387 14.078 -12.591 1.00 88.56 935 ILE A O 1
ATOM 7537 N N . ASP A 1 936 ? -25.882 15.008 -13.975 1.00 91.12 936 ASP A N 1
ATOM 7538 C CA . ASP A 1 936 ? -27.042 14.329 -13.382 1.00 91.12 936 ASP A CA 1
ATOM 7539 C C . ASP A 1 936 ? -26.912 12.807 -13.486 1.00 91.12 936 ASP A C 1
ATOM 7541 O O . ASP A 1 936 ? -27.208 12.065 -12.541 1.00 91.12 936 ASP A O 1
ATOM 7545 N N . LEU A 1 937 ? -26.404 12.329 -14.623 1.00 91.56 937 LEU A N 1
ATOM 7546 C CA . LEU A 1 937 ? -26.146 10.916 -14.849 1.00 91.56 937 LEU A CA 1
ATOM 7547 C C . LEU A 1 937 ? -24.996 10.400 -13.970 1.00 91.56 937 LEU A C 1
ATOM 7549 O O . LEU A 1 937 ? -25.102 9.318 -13.394 1.00 91.56 937 LEU A O 1
ATOM 7553 N N . PHE A 1 938 ? -23.937 11.189 -13.783 1.00 92.19 938 PHE A N 1
ATOM 7554 C CA . PHE A 1 938 ? -22.869 10.880 -12.828 1.00 92.19 938 PHE A CA 1
ATOM 7555 C C . PHE A 1 938 ? -23.370 10.840 -11.378 1.00 92.19 938 PHE A C 1
ATOM 7557 O O . PHE A 1 938 ? -23.068 9.905 -10.638 1.00 92.19 938 PHE A O 1
ATOM 7564 N N . ASN A 1 939 ? -24.204 11.795 -10.971 1.00 90.94 939 ASN A N 1
ATOM 7565 C CA . ASN A 1 939 ? -24.835 11.774 -9.656 1.00 90.94 939 ASN A CA 1
ATOM 7566 C C . ASN A 1 939 ? -25.716 10.529 -9.504 1.00 90.94 939 ASN A C 1
ATOM 7568 O O . ASN A 1 939 ? -25.658 9.858 -8.475 1.00 90.94 939 ASN A O 1
ATOM 7572 N N . SER A 1 940 ? -26.478 10.158 -10.532 1.00 89.94 940 SER A N 1
ATOM 7573 C CA . SER A 1 940 ? -27.286 8.931 -10.537 1.00 89.94 940 SER A CA 1
ATOM 7574 C C . SER A 1 940 ? -26.428 7.668 -10.387 1.00 89.94 940 SER A C 1
ATOM 7576 O O . SER A 1 940 ? -26.791 6.765 -9.629 1.00 89.94 940 SER A O 1
ATOM 7578 N N . MET A 1 941 ? -25.259 7.622 -11.037 1.00 91.62 941 MET A N 1
ATOM 7579 C CA . MET A 1 941 ? -24.261 6.559 -10.864 1.00 91.62 941 MET A CA 1
ATOM 7580 C C . MET A 1 941 ? -23.792 6.464 -9.401 1.00 91.62 941 MET A C 1
ATOM 7582 O O . MET A 1 941 ? -23.759 5.365 -8.840 1.00 91.62 941 MET A O 1
ATOM 7586 N N . LEU A 1 942 ? -23.506 7.601 -8.754 1.00 88.50 942 LEU A N 1
ATOM 7587 C CA . LEU A 1 942 ? -23.113 7.656 -7.340 1.00 88.50 942 LEU A CA 1
ATOM 7588 C C . LEU A 1 942 ? -24.228 7.177 -6.395 1.00 88.50 942 LEU A C 1
ATOM 7590 O O . LEU A 1 942 ? -23.959 6.401 -5.475 1.00 88.50 942 LEU A O 1
ATOM 7594 N N . HIS A 1 943 ? -25.481 7.583 -6.628 1.00 86.25 943 HIS A N 1
ATOM 7595 C CA . HIS A 1 943 ? -26.634 7.161 -5.814 1.00 86.25 943 HIS A CA 1
ATOM 7596 C C . HIS A 1 943 ? -26.881 5.650 -5.898 1.00 86.25 943 HIS A C 1
ATOM 7598 O O . HIS A 1 943 ? -27.248 5.023 -4.903 1.00 86.25 943 HIS A O 1
ATOM 7604 N N . ARG A 1 944 ? -26.602 5.040 -7.056 1.00 82.88 944 ARG A N 1
ATOM 7605 C CA . ARG A 1 944 ? -26.643 3.581 -7.253 1.00 82.88 944 ARG A CA 1
ATOM 7606 C C . ARG A 1 944 ? -25.422 2.845 -6.680 1.00 82.88 944 ARG A C 1
ATOM 7608 O O . ARG A 1 944 ? -25.289 1.645 -6.887 1.00 82.88 944 ARG A O 1
ATOM 7615 N N . ARG A 1 945 ? -24.548 3.536 -5.933 1.00 78.88 945 ARG A N 1
ATOM 7616 C CA . ARG A 1 945 ? -23.316 3.010 -5.311 1.00 78.88 945 ARG A CA 1
ATOM 7617 C C . ARG A 1 945 ? -22.302 2.417 -6.299 1.00 78.88 945 ARG A C 1
ATOM 7619 O O . ARG A 1 945 ? -21.408 1.680 -5.878 1.00 78.88 945 ARG A O 1
ATOM 7626 N N . ASN A 1 946 ? -22.381 2.777 -7.580 1.00 79.50 946 ASN A N 1
ATOM 7627 C CA . ASN A 1 946 ? -21.335 2.452 -8.544 1.00 79.50 946 ASN A CA 1
ATOM 7628 C C . ASN A 1 946 ? -20.127 3.354 -8.287 1.00 79.50 946 ASN A C 1
ATOM 7630 O O . ASN A 1 946 ? -20.263 4.572 -8.170 1.00 79.50 946 ASN A O 1
ATOM 7634 N N . ARG A 1 947 ? -18.936 2.759 -8.168 1.00 82.12 947 ARG A N 1
ATOM 7635 C CA . ARG A 1 947 ? -17.704 3.517 -7.922 1.00 82.12 947 ARG A CA 1
ATOM 7636 C C . ARG A 1 947 ? -17.205 4.137 -9.230 1.00 82.12 947 ARG A C 1
ATOM 7638 O O . ARG A 1 947 ? -16.946 3.376 -10.162 1.00 82.12 947 ARG A O 1
ATOM 7645 N N . PRO A 1 948 ? -17.052 5.473 -9.306 1.00 87.19 948 PRO A N 1
ATOM 7646 C CA . PRO A 1 948 ? -16.395 6.115 -10.434 1.00 87.19 948 PRO A CA 1
ATOM 7647 C C . PRO A 1 948 ? -14.981 5.588 -10.586 1.00 87.19 948 PRO A C 1
ATOM 7649 O O . PRO A 1 948 ? -14.255 5.458 -9.597 1.00 87.19 948 PRO A O 1
ATOM 7652 N N . ASP A 1 949 ? -14.598 5.309 -11.821 1.00 87.25 949 ASP A N 1
ATOM 7653 C CA . ASP A 1 949 ? -13.220 5.008 -12.152 1.00 87.25 949 ASP A CA 1
ATOM 7654 C C . ASP A 1 949 ? -12.536 6.297 -12.671 1.00 87.25 949 ASP A C 1
ATOM 7656 O O . ASP A 1 949 ? -13.150 7.331 -12.937 1.00 87.25 949 ASP A O 1
ATOM 7660 N N . CYS A 1 950 ? -11.222 6.315 -12.806 1.00 88.81 950 CYS A N 1
ATOM 7661 C CA . CYS A 1 950 ? -10.797 5.780 -14.065 1.00 88.81 950 CYS A CA 1
ATOM 7662 C C . CYS A 1 950 ? -11.078 6.762 -15.229 1.00 88.81 950 CYS A C 1
ATOM 7664 O O . CYS A 1 950 ? -10.730 7.949 -15.257 1.00 88.81 950 CYS A O 1
ATOM 7666 N N . TYR A 1 951 ? -11.877 6.212 -16.132 1.00 88.69 951 TYR A N 1
ATOM 7667 C CA . TYR A 1 951 ? -12.477 6.789 -17.311 1.00 88.69 951 TYR A CA 1
ATOM 7668 C C . TYR A 1 951 ? -13.742 7.604 -17.010 1.00 88.69 951 TYR A C 1
ATOM 7670 O O . TYR A 1 951 ? -14.087 8.450 -17.832 1.00 88.69 951 TYR A O 1
ATOM 7678 N N . THR A 1 952 ? -14.408 7.427 -15.862 1.00 89.69 952 THR A N 1
ATOM 7679 C CA . THR A 1 952 ? -15.553 8.258 -15.445 1.00 89.69 952 THR A CA 1
ATOM 7680 C C . THR A 1 952 ? -15.133 9.713 -15.302 1.00 89.69 952 THR A C 1
ATOM 7682 O O . THR A 1 952 ? -15.792 10.606 -15.835 1.00 89.69 952 THR A O 1
ATOM 7685 N N . MET A 1 953 ? -13.984 9.964 -14.666 1.00 89.81 953 MET A N 1
ATOM 7686 C CA . MET A 1 953 ? -13.453 11.325 -14.544 1.00 89.81 953 MET A CA 1
ATOM 7687 C C . MET A 1 953 ? -13.098 11.918 -15.909 1.00 89.81 953 MET A C 1
ATOM 7689 O O . MET A 1 953 ? -13.403 13.077 -16.176 1.00 89.81 953 MET A O 1
ATOM 7693 N N . VAL A 1 954 ? -12.527 11.118 -16.814 1.00 88.50 954 VAL A N 1
ATOM 7694 C CA . VAL A 1 954 ? -12.241 11.551 -18.192 1.00 88.50 954 VAL A CA 1
ATOM 7695 C C . VAL A 1 954 ? -13.535 11.857 -18.949 1.00 88.50 954 VAL A C 1
ATOM 7697 O O . VAL A 1 954 ? -13.618 12.873 -19.629 1.00 88.50 954 VAL A O 1
ATOM 7700 N N . ALA A 1 955 ? -14.569 11.028 -18.803 1.00 88.88 955 ALA A N 1
ATOM 7701 C CA . ALA A 1 955 ? -15.874 11.256 -19.411 1.00 88.88 955 ALA A CA 1
ATOM 7702 C C . ALA A 1 955 ? -16.495 12.574 -18.921 1.00 88.88 955 ALA A C 1
ATOM 7704 O O . ALA A 1 955 ? -16.950 13.372 -19.740 1.00 88.88 955 ALA A O 1
ATOM 7705 N N . LEU A 1 956 ? -16.426 12.862 -17.619 1.00 88.75 956 LEU A N 1
ATOM 7706 C CA . LEU A 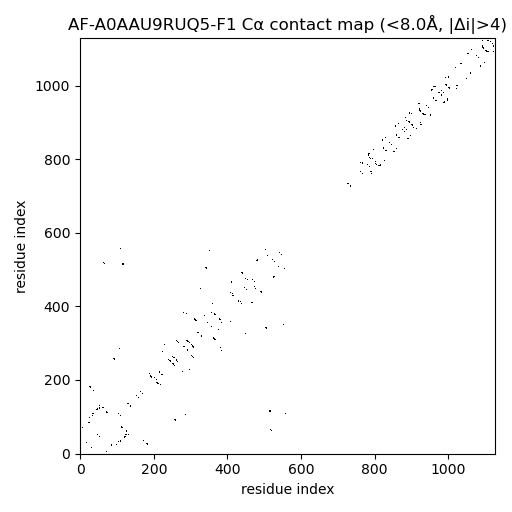1 956 ? -16.878 14.137 -17.059 1.00 88.75 956 LEU A CA 1
ATOM 7707 C C . LEU A 1 956 ? -16.096 15.329 -17.611 1.00 88.75 956 LEU A C 1
ATOM 7709 O O . LEU A 1 956 ? -16.701 16.331 -17.997 1.00 88.75 956 LEU A O 1
ATOM 7713 N N . THR A 1 957 ? -14.765 15.226 -17.712 1.00 88.00 957 THR A N 1
ATOM 7714 C CA . THR A 1 957 ? -13.976 16.333 -18.262 1.00 88.00 957 THR A CA 1
ATOM 7715 C C . THR A 1 957 ? -14.336 16.615 -19.718 1.00 88.00 957 THR A C 1
ATOM 7717 O O . THR A 1 957 ? -14.288 17.778 -20.120 1.00 88.00 957 THR A O 1
ATOM 7720 N N . THR A 1 958 ? -14.751 15.619 -20.517 1.00 83.31 958 THR A N 1
ATOM 7721 C CA . THR A 1 958 ? -15.155 15.867 -21.916 1.00 83.31 958 THR A CA 1
ATOM 7722 C C . THR A 1 958 ? -16.317 16.854 -22.042 1.00 83.31 958 THR A C 1
ATOM 7724 O O . THR A 1 958 ? -16.282 17.671 -22.957 1.00 83.31 958 THR A O 1
ATOM 7727 N N . GLY A 1 959 ? -17.267 16.871 -21.099 1.00 79.25 959 GLY A N 1
ATOM 7728 C CA . GLY A 1 959 ? -18.392 17.819 -21.104 1.00 79.25 959 GLY A CA 1
ATOM 7729 C C . GLY A 1 959 ? -18.039 19.238 -20.656 1.00 79.25 959 GLY A C 1
ATOM 7730 O O . GLY A 1 959 ? -18.698 20.195 -21.052 1.00 79.25 959 GLY A O 1
ATOM 7731 N N . VAL A 1 960 ? -16.961 19.403 -19.889 1.00 83.94 960 VAL A N 1
ATOM 7732 C CA . VAL A 1 960 ? -16.515 20.704 -19.376 1.00 83.94 960 VAL A CA 1
ATOM 7733 C C . VAL A 1 960 ? -15.626 21.385 -20.421 1.00 83.94 960 VAL A C 1
ATOM 7735 O O . VAL A 1 960 ? -14.403 21.241 -20.428 1.00 83.94 960 VAL A O 1
ATOM 7738 N N . THR A 1 961 ? -16.264 22.057 -21.380 1.00 77.38 961 THR A N 1
ATOM 7739 C CA . THR A 1 961 ? -15.608 22.699 -22.538 1.00 77.38 961 THR A CA 1
ATOM 7740 C C . THR A 1 961 ? -15.608 24.224 -22.481 1.00 77.38 961 THR A C 1
ATOM 7742 O O . THR A 1 961 ? -14.753 24.841 -23.115 1.00 77.38 961 THR A O 1
ATOM 7745 N N . ASP A 1 962 ? -16.538 24.823 -21.737 1.00 77.75 962 ASP A N 1
ATOM 7746 C CA . ASP A 1 962 ? -16.785 26.263 -21.737 1.00 77.75 962 ASP A CA 1
ATOM 7747 C C . ASP A 1 962 ? -16.043 26.978 -20.581 1.00 77.75 962 ASP A C 1
ATOM 7749 O O . ASP A 1 962 ? -15.972 26.440 -19.468 1.00 77.75 962 ASP A O 1
ATOM 7753 N N . PRO A 1 963 ? -15.477 28.183 -20.802 1.00 78.00 963 PRO A N 1
ATOM 7754 C CA . PRO A 1 963 ? -14.871 29.002 -19.746 1.00 78.00 963 PRO A CA 1
ATOM 7755 C C . PRO A 1 963 ? -15.790 29.306 -18.549 1.00 78.00 963 PRO A C 1
ATOM 7757 O O . PRO A 1 963 ? -15.314 29.380 -17.412 1.00 78.00 963 PRO A O 1
ATOM 7760 N N . SER A 1 964 ? -17.100 29.433 -18.774 1.00 80.00 964 SER A N 1
ATOM 7761 C CA . SER A 1 964 ? -18.112 29.641 -17.727 1.00 80.00 964 SER A CA 1
ATOM 7762 C C . SER A 1 964 ? -18.220 28.465 -16.748 1.00 80.00 964 SER A C 1
ATOM 7764 O O . SER A 1 964 ? -18.640 28.648 -15.608 1.00 80.00 964 SER A O 1
ATOM 7766 N N . LEU A 1 965 ? -17.752 27.272 -17.134 1.00 81.56 965 LEU A N 1
ATOM 7767 C CA . LEU A 1 965 ? -17.809 26.052 -16.322 1.00 81.56 965 LEU A CA 1
ATOM 7768 C C . LEU A 1 965 ? -16.568 25.850 -15.436 1.00 81.56 965 LEU A C 1
ATOM 7770 O O . LEU A 1 965 ? -16.343 24.757 -14.916 1.00 81.56 965 LEU A O 1
ATOM 7774 N N . SER A 1 966 ? -15.757 26.889 -15.226 1.00 81.44 966 SER A N 1
ATOM 7775 C CA . SER A 1 966 ? -14.548 26.833 -14.387 1.00 81.44 966 SER A CA 1
ATOM 7776 C C . SER A 1 966 ? -14.816 26.365 -12.946 1.00 81.44 966 SER A C 1
ATOM 7778 O O . SER A 1 966 ? -14.021 25.610 -12.384 1.00 81.44 966 SER A O 1
ATOM 7780 N N . LEU A 1 967 ? -15.961 26.731 -12.360 1.00 82.94 967 LEU A N 1
ATOM 7781 C CA . LEU A 1 967 ? -16.357 26.288 -11.017 1.00 82.94 967 LEU A CA 1
ATOM 7782 C C . LEU A 1 967 ? -16.640 24.777 -10.966 1.00 82.94 967 LEU A C 1
ATOM 7784 O O . LEU A 1 967 ? -16.256 24.081 -10.021 1.00 82.94 967 LEU A O 1
ATOM 7788 N N . ILE A 1 968 ? -17.266 24.249 -12.017 1.00 84.31 968 ILE A N 1
ATOM 7789 C CA . ILE A 1 968 ? -17.532 22.816 -12.169 1.00 84.31 968 ILE A CA 1
ATOM 7790 C C . ILE A 1 968 ? -16.226 22.068 -12.426 1.00 84.31 968 ILE A C 1
ATOM 7792 O O . ILE A 1 968 ? -15.995 21.031 -11.810 1.00 84.31 968 ILE A O 1
ATOM 7796 N N . ALA A 1 969 ? -15.325 22.627 -13.238 1.00 87.00 969 ALA A N 1
ATOM 7797 C CA . ALA A 1 969 ? -13.981 22.094 -13.445 1.00 87.00 969 ALA A CA 1
ATOM 7798 C C . ALA A 1 969 ? -13.225 21.929 -12.110 1.00 87.00 969 ALA A C 1
ATOM 7800 O O . ALA A 1 969 ? -12.648 20.874 -11.843 1.00 87.00 969 ALA A O 1
ATOM 7801 N N . CYS A 1 970 ? -13.292 22.933 -11.228 1.00 87.81 970 CYS A N 1
ATOM 7802 C CA . CYS A 1 970 ? -12.737 22.855 -9.874 1.00 87.81 970 CYS A CA 1
ATOM 7803 C C . CYS A 1 970 ? -13.436 21.814 -8.997 1.00 87.81 970 CYS A C 1
ATOM 7805 O O . CYS A 1 970 ? -12.766 21.133 -8.227 1.00 87.81 970 CYS A O 1
ATOM 7807 N N . SER A 1 971 ? -14.750 21.649 -9.131 1.00 88.44 971 SER A N 1
ATOM 7808 C CA . SER A 1 971 ? -15.507 20.638 -8.382 1.00 88.44 971 SER A CA 1
ATOM 7809 C C . SER A 1 971 ? -15.127 19.214 -8.808 1.00 88.44 971 SER A C 1
ATOM 7811 O O . SER A 1 971 ? -14.874 18.358 -7.961 1.00 88.44 971 SER A O 1
ATOM 7813 N N . VAL A 1 972 ? -14.993 18.974 -10.118 1.00 88.88 972 VAL A N 1
ATOM 7814 C CA . VAL A 1 972 ? -14.522 17.703 -10.698 1.00 88.88 972 VAL A CA 1
ATOM 7815 C C . VAL A 1 972 ? -13.082 17.409 -10.265 1.00 88.88 972 VAL A C 1
ATOM 7817 O O . VAL A 1 972 ? -12.776 16.290 -9.854 1.00 88.88 972 VAL A O 1
ATOM 7820 N N . HIS A 1 973 ? -12.200 18.411 -10.292 1.00 90.38 973 HIS A N 1
ATOM 7821 C CA . HIS A 1 973 ? -10.821 18.272 -9.819 1.00 90.38 973 HIS A CA 1
ATOM 7822 C C . HIS A 1 973 ? -10.751 18.023 -8.300 1.00 90.38 973 HIS A C 1
ATOM 7824 O O . HIS A 1 973 ? -10.044 17.119 -7.862 1.00 90.38 973 HIS A O 1
ATOM 7830 N N . GLY A 1 974 ? -11.541 18.738 -7.494 1.00 88.19 974 GLY A N 1
ATOM 7831 C CA . GLY A 1 974 ? -11.646 18.517 -6.049 1.00 88.19 974 GLY A CA 1
ATOM 7832 C C . GLY A 1 974 ? -12.148 17.114 -5.701 1.00 88.19 974 GLY A C 1
ATOM 7833 O O . GLY A 1 974 ? -11.651 16.492 -4.761 1.00 88.19 974 GLY A O 1
ATOM 7834 N N . PHE A 1 975 ? -13.072 16.568 -6.496 1.00 87.94 975 PHE A N 1
ATOM 7835 C CA . PHE A 1 975 ? -13.487 15.172 -6.377 1.00 87.94 975 PHE A CA 1
ATOM 7836 C C . PHE A 1 975 ? -12.347 14.199 -6.718 1.00 87.94 975 PHE A C 1
ATOM 7838 O O . PHE A 1 975 ? -12.144 13.241 -5.974 1.00 87.94 975 PHE A O 1
ATOM 7845 N N . CYS A 1 976 ? -11.567 14.458 -7.779 1.00 88.88 976 CYS A N 1
ATOM 7846 C CA . CYS A 1 976 ? -10.390 13.641 -8.113 1.00 88.88 976 CYS A CA 1
ATOM 7847 C C . CYS A 1 976 ? -9.409 13.566 -6.936 1.00 88.88 976 CYS A C 1
ATOM 7849 O O . CYS A 1 976 ? -9.001 12.466 -6.574 1.00 88.88 976 CYS A O 1
ATOM 7851 N N . LEU A 1 977 ? -9.114 14.709 -6.304 1.00 84.94 977 LEU A N 1
ATOM 7852 C CA . LEU A 1 977 ? -8.228 14.802 -5.138 1.00 84.94 977 LEU A CA 1
ATOM 7853 C C . LEU A 1 977 ? -8.792 14.048 -3.925 1.00 84.94 977 LEU A C 1
ATOM 7855 O O . LEU A 1 977 ? -8.076 13.322 -3.242 1.00 84.94 977 LEU A O 1
ATOM 7859 N N . LYS A 1 978 ? -10.100 14.170 -3.665 1.00 83.69 978 LYS A N 1
ATOM 7860 C CA . LYS A 1 978 ? -10.767 13.484 -2.546 1.00 83.69 978 LYS A CA 1
ATOM 7861 C C . LYS A 1 978 ? -10.740 11.958 -2.686 1.00 83.69 978 LYS A C 1
ATOM 7863 O O . LYS A 1 978 ? -10.713 11.255 -1.678 1.00 83.69 978 LYS A O 1
ATOM 7868 N N . VAL A 1 979 ? -10.784 11.453 -3.920 1.00 81.50 979 VAL A N 1
ATOM 7869 C CA . VAL A 1 979 ? -10.811 10.013 -4.235 1.00 81.50 979 VAL A CA 1
ATOM 7870 C C . VAL A 1 979 ? -9.422 9.488 -4.650 1.00 81.50 979 VAL A C 1
ATOM 7872 O O . VAL A 1 979 ? -9.273 8.295 -4.897 1.00 81.50 979 VAL A O 1
ATOM 7875 N N . ASN A 1 980 ? -8.388 10.341 -4.652 1.00 80.75 980 ASN A N 1
ATOM 7876 C CA . ASN A 1 980 ? -7.000 10.021 -5.018 1.00 80.75 980 ASN A CA 1
ATOM 7877 C C . ASN A 1 980 ? -6.829 9.494 -6.464 1.00 80.75 980 ASN A C 1
ATOM 7879 O O . ASN A 1 980 ? -5.934 8.695 -6.754 1.00 80.75 980 ASN A O 1
ATOM 7883 N N . LEU A 1 981 ? -7.707 9.921 -7.380 1.00 81.19 981 LEU A N 1
ATOM 7884 C CA . LEU A 1 981 ? -7.660 9.547 -8.804 1.00 81.19 981 LEU A CA 1
ATOM 7885 C C . LEU A 1 981 ? -6.711 10.439 -9.623 1.00 81.19 981 LEU A C 1
ATOM 7887 O O . LEU A 1 981 ? -6.373 10.097 -10.754 1.00 81.19 981 LEU A O 1
ATOM 7891 N N . ASP A 1 982 ? -6.269 11.563 -9.061 1.00 74.75 982 ASP A N 1
ATOM 7892 C CA . ASP A 1 982 ? -5.303 12.504 -9.642 1.00 74.75 982 ASP A CA 1
ATOM 7893 C C . ASP A 1 982 ? -3.888 11.916 -9.782 1.00 74.75 982 ASP A C 1
ATOM 7895 O O . ASP A 1 982 ? -3.128 12.341 -10.650 1.00 74.75 982 ASP A O 1
ATOM 7899 N N . SER A 1 983 ? -3.568 10.882 -8.998 1.00 72.00 983 SER A N 1
ATOM 7900 C CA . SER A 1 983 ? -2.304 10.134 -9.068 1.00 72.00 983 SER A CA 1
ATOM 7901 C C . SER A 1 983 ? -2.071 9.422 -10.410 1.00 72.00 983 SER A C 1
ATOM 7903 O O . SER A 1 983 ? -0.938 9.071 -10.752 1.00 72.00 983 SER A O 1
ATOM 7905 N N . HIS A 1 984 ? -3.125 9.212 -11.203 1.00 79.75 984 HIS A N 1
ATOM 7906 C CA . HIS A 1 984 ? -3.018 8.596 -12.516 1.00 79.75 984 HIS A CA 1
ATOM 7907 C C . HIS A 1 984 ? -2.696 9.628 -13.606 1.00 79.75 984 HIS A C 1
ATOM 7909 O O . HIS A 1 984 ? -3.469 10.553 -13.864 1.00 79.75 984 HIS A O 1
ATOM 7915 N N . THR A 1 985 ? -1.600 9.402 -14.338 1.00 79.62 985 THR A N 1
ATOM 7916 C CA . THR A 1 985 ? -1.110 10.294 -15.409 1.00 79.62 985 THR A CA 1
ATOM 7917 C C . THR A 1 985 ? -2.178 10.643 -16.445 1.00 79.62 985 THR A C 1
ATOM 7919 O O . THR A 1 985 ? -2.290 11.800 -16.837 1.00 79.62 985 THR A O 1
ATOM 7922 N N . TYR A 1 986 ? -3.018 9.680 -16.840 1.00 82.50 986 TYR A N 1
ATOM 7923 C CA . TYR A 1 986 ? -4.069 9.902 -17.836 1.00 82.50 986 TYR A CA 1
ATOM 7924 C C . TYR A 1 986 ? -5.218 10.805 -17.315 1.00 82.50 986 TYR A C 1
ATOM 7926 O O . TYR A 1 986 ? -5.812 11.539 -18.109 1.00 82.50 986 TYR A O 1
ATOM 7934 N N . VAL A 1 987 ? -5.523 10.803 -16.003 1.00 88.31 987 VAL A N 1
ATOM 7935 C CA . VAL A 1 987 ? -6.469 11.764 -15.385 1.00 88.31 987 VAL A CA 1
ATOM 7936 C C . VAL A 1 987 ? -5.836 13.141 -15.354 1.00 88.31 987 VAL A C 1
ATOM 7938 O O . VAL A 1 987 ? -6.487 14.111 -15.736 1.00 88.31 987 VAL A O 1
ATOM 7941 N N . GLY A 1 988 ? -4.557 13.217 -14.978 1.00 87.94 988 GLY A N 1
ATOM 7942 C CA . GLY A 1 988 ? -3.765 14.443 -15.047 1.00 87.94 988 GLY A CA 1
ATOM 7943 C C . GLY A 1 988 ? -3.831 15.083 -16.437 1.00 87.94 988 GLY A C 1
ATOM 7944 O O . GLY A 1 988 ? -4.203 16.250 -16.554 1.00 87.94 988 GLY A O 1
ATOM 7945 N N . SER A 1 989 ? -3.591 14.313 -17.505 1.00 89.19 989 SER A N 1
ATOM 7946 C CA . SER A 1 989 ? -3.704 14.793 -18.893 1.00 89.19 989 SER A CA 1
ATOM 7947 C C . SER A 1 989 ? -5.114 15.303 -19.228 1.00 89.19 989 SER A C 1
ATOM 7949 O O . SER A 1 989 ? -5.261 16.346 -19.873 1.00 89.19 989 SER A O 1
ATOM 7951 N N . ALA A 1 990 ? -6.163 14.618 -18.760 1.00 90.12 990 ALA A N 1
ATOM 7952 C CA . ALA A 1 990 ? -7.553 15.030 -18.967 1.00 90.12 990 ALA A CA 1
ATOM 7953 C C . ALA A 1 990 ? -7.916 16.318 -18.200 1.00 90.12 990 ALA A C 1
ATOM 7955 O O . ALA A 1 990 ? -8.607 17.184 -18.741 1.00 90.12 990 ALA A O 1
ATOM 7956 N N . LEU A 1 991 ? -7.412 16.485 -16.974 1.00 91.44 991 LEU A N 1
ATOM 7957 C CA . LEU A 1 991 ? -7.580 17.694 -16.163 1.00 91.44 991 LEU A CA 1
ATOM 7958 C C . LEU A 1 991 ? -6.826 18.890 -16.764 1.00 91.44 991 LEU A C 1
ATOM 7960 O O . LEU A 1 991 ? -7.394 19.980 -16.850 1.00 91.44 991 LEU A O 1
ATOM 7964 N N . VAL A 1 992 ? -5.596 18.694 -17.258 1.00 91.12 992 VAL A N 1
ATOM 7965 C CA . VAL A 1 992 ? -4.849 19.722 -18.012 1.00 91.12 992 VAL A CA 1
ATOM 7966 C C . VAL A 1 992 ? -5.652 20.164 -19.234 1.00 91.12 992 VAL A C 1
ATOM 7968 O O . VAL A 1 992 ? -5.815 21.363 -19.468 1.00 91.12 992 VAL A O 1
ATOM 7971 N N . SER A 1 993 ? -6.210 19.211 -19.985 1.00 88.88 993 SER A N 1
ATOM 7972 C CA . SER A 1 993 ? -7.056 19.491 -21.150 1.00 88.88 993 SER A CA 1
ATOM 7973 C C . SER A 1 993 ? -8.345 20.238 -20.791 1.00 88.88 993 SER A C 1
ATOM 7975 O O . SER A 1 993 ? -8.742 21.165 -21.499 1.00 88.88 993 SER A O 1
ATOM 7977 N N . MET A 1 994 ? -8.996 19.878 -19.683 1.00 91.06 994 MET A N 1
ATOM 7978 C CA . MET A 1 994 ? -10.185 20.565 -19.165 1.00 91.06 994 MET A CA 1
ATOM 7979 C C . MET A 1 994 ? -9.887 22.019 -18.803 1.00 91.06 994 MET A C 1
ATOM 7981 O O . MET A 1 994 ? -10.517 22.925 -19.341 1.00 91.06 994 MET A O 1
ATOM 7985 N N . TYR A 1 995 ? -8.884 22.261 -17.956 1.00 90.75 995 TYR A N 1
ATOM 7986 C CA . TYR A 1 995 ? -8.524 23.621 -17.556 1.00 90.75 995 TYR A CA 1
ATOM 7987 C C . TYR A 1 995 ? -8.039 24.471 -18.734 1.00 90.75 995 TYR A C 1
ATOM 7989 O O . TYR A 1 995 ? -8.358 25.659 -18.795 1.00 90.75 995 TYR A O 1
ATOM 7997 N N . SER A 1 996 ? -7.342 23.862 -19.699 1.00 88.88 996 SER A N 1
ATOM 7998 C CA . SER A 1 996 ? -6.935 24.529 -20.942 1.00 88.88 996 SER A CA 1
ATOM 7999 C C . SER A 1 996 ? -8.141 24.954 -21.789 1.00 88.88 996 SER A C 1
ATOM 8001 O O . SER A 1 996 ? -8.155 26.064 -22.317 1.00 88.88 996 SER A O 1
ATOM 8003 N N . ARG A 1 997 ? -9.187 24.117 -21.891 1.00 85.44 997 ARG A N 1
ATOM 8004 C CA . ARG A 1 997 ? -10.444 24.465 -22.586 1.00 85.44 997 ARG A CA 1
ATOM 8005 C C . ARG A 1 997 ? -11.233 25.554 -21.857 1.00 85.44 997 ARG A C 1
ATOM 8007 O O . ARG A 1 997 ? -11.705 26.479 -22.509 1.00 85.44 997 ARG A O 1
ATOM 8014 N N . CYS A 1 998 ? -11.264 25.522 -20.525 1.00 86.19 998 CYS A N 1
ATOM 8015 C CA . CYS A 1 998 ? -11.871 26.572 -19.701 1.00 86.19 998 CYS A CA 1
ATOM 8016 C C . CYS A 1 998 ? -11.056 27.880 -19.639 1.00 86.19 998 CYS A C 1
ATOM 8018 O O . CYS A 1 998 ? -11.391 28.759 -18.849 1.00 86.19 998 CYS A O 1
ATOM 8020 N N . ARG A 1 999 ? -9.969 28.017 -20.417 1.00 85.56 999 ARG A N 1
ATOM 8021 C CA . ARG A 1 999 ? -9.044 29.171 -20.401 1.00 85.56 999 ARG A CA 1
ATOM 8022 C C . ARG A 1 999 ? -8.412 29.465 -19.031 1.00 85.56 999 ARG A C 1
ATOM 8024 O O . ARG A 1 999 ? -7.889 30.549 -18.795 1.00 85.56 999 ARG A O 1
ATOM 8031 N N . CYS A 1 1000 ? -8.385 28.483 -18.134 1.00 86.88 1000 CYS A N 1
ATOM 8032 C CA . CYS A 1 1000 ? -7.797 28.597 -16.802 1.00 86.88 1000 CYS A CA 1
ATOM 8033 C C . CYS A 1 1000 ? -6.355 28.066 -16.812 1.00 86.88 1000 CYS A C 1
ATOM 8035 O O . CYS A 1 1000 ? -6.038 27.046 -16.189 1.00 86.88 1000 CYS A O 1
ATOM 8037 N N . ILE A 1 1001 ? -5.476 28.754 -17.549 1.00 88.94 1001 ILE A N 1
ATOM 8038 C CA . ILE A 1 1001 ? -4.124 28.257 -17.848 1.00 88.94 1001 ILE A CA 1
ATOM 8039 C C . ILE A 1 1001 ? -3.277 28.044 -16.585 1.00 88.94 1001 ILE A C 1
ATOM 8041 O O . ILE A 1 1001 ? -2.571 27.049 -16.490 1.00 88.94 1001 ILE A O 1
ATOM 8045 N N . ALA A 1 1002 ? -3.425 28.890 -15.559 1.00 88.00 1002 ALA A N 1
ATOM 8046 C CA . ALA A 1 1002 ? -2.701 28.742 -14.294 1.00 88.00 1002 ALA A CA 1
ATOM 8047 C C . ALA A 1 1002 ? -2.996 27.397 -13.602 1.00 88.00 1002 ALA A C 1
ATOM 8049 O O . ALA A 1 1002 ? -2.081 26.710 -13.147 1.00 88.00 1002 ALA A O 1
ATOM 8050 N N . SER A 1 1003 ? -4.266 26.982 -13.567 1.00 88.75 1003 SER A N 1
ATOM 8051 C CA . SER A 1 1003 ? -4.662 25.678 -13.020 1.00 88.75 1003 SER A CA 1
ATOM 8052 C C . SER A 1 1003 ? -4.189 24.527 -13.904 1.00 88.75 1003 SER A C 1
ATOM 8054 O O . SER A 1 1003 ? -3.739 23.514 -13.376 1.00 88.75 1003 SER A O 1
ATOM 8056 N N . ALA A 1 1004 ? -4.209 24.696 -15.231 1.00 90.31 1004 ALA A N 1
ATOM 8057 C CA . ALA A 1 1004 ? -3.650 23.709 -16.154 1.00 90.31 1004 ALA A CA 1
ATOM 8058 C C . ALA A 1 1004 ? -2.145 23.494 -15.909 1.00 90.31 1004 ALA A C 1
ATOM 8060 O O . ALA A 1 1004 ? -1.709 22.349 -15.836 1.00 90.31 1004 ALA A O 1
ATOM 8061 N N . CYS A 1 1005 ? -1.368 24.560 -15.692 1.00 89.31 1005 CYS A N 1
ATOM 8062 C CA . CYS A 1 1005 ? 0.064 24.470 -15.389 1.00 89.31 1005 CYS A CA 1
ATOM 8063 C C . CYS A 1 1005 ? 0.339 23.812 -14.037 1.00 89.31 1005 CYS A C 1
ATOM 8065 O O . CYS A 1 1005 ? 1.261 23.009 -13.924 1.00 89.31 1005 CYS A O 1
ATOM 8067 N N . ARG A 1 1006 ? -0.476 24.114 -13.018 1.00 88.69 1006 ARG A N 1
ATOM 8068 C CA . ARG A 1 1006 ? -0.367 23.470 -11.700 1.00 88.69 1006 ARG A CA 1
ATOM 8069 C C . ARG A 1 1006 ? -0.588 21.966 -11.791 1.00 88.69 1006 ARG A C 1
ATOM 8071 O O . ARG A 1 1006 ? 0.210 21.209 -11.250 1.00 88.69 1006 ARG A O 1
ATOM 8078 N N . VAL A 1 1007 ? -1.638 21.542 -12.496 1.00 89.31 1007 VAL A N 1
ATOM 8079 C CA . VAL A 1 1007 ? -1.900 20.114 -12.711 1.00 89.31 1007 VAL A CA 1
ATOM 8080 C C . VAL A 1 1007 ? -0.785 19.501 -13.553 1.00 89.31 1007 VAL A C 1
ATOM 8082 O O . VAL A 1 1007 ? -0.255 18.465 -13.177 1.00 89.31 1007 VAL A O 1
ATOM 8085 N N . PHE A 1 1008 ? -0.347 20.155 -14.630 1.00 88.94 1008 PHE A N 1
ATOM 8086 C CA . PHE A 1 1008 ? 0.745 19.659 -15.470 1.00 88.94 1008 PHE A CA 1
ATOM 8087 C C . PHE A 1 1008 ? 2.049 19.449 -14.683 1.00 88.94 1008 PHE A C 1
ATOM 8089 O O . PHE A 1 1008 ? 2.688 18.413 -14.835 1.00 88.94 1008 PHE A O 1
ATOM 8096 N N . GLY A 1 1009 ? 2.403 20.378 -13.789 1.00 84.62 1009 GLY A N 1
ATOM 8097 C CA . GLY A 1 1009 ? 3.579 20.268 -12.920 1.00 84.62 1009 GLY A CA 1
ATOM 8098 C C . GLY A 1 1009 ? 3.484 19.166 -11.859 1.00 84.62 1009 GLY A C 1
ATOM 8099 O O . GLY A 1 1009 ? 4.511 18.743 -11.336 1.00 84.62 1009 GLY A O 1
ATOM 8100 N N . SER A 1 1010 ? 2.277 18.677 -11.559 1.00 82.56 1010 SER A N 1
ATOM 8101 C CA . SER A 1 1010 ? 2.074 17.520 -10.676 1.00 82.56 1010 SER A CA 1
ATOM 8102 C C . SER A 1 1010 ? 2.218 16.166 -11.390 1.00 82.56 1010 SER A C 1
ATOM 8104 O O . SER A 1 1010 ? 2.315 15.136 -10.727 1.00 82.56 1010 SER A O 1
ATOM 8106 N N . ILE A 1 1011 ? 2.279 16.143 -12.730 1.00 84.81 1011 ILE A N 1
ATOM 8107 C CA . ILE A 1 1011 ? 2.433 14.909 -13.512 1.00 84.81 1011 ILE A CA 1
ATOM 8108 C C . ILE A 1 1011 ? 3.921 14.534 -13.585 1.00 84.81 1011 ILE A C 1
ATOM 8110 O O . ILE A 1 1011 ? 4.712 15.251 -14.193 1.00 84.81 1011 ILE A O 1
ATOM 8114 N N . SER A 1 1012 ? 4.306 13.385 -13.016 1.00 76.88 1012 SER A N 1
ATOM 8115 C CA . SER A 1 1012 ? 5.713 12.937 -12.970 1.00 76.88 1012 SER A CA 1
ATOM 8116 C C . SER A 1 1012 ? 6.325 12.690 -14.355 1.00 76.88 1012 SER A C 1
ATOM 8118 O O . SER A 1 1012 ? 7.489 13.008 -14.582 1.00 76.88 1012 SER A O 1
ATOM 8120 N N . GLU A 1 1013 ? 5.538 12.143 -15.286 1.00 78.62 1013 GLU A N 1
ATOM 8121 C CA . GLU A 1 1013 ? 5.923 11.935 -16.686 1.00 78.62 1013 GLU A CA 1
ATOM 8122 C C . GLU A 1 1013 ? 4.771 12.363 -17.612 1.00 78.62 1013 GLU A C 1
ATOM 8124 O O . GLU A 1 1013 ? 3.896 11.550 -17.926 1.00 78.62 1013 GLU A O 1
ATOM 8129 N N . PRO A 1 1014 ? 4.713 13.637 -18.043 1.00 82.12 1014 PRO A N 1
ATOM 8130 C CA . PRO A 1 1014 ? 3.627 14.114 -18.892 1.00 82.12 1014 PRO A CA 1
ATOM 8131 C C . PRO A 1 1014 ? 3.683 13.438 -20.261 1.00 82.12 1014 PRO A C 1
ATOM 8133 O O . PRO A 1 1014 ? 4.717 13.440 -20.933 1.00 82.12 1014 PRO A O 1
ATOM 8136 N N . ASP A 1 1015 ? 2.573 12.850 -20.696 1.00 82.75 1015 ASP A N 1
ATOM 8137 C CA . ASP A 1 1015 ? 2.465 12.239 -22.015 1.00 82.75 1015 ASP A CA 1
ATOM 8138 C C . ASP A 1 1015 ? 2.304 13.296 -23.124 1.00 82.75 1015 ASP A C 1
ATOM 8140 O O . ASP A 1 1015 ? 2.168 14.497 -22.876 1.00 82.75 1015 ASP A O 1
ATOM 8144 N N . VAL A 1 1016 ? 2.346 12.858 -24.387 1.00 84.19 1016 VAL A N 1
ATOM 8145 C CA . VAL A 1 1016 ? 2.177 13.764 -25.540 1.00 84.19 1016 VAL A CA 1
ATOM 8146 C C . VAL A 1 1016 ? 0.836 14.500 -25.461 1.00 84.19 1016 VAL A C 1
ATOM 8148 O O . VAL A 1 1016 ? 0.757 15.661 -25.856 1.00 84.19 1016 VAL A O 1
ATOM 8151 N N . VAL A 1 1017 ? -0.199 13.861 -24.908 1.00 83.81 1017 VAL A N 1
ATOM 8152 C CA . VAL A 1 1017 ? -1.551 14.420 -24.782 1.00 83.81 1017 VAL A CA 1
ATOM 8153 C C . VAL A 1 1017 ? -1.586 15.583 -23.788 1.00 83.81 1017 VAL A C 1
ATOM 8155 O O . VAL A 1 1017 ? -2.153 16.629 -24.117 1.00 83.81 1017 VAL A O 1
ATOM 8158 N N . ALA A 1 1018 ? -0.951 15.457 -22.619 1.00 87.38 1018 ALA A N 1
ATOM 8159 C CA . ALA A 1 1018 ? -0.830 16.540 -21.642 1.00 87.38 1018 ALA A CA 1
ATOM 8160 C C . ALA A 1 1018 ? -0.072 17.740 -22.223 1.00 87.38 1018 ALA A C 1
ATOM 8162 O O . ALA A 1 1018 ? -0.559 18.869 -22.150 1.00 87.38 1018 ALA A O 1
ATOM 8163 N N . CYS A 1 1019 ? 1.082 17.495 -22.855 1.00 88.56 1019 CYS A N 1
ATOM 8164 C CA . CYS A 1 1019 ? 1.882 18.553 -23.476 1.00 88.56 1019 CYS A CA 1
ATOM 8165 C C . CYS A 1 1019 ? 1.110 19.256 -24.600 1.00 88.56 1019 CYS A C 1
ATOM 8167 O O . CYS A 1 1019 ? 1.061 20.483 -24.642 1.00 88.56 1019 CYS A O 1
ATOM 8169 N N . SER A 1 1020 ? 0.457 18.489 -25.479 1.00 89.06 1020 SER A N 1
ATOM 8170 C CA . SER A 1 1020 ? -0.331 19.036 -26.593 1.00 89.06 1020 SER A CA 1
ATOM 8171 C C . SER A 1 1020 ? -1.517 19.857 -26.095 1.00 89.06 1020 SER A C 1
ATOM 8173 O O . SER A 1 1020 ? -1.804 20.927 -26.634 1.00 89.06 1020 SER A O 1
ATOM 8175 N N . SER A 1 1021 ? -2.181 19.385 -25.036 1.00 89.31 1021 SER A N 1
ATOM 8176 C CA . SER A 1 1021 ? -3.298 20.088 -24.402 1.00 89.31 1021 SER A CA 1
ATOM 8177 C C . SER A 1 1021 ? -2.859 21.425 -23.813 1.00 89.31 1021 SER A C 1
ATOM 8179 O O . SER A 1 1021 ? -3.534 22.429 -24.032 1.00 89.31 1021 SER A O 1
ATOM 8181 N N . LEU A 1 1022 ? -1.710 21.454 -23.133 1.00 91.25 1022 LEU A N 1
ATOM 8182 C CA . LEU A 1 1022 ? -1.177 22.669 -22.528 1.00 91.25 1022 LEU A CA 1
ATOM 8183 C C . LEU A 1 1022 ? -0.700 23.681 -23.582 1.00 91.25 1022 LEU A C 1
ATOM 8185 O O . LEU A 1 1022 ? -1.059 24.852 -23.497 1.00 91.25 1022 LEU A O 1
ATOM 8189 N N . ILE A 1 1023 ? 0.030 23.236 -24.614 1.00 91.88 1023 ILE A N 1
ATOM 8190 C CA . ILE A 1 1023 ? 0.456 24.084 -25.747 1.00 91.88 1023 ILE A CA 1
ATOM 8191 C C . ILE A 1 1023 ? -0.767 24.695 -26.444 1.00 91.88 1023 ILE A C 1
ATOM 8193 O O . ILE A 1 1023 ? -0.802 25.895 -26.720 1.00 91.88 1023 ILE A O 1
ATOM 8197 N N . THR A 1 1024 ? -1.803 23.886 -26.676 1.00 89.19 1024 THR A N 1
ATOM 8198 C CA . THR A 1 1024 ? -3.066 24.360 -27.257 1.00 89.19 1024 THR A CA 1
ATOM 8199 C C . THR A 1 1024 ? -3.780 25.348 -26.337 1.00 89.19 1024 THR A C 1
ATOM 8201 O O . THR A 1 1024 ? -4.340 26.330 -26.821 1.00 89.19 1024 THR A O 1
ATOM 8204 N N . GLY A 1 1025 ? -3.744 25.123 -25.021 1.00 89.00 1025 GLY A N 1
ATOM 8205 C CA . GLY A 1 1025 ? -4.263 26.052 -24.018 1.00 89.00 1025 GLY A CA 1
ATOM 8206 C C . GLY A 1 1025 ? -3.571 27.412 -24.070 1.00 89.00 1025 GLY A C 1
ATOM 8207 O O . GLY A 1 1025 ? -4.246 28.429 -24.202 1.00 89.00 1025 GLY A O 1
ATOM 8208 N N . TYR A 1 1026 ? -2.236 27.433 -24.050 1.00 90.19 1026 TYR 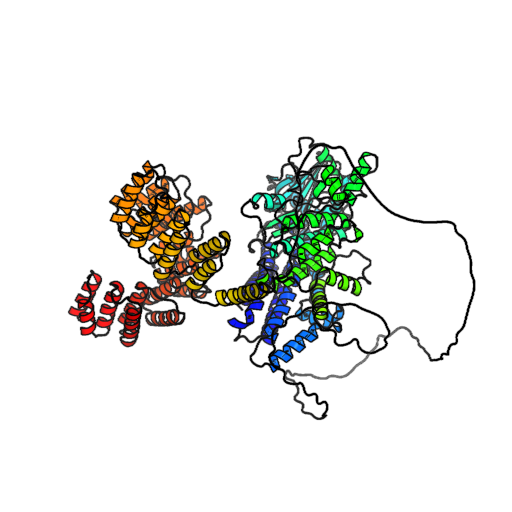A N 1
ATOM 8209 C CA . TYR A 1 1026 ? -1.445 28.662 -24.162 1.00 90.19 1026 TYR A CA 1
ATOM 8210 C C . TYR A 1 1026 ? -1.736 29.419 -25.462 1.00 90.19 1026 TYR A C 1
ATOM 8212 O O . TYR A 1 1026 ? -2.007 30.618 -25.421 1.00 90.19 1026 TYR A O 1
ATOM 8220 N N . SER A 1 1027 ? -1.781 28.710 -26.595 1.00 90.19 1027 SER A N 1
ATOM 8221 C CA . SER A 1 1027 ? -2.133 29.290 -27.895 1.00 90.19 1027 SER A CA 1
ATOM 8222 C C . SER A 1 1027 ? -3.526 29.937 -27.885 1.00 90.19 1027 SER A C 1
ATOM 8224 O O . SER A 1 1027 ? -3.679 31.088 -28.283 1.00 90.19 1027 SER A O 1
ATOM 8226 N N . LYS A 1 1028 ? -4.546 29.249 -27.350 1.00 86.06 1028 LYS A N 1
ATOM 8227 C CA . LYS A 1 1028 ? -5.925 29.772 -27.272 1.00 86.06 1028 LYS A CA 1
ATOM 8228 C C . LYS A 1 1028 ? -6.102 30.933 -26.290 1.00 86.06 1028 LYS A C 1
ATOM 8230 O O . LYS A 1 1028 ? -7.057 31.694 -26.439 1.00 86.06 1028 LYS A O 1
ATOM 8235 N N . CYS A 1 1029 ? -5.231 31.051 -25.291 1.00 86.25 1029 CYS A N 1
ATOM 8236 C CA . CYS A 1 1029 ? -5.222 32.166 -24.344 1.00 86.25 1029 CYS A CA 1
ATOM 8237 C C . CYS A 1 1029 ? -4.440 33.392 -24.854 1.00 86.25 1029 CYS A C 1
ATOM 8239 O O . CYS A 1 1029 ? -4.422 34.404 -24.162 1.00 86.25 1029 CYS A O 1
ATOM 8241 N N . GLY A 1 1030 ? -3.819 33.325 -26.040 1.00 85.75 1030 GLY A N 1
ATOM 8242 C CA . GLY A 1 1030 ? -3.002 34.409 -26.607 1.00 85.75 1030 GLY A CA 1
ATOM 8243 C C . GLY A 1 1030 ? -1.529 34.388 -26.172 1.00 85.75 1030 GLY A C 1
ATOM 8244 O O . GLY A 1 1030 ? -0.725 35.205 -26.615 1.00 85.75 1030 GLY A O 1
ATOM 8245 N N . ASN A 1 1031 ? -1.136 33.423 -25.340 1.00 88.69 1031 ASN A N 1
ATOM 8246 C CA . ASN A 1 1031 ? 0.227 33.232 -24.843 1.00 88.69 1031 ASN A CA 1
ATOM 8247 C C . ASN A 1 1031 ? 1.049 32.395 -25.838 1.00 88.69 1031 ASN A C 1
ATOM 8249 O O . ASN A 1 1031 ? 1.482 31.271 -25.567 1.00 88.69 1031 ASN A O 1
ATOM 8253 N N . HIS A 1 1032 ? 1.214 32.928 -27.047 1.00 90.75 1032 HIS A N 1
ATOM 8254 C CA . HIS A 1 1032 ? 1.821 32.206 -28.164 1.00 90.75 1032 HIS A CA 1
ATOM 8255 C C . HIS A 1 1032 ? 3.309 31.894 -27.942 1.00 90.75 1032 HIS A C 1
ATOM 8257 O O . HIS A 1 1032 ? 3.774 30.840 -28.367 1.00 90.75 1032 HIS A O 1
ATOM 8263 N N . LYS A 1 1033 ? 4.060 32.755 -27.241 1.00 89.06 1033 LYS A N 1
ATOM 8264 C CA . LYS A 1 1033 ? 5.500 32.552 -26.989 1.00 89.06 1033 LYS A CA 1
ATOM 8265 C C . LYS A 1 1033 ? 5.753 31.336 -26.096 1.00 89.06 1033 LYS A C 1
ATOM 8267 O O . LYS A 1 1033 ? 6.587 30.493 -26.421 1.00 89.06 1033 LYS A O 1
ATOM 8272 N N . GLU A 1 1034 ? 4.988 31.201 -25.019 1.00 88.50 1034 GLU A N 1
ATOM 8273 C CA . GLU A 1 1034 ? 5.051 30.063 -24.100 1.00 88.50 1034 GLU A CA 1
ATOM 8274 C C . GLU A 1 1034 ? 4.664 28.753 -24.802 1.00 88.50 1034 GLU A C 1
ATOM 8276 O O . GLU A 1 1034 ? 5.295 27.719 -24.574 1.00 88.50 1034 GLU A O 1
ATOM 8281 N N . ALA A 1 1035 ? 3.692 28.804 -25.722 1.00 90.81 1035 ALA A N 1
ATOM 8282 C CA . ALA A 1 1035 ? 3.315 27.661 -26.554 1.00 90.81 1035 ALA A CA 1
ATOM 8283 C C . ALA A 1 1035 ? 4.482 27.171 -27.441 1.00 90.81 1035 ALA A C 1
ATOM 8285 O O . ALA A 1 1035 ? 4.718 25.963 -27.532 1.00 90.81 1035 ALA A O 1
ATOM 8286 N N . LEU A 1 1036 ? 5.249 28.084 -28.054 1.00 91.00 1036 LEU A N 1
ATOM 8287 C CA . LEU A 1 1036 ? 6.424 27.742 -28.874 1.00 91.00 1036 LEU A CA 1
ATOM 8288 C C . LEU A 1 1036 ? 7.599 27.204 -28.034 1.00 91.00 1036 LEU A C 1
ATOM 8290 O O . LEU A 1 1036 ? 8.292 26.270 -28.460 1.00 91.00 1036 LEU A O 1
ATOM 8294 N N . CYS A 1 1037 ? 7.814 27.744 -26.830 1.00 90.56 1037 CYS A N 1
ATOM 8295 C CA . CYS A 1 1037 ? 8.818 27.230 -25.892 1.00 90.56 1037 CYS A CA 1
ATOM 8296 C C . CYS A 1 1037 ? 8.518 25.775 -25.504 1.00 90.56 1037 CYS A C 1
ATOM 8298 O O . CYS A 1 1037 ? 9.355 24.895 -25.713 1.00 90.56 1037 CYS A O 1
ATOM 8300 N N . LEU A 1 1038 ? 7.289 25.496 -25.061 1.00 88.31 1038 LEU A N 1
ATOM 8301 C CA . LEU A 1 1038 ? 6.860 24.144 -24.689 1.00 88.31 1038 LEU A CA 1
ATOM 8302 C C . LEU A 1 1038 ? 6.899 23.163 -25.870 1.00 88.31 1038 LEU A C 1
ATOM 8304 O O . LEU A 1 1038 ? 7.242 21.993 -25.697 1.00 88.31 1038 LEU A O 1
ATOM 8308 N N . PHE A 1 1039 ? 6.604 23.619 -27.090 1.00 89.75 1039 PHE A N 1
ATOM 8309 C CA . PHE A 1 1039 ? 6.758 22.793 -28.290 1.00 89.75 1039 PHE A CA 1
ATOM 8310 C C . PHE A 1 1039 ? 8.223 22.412 -28.561 1.00 89.75 1039 PHE A C 1
ATOM 8312 O O . PHE A 1 1039 ? 8.515 21.287 -28.981 1.00 89.75 1039 PHE A O 1
ATOM 8319 N N . SER A 1 1040 ? 9.160 23.323 -28.294 1.00 88.31 1040 SER A N 1
ATOM 8320 C CA . SER A 1 1040 ? 10.599 23.061 -28.426 1.00 88.31 1040 SER A CA 1
ATOM 8321 C C . SER A 1 1040 ? 11.071 22.013 -27.414 1.00 88.31 1040 SER A C 1
ATOM 8323 O O . SER A 1 1040 ? 11.793 21.085 -27.783 1.00 88.31 1040 SER A O 1
ATOM 8325 N N . GLU A 1 1041 ? 10.604 22.108 -26.167 1.00 86.56 1041 GLU A N 1
ATOM 8326 C CA . GLU A 1 1041 ? 10.874 21.124 -25.110 1.00 86.56 1041 GLU A CA 1
ATOM 8327 C C . GLU A 1 1041 ? 10.279 19.748 -25.439 1.00 86.56 1041 GLU A C 1
ATOM 8329 O O . GLU A 1 1041 ? 10.965 18.725 -25.325 1.00 86.56 1041 GLU A O 1
ATOM 8334 N N . LEU A 1 1042 ? 9.038 19.711 -25.942 1.00 86.38 1042 LEU A N 1
ATOM 8335 C CA . LEU A 1 1042 ? 8.384 18.476 -26.383 1.00 86.38 1042 LEU A CA 1
ATOM 8336 C C . LEU A 1 1042 ? 9.228 17.756 -27.445 1.00 86.38 1042 LEU A C 1
ATOM 8338 O O . LEU A 1 1042 ? 9.448 16.547 -27.345 1.00 86.38 1042 LEU A O 1
ATOM 8342 N N . ARG A 1 1043 ? 9.768 18.498 -28.417 1.00 85.19 1043 ARG A N 1
ATOM 8343 C CA . ARG A 1 1043 ? 10.666 17.952 -29.446 1.00 85.19 1043 ARG A CA 1
ATOM 8344 C C . ARG A 1 1043 ? 12.005 17.485 -28.876 1.00 85.19 1043 ARG A C 1
ATOM 8346 O O . ARG A 1 1043 ? 12.483 16.425 -29.279 1.00 85.19 1043 ARG A O 1
ATOM 8353 N N . GLY A 1 1044 ? 12.591 18.240 -27.944 1.00 79.75 1044 GLY A N 1
ATOM 8354 C CA . GLY A 1 1044 ? 13.834 17.871 -27.255 1.00 79.75 1044 GLY A CA 1
ATOM 8355 C C . GLY A 1 1044 ? 13.720 16.554 -26.480 1.00 79.75 1044 GLY A C 1
ATOM 8356 O O . GLY A 1 1044 ? 14.683 15.797 -26.405 1.00 79.75 1044 GLY A O 1
ATOM 8357 N N . SER A 1 1045 ? 12.519 16.227 -25.994 1.00 78.44 1045 SER A N 1
ATOM 8358 C CA . SER A 1 1045 ? 12.224 14.965 -25.300 1.00 78.44 1045 SER A CA 1
ATOM 8359 C C . SER A 1 1045 ? 12.033 13.741 -26.217 1.00 78.44 1045 SER A C 1
ATOM 8361 O O . SER A 1 1045 ? 11.718 12.654 -25.734 1.00 78.44 1045 SER A O 1
ATOM 8363 N N . GLY A 1 1046 ? 12.185 13.888 -27.540 1.00 75.38 1046 GLY A N 1
ATOM 8364 C CA . GLY A 1 1046 ? 12.041 12.790 -28.508 1.00 75.38 1046 GLY A CA 1
ATOM 8365 C C . GLY A 1 1046 ? 10.594 12.358 -28.792 1.00 75.38 1046 GLY A C 1
ATOM 8366 O O . GLY A 1 1046 ? 10.369 11.376 -29.502 1.00 75.38 1046 GLY A O 1
ATOM 8367 N N . LYS A 1 1047 ? 9.601 13.087 -28.270 1.00 78.06 1047 LYS A N 1
ATOM 8368 C CA . LYS A 1 1047 ? 8.172 12.846 -28.511 1.00 78.06 1047 LYS A CA 1
ATOM 8369 C C . LYS A 1 1047 ? 7.747 13.439 -29.858 1.00 78.06 1047 LYS A C 1
ATOM 8371 O O . LYS A 1 1047 ? 8.144 14.550 -30.200 1.00 78.06 1047 LYS A O 1
ATOM 8376 N N . LYS A 1 1048 ? 6.937 12.702 -30.628 1.00 79.06 1048 LYS A N 1
ATOM 8377 C CA . LYS A 1 1048 ? 6.433 13.139 -31.943 1.00 79.06 1048 LYS A CA 1
ATOM 8378 C C . LYS A 1 1048 ? 5.064 13.829 -31.796 1.00 79.06 1048 LYS A C 1
ATOM 8380 O O . LYS A 1 1048 ? 4.121 13.152 -31.390 1.00 79.06 1048 LYS A O 1
ATOM 8385 N N . PRO A 1 1049 ? 4.947 15.133 -32.106 1.00 81.38 1049 PRO A N 1
ATOM 8386 C CA . PRO A 1 1049 ? 3.676 15.844 -32.236 1.00 81.38 1049 PRO A CA 1
ATOM 8387 C C . PRO A 1 1049 ? 2.822 15.273 -33.373 1.00 81.38 1049 PRO A C 1
ATOM 8389 O O . PRO A 1 1049 ? 3.363 14.769 -34.358 1.00 81.38 1049 PRO A O 1
ATOM 8392 N N . ASP A 1 1050 ? 1.501 15.390 -33.256 1.00 81.50 1050 ASP A N 1
ATOM 8393 C CA . ASP A 1 1050 ? 0.557 15.052 -34.324 1.00 81.50 1050 ASP A CA 1
ATOM 8394 C C . ASP A 1 1050 ? 0.280 16.255 -35.252 1.00 81.50 1050 ASP A C 1
ATOM 8396 O O . ASP A 1 1050 ? 0.712 17.382 -34.990 1.00 81.50 1050 ASP A O 1
ATOM 8400 N N . CYS A 1 1051 ? -0.438 16.029 -36.362 1.00 83.19 1051 CYS A N 1
ATOM 8401 C CA . CYS A 1 1051 ? -0.760 17.094 -37.322 1.00 83.19 1051 CYS A CA 1
ATOM 8402 C C . CYS A 1 1051 ? -1.583 18.235 -36.700 1.00 83.19 1051 CYS A C 1
ATOM 8404 O O . CYS A 1 1051 ? -1.447 19.390 -37.103 1.00 83.19 1051 CYS A O 1
ATOM 8406 N N . VAL A 1 1052 ? -2.394 17.933 -35.680 1.00 84.88 1052 VAL A N 1
ATOM 8407 C CA . VAL A 1 1052 ? -3.229 18.918 -34.985 1.00 84.88 1052 VAL A CA 1
ATOM 8408 C C . VAL A 1 1052 ? -2.364 19.875 -34.168 1.00 84.88 1052 VAL A C 1
ATOM 8410 O O . VAL A 1 1052 ? -2.531 21.090 -34.281 1.00 84.88 1052 VAL A O 1
ATOM 8413 N N . LEU A 1 1053 ? -1.410 19.361 -33.390 1.00 88.69 1053 LEU A N 1
ATOM 8414 C CA . LEU A 1 1053 ? -0.506 20.196 -32.604 1.00 88.69 1053 LEU A CA 1
ATOM 8415 C C . LEU A 1 1053 ? 0.402 21.046 -33.499 1.00 88.69 1053 LEU A C 1
ATOM 8417 O O . LEU A 1 1053 ? 0.625 22.218 -33.203 1.00 88.69 1053 LEU A O 1
ATOM 8421 N N . VAL A 1 1054 ? 0.887 20.485 -34.613 1.00 89.00 1054 VAL A N 1
ATOM 8422 C CA . VAL A 1 1054 ? 1.684 21.236 -35.599 1.00 89.00 1054 VAL A CA 1
ATOM 8423 C C . VAL A 1 1054 ? 0.883 22.412 -36.167 1.00 89.00 1054 VAL A C 1
ATOM 8425 O O . VAL A 1 1054 ? 1.408 23.523 -36.227 1.00 89.00 1054 VAL A O 1
ATOM 8428 N N . ALA A 1 1055 ? -0.394 22.215 -36.504 1.00 88.69 1055 ALA A N 1
ATOM 8429 C CA . ALA A 1 1055 ? -1.263 23.295 -36.973 1.00 88.69 1055 ALA A CA 1
ATOM 8430 C C . ALA A 1 1055 ? -1.482 24.392 -35.907 1.00 88.69 1055 ALA A C 1
ATOM 8432 O O . ALA A 1 1055 ? -1.445 25.578 -36.230 1.00 88.69 1055 ALA A O 1
ATOM 8433 N N . VAL A 1 1056 ? -1.646 24.023 -34.630 1.00 90.81 1056 VAL A N 1
ATOM 8434 C CA . VAL A 1 1056 ? -1.780 24.977 -33.504 1.00 90.81 1056 VAL A CA 1
ATOM 8435 C C . VAL A 1 1056 ? -0.511 25.818 -33.308 1.00 90.81 1056 VAL A C 1
ATOM 8437 O O . VAL A 1 1056 ? -0.577 27.024 -33.053 1.00 90.81 1056 VAL A O 1
ATOM 8440 N N . VAL A 1 1057 ? 0.658 25.193 -33.439 1.00 92.56 1057 VAL A N 1
ATOM 8441 C CA . VAL A 1 1057 ? 1.959 25.868 -33.336 1.00 92.56 1057 VAL A CA 1
ATOM 8442 C C . VAL A 1 1057 ? 2.164 26.826 -34.508 1.00 92.56 1057 VAL A C 1
ATOM 8444 O O . VAL A 1 1057 ? 2.553 27.968 -34.283 1.00 92.56 1057 VAL A O 1
ATOM 8447 N N . LEU A 1 1058 ? 1.826 26.412 -35.733 1.00 90.31 1058 LEU A N 1
ATOM 8448 C CA . LEU A 1 1058 ? 1.862 27.279 -36.916 1.00 90.31 1058 LEU A CA 1
ATOM 8449 C C . LEU A 1 1058 ? 0.919 28.478 -36.788 1.00 90.31 1058 LEU A C 1
ATOM 8451 O O . LEU A 1 1058 ? 1.326 29.594 -37.099 1.00 90.31 1058 LEU A O 1
ATOM 8455 N N . GLY A 1 1059 ? -0.291 28.275 -36.260 1.00 89.75 1059 GLY A N 1
ATOM 8456 C CA . GLY A 1 1059 ? -1.201 29.375 -35.933 1.00 89.75 1059 GLY A CA 1
ATOM 8457 C C . GLY A 1 1059 ? -0.601 30.336 -34.902 1.00 89.75 1059 GLY A C 1
ATOM 8458 O O . GLY A 1 1059 ? -0.698 31.546 -35.054 1.00 89.75 1059 GLY A O 1
ATOM 8459 N N . SER A 1 1060 ? 0.117 29.820 -33.901 1.00 91.94 1060 SER A N 1
ATOM 8460 C CA . SER A 1 1060 ? 0.817 30.660 -32.915 1.00 91.94 1060 SER A CA 1
ATOM 8461 C C . SER A 1 1060 ? 1.975 31.455 -33.534 1.00 91.94 1060 SER A C 1
ATOM 8463 O O . SER A 1 1060 ? 2.209 32.591 -33.136 1.00 91.94 1060 SER A O 1
ATOM 8465 N N . CYS A 1 1061 ? 2.671 30.900 -34.533 1.00 91.81 1061 CYS A N 1
ATOM 8466 C CA . CYS A 1 1061 ? 3.649 31.646 -35.333 1.00 91.81 1061 CYS A CA 1
ATOM 8467 C C . CYS A 1 1061 ? 2.981 32.733 -36.183 1.00 91.81 1061 CYS A C 1
ATOM 8469 O O . CYS A 1 1061 ? 3.531 33.824 -36.296 1.00 91.81 1061 CYS A O 1
ATOM 8471 N N . ALA A 1 1062 ? 1.801 32.445 -36.740 1.00 89.06 1062 ALA A N 1
ATOM 8472 C CA . ALA A 1 1062 ? 1.017 33.383 -37.537 1.00 89.06 1062 ALA A CA 1
ATOM 8473 C C . ALA A 1 1062 ? 0.579 34.606 -36.712 1.00 89.06 1062 ALA A C 1
ATOM 8475 O O . ALA A 1 1062 ? 0.719 35.731 -37.178 1.00 89.06 1062 ALA A O 1
ATOM 8476 N N . GLU A 1 1063 ? 0.105 34.400 -35.476 1.00 90.38 1063 GLU A N 1
ATOM 8477 C CA . GLU A 1 1063 ? -0.287 35.500 -34.572 1.00 90.38 1063 GLU A CA 1
ATOM 8478 C C . GLU A 1 1063 ? 0.908 36.318 -34.056 1.00 90.38 1063 GLU A C 1
ATOM 8480 O O . GLU A 1 1063 ? 0.760 37.492 -33.728 1.00 90.38 1063 GLU A O 1
ATOM 8485 N N . LEU A 1 1064 ? 2.101 35.720 -33.985 1.00 88.81 1064 LEU A N 1
ATOM 8486 C CA . LEU A 1 1064 ? 3.340 36.423 -33.627 1.00 88.81 1064 LEU A CA 1
ATOM 8487 C C . LEU A 1 1064 ? 4.054 37.050 -34.835 1.00 88.81 1064 LEU A C 1
ATOM 8489 O O . LEU A 1 1064 ? 5.085 37.698 -34.649 1.00 88.81 1064 LEU A O 1
ATOM 8493 N N . SER A 1 1065 ? 3.556 36.815 -36.054 1.00 86.94 1065 SER A N 1
ATOM 8494 C CA . SER A 1 1065 ? 4.232 37.123 -37.320 1.00 86.94 1065 SER A CA 1
ATOM 8495 C C . SER A 1 1065 ? 5.689 36.611 -37.387 1.00 86.94 1065 SER A C 1
ATOM 8497 O O . SER A 1 1065 ? 6.529 37.196 -38.072 1.00 86.94 1065 SER A O 1
ATOM 8499 N N . ASP A 1 1066 ? 6.006 35.494 -36.718 1.00 87.81 1066 ASP A N 1
ATOM 8500 C CA . ASP A 1 1066 ? 7.363 34.926 -36.651 1.00 87.81 1066 ASP A CA 1
ATOM 8501 C C . ASP A 1 1066 ? 7.631 33.962 -37.819 1.00 87.81 1066 ASP A C 1
ATOM 8503 O O . ASP A 1 1066 ? 7.445 32.740 -37.731 1.00 87.81 1066 ASP A O 1
ATOM 8507 N N . SER A 1 1067 ? 8.105 34.527 -38.929 1.00 86.25 1067 SER A N 1
ATOM 8508 C CA . SER A 1 1067 ? 8.418 33.779 -40.151 1.00 86.25 1067 SER A CA 1
ATOM 8509 C C . SER A 1 1067 ? 9.609 32.830 -39.993 1.00 86.25 1067 SER A C 1
ATOM 8511 O O . SER A 1 1067 ? 9.654 31.772 -40.627 1.00 86.25 1067 SER A O 1
ATOM 8513 N N . LEU A 1 1068 ? 10.574 33.156 -39.127 1.00 85.62 1068 LEU A N 1
ATOM 8514 C CA . LEU A 1 1068 ? 11.768 32.340 -38.909 1.00 85.62 1068 LEU A CA 1
ATOM 8515 C C . LEU A 1 1068 ? 11.416 31.048 -38.175 1.00 85.62 1068 LEU A C 1
ATOM 8517 O O . LEU A 1 1068 ? 11.836 29.962 -38.592 1.00 85.62 1068 LEU A O 1
ATOM 8521 N N . TYR A 1 1069 ? 10.635 31.144 -37.098 1.00 87.44 1069 TYR A N 1
ATOM 8522 C CA . TYR A 1 1069 ? 10.175 29.967 -36.369 1.00 87.44 1069 TYR A CA 1
ATOM 8523 C C . TYR A 1 1069 ? 9.134 29.187 -37.184 1.00 87.44 1069 TYR A C 1
ATOM 8525 O O . TYR A 1 1069 ? 9.230 27.959 -37.266 1.00 87.44 1069 TYR A O 1
ATOM 8533 N N . GLY A 1 1070 ? 8.227 29.878 -37.887 1.00 89.25 1070 GLY A N 1
ATOM 8534 C CA . GLY A 1 1070 ? 7.270 29.268 -38.816 1.00 89.25 1070 GLY A CA 1
ATOM 8535 C C . GLY A 1 1070 ? 7.945 28.412 -39.895 1.00 89.25 1070 GLY A C 1
ATOM 8536 O O . GLY A 1 1070 ? 7.568 27.256 -40.091 1.00 89.25 1070 GLY A O 1
ATOM 8537 N N . ASN A 1 1071 ? 9.025 28.905 -40.512 1.00 87.62 1071 ASN A N 1
ATOM 8538 C CA . ASN A 1 1071 ? 9.824 28.148 -41.486 1.00 87.62 1071 ASN A CA 1
ATOM 8539 C C . ASN A 1 1071 ? 10.479 26.893 -40.882 1.00 87.62 1071 ASN A C 1
ATOM 8541 O O . ASN A 1 1071 ? 10.538 25.843 -41.527 1.00 87.62 1071 ASN A O 1
ATOM 8545 N N . ARG A 1 1072 ? 10.945 26.958 -39.627 1.00 89.50 1072 ARG A N 1
ATOM 8546 C CA . ARG A 1 1072 ? 11.499 25.784 -38.925 1.00 89.50 1072 ARG A CA 1
ATOM 8547 C C . ARG A 1 1072 ? 10.431 24.721 -38.675 1.00 89.50 1072 ARG A C 1
ATOM 8549 O O . ARG A 1 1072 ? 10.725 23.531 -38.796 1.00 89.50 1072 ARG A O 1
ATOM 8556 N N . VAL A 1 1073 ? 9.212 25.136 -38.331 1.00 88.88 1073 VAL A N 1
ATOM 8557 C CA . VAL A 1 1073 ? 8.069 24.232 -38.130 1.00 88.88 1073 VAL A CA 1
ATOM 8558 C C . VAL A 1 1073 ? 7.582 23.662 -39.465 1.00 88.88 1073 VAL A C 1
ATOM 8560 O O . VAL A 1 1073 ? 7.297 22.471 -39.539 1.00 88.88 1073 VAL A O 1
ATOM 8563 N N . HIS A 1 1074 ? 7.586 24.448 -40.542 1.00 89.56 1074 HIS A N 1
ATOM 8564 C CA . HIS A 1 1074 ? 7.281 23.963 -41.890 1.00 89.56 1074 HIS A CA 1
ATOM 8565 C C . HIS A 1 1074 ? 8.288 22.896 -42.353 1.00 89.56 1074 HIS A C 1
ATOM 8567 O O . HIS A 1 1074 ? 7.896 21.794 -42.734 1.00 89.56 1074 HIS A O 1
ATOM 8573 N N . GLY A 1 1075 ? 9.593 23.152 -42.209 1.00 86.62 1075 GLY A N 1
ATOM 8574 C CA . GLY A 1 1075 ? 10.626 22.151 -42.495 1.00 86.62 1075 GLY A CA 1
ATOM 8575 C C . GLY A 1 1075 ? 10.518 20.900 -41.613 1.00 86.62 1075 GLY A C 1
ATOM 8576 O O . GLY A 1 1075 ? 10.891 19.806 -42.035 1.00 86.62 1075 GLY A O 1
ATOM 8577 N N . TYR A 1 1076 ? 9.985 21.034 -40.395 1.00 85.38 1076 TYR A N 1
ATOM 8578 C CA . TYR A 1 1076 ? 9.662 19.901 -39.530 1.00 85.38 1076 TYR A CA 1
ATOM 8579 C C . TYR A 1 1076 ? 8.457 19.096 -40.041 1.00 85.38 1076 TYR A C 1
ATOM 8581 O O . TYR A 1 1076 ? 8.531 17.869 -40.057 1.00 85.38 1076 TYR A O 1
ATOM 8589 N N . ALA A 1 1077 ? 7.392 19.760 -40.503 1.00 86.81 1077 ALA A N 1
ATOM 8590 C CA . ALA A 1 1077 ? 6.213 19.112 -41.078 1.00 86.81 1077 ALA A CA 1
ATOM 8591 C C . ALA A 1 1077 ? 6.563 18.269 -42.317 1.00 86.81 1077 ALA A C 1
ATOM 8593 O O . ALA A 1 1077 ? 6.146 17.115 -42.391 1.00 86.81 1077 ALA A O 1
ATOM 8594 N N . ILE A 1 1078 ? 7.418 18.789 -43.207 1.00 85.06 1078 ILE A N 1
ATOM 8595 C CA . ILE A 1 1078 ? 7.907 18.067 -44.398 1.00 85.06 1078 ILE A CA 1
ATOM 8596 C C . ILE A 1 1078 ? 8.665 16.790 -44.004 1.00 85.06 1078 ILE A C 1
ATOM 8598 O O . ILE A 1 1078 ? 8.457 15.719 -44.565 1.00 85.06 1078 ILE A O 1
ATOM 8602 N N . ARG A 1 1079 ? 9.534 16.853 -42.985 1.00 82.56 1079 ARG A N 1
ATOM 8603 C CA . ARG A 1 1079 ? 10.279 15.667 -42.508 1.00 82.56 1079 ARG A CA 1
ATOM 8604 C C . ARG A 1 1079 ? 9.378 14.588 -41.904 1.00 82.56 1079 ARG A C 1
ATOM 8606 O O . ARG A 1 1079 ? 9.822 13.451 -41.758 1.00 82.56 1079 ARG A O 1
ATOM 8613 N N . LEU A 1 1080 ? 8.161 14.949 -41.500 1.00 79.44 1080 LEU A N 1
ATOM 8614 C CA . LEU A 1 1080 ? 7.165 14.024 -40.970 1.00 79.44 1080 LEU A CA 1
ATOM 8615 C C . LEU A 1 1080 ? 6.171 13.529 -42.031 1.00 79.44 1080 LEU A C 1
ATOM 8617 O O . LEU A 1 1080 ? 5.335 12.697 -41.685 1.00 79.44 1080 LEU A O 1
ATOM 8621 N N . GLY A 1 1081 ? 6.255 13.996 -43.282 1.00 79.31 1081 GLY A N 1
ATOM 8622 C CA . GLY A 1 1081 ? 5.280 13.653 -44.321 1.00 79.31 1081 GLY A CA 1
ATOM 8623 C C . GLY A 1 1081 ? 3.905 14.293 -44.089 1.00 79.31 1081 GLY A C 1
ATOM 8624 O O . GLY A 1 1081 ? 2.889 13.725 -44.482 1.00 79.31 1081 GLY A O 1
ATOM 8625 N N . LEU A 1 1082 ? 3.846 15.411 -43.354 1.00 80.19 1082 LEU A N 1
ATOM 8626 C CA . LEU A 1 1082 ? 2.600 16.104 -42.997 1.00 80.19 1082 LEU A CA 1
ATOM 8627 C C . LEU A 1 1082 ? 2.264 17.254 -43.956 1.00 80.19 1082 LEU A C 1
ATOM 8629 O O . LEU A 1 1082 ? 1.277 17.954 -43.751 1.00 80.19 1082 LEU A O 1
ATOM 8633 N N . GLU A 1 1083 ? 3.075 17.474 -44.987 1.00 70.31 1083 GLU A N 1
ATOM 8634 C CA . GLU A 1 1083 ? 2.935 18.573 -45.946 1.00 70.31 1083 GLU A CA 1
ATOM 8635 C C . GLU A 1 1083 ? 1.679 18.490 -46.820 1.00 70.31 1083 GLU A C 1
ATOM 8637 O O . GLU A 1 1083 ? 1.298 19.496 -47.409 1.00 70.31 1083 GLU A O 1
ATOM 8642 N N . LEU A 1 1084 ? 1.036 17.319 -46.880 1.00 70.88 1084 LEU A N 1
ATOM 8643 C CA . LEU A 1 1084 ? -0.231 17.091 -47.581 1.00 70.88 1084 LEU A CA 1
ATOM 8644 C C . LEU A 1 1084 ? -1.443 17.065 -46.631 1.00 70.88 1084 LEU A C 1
ATOM 8646 O O . LEU A 1 1084 ? -2.579 16.947 -47.091 1.00 70.88 1084 LEU A O 1
ATOM 8650 N N . ASP A 1 1085 ? -1.234 17.153 -45.311 1.00 80.12 1085 ASP A N 1
ATOM 8651 C CA . ASP A 1 1085 ? -2.340 17.195 -44.351 1.00 80.12 1085 ASP A CA 1
ATOM 8652 C C . ASP A 1 1085 ? -3.055 18.547 -44.444 1.00 80.12 1085 ASP A C 1
ATOM 8654 O O . ASP A 1 1085 ? -2.485 19.604 -44.166 1.00 80.12 1085 ASP A O 1
ATOM 8658 N N . ILE A 1 1086 ? -4.343 18.509 -44.783 1.00 80.56 1086 ILE A N 1
ATOM 8659 C CA . ILE A 1 1086 ? -5.153 19.701 -45.050 1.00 80.56 1086 ILE A CA 1
ATOM 8660 C C . ILE A 1 1086 ? -5.162 20.717 -43.895 1.00 80.56 1086 ILE A C 1
ATOM 8662 O O . ILE A 1 1086 ? -5.263 21.925 -44.137 1.00 80.56 1086 ILE A O 1
ATOM 8666 N N . LYS A 1 1087 ? -5.051 20.264 -42.636 1.00 82.19 1087 LYS A N 1
ATOM 8667 C CA . LYS A 1 1087 ? -5.041 21.142 -41.453 1.00 82.19 1087 LYS A CA 1
ATOM 8668 C C . LYS A 1 1087 ? -3.704 21.859 -41.340 1.00 82.19 1087 LYS A C 1
ATOM 8670 O O . LYS A 1 1087 ? -3.680 23.055 -41.055 1.00 82.19 1087 LYS A O 1
ATOM 8675 N N . VAL A 1 1088 ? -2.612 21.142 -41.601 1.00 85.69 1088 VAL A N 1
ATOM 8676 C CA . VAL A 1 1088 ? -1.256 21.701 -41.612 1.00 85.69 1088 VAL A CA 1
ATOM 8677 C C . VAL A 1 1088 ? -1.095 22.664 -42.786 1.00 85.69 1088 VAL A C 1
ATOM 8679 O O . VAL A 1 1088 ? -0.657 23.790 -42.565 1.00 85.69 1088 VAL A O 1
ATOM 8682 N N . CYS A 1 1089 ? -1.535 22.300 -43.997 1.00 83.38 1089 CYS A N 1
ATOM 8683 C CA . CYS A 1 1089 ? -1.508 23.193 -45.162 1.00 83.38 1089 CYS A CA 1
ATOM 8684 C C . CYS A 1 1089 ? -2.294 24.484 -44.908 1.00 83.38 1089 CYS A C 1
ATOM 8686 O O . CYS A 1 1089 ? -1.796 25.574 -45.175 1.00 83.38 1089 CYS A O 1
ATOM 8688 N N . SER A 1 1090 ? -3.504 24.379 -44.348 1.00 83.94 1090 SER A N 1
ATOM 8689 C CA . SER A 1 1090 ? -4.334 25.554 -44.045 1.00 83.94 1090 SER A CA 1
ATOM 8690 C C . SER A 1 1090 ? -3.665 26.479 -43.021 1.00 83.94 1090 SER A C 1
ATOM 8692 O O . SER A 1 1090 ? -3.694 27.698 -43.185 1.00 83.94 1090 SER A O 1
ATOM 8694 N N . ALA A 1 1091 ? -3.021 25.913 -41.993 1.00 87.88 1091 ALA A N 1
ATOM 8695 C CA . ALA A 1 1091 ? -2.273 26.680 -40.998 1.00 87.88 1091 ALA A CA 1
ATOM 8696 C C . ALA A 1 1091 ? -0.983 27.301 -41.568 1.00 87.88 1091 ALA A C 1
ATOM 8698 O O . ALA A 1 1091 ? -0.623 28.410 -41.184 1.00 87.88 1091 ALA A O 1
ATOM 8699 N N . LEU A 1 1092 ? -0.304 26.625 -42.503 1.00 87.69 1092 LEU A N 1
ATOM 8700 C CA . LEU A 1 1092 ? 0.858 27.171 -43.214 1.00 87.69 1092 LEU A CA 1
ATOM 8701 C C . LEU A 1 1092 ? 0.474 28.364 -44.093 1.00 87.69 1092 LEU A C 1
ATOM 8703 O O . LEU A 1 1092 ? 1.189 29.362 -44.092 1.00 87.69 1092 LEU A O 1
ATOM 8707 N N . ILE A 1 1093 ? -0.653 28.284 -44.808 1.00 86.06 1093 ILE A N 1
ATOM 8708 C CA . ILE A 1 1093 ? -1.173 29.394 -45.620 1.00 86.06 1093 ILE A CA 1
ATOM 8709 C C . ILE A 1 1093 ? -1.473 30.604 -44.728 1.00 86.06 1093 ILE A C 1
ATOM 8711 O O . ILE A 1 1093 ? -1.037 31.708 -45.047 1.00 86.06 1093 ILE A O 1
ATOM 8715 N N . ASP A 1 1094 ? -2.159 30.401 -43.595 1.00 85.69 1094 ASP A N 1
ATOM 8716 C CA . ASP A 1 1094 ? -2.446 31.483 -42.639 1.00 85.69 1094 ASP A CA 1
ATOM 8717 C C . ASP A 1 1094 ? -1.146 32.091 -42.077 1.00 85.69 1094 ASP A C 1
ATOM 8719 O O . ASP A 1 1094 ? -0.983 33.310 -42.098 1.00 85.69 1094 ASP A O 1
ATOM 8723 N N . MET A 1 1095 ? -0.170 31.260 -41.697 1.00 90.62 1095 MET A N 1
ATOM 8724 C CA . MET A 1 1095 ? 1.139 31.708 -41.205 1.00 90.62 1095 MET A CA 1
ATOM 8725 C C . MET A 1 1095 ? 1.906 32.539 -42.235 1.00 90.62 1095 MET A C 1
ATOM 8727 O O . MET A 1 1095 ? 2.296 33.665 -41.934 1.00 90.62 1095 MET A O 1
ATOM 8731 N N . TYR A 1 1096 ? 2.068 32.046 -43.465 1.00 87.50 1096 TYR A N 1
ATOM 8732 C CA . TYR A 1 1096 ? 2.773 32.799 -44.505 1.00 87.50 1096 TYR A CA 1
ATOM 8733 C C . TYR A 1 1096 ? 2.039 34.082 -44.899 1.00 87.50 1096 TYR A C 1
ATOM 8735 O O . TYR A 1 1096 ? 2.702 35.097 -45.113 1.00 87.50 1096 TYR A O 1
ATOM 8743 N N . SER A 1 1097 ? 0.700 34.071 -44.926 1.00 85.12 1097 SER A N 1
ATOM 8744 C CA . SER A 1 1097 ? -0.092 35.276 -45.204 1.00 85.12 1097 SER A CA 1
ATOM 8745 C C . SER A 1 1097 ? 0.114 36.362 -44.141 1.00 85.12 1097 SER A C 1
ATOM 8747 O O . SER A 1 1097 ? 0.510 37.475 -44.478 1.00 85.12 1097 SER A O 1
ATOM 8749 N N . LYS A 1 1098 ? -0.016 36.026 -42.848 1.00 84.12 1098 LYS A N 1
ATOM 8750 C CA . LYS A 1 1098 ? 0.180 36.970 -41.731 1.00 84.12 1098 LYS A CA 1
ATOM 8751 C C . LYS A 1 1098 ? 1.634 37.410 -41.535 1.00 84.12 1098 LYS A C 1
ATOM 8753 O O . LYS A 1 1098 ? 1.883 38.442 -40.917 1.00 84.12 1098 LYS A O 1
ATOM 8758 N N . CYS A 1 1099 ? 2.592 36.648 -42.057 1.00 85.81 1099 CYS A N 1
ATOM 8759 C CA . CYS A 1 1099 ? 4.004 37.023 -42.102 1.00 85.81 1099 CYS A CA 1
ATOM 8760 C C . CYS A 1 1099 ? 4.387 37.850 -43.347 1.00 85.81 1099 CYS A C 1
ATOM 8762 O O . CYS A 1 1099 ? 5.557 38.206 -43.476 1.00 85.81 1099 CYS A O 1
ATOM 8764 N N . GLY A 1 1100 ? 3.449 38.140 -44.259 1.00 82.75 1100 GLY A N 1
ATOM 8765 C CA . GLY A 1 1100 ? 3.684 38.963 -45.453 1.00 82.75 1100 GLY A CA 1
ATOM 8766 C C . GLY A 1 1100 ? 4.275 38.225 -46.663 1.00 82.75 1100 GLY A C 1
ATOM 8767 O O . GLY A 1 1100 ? 4.660 38.865 -47.637 1.00 82.75 1100 GLY A O 1
ATOM 8768 N N . PHE A 1 1101 ? 4.342 36.890 -46.645 1.00 85.81 1101 PHE A N 1
ATOM 8769 C CA . PHE A 1 1101 ? 4.873 36.066 -47.742 1.00 85.81 1101 PHE A CA 1
ATOM 8770 C C . PHE A 1 1101 ? 3.738 35.502 -48.611 1.00 85.81 1101 PHE A C 1
ATOM 8772 O O . PHE A 1 1101 ? 3.485 34.292 -48.632 1.00 85.81 1101 PHE A O 1
ATOM 8779 N N . LEU A 1 1102 ? 3.040 36.389 -49.323 1.00 82.31 1102 LEU A N 1
ATOM 8780 C CA . LEU A 1 1102 ? 1.829 36.052 -50.084 1.00 82.31 1102 LEU A CA 1
ATOM 8781 C C . LEU A 1 1102 ? 2.099 35.064 -51.232 1.00 82.31 1102 LEU A C 1
ATOM 8783 O O . LEU A 1 1102 ? 1.311 34.139 -51.431 1.00 82.31 1102 LEU A O 1
ATOM 8787 N N . ASP A 1 1103 ? 3.240 35.179 -51.917 1.00 81.38 1103 ASP A N 1
ATOM 8788 C CA . ASP A 1 1103 ? 3.621 34.264 -53.005 1.00 81.38 1103 ASP A CA 1
ATOM 8789 C C . ASP A 1 1103 ? 3.772 32.816 -52.514 1.00 81.38 1103 ASP A C 1
ATOM 8791 O O . ASP A 1 1103 ? 3.250 31.879 -53.123 1.00 81.38 1103 ASP A O 1
ATOM 8795 N N . SER A 1 1104 ? 4.418 32.627 -51.358 1.00 82.44 1104 SER A N 1
ATOM 8796 C CA . SER A 1 1104 ? 4.582 31.316 -50.716 1.00 82.44 1104 SER A CA 1
ATOM 8797 C C . SER A 1 1104 ? 3.243 30.732 -50.259 1.00 82.44 1104 SER A C 1
ATOM 8799 O O . SER A 1 1104 ? 3.004 29.531 -50.407 1.00 82.44 1104 SER A O 1
ATOM 8801 N N . ALA A 1 1105 ? 2.345 31.572 -49.735 1.00 82.75 1105 ALA A N 1
ATOM 8802 C CA . ALA A 1 1105 ? 1.001 31.159 -49.338 1.00 82.75 1105 ALA A CA 1
ATOM 8803 C C . ALA A 1 1105 ? 0.148 30.739 -50.554 1.00 82.75 1105 ALA A C 1
ATOM 8805 O O . ALA A 1 1105 ? -0.555 29.727 -50.500 1.00 82.75 1105 ALA A O 1
ATOM 8806 N N . MET A 1 1106 ? 0.252 31.466 -51.671 1.00 80.25 1106 MET A N 1
ATOM 8807 C CA . MET A 1 1106 ? -0.445 31.156 -52.924 1.00 80.25 1106 MET A CA 1
ATOM 8808 C C . MET A 1 1106 ? 0.097 29.893 -53.600 1.00 80.25 1106 MET A C 1
ATOM 8810 O O . MET A 1 1106 ? -0.694 29.084 -54.091 1.00 80.25 1106 MET A O 1
ATOM 8814 N N . ALA A 1 1107 ? 1.414 29.675 -53.567 1.00 81.25 1107 ALA A N 1
ATOM 8815 C CA . ALA A 1 1107 ? 2.037 28.443 -54.050 1.00 81.25 1107 ALA A CA 1
ATOM 8816 C C . ALA A 1 1107 ? 1.562 27.214 -53.253 1.00 81.25 1107 ALA A C 1
ATOM 8818 O O . ALA A 1 1107 ? 1.188 26.200 -53.845 1.00 81.25 1107 ALA A O 1
ATOM 8819 N N . LEU A 1 1108 ? 1.493 27.321 -51.920 1.00 80.38 1108 LEU A N 1
ATOM 8820 C CA . LEU A 1 1108 ? 0.948 26.264 -51.062 1.00 80.38 1108 LEU A CA 1
ATOM 8821 C C . LEU A 1 1108 ? -0.537 26.008 -51.342 1.00 80.38 1108 LEU A C 1
ATOM 8823 O O . LEU A 1 1108 ? -0.939 24.854 -51.443 1.00 80.38 1108 LEU A O 1
ATOM 8827 N N . PHE A 1 1109 ? -1.348 27.055 -51.529 1.00 77.94 1109 PHE A N 1
ATOM 8828 C CA . PHE A 1 1109 ? -2.766 26.903 -51.874 1.00 77.94 1109 PHE A CA 1
ATOM 8829 C C . PHE A 1 1109 ? -2.978 26.222 -53.237 1.00 77.94 1109 PHE A C 1
ATOM 8831 O O . PHE A 1 1109 ? -3.905 25.422 -53.394 1.00 77.94 1109 PHE A O 1
ATOM 8838 N N . ALA A 1 1110 ? -2.136 26.526 -54.229 1.00 77.00 1110 ALA A N 1
ATOM 8839 C CA . ALA A 1 1110 ? -2.205 25.917 -55.555 1.00 77.00 1110 ALA A CA 1
ATOM 8840 C C . ALA A 1 1110 ? -1.878 24.411 -55.536 1.00 77.00 1110 ALA A C 1
ATOM 8842 O O . ALA A 1 1110 ? -2.430 23.669 -56.346 1.00 77.00 1110 ALA A O 1
ATOM 8843 N N . GLY A 1 1111 ? -1.038 23.962 -54.597 1.00 70.56 1111 GLY A N 1
ATOM 8844 C CA . GLY A 1 1111 ? -0.644 22.559 -54.429 1.00 70.56 1111 GLY A CA 1
ATOM 8845 C C . GLY A 1 1111 ? -1.643 21.665 -53.678 1.00 70.56 1111 GLY A C 1
ATOM 8846 O O . GLY A 1 1111 ? -1.422 20.459 -53.603 1.00 70.56 1111 GLY A O 1
ATOM 8847 N N . ILE A 1 1112 ? -2.734 22.211 -53.124 1.00 73.44 1112 ILE A N 1
ATOM 8848 C CA . ILE A 1 1112 ? -3.736 21.431 -52.373 1.00 73.44 1112 ILE A CA 1
ATOM 8849 C C . ILE A 1 1112 ? -4.667 20.672 -53.336 1.00 73.44 1112 ILE A C 1
ATOM 8851 O O . ILE A 1 1112 ? -5.371 21.286 -54.143 1.00 73.44 1112 ILE A O 1
ATOM 8855 N N . THR A 1 1113 ? -4.726 19.343 -53.199 1.00 63.62 1113 THR A N 1
ATOM 8856 C CA . THR A 1 1113 ? -5.590 18.444 -53.989 1.00 63.62 1113 THR A CA 1
ATOM 8857 C C . THR A 1 1113 ? -7.055 18.444 -53.532 1.00 63.62 1113 THR A C 1
ATOM 8859 O O . THR A 1 1113 ? -7.947 18.426 -54.377 1.00 63.62 1113 THR A O 1
ATOM 8862 N N . GLU A 1 1114 ? -7.324 18.543 -52.225 1.00 60.66 1114 GLU A N 1
ATOM 8863 C CA . GLU A 1 1114 ? -8.673 18.673 -51.648 1.00 60.66 1114 GLU A CA 1
ATOM 8864 C C . GLU A 1 1114 ? -8.808 19.987 -50.870 1.00 60.66 1114 GLU A C 1
ATOM 8866 O O . GLU A 1 1114 ? -8.200 20.174 -49.818 1.00 60.66 1114 GLU A O 1
ATOM 8871 N N . LYS A 1 1115 ? -9.603 20.929 -51.386 1.00 67.31 1115 LYS A N 1
ATOM 8872 C CA . LYS A 1 1115 ? -9.794 22.252 -50.770 1.00 67.31 1115 LYS A CA 1
ATOM 8873 C C . LYS A 1 1115 ? -11.005 22.231 -49.840 1.00 67.31 1115 LYS A C 1
ATOM 8875 O O . LYS A 1 1115 ? -12.099 21.866 -50.257 1.00 67.31 1115 LYS A O 1
ATOM 8880 N N . ASN A 1 1116 ? -10.831 22.674 -48.597 1.00 63.38 1116 ASN A N 1
ATOM 8881 C CA . ASN A 1 1116 ? -11.919 22.832 -47.626 1.00 63.38 1116 ASN A CA 1
ATOM 8882 C C . ASN A 1 1116 ? -12.280 24.314 -47.412 1.00 63.38 1116 ASN A C 1
ATOM 8884 O O . ASN A 1 1116 ? -11.556 25.219 -47.830 1.00 63.38 1116 ASN A O 1
ATOM 8888 N N . ILE A 1 1117 ? -13.383 24.568 -46.706 1.00 62.72 1117 ILE A N 1
ATOM 8889 C CA . ILE A 1 1117 ? -13.877 25.923 -46.396 1.00 62.72 1117 ILE A CA 1
ATOM 8890 C C . ILE A 1 1117 ? -12.788 26.791 -45.738 1.00 62.72 1117 ILE A C 1
ATOM 8892 O O . ILE A 1 1117 ? -12.665 27.974 -46.043 1.00 62.72 1117 ILE A O 1
ATOM 8896 N N . VAL A 1 1118 ? -11.953 26.201 -44.876 1.00 59.12 1118 VAL A N 1
ATOM 8897 C CA . VAL A 1 1118 ? -10.877 26.910 -44.165 1.00 59.12 1118 VAL A CA 1
ATOM 8898 C C . VAL A 1 1118 ? -9.795 27.398 -45.134 1.00 59.12 1118 VAL A C 1
ATOM 8900 O O . VAL A 1 1118 ? -9.420 28.565 -45.078 1.00 59.12 1118 VAL A O 1
ATOM 8903 N N . SER A 1 1119 ? -9.360 26.558 -46.076 1.00 61.75 1119 SER A N 1
ATOM 8904 C CA . SER A 1 1119 ? -8.372 26.926 -47.099 1.00 61.75 1119 SER A CA 1
ATOM 8905 C C . SER A 1 1119 ? -8.868 28.049 -48.023 1.00 61.75 1119 SER A C 1
ATOM 8907 O O . SER A 1 1119 ? -8.102 28.951 -48.363 1.00 61.75 1119 SER A O 1
ATOM 8909 N N . PHE A 1 1120 ? -10.162 28.059 -48.369 1.00 65.88 1120 PHE A N 1
ATOM 8910 C CA . PHE A 1 1120 ? -10.781 29.149 -49.133 1.00 65.88 1120 PHE A CA 1
ATOM 8911 C C . PHE A 1 1120 ? -10.904 30.441 -48.318 1.00 65.88 1120 PHE A C 1
ATOM 8913 O O . PHE A 1 1120 ? -10.644 31.517 -48.852 1.00 65.88 1120 PHE A O 1
ATOM 8920 N N . ASN A 1 1121 ? -11.232 30.350 -47.027 1.00 64.00 1121 ASN A N 1
ATOM 8921 C CA . ASN A 1 1121 ? -11.280 31.513 -46.140 1.00 64.00 1121 ASN A CA 1
ATOM 8922 C C . ASN A 1 1121 ? -9.898 32.159 -45.973 1.00 64.00 1121 ASN A C 1
ATOM 8924 O O . ASN A 1 1121 ? -9.792 33.384 -46.012 1.00 64.00 1121 ASN A O 1
ATOM 8928 N N . SER A 1 1122 ? -8.837 31.358 -45.849 1.00 62.75 1122 SER A N 1
ATOM 8929 C CA . SER A 1 1122 ? -7.460 31.863 -45.808 1.00 62.75 1122 SER A CA 1
ATOM 8930 C C . SER A 1 1122 ? -7.040 32.497 -47.139 1.00 62.75 1122 SER A C 1
ATOM 8932 O O . SER A 1 1122 ? -6.435 33.563 -47.133 1.00 62.75 1122 SER A O 1
ATOM 8934 N N . LYS A 1 1123 ? -7.433 31.926 -48.287 1.00 66.06 1123 LYS A N 1
ATOM 8935 C CA . LYS A 1 1123 ? -7.216 32.558 -49.601 1.00 66.06 1123 LYS A CA 1
ATOM 8936 C C . LYS A 1 1123 ? -7.964 33.886 -49.750 1.00 66.06 1123 LYS A C 1
ATOM 8938 O O . LYS A 1 1123 ? -7.410 34.839 -50.285 1.00 66.06 1123 LYS A O 1
ATOM 8943 N N . ASN A 1 1124 ? -9.210 33.964 -49.292 1.00 61.50 1124 ASN A N 1
ATOM 8944 C CA . ASN A 1 1124 ? -9.960 35.216 -49.343 1.00 61.50 1124 ASN A CA 1
ATOM 8945 C C . ASN A 1 1124 ? -9.291 36.286 -48.471 1.00 61.50 1124 ASN A C 1
ATOM 8947 O O . ASN A 1 1124 ? -9.185 37.419 -48.915 1.00 61.50 1124 ASN A O 1
ATOM 8951 N N . LYS A 1 1125 ? -8.754 35.934 -47.294 1.00 59.62 1125 LYS A N 1
ATOM 8952 C CA . LYS A 1 1125 ? -7.943 36.868 -46.491 1.00 59.62 1125 LYS A CA 1
ATOM 8953 C C . LYS A 1 1125 ? -6.698 37.366 -47.233 1.00 59.62 1125 LYS A C 1
ATOM 8955 O O . LYS A 1 1125 ? -6.413 38.551 -47.154 1.00 59.62 1125 LYS A O 1
ATOM 8960 N N . ILE A 1 1126 ? -6.018 36.491 -47.977 1.00 62.38 1126 ILE A N 1
ATOM 8961 C CA . ILE A 1 1126 ? -4.872 36.851 -48.834 1.00 62.38 1126 ILE A CA 1
ATOM 8962 C C . ILE A 1 1126 ? -5.275 37.828 -49.946 1.00 62.38 1126 ILE A C 1
ATOM 8964 O O . ILE A 1 1126 ? -4.481 38.678 -50.302 1.00 62.38 1126 ILE A O 1
ATOM 8968 N N . ALA A 1 1127 ? -6.485 37.714 -50.502 1.00 59.25 1127 ALA A N 1
ATOM 8969 C CA . ALA A 1 1127 ? -6.975 38.618 -51.549 1.00 59.25 1127 ALA A CA 1
ATOM 8970 C C . ALA A 1 1127 ? -7.494 39.972 -51.016 1.00 59.25 1127 ALA A C 1
ATOM 8972 O O . ALA A 1 1127 ? -7.707 40.890 -51.803 1.00 59.25 1127 ALA A O 1
ATOM 8973 N N . TRP A 1 1128 ? -7.761 40.068 -49.709 1.00 54.75 1128 TRP A N 1
ATOM 8974 C CA . TRP A 1 1128 ? -8.204 41.288 -49.022 1.00 54.75 1128 TRP A CA 1
ATOM 8975 C C . TRP A 1 1128 ? -7.044 42.124 -48.450 1.00 54.75 1128 TRP A C 1
ATOM 8977 O O . TRP A 1 1128 ? -7.251 43.303 -48.166 1.00 54.75 1128 TRP A O 1
ATOM 8987 N N . GLN A 1 1129 ? -5.878 41.509 -48.229 1.00 47.19 1129 GLN A N 1
ATOM 8988 C CA . GLN A 1 1129 ? -4.616 42.157 -47.844 1.00 47.19 1129 GLN A CA 1
ATOM 8989 C C . GLN A 1 1129 ? -3.826 42.549 -49.088 1.00 47.19 1129 GLN A C 1
ATOM 8991 O O . GLN A 1 1129 ? -3.133 43.588 -49.011 1.00 47.19 1129 GLN A O 1
#

Foldseek 3Di:
DVLLVLLVVLLVLLVVLCVVLVLQLFLSLLSVLLNVLSVLLSVLLVVLCVVQADPVCCVPLLPLLVLLSNQLSVLSNLSSVVSCVSNDPAQPVVCCLVGLQDLCSFQPSLLSNLLRSLLNSVSSLVSSLVHDDDPVSSVVSVVVVLVVLAPVCLDPVSCCVPCVSSSSNHPVSQVSSVVSSVVSNVSNLVVLVVLLPDPDPPQDPLSNLVSVVSNCVSVVPDVPQLPAAACCSQVVAPQWDFPAADDPPRQWTFIQDSNDTWIKGKDADACVVCSVQVVLQQPDDHQQAWHFSGWHAHPVRNMIITITHDFDAFQVVVLVVQDDPVCFQRAFPLQLLLQLLSVLLQLLSCVLVVFFQQQDARRQKTWHDDVPDPRHTRIHGHRTTPVVRVVVVVVVPPDDDPDADSLVLWALQLLVVVVVCVPDDDDDPPRTDQLRVLQSSLQRSQCNQRSDHWCPVPPDGDPRVSVCNNVVDGGDDDPLGAPLSVVLSCQSRGNDSVSHDGSVLVNLLSSLVSSVCSSPVVCSPSPDDHLPDRSVVLSVVVCVVPVPPDPHSDDDRSSCSNSSNSSSVSVSVVVVDDPPDDDDDDDDYDDDDDDDDDDDDDDDDDDDDDDDDDDDDDDDDDDDDDDDDDDDDDDDDDDDDDDDDDDDDDDDDDDDDDDDDDDDDDDDDDDDDDDDDDDDYDDDDDDDDDDDDDDDDDDDDDDDDDDDDPPCVVVVVCVVVVVVVLVVDPDCLVVLVVCVVVPDDPVVNVVSLVVVLPDPDDEPVRLVSSVVVCVVVVVLQDLVVLLSSLLVCLVNVNLVVSVVSQVPHDDHALSSLLSSLLSCLVVLVLVVSVVSVVVCVVDPHDHDLSSLLSNLQSCLVVLVVVVLVVSQVVCVVVVNLQPQSNLLSSLLSCLSSLNLVVSVVSLVVHPDHDLSSLLSNLLSCLSNLNNVVSVVSVVVCVVVVNDHDDSNLLSNLSNLQELVCVVVLVVSVVVCVVVVVLQDLVSLLSSLLSCLSNLVLVSSVVSLVVRPDHDLSSLLSNLLSCLVNLVLVVSLVSVVVCVVVVHDHDLVSLLSNLLSLLSVLPPPVNVVSVVVCVVVVNLQPQSNLLSNLSSCLSNPNLVVSVVSLVPHPDDDPSSVVSVVSSVVD

InterPro domains:
  IPR000719 Protein kinase domain [PS50011] (240-517)
  IPR001245 Serine-threonine/tyrosine-protein kinase, catalytic domain [PF07714] (274-509)
  IPR002885 Pentatricopeptide repeat [PF01535] (889-908)
  IPR002885 Pentatricopeptide repeat [PF01535] (1017-1046)
  IPR002885 Pentatricopeptide repeat [PF01535] (1089-1116)
  IPR002885 Pentatricopeptide repeat [PF13041] (813-860)
  IPR002885 Pentatricopeptide repeat [PF13041] (913-957)
  IPR002885 Pentatricopeptide repeat [PS51375] (813-847)
  IPR002885 Pentatricopeptide repeat [PS51375] (914-948)
  IPR002885 Pentatricopeptide repeat [PS51375] (1015-1049)
  IPR002885 Pentatricopeptide repeat [PS51375] (1085-1119)
  IPR002885 Pentatricopeptide repeat [TIGR00756] (816-849)
  IPR002885 Pentatricopeptide repeat [TIGR00756] (917-950)
  IPR002885 Pentatricopeptide repeat [TIGR00756] (1017-1051)
  IPR010632 Domain of unknown function DUF1221 [PF06760] (21-237)
  IPR011009 Protein kinase-like domain superfamily [SSF56112] (237-535)
  IPR011990 Tetratricopeptide-like helical domain superfamily [G3DSA:1.25.40.10] (738-870)
  IPR011990 Tetratricopeptide-like helical domain superfamily [G3DSA:1.25.40.10] (871-964)
  IPR011990 Tetratricopeptide-like helical domain superfamily [G3DSA:1.25.40.10] (971-1070)
  IPR011990 Tetratricopeptide-like helical domain superfamily [G3DSA:1.25.40.10] (1071-1122)

Sequence (1129 aa):
MEQFRQIGEVLGSLNALMVLQDDILINQRQCCLLLDVFSLGFNTVAEEIRHNLKLEEKHTKWRALEQPLRELYRVFKEGEMYVRNCMSNKDWWGKVINFHQNKDCVEFHIHNLFCYFPAVIEAIETAGEISGLDPSEMERRRVVFSRKYDREWNDPKLFQWRFGKQYLVPKDICSRFEHSWREDRWNLVEALQVKRKSKSDEIGKTEKRLADFLLKKLTGLEQFNGKLFPSSILVGSKDYQVRRRLGGGGQYKEIQWLGDSFVLRHFFGDLEPLNAEISSLLSLCHSNILQYLCGFYDEERKECSLVMELMHKDLKSYMKENCGPRRRYLFSVPVVIDIMLQIARGMEYLHSNEIFHGDLNPMNILLKERGHTEGYFHAKISGFGLISVKTQSFTRASSRPTTPDPVIWYAPEVLTEMDQDLKGTTPPRSKFTHKADVYSFAMVCFELITGKVPFEESHLQGDKMARNIRTGERPLFPFPSPKYLVSLIKRCWHSEPSQRPTFSSICRILRYIKKFLVVNPDQGHIQIQTPLVDCWDLEARFLRKFSLESGGSHEESVAQIPFQLYSYRVEEREKMRPNFNKEENSETGESASESVSVVEDPPTMPTYTKSLCLDAISEYSDTRSVYSEAPMKKVSALKKSGDIAKLRRNSSAGLRSSGSSPVKPRSTPKLSSPLSPFGKSSKARKDTRLPLSPMSHLSHGRRRHLSDFRYASSSFYSFCKFYSELAETKSCVLRLDLAIAFGMSSQTQLRVIINEFSRKFQTKLSTQKLQSFVTKSQLARDPFFATQLVRLYALNDDLISARKLFDVFPERSVFLWNSVIRAHAKAHQLGTASSLFSQMLSSDTKPDSFTYACLARGFSESFDTEKLSCVHGIAVVSGLGFDQICGSAIVKAYSKAGLIVEASKLFVSIPEPDVALWNAMISGYGCCGIWEKGIDLFNSMLHRRNRPDCYTMVALTTGVTDPSLSLIACSVHGFCLKVNLDSHTYVGSALVSMYSRCRCIASACRVFGSISEPDVVACSSLITGYSKCGNHKEALCLFSELRGSGKKPDCVLVAVVLGSCAELSDSLYGNRVHGYAIRLGLELDIKVCSALIDMYSKCGFLDSAMALFAGITEKNIVSFNSKNKIAWQ

Secondary structure (DSSP, 8-state):
-HHHHHHHHHHHHHHHHHTTGGG--SSHHHHHHHHHHHHHHHHHHHHHHHHH--GGGTTTTGGGGHHHHHHHHHHHHHHHHHHHHHH--S-HHHHHHHHTT--HIIIIIIHHHHHHHHHHHHHHHHHHHS-SS-HHHHHHHHHHHHHHT-GGG-SHHHHHHHHTTTTT--HHHHHHHHHHHHHHHHHHHHHHHHHHH---TTS-HHHHHHHHHHHHHHH--S-----PEETHHHHTSTT-EEEEEESSSTTEEEEEETTEEEEEEEEES-STTTHHHHHHHHH---TTB--EEEEEEETTTTEEEEEE---SEEHHHHHHHH-BTTB---S-HHHHHHHHHHHHHHHHHHHHTT---S---TTSEEEEE-TTSTT-EEEEE---S-HHHHHHHHHH--S---S--GGGGS-HHHHHHHHHGGG----GGGS--HHHHHHHHHHHHHHHHHSS-TTTT----THHHHHHHHTT--PPPPTTS-HHHHHHHHHHT-SSGGGSPPHHHHHHHHHHHHHHHHH-GGGGSSSPPPPSS-HHHHHHHHHHHHTTS--S-PPPPGGGHHHHHHHHHHHHHHHHS-------S----------------------------------------------------------------------------------------------------------------------------SSSHHHHHHHHHHHHHHHH-S-HHHHHHHHHHTT--HHHHHHHHHHHHT-S---HHHHHHHHHHHHHTTGGGSHHHHHHHHHHHHHTT-HHHHHHHHHH-SS--HHHHHHHHHHHHHTT-HHHHHHHHHHHHTSSS---HHHHHHHHHHHHHTT-HHHHHHHHHHHHHTT-TT-HHHHHHHHHHHHHTT-HHHHHHHHHHSSS--HHHHHHHHHHHHHTT-HHHHHHHHHHHHHTTPPPPHHHHHHHHHH--SGGGHHHHHHHHHHHHHHT-TTSHHHHHHHHHHHHHTT-HHHHHHHHHH-SS--HHHHHHHHHHHHHTT-HHHHHHHHHHHHHTT----HHHHHHHHHHHHHTT-HHHHHHHHHHHHHTT-TT-HHHHHHHHHHHHHTT-HHHHHHHHHT-SS--HHHHHHHHHHHH-

Mean predicted aligned error: 20.77 Å

Nearest PDB structures (foldseek):
  5iww-assembly1_D  TM=7.870E-01  e=5.738E-15  unidentified
  5i9h-assembly1_A  TM=8.057E-01  e=7.251E-12  unidentified
  5i9f-assembly1_A  TM=7.345E-01  e=1.234E-11  unidentified
  6een-assembly1_C  TM=7.795E-01  e=4.733E-10  Zea mays
  4pjs-assembly1_A  TM=6.647E-01  e=6.549E-06  unidentified